Protein AF-0000000086633253 (afdb_homodimer)

Structure (mmCIF, N/CA/C/O backbone):
data_AF-0000000086633253-model_v1
#
loop_
_entity.id
_entity.type
_entity.pdbx_description
1 polymer 'Transcription factor domain-containing protein'
#
loop_
_atom_site.group_PDB
_atom_site.id
_atom_site.type_symbol
_atom_site.label_atom_id
_atom_site.label_alt_id
_atom_site.label_comp_id
_atom_site.label_asym_id
_atom_site.label_entity_id
_atom_site.label_seq_id
_atom_site.pdbx_PDB_ins_code
_atom_site.Cartn_x
_atom_site.Cartn_y
_atom_site.Cartn_z
_atom_site.occupancy
_atom_site.B_iso_or_equiv
_atom_site.auth_seq_id
_atom_site.auth_comp_id
_atom_site.auth_asym_id
_atom_site.auth_atom_id
_atom_site.pdbx_PDB_model_num
ATOM 1 N N . MET A 1 1 ? -46.812 -4.492 -18.516 1 21.56 1 MET A N 1
ATOM 2 C CA . MET A 1 1 ? -45.781 -3.471 -18.344 1 21.56 1 MET A CA 1
ATOM 3 C C . MET A 1 1 ? -44.938 -3.75 -17.109 1 21.56 1 MET A C 1
ATOM 5 O O . MET A 1 1 ? -45.375 -3.527 -15.992 1 21.56 1 MET A O 1
ATOM 9 N N . THR A 1 2 ? -44.281 -4.836 -17.031 1 24.89 2 THR A N 1
ATOM 10 C CA . THR A 1 2 ? -43.719 -5.449 -15.828 1 24.89 2 THR A CA 1
ATOM 11 C C . THR A 1 2 ? -42.594 -4.617 -15.266 1 24.89 2 THR A C 1
ATOM 13 O O . THR A 1 2 ? -41.719 -4.168 -16.016 1 24.89 2 THR A O 1
ATOM 16 N N . PRO A 1 3 ? -42.75 -3.963 -14.023 1 26.11 3 PRO A N 1
ATOM 17 C CA . PRO A 1 3 ? -41.844 -2.922 -13.523 1 26.11 3 PRO A CA 1
ATOM 18 C C . PRO A 1 3 ? -40.375 -3.355 -13.523 1 26.11 3 PRO A C 1
ATOM 20 O O . PRO A 1 3 ? -40.094 -4.516 -13.234 1 26.11 3 PRO A O 1
ATOM 23 N N . ASP A 1 4 ? -39.594 -2.924 -14.5 1 27.08 4 ASP A N 1
ATOM 24 C CA . ASP A 1 4 ? -38.156 -3.021 -14.758 1 27.08 4 ASP A CA 1
ATOM 25 C C . ASP A 1 4 ? -37.344 -2.576 -13.531 1 27.08 4 ASP A C 1
ATOM 27 O O . ASP A 1 4 ? -37.312 -1.389 -13.203 1 27.08 4 ASP A O 1
ATOM 31 N N . GLN A 1 5 ? -37.562 -3.215 -12.344 1 26.7 5 GLN A N 1
ATOM 32 C CA . GLN A 1 5 ? -36.781 -2.82 -11.164 1 26.7 5 GLN A CA 1
ATOM 33 C C . GLN A 1 5 ? -35.312 -2.656 -11.492 1 26.7 5 GLN A C 1
ATOM 35 O O . GLN A 1 5 ? -34.625 -3.633 -11.797 1 26.7 5 GLN A O 1
ATOM 40 N N . THR A 1 6 ? -34.844 -1.594 -12.172 1 30.89 6 THR A N 1
ATOM 41 C CA . THR A 1 6 ? -33.469 -1.111 -12.305 1 30.89 6 THR A CA 1
ATOM 42 C C . THR A 1 6 ? -32.719 -1.173 -10.969 1 30.89 6 THR A C 1
ATOM 44 O O . THR A 1 6 ? -33.062 -0.436 -10.039 1 30.89 6 THR A O 1
ATOM 47 N N . SER A 1 7 ? -32.469 -2.285 -10.344 1 31.47 7 SER A N 1
ATOM 48 C CA . SER A 1 7 ? -31.719 -2.473 -9.109 1 31.47 7 SER A CA 1
ATOM 49 C C . SER A 1 7 ? -30.531 -1.519 -9.039 1 31.47 7 SER A C 1
ATOM 51 O O . SER A 1 7 ? -29.594 -1.62 -9.836 1 31.47 7 SER A O 1
ATOM 53 N N . ASP A 1 8 ? -30.641 -0.265 -8.852 1 34.47 8 ASP A N 1
ATOM 54 C CA . ASP A 1 8 ? -29.703 0.786 -8.477 1 34.47 8 ASP A CA 1
ATOM 55 C C . ASP A 1 8 ? -28.703 0.278 -7.445 1 34.47 8 ASP A C 1
ATOM 57 O O . ASP A 1 8 ? -28.969 0.296 -6.242 1 34.47 8 ASP A O 1
ATOM 61 N N . SER A 1 9 ? -28.109 -0.861 -7.434 1 38 9 SER A N 1
ATOM 62 C CA . SER A 1 9 ? -27.188 -1.738 -6.715 1 38 9 SER A CA 1
ATOM 63 C C . SER A 1 9 ? -25.938 -0.991 -6.285 1 38 9 SER A C 1
ATOM 65 O O . SER A 1 9 ? -24.938 -1.608 -5.898 1 38 9 SER A O 1
ATOM 67 N N . THR A 1 10 ? -25.578 0.274 -6.672 1 43.44 10 THR A N 1
ATOM 68 C CA . THR A 1 10 ? -24.203 0.762 -6.715 1 43.44 10 THR A CA 1
ATOM 69 C C . THR A 1 10 ? -23.625 0.866 -5.309 1 43.44 10 THR A C 1
ATOM 71 O O . THR A 1 10 ? -22.422 0.697 -5.117 1 43.44 10 THR A O 1
ATOM 74 N N . GLN A 1 11 ? -24.422 1.514 -4.336 1 54.19 11 GLN A N 1
ATOM 75 C CA . GLN A 1 11 ? -23.75 1.773 -3.068 1 54.19 11 GLN A CA 1
ATOM 76 C C . GLN A 1 11 ? -23.875 0.58 -2.127 1 54.19 11 GLN A C 1
ATOM 78 O O . GLN A 1 11 ? -24.984 0.158 -1.792 1 54.19 11 GLN A O 1
ATOM 83 N N . ARG A 1 12 ? -22.766 -0.116 -1.855 1 70.31 12 ARG A N 1
ATOM 84 C CA . ARG A 1 12 ? -22.719 -1.321 -1.033 1 70.31 12 ARG A CA 1
ATOM 85 C C . ARG A 1 12 ? -22.938 -0.988 0.438 1 70.31 12 ARG A C 1
ATOM 87 O O . ARG A 1 12 ? -23.438 -1.817 1.201 1 70.31 12 ARG A O 1
ATOM 94 N N . TYR A 1 13 ? -22.734 0.331 0.802 1 81 13 TYR A N 1
ATOM 95 C CA . TYR A 1 13 ? -22.891 0.706 2.201 1 81 13 TYR A CA 1
ATOM 96 C C . TYR A 1 13 ? -24.312 1.165 2.484 1 81 13 TYR A C 1
ATOM 98 O O . TYR A 1 13 ? -24.922 1.87 1.673 1 81 13 TYR A O 1
ATOM 106 N N . ALA A 1 14 ? -24.922 0.768 3.607 1 79 14 ALA A N 1
ATOM 107 C CA . ALA A 1 14 ? -26.266 1.155 4.023 1 79 14 ALA A CA 1
ATOM 108 C C . ALA A 1 14 ? -26.312 2.635 4.395 1 79 14 ALA A C 1
ATOM 110 O O . ALA A 1 14 ? -25.391 3.162 5.012 1 79 14 ALA A O 1
ATOM 111 N N . PRO A 1 15 ? -27.438 3.33 3.971 1 79.44 15 PRO A N 1
ATOM 112 C CA . PRO A 1 15 ? -27.609 4.723 4.391 1 79.44 15 PRO A CA 1
ATOM 113 C C . PRO A 1 15 ? -27.984 4.852 5.863 1 79.44 15 PRO A C 1
ATOM 115 O O . PRO A 1 15 ? -28.281 3.85 6.52 1 79.44 15 PRO A O 1
ATOM 118 N N . LEU A 1 16 ? -27.922 6.027 6.344 1 80.44 16 LEU A N 1
ATOM 119 C CA . LEU A 1 16 ? -28.234 6.312 7.738 1 80.44 16 LEU A CA 1
ATOM 120 C C . LEU A 1 16 ? -29.703 6.051 8.031 1 80.44 16 LEU A C 1
ATOM 122 O O . LEU A 1 16 ? -30.047 5.566 9.109 1 80.44 16 LEU A O 1
ATOM 126 N N . ALA A 1 17 ? -30.609 6.531 7.223 1 72.69 17 ALA A N 1
ATOM 127 C CA . ALA A 1 17 ? -32.062 6.305 7.414 1 72.69 17 ALA A CA 1
ATOM 128 C C . ALA A 1 17 ? -32.625 5.527 6.242 1 72.69 17 ALA A C 1
ATOM 130 O O . ALA A 1 17 ? -32.188 5.648 5.105 1 72.69 17 ALA A O 1
ATOM 131 N N . ASP A 1 18 ? -33.156 4.281 6.508 1 59.09 18 ASP A N 1
ATOM 132 C CA . ASP A 1 18 ? -33.875 3.557 5.457 1 59.09 18 ASP A CA 1
ATOM 133 C C . ASP A 1 18 ? -35.031 4.391 4.895 1 59.09 18 ASP A C 1
ATOM 135 O O . ASP A 1 18 ? -35.75 5.051 5.645 1 59.09 18 ASP A O 1
ATOM 139 N N . PRO A 1 19 ? -35.125 4.711 3.586 1 48.62 19 PRO A N 1
ATOM 140 C CA . PRO A 1 19 ? -36.281 5.457 3.102 1 48.62 19 PRO A CA 1
ATOM 141 C C . PRO A 1 19 ? -37.594 4.953 3.697 1 48.62 19 PRO A C 1
ATOM 143 O O . PRO A 1 19 ? -38.594 5.688 3.736 1 48.62 19 PRO A O 1
ATOM 146 N N . LYS A 1 20 ? -37.844 3.67 3.686 1 44.34 20 LYS A N 1
ATOM 147 C CA . LYS A 1 20 ? -39.156 3.178 4.133 1 44.34 20 LYS A CA 1
ATOM 148 C C . LYS A 1 20 ? -39.25 3.205 5.656 1 44.34 20 LYS A C 1
ATOM 150 O O . LYS A 1 20 ? -40.219 2.666 6.227 1 44.34 20 LYS A O 1
ATOM 155 N N . GLY A 1 21 ? -38.625 3.986 6.312 1 39.16 21 GLY A N 1
ATOM 156 C CA . GLY A 1 21 ? -38.75 4.16 7.75 1 39.16 21 GLY A CA 1
ATOM 157 C C . GLY A 1 21 ? -38.156 3.01 8.539 1 39.16 21 GLY A C 1
ATOM 158 O O . GLY A 1 21 ? -38.312 2.926 9.758 1 39.16 21 GLY A O 1
ATOM 159 N N . VAL A 1 22 ? -37.938 1.982 8.016 1 36.47 22 VAL A N 1
ATOM 160 C CA . VAL A 1 22 ? -37.5 0.836 8.797 1 36.47 22 VAL A CA 1
ATOM 161 C C . VAL A 1 22 ? -36.031 1.013 9.18 1 36.47 22 VAL A C 1
ATOM 163 O O . VAL A 1 22 ? -35.188 1.144 8.312 1 36.47 22 VAL A O 1
ATOM 166 N N . ALA A 1 23 ? -35.844 1.468 10.242 1 38.31 23 ALA A N 1
ATOM 167 C CA . ALA A 1 23 ? -34.531 1.552 10.891 1 38.31 23 ALA A CA 1
ATOM 168 C C . ALA A 1 23 ? -33.812 0.217 10.812 1 38.31 23 ALA A C 1
ATOM 170 O O . ALA A 1 23 ? -34.312 -0.799 11.312 1 38.31 23 ALA A O 1
ATOM 171 N N . ILE A 1 24 ? -32.969 -0.083 9.961 1 41.12 24 ILE A N 1
ATOM 172 C CA . ILE A 1 24 ? -32.125 -1.292 9.977 1 41.12 24 ILE A CA 1
ATOM 173 C C . ILE A 1 24 ? -31.391 -1.387 11.305 1 41.12 24 ILE A C 1
ATOM 175 O O . ILE A 1 24 ? -31.078 -0.366 11.922 1 41.12 24 ILE A O 1
ATOM 179 N N . HIS A 1 25 ? -31.172 -2.59 11.906 1 37.84 25 HIS A N 1
ATOM 180 C CA . HIS A 1 25 ? -30.688 -3.119 13.172 1 37.84 25 HIS A CA 1
ATOM 181 C C . HIS A 1 25 ? -29.312 -2.561 13.508 1 37.84 25 HIS A C 1
ATOM 183 O O . HIS A 1 25 ? -28.594 -3.107 14.367 1 37.84 25 HIS A O 1
ATOM 189 N N . ALA A 1 26 ? -28.656 -1.771 12.742 1 41.78 26 ALA A N 1
ATOM 190 C CA . ALA A 1 26 ? -27.422 -1.374 13.438 1 41.78 26 ALA A CA 1
ATOM 191 C C . ALA A 1 26 ? -27.734 -0.922 14.867 1 41.78 26 ALA A C 1
ATOM 193 O O . ALA A 1 26 ? -28.797 -0.378 15.141 1 41.78 26 ALA A O 1
ATOM 194 N N . SER A 1 27 ? -27.016 -1.318 15.906 1 44.12 27 SER A N 1
ATOM 195 C CA . SER A 1 27 ? -27.25 -0.846 17.266 1 44.12 27 SER A CA 1
ATOM 196 C C . SER A 1 27 ? -27.609 0.635 17.281 1 44.12 27 SER A C 1
ATOM 198 O O . SER A 1 27 ? -26.766 1.491 17.016 1 44.12 27 SER A O 1
ATOM 200 N N . SER A 1 28 ? -28.766 1.062 16.844 1 48.72 28 SER A N 1
ATOM 201 C CA . SER A 1 28 ? -29.453 2.332 17 1 48.72 28 SER A CA 1
ATOM 202 C C . SER A 1 28 ? -28.859 3.158 18.141 1 48.72 28 SER A C 1
ATOM 204 O O . SER A 1 28 ? -28.859 4.391 18.078 1 48.72 28 SER A O 1
ATOM 206 N N . ALA A 1 29 ? -28.281 2.324 19.031 1 50.78 29 ALA A N 1
ATOM 207 C CA . ALA A 1 29 ? -27.859 2.975 20.281 1 50.78 29 ALA A CA 1
ATOM 208 C C . ALA A 1 29 ? -26.688 3.91 20.047 1 50.78 29 ALA A C 1
ATOM 210 O O . ALA A 1 29 ? -26.406 4.793 20.859 1 50.78 29 ALA A O 1
ATOM 211 N N . ALA A 1 30 ? -26.156 3.752 18.719 1 68.19 30 ALA A N 1
ATOM 212 C CA . ALA A 1 30 ? -24.922 4.523 18.594 1 68.19 30 ALA A CA 1
ATOM 213 C C . ALA A 1 30 ? -25.172 5.824 17.828 1 68.19 30 ALA A C 1
ATOM 215 O O . ALA A 1 30 ? -24.297 6.691 17.781 1 68.19 30 ALA A O 1
ATOM 216 N N . ILE A 1 31 ? -26.5 6 17.344 1 79.44 31 ILE A N 1
ATOM 217 C CA . ILE A 1 31 ? -26.719 7.23 16.594 1 79.44 31 ILE A CA 1
ATOM 218 C C . ILE A 1 31 ? -27.234 8.32 17.531 1 79.44 31 ILE A C 1
ATOM 220 O O . ILE A 1 31 ? -28.312 8.18 18.125 1 79.44 31 ILE A O 1
ATOM 224 N N . PRO A 1 32 ? -26.484 9.391 17.609 1 89.12 32 PRO A N 1
ATOM 225 C CA . PRO A 1 32 ? -26.984 10.5 18.406 1 89.12 32 PRO A CA 1
ATOM 226 C C . PRO A 1 32 ? -28.281 11.102 17.844 1 89.12 32 PRO A C 1
ATOM 228 O O . PRO A 1 32 ? -28.641 10.812 16.703 1 89.12 32 PRO A O 1
ATOM 231 N N . ASP A 1 33 ? -28.953 11.859 18.672 1 89.25 33 ASP A N 1
ATOM 232 C CA . ASP A 1 33 ? -30.156 12.523 18.172 1 89.25 33 ASP A CA 1
ATOM 233 C C . ASP A 1 33 ? -29.828 13.461 17.016 1 89.25 33 ASP A C 1
ATOM 235 O O . ASP A 1 33 ? -28.656 13.797 16.797 1 89.25 33 ASP A O 1
ATOM 239 N N . ARG A 1 34 ? -30.812 13.922 16.328 1 91.5 34 ARG A N 1
ATOM 240 C CA . ARG A 1 34 ? -30.641 14.656 15.07 1 91.5 34 ARG A CA 1
ATOM 241 C C . ARG A 1 34 ? -29.953 15.992 15.32 1 91.5 34 ARG A C 1
ATOM 243 O O . ARG A 1 34 ? -29.109 16.422 14.531 1 91.5 34 ARG A O 1
ATOM 250 N N . ALA A 1 35 ? -30.312 16.656 16.344 1 93.44 35 ALA A N 1
ATOM 251 C CA . ALA A 1 35 ? -29.734 17.953 16.656 1 93.44 35 ALA A CA 1
ATOM 252 C C . ALA A 1 35 ? -28.234 17.828 16.953 1 93.44 35 ALA A C 1
ATOM 254 O O . ALA A 1 35 ? -27.422 18.609 16.453 1 93.44 35 ALA A O 1
ATOM 255 N N . LEU A 1 36 ? -27.922 16.844 17.781 1 95.56 36 LEU A N 1
ATOM 256 C CA . LEU A 1 36 ? -26.516 16.609 18.094 1 95.56 36 LEU A CA 1
ATOM 257 C C . LEU A 1 36 ? -25.75 16.172 16.844 1 95.56 36 LEU A C 1
ATOM 259 O O . LEU A 1 36 ? -24.625 16.609 16.625 1 95.56 36 LEU A O 1
ATOM 263 N N . SER A 1 37 ? -26.375 15.297 16.047 1 96.31 37 SER A N 1
ATOM 264 C CA . SER A 1 37 ? -25.75 14.867 14.812 1 96.31 37 SER A CA 1
ATOM 265 C C . SER A 1 37 ? -25.406 16.062 13.922 1 96.31 37 SER A C 1
ATOM 267 O O . SER A 1 37 ? -24.297 16.141 13.375 1 96.31 37 SER A O 1
ATOM 269 N N . LYS A 1 38 ? -26.344 16.969 13.789 1 96.69 38 LYS A N 1
ATOM 270 C CA . LYS A 1 38 ? -26.125 18.172 12.984 1 96.69 38 LYS A CA 1
ATOM 271 C C . LYS A 1 38 ? -24.984 19.016 13.555 1 96.69 38 LYS A C 1
ATOM 273 O O . LYS A 1 38 ? -24.141 19.516 12.805 1 96.69 38 LYS A O 1
ATOM 278 N N . GLU A 1 39 ? -24.969 19.141 14.852 1 97.19 39 GLU A N 1
ATOM 279 C CA . GLU A 1 39 ? -23.906 19.891 15.508 1 97.19 39 GLU A CA 1
ATOM 280 C C . GLU A 1 39 ? -22.531 19.281 15.227 1 97.19 39 GLU A C 1
ATOM 282 O O . GLU A 1 39 ? -21.578 19.984 14.898 1 97.19 39 GLU A O 1
ATOM 287 N N . LEU A 1 40 ? -22.453 17.953 15.406 1 97.56 40 LEU A N 1
ATOM 288 C CA . LEU A 1 40 ? -21.188 17.266 15.219 1 97.56 40 LEU A CA 1
ATOM 289 C C . LEU A 1 40 ? -20.719 17.359 13.773 1 97.56 40 LEU A C 1
ATOM 291 O O . LEU A 1 40 ? -19.516 17.516 13.516 1 97.56 40 LEU A O 1
ATOM 295 N N . ILE A 1 41 ? -21.625 17.297 12.805 1 97.31 41 ILE A N 1
ATOM 296 C CA . ILE A 1 41 ? -21.281 17.469 11.398 1 97.31 41 ILE A CA 1
ATOM 297 C C . ILE A 1 41 ? -20.734 18.875 11.156 1 97.31 41 ILE A C 1
ATOM 299 O O . ILE A 1 41 ? -19.734 19.047 10.477 1 97.31 41 ILE A O 1
ATOM 303 N N . ASP A 1 42 ? -21.391 19.844 11.766 1 95.81 42 ASP A N 1
ATOM 304 C CA . ASP A 1 42 ? -20.922 21.219 11.633 1 95.81 42 ASP A CA 1
ATOM 305 C C . ASP A 1 42 ? -19.516 21.391 12.211 1 95.81 42 ASP A C 1
ATOM 307 O O . ASP A 1 42 ? -18.672 22.047 11.609 1 95.81 42 ASP A O 1
ATOM 311 N N . MET A 1 43 ? -19.312 20.766 13.352 1 94.81 43 MET A N 1
ATOM 312 C CA . MET A 1 43 ? -18.016 20.859 14.008 1 94.81 43 MET A CA 1
ATOM 313 C C . MET A 1 43 ? -16.938 20.188 13.164 1 94.81 43 MET A C 1
ATOM 315 O O . MET A 1 43 ? -15.789 20.641 13.148 1 94.81 43 MET A O 1
ATOM 319 N N . PHE A 1 44 ? -17.312 19.125 12.453 1 96.44 44 PHE A N 1
ATOM 320 C CA . PHE A 1 44 ? -16.359 18.469 11.562 1 96.44 44 PHE A CA 1
ATOM 321 C C . PHE A 1 44 ? -15.891 19.406 10.477 1 96.44 44 PHE A C 1
ATOM 323 O O . PHE A 1 44 ? -14.688 19.516 10.211 1 96.44 44 PHE A O 1
ATOM 330 N N . PHE A 1 45 ? -16.781 20.078 9.828 1 94.06 45 PHE A N 1
ATOM 331 C CA . PHE A 1 45 ? -16.438 20.922 8.695 1 94.06 45 PHE A CA 1
ATOM 332 C C . PHE A 1 45 ? -15.711 22.172 9.156 1 94.06 45 PHE A C 1
ATOM 334 O O . PHE A 1 45 ? -14.922 22.75 8.406 1 94.06 45 PHE A O 1
ATOM 341 N N . VAL A 1 46 ? -15.836 22.516 10.453 1 90.5 46 VAL A N 1
ATOM 342 C CA . VAL A 1 46 ? -15.18 23.719 10.977 1 90.5 46 VAL A CA 1
ATOM 343 C C . VAL A 1 46 ? -13.781 23.359 11.477 1 90.5 46 VAL A C 1
ATOM 345 O O . VAL A 1 46 ? -12.82 24.078 11.203 1 90.5 46 VAL A O 1
ATOM 348 N N . HIS A 1 47 ? -13.664 22.234 12.156 1 91.06 47 HIS A N 1
ATOM 349 C CA . HIS A 1 47 ? -12.445 22.016 12.922 1 91.06 47 HIS A CA 1
ATOM 350 C C . HIS A 1 47 ? -11.562 20.953 12.266 1 91.06 47 HIS A C 1
ATOM 352 O O . HIS A 1 47 ? -10.375 20.844 12.586 1 91.06 47 HIS A O 1
ATOM 358 N N . VAL A 1 48 ? -12.109 20.203 11.328 1 92.38 48 VAL A N 1
ATOM 359 C CA . VAL A 1 48 ? -11.328 19.078 10.812 1 92.38 48 VAL A CA 1
ATOM 360 C C . VAL A 1 48 ? -11.141 19.234 9.305 1 92.38 48 VAL A C 1
ATOM 362 O O . VAL A 1 48 ? -10.016 19.156 8.805 1 92.38 48 VAL A O 1
ATOM 365 N N . HIS A 1 49 ? -12.117 19.5 8.547 1 92.88 49 HIS A N 1
ATOM 366 C CA . HIS A 1 49 ? -12.172 19.344 7.102 1 92.88 49 HIS A CA 1
ATOM 367 C C . HIS A 1 49 ? -11.469 20.5 6.398 1 92.88 49 HIS A C 1
ATOM 369 O O . HIS A 1 49 ? -11.32 20.484 5.176 1 92.88 49 HIS A O 1
ATOM 375 N N . PHE A 1 50 ? -10.922 21.5 7.152 1 83.75 50 PHE A N 1
ATOM 376 C CA . PHE A 1 50 ? -10.227 22.609 6.52 1 83.75 50 PHE A CA 1
ATOM 377 C C . PHE A 1 50 ? -8.828 22.203 6.082 1 83.75 50 PHE A C 1
ATOM 379 O O . PHE A 1 50 ? -8.234 22.828 5.203 1 83.75 50 PHE A O 1
ATOM 386 N N . ALA A 1 51 ? -8.383 21.25 6.84 1 76.56 51 ALA A N 1
ATOM 387 C CA . ALA A 1 51 ? -7.078 20.688 6.492 1 76.56 51 ALA A CA 1
ATOM 388 C C . ALA A 1 51 ? -7.23 19.344 5.777 1 76.56 51 ALA A C 1
ATOM 390 O O . ALA A 1 51 ? -8.281 19.062 5.191 1 76.56 51 ALA A O 1
ATOM 391 N N . LEU A 1 52 ? -6.211 18.594 5.734 1 67.19 52 LEU A N 1
ATOM 392 C CA . LEU A 1 52 ? -6.289 17.234 5.223 1 67.19 52 LEU A CA 1
ATOM 393 C C . LEU A 1 52 ? -6.875 16.297 6.27 1 67.19 52 LEU A C 1
ATOM 395 O O . LEU A 1 52 ? -6.547 16.391 7.453 1 67.19 52 LEU A O 1
ATOM 399 N N . PRO A 1 53 ? -8.117 15.781 5.766 1 72.12 53 PRO A N 1
ATOM 400 C CA . PRO A 1 53 ? -8.484 15.547 4.367 1 72.12 53 PRO A CA 1
ATOM 401 C C . PRO A 1 53 ? -9.609 16.469 3.887 1 72.12 53 PRO A C 1
ATOM 403 O O . PRO A 1 53 ? -10.516 16.797 4.656 1 72.12 53 PRO A O 1
ATOM 406 N N . ASN A 1 54 ? -9.492 16.953 2.738 1 87.88 54 ASN A N 1
ATOM 407 C CA . ASN A 1 54 ? -10.555 17.672 2.037 1 87.88 54 ASN A CA 1
ATOM 408 C C . ASN A 1 54 ? -11.266 16.766 1.03 1 87.88 54 ASN A C 1
ATOM 410 O O . ASN A 1 54 ? -10.938 16.766 -0.156 1 87.88 54 ASN A O 1
ATOM 414 N N . ILE A 1 55 ? -12.289 16.062 1.549 1 96.12 55 ILE A N 1
ATOM 415 C CA . ILE A 1 55 ? -12.734 14.93 0.74 1 96.12 55 ILE A CA 1
ATOM 416 C C . ILE A 1 55 ? -14.242 14.984 0.555 1 96.12 55 ILE A C 1
ATOM 418 O O . ILE A 1 55 ? -14.836 14.07 -0.023 1 96.12 55 ILE A O 1
ATOM 422 N N . PHE A 1 56 ? -14.93 16.047 1.052 1 97.25 56 PHE A N 1
ATOM 423 C CA . PHE A 1 56 ? -16.391 16.141 0.941 1 97.25 56 PHE A CA 1
ATOM 424 C C . PHE A 1 56 ? -16.812 17.484 0.366 1 97.25 56 PHE A C 1
ATOM 426 O O . PHE A 1 56 ? -16.141 18.5 0.591 1 97.25 56 PHE A O 1
ATOM 433 N N . HIS A 1 57 ? -17.859 17.469 -0.381 1 97 57 HIS A N 1
ATOM 434 C CA . HIS A 1 57 ? -18.641 18.656 -0.67 1 97 57 HIS A CA 1
ATOM 435 C C . HIS A 1 57 ? -19.641 18.938 0.439 1 97 57 HIS A C 1
ATOM 437 O O . HIS A 1 57 ? -20.672 18.25 0.541 1 97 57 HIS A O 1
ATOM 443 N N . MET A 1 58 ? -19.422 20 1.168 1 95.81 58 MET A N 1
ATOM 444 C CA . MET A 1 58 ? -20.141 20.234 2.41 1 95.81 58 MET A CA 1
ATOM 445 C C . MET A 1 58 ? -21.641 20.344 2.146 1 95.81 58 MET A C 1
ATOM 447 O O . MET A 1 58 ? -22.438 19.656 2.793 1 95.81 58 MET A O 1
ATOM 451 N N . PRO A 1 59 ? -22.094 21.094 1.152 1 95.56 59 PRO A N 1
ATOM 452 C CA . PRO A 1 59 ? -23.547 21.188 0.935 1 95.56 59 PRO A CA 1
ATOM 453 C C . PRO A 1 59 ? -24.172 19.844 0.601 1 95.56 59 PRO A C 1
ATOM 455 O O . PRO A 1 59 ? -25.234 19.516 1.128 1 95.56 59 PRO A O 1
ATOM 458 N N . SER A 1 60 ? -23.484 19.094 -0.236 1 95.69 60 SER A N 1
ATOM 459 C CA . SER A 1 60 ? -24.031 17.797 -0.604 1 95.69 60 SER A CA 1
ATOM 460 C C . SER A 1 60 ? -24.031 16.844 0.586 1 95.69 60 SER A C 1
ATOM 462 O O . SER A 1 60 ? -24.938 16.031 0.735 1 95.69 60 SER A O 1
ATOM 464 N N . PHE A 1 61 ? -23.016 16.922 1.394 1 96.25 61 PHE A N 1
ATOM 465 C CA . PHE A 1 61 ? -22.938 16.078 2.578 1 96.25 61 PHE A CA 1
ATOM 466 C C . PHE A 1 61 ? -24.078 16.359 3.539 1 96.25 61 PHE A C 1
ATOM 468 O O . PHE A 1 61 ? -24.75 15.445 4.012 1 96.25 61 PHE A O 1
ATOM 475 N N . LYS A 1 62 ? -24.25 17.594 3.801 1 95.81 62 LYS A N 1
ATOM 476 C CA . LYS A 1 62 ? -25.312 18.016 4.723 1 95.81 62 LYS A CA 1
ATOM 477 C C . LYS A 1 62 ? -26.688 17.656 4.172 1 95.81 62 LYS A C 1
ATOM 479 O O . LYS A 1 62 ? -27.578 17.25 4.926 1 95.81 62 LYS A O 1
ATOM 484 N N . GLU A 1 63 ? -26.859 17.828 2.877 1 94.56 63 GLU A N 1
ATOM 485 C CA . GLU A 1 63 ? -28.125 17.453 2.254 1 94.56 63 GLU A CA 1
ATOM 486 C C . GLU A 1 63 ? -28.359 15.945 2.379 1 94.56 63 GLU A C 1
ATOM 488 O O . GLU A 1 63 ? -29.484 15.516 2.682 1 94.56 63 GLU A O 1
ATOM 493 N N . ALA A 1 64 ? -27.312 15.188 2.141 1 94.19 64 ALA A N 1
ATOM 494 C CA . ALA A 1 64 ? -27.438 13.734 2.26 1 94.19 64 ALA A CA 1
ATOM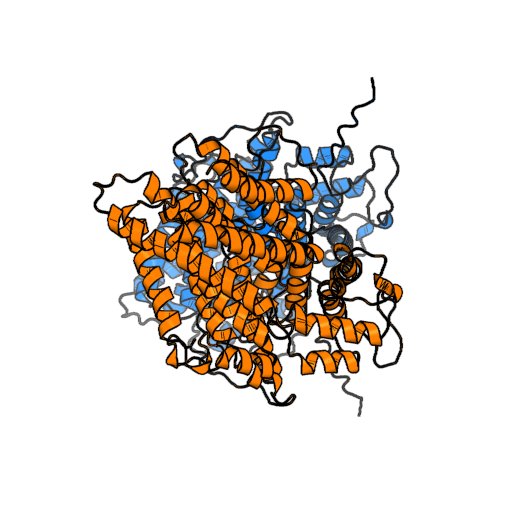 495 C C . ALA A 1 64 ? -27.812 13.336 3.684 1 94.19 64 ALA A C 1
ATOM 497 O O . ALA A 1 64 ? -28.594 12.406 3.887 1 94.19 64 ALA A O 1
ATOM 498 N N . PHE A 1 65 ? -27.281 14.062 4.66 1 95.44 65 PHE A N 1
ATOM 499 C CA . PHE A 1 65 ? -27.641 13.805 6.051 1 95.44 65 PHE A CA 1
ATOM 500 C C . PHE A 1 65 ? -29.109 14.141 6.301 1 95.44 65 PHE A C 1
ATOM 502 O O . PHE A 1 65 ? -29.828 13.359 6.922 1 95.44 65 PHE A O 1
ATOM 509 N N . HIS A 1 66 ? -29.469 15.25 5.801 1 94.31 66 HIS A N 1
ATOM 510 C CA . HIS A 1 66 ? -30.844 15.688 6 1 94.31 66 HIS A CA 1
ATOM 511 C C . HIS A 1 66 ? -31.828 14.703 5.387 1 94.31 66 HIS A C 1
ATOM 513 O O . HIS A 1 66 ? -32.906 14.438 5.961 1 94.31 66 HIS A O 1
ATOM 519 N N . CYS A 1 67 ? -31.453 14.133 4.246 1 92.69 67 CYS A N 1
ATOM 520 C CA . CYS A 1 67 ? -32.344 13.211 3.539 1 92.69 67 CYS A CA 1
ATOM 521 C C . CYS A 1 67 ? -32.156 11.781 4.047 1 92.69 67 CYS A C 1
ATOM 523 O O . CYS A 1 67 ? -32.906 10.883 3.678 1 92.69 67 CYS A O 1
ATOM 525 N N . GLY A 1 68 ? -31.125 11.586 4.883 1 91.06 68 GLY A N 1
ATOM 526 C CA . GLY A 1 68 ? -30.875 10.273 5.449 1 91.06 68 GLY A CA 1
ATOM 527 C C . GLY A 1 68 ? -30.141 9.344 4.504 1 91.06 68 GLY A C 1
ATOM 528 O O . GLY A 1 68 ? -30.031 8.141 4.762 1 91.06 68 GLY A O 1
ATOM 529 N N . THR A 1 69 ? -29.547 9.844 3.445 1 92.56 69 THR A N 1
ATOM 530 C CA . THR A 1 69 ? -28.969 9.008 2.41 1 92.56 69 THR A CA 1
ATOM 531 C C . THR A 1 69 ? -27.453 8.875 2.609 1 92.56 69 THR A C 1
ATOM 533 O O . THR A 1 69 ? -26.797 8.109 1.906 1 92.56 69 THR A O 1
ATOM 536 N N . ILE A 1 70 ? -26.875 9.57 3.562 1 95.12 70 ILE A N 1
ATOM 537 C CA . ILE A 1 70 ? -25.438 9.477 3.805 1 95.12 70 ILE A CA 1
ATOM 538 C C . ILE A 1 70 ? -25.078 8.062 4.234 1 95.12 70 ILE A C 1
ATOM 540 O O . ILE A 1 70 ? -25.781 7.445 5.035 1 95.12 70 ILE A O 1
ATOM 544 N N . PRO A 1 71 ? -24.031 7.512 3.641 1 95.62 71 PRO A N 1
ATOM 545 C CA . PRO A 1 71 ? -23.594 6.203 4.137 1 95.62 71 PRO A CA 1
ATOM 546 C C . PRO A 1 71 ? -23.281 6.215 5.629 1 95.62 71 PRO A C 1
ATOM 548 O O . PRO A 1 71 ? -22.547 7.086 6.102 1 95.62 71 PRO A O 1
ATOM 551 N N . ARG A 1 72 ? -23.719 5.273 6.383 1 95.62 72 ARG A N 1
ATOM 552 C CA . ARG A 1 72 ? -23.516 5.203 7.828 1 95.62 72 ARG A CA 1
ATOM 553 C C . ARG A 1 72 ? -22.047 5.207 8.18 1 95.62 72 ARG A C 1
ATOM 555 O O . ARG A 1 72 ? -21.641 5.82 9.172 1 95.62 72 ARG A O 1
ATOM 562 N N . VAL A 1 73 ? -21.266 4.477 7.41 1 97.12 73 VAL A N 1
ATOM 563 C CA . VAL A 1 73 ? -19.828 4.375 7.684 1 97.12 73 VAL A CA 1
ATOM 564 C C . VAL A 1 73 ? -19.203 5.766 7.664 1 97.12 73 VAL A C 1
ATOM 566 O O . VAL A 1 73 ? -18.375 6.09 8.516 1 97.12 73 VAL A O 1
ATOM 569 N N . LEU A 1 74 ? -19.609 6.641 6.73 1 97.56 74 LEU A N 1
ATOM 570 C CA . LEU A 1 74 ? -19.062 7.988 6.633 1 97.56 74 LEU A CA 1
ATOM 571 C C . LEU A 1 74 ? -19.594 8.875 7.758 1 97.56 74 LEU A C 1
ATOM 573 O O . LEU A 1 74 ? -18.859 9.695 8.312 1 97.56 74 LEU A O 1
ATOM 577 N N . PHE A 1 75 ? -20.938 8.68 8.055 1 97.19 75 PHE A N 1
ATOM 578 C CA . PHE A 1 75 ? -21.547 9.453 9.141 1 97.19 75 PHE A CA 1
ATOM 579 C C . PHE A 1 75 ? -20.797 9.219 10.445 1 97.19 75 PHE A C 1
ATOM 581 O O . PHE A 1 75 ? -20.312 10.164 11.07 1 97.19 75 PHE A O 1
ATOM 588 N N . PHE A 1 76 ? -20.547 7.977 10.797 1 97.31 76 PHE A N 1
ATOM 589 C CA . PHE A 1 76 ? -19.906 7.637 12.062 1 97.31 76 PHE A CA 1
ATOM 590 C C . PHE A 1 76 ? -18.438 8.031 12.062 1 97.31 76 PHE A C 1
ATOM 592 O O . PHE A 1 76 ? -17.922 8.523 13.07 1 97.31 76 PHE A O 1
ATOM 599 N N . ALA A 1 77 ? -17.75 7.805 10.977 1 97.56 77 ALA A N 1
ATOM 600 C CA . ALA A 1 77 ? -16.344 8.172 10.906 1 97.56 77 ALA A CA 1
ATOM 601 C C . ALA A 1 77 ? -16.156 9.68 11.055 1 97.56 77 ALA A C 1
ATOM 603 O O . ALA A 1 77 ? -15.188 10.133 11.664 1 97.56 77 ALA A O 1
ATOM 604 N N . THR A 1 78 ? -17.109 10.414 10.492 1 97.31 78 THR A N 1
ATOM 605 C CA . THR A 1 78 ? -17.062 11.867 10.547 1 97.31 78 THR A CA 1
ATOM 606 C C . THR A 1 78 ? -17.281 12.359 11.977 1 97.31 78 THR A C 1
ATOM 608 O O . THR A 1 78 ? -16.484 13.141 12.5 1 97.31 78 THR A O 1
ATOM 611 N N . ILE A 1 79 ? -18.312 11.867 12.617 1 97.44 79 ILE A N 1
ATOM 612 C CA . ILE A 1 79 ? -18.625 12.391 13.945 1 97.44 79 ILE A CA 1
ATOM 613 C C . ILE A 1 79 ? -17.672 11.797 14.977 1 97.44 79 ILE A C 1
ATOM 615 O O . ILE A 1 79 ? -17.516 12.344 16.062 1 97.44 79 ILE A O 1
ATOM 619 N N . GLY A 1 80 ? -16.984 10.672 14.586 1 96.94 80 GLY A N 1
ATOM 620 C CA . GLY A 1 80 ? -15.906 10.172 15.422 1 96.94 80 GLY A CA 1
ATOM 621 C C . GLY A 1 80 ? -14.766 11.164 15.578 1 96.94 80 GLY A C 1
ATOM 622 O O . GLY A 1 80 ? -14.086 11.188 16.609 1 96.94 80 GLY A O 1
ATOM 623 N N . LEU A 1 81 ? -14.562 12.008 14.625 1 96.38 81 LEU A N 1
ATOM 624 C CA . LEU A 1 81 ? -13.484 12.992 14.641 1 96.38 81 LEU A CA 1
ATOM 625 C C . LEU A 1 81 ? -13.93 14.289 15.305 1 96.38 81 LEU A C 1
ATOM 627 O O . LEU A 1 81 ? -13.125 14.977 15.93 1 96.38 81 LEU A O 1
ATOM 631 N N . SER A 1 82 ? -15.211 14.586 15.211 1 96.5 82 SER A N 1
ATOM 632 C CA . SER A 1 82 ? -15.633 15.93 15.602 1 96.5 82 SER A CA 1
ATOM 633 C C . SER A 1 82 ? -16.234 15.93 17 1 96.5 82 SER A C 1
ATOM 635 O O . SER A 1 82 ? -16.328 16.984 17.641 1 96.5 82 SER A O 1
ATOM 637 N N . ALA A 1 83 ? -16.609 14.773 17.547 1 97.12 83 ALA A N 1
ATOM 638 C CA . ALA A 1 83 ? -17.25 14.703 18.859 1 97.12 83 ALA A CA 1
ATOM 639 C C . ALA A 1 83 ? -16.375 15.297 19.938 1 97.12 83 ALA A C 1
ATOM 641 O O . ALA A 1 83 ? -16.859 15.828 20.938 1 97.12 83 ALA A O 1
ATOM 642 N N . ARG A 1 84 ? -15.172 15.312 19.812 1 96.75 84 ARG A N 1
ATOM 643 C CA . ARG A 1 84 ? -14.211 15.781 20.797 1 96.75 84 ARG A CA 1
ATOM 644 C C . ARG A 1 84 ? -14.367 17.281 21.047 1 96.75 84 ARG A C 1
ATOM 646 O O . ARG A 1 84 ? -13.961 17.781 22.094 1 96.75 84 ARG A O 1
ATOM 653 N N . PHE A 1 85 ? -15.008 17.984 20.156 1 95.31 85 PHE A N 1
ATOM 654 C CA . PHE A 1 85 ? -15.094 19.438 20.25 1 95.31 85 PHE A CA 1
ATOM 655 C C . PHE A 1 85 ? -16.422 19.859 20.859 1 95.31 85 PHE A C 1
ATOM 657 O O . PHE A 1 85 ? -16.625 21.031 21.188 1 95.31 85 PHE A O 1
ATOM 664 N N . SER A 1 86 ? -17.344 18.953 21.031 1 96.38 86 SER A N 1
ATOM 665 C CA . SER A 1 86 ? -18.703 19.297 21.438 1 96.38 86 SER A CA 1
ATOM 666 C C . SER A 1 86 ? -18.797 19.531 22.938 1 96.38 86 SER A C 1
ATOM 668 O O . SER A 1 86 ? -18.156 18.828 23.719 1 96.38 86 SER A O 1
ATOM 670 N N . ASN A 1 87 ? -19.578 20.484 23.25 1 93.12 87 ASN A N 1
ATOM 671 C CA . ASN A 1 87 ? -19.891 20.75 24.656 1 93.12 87 ASN A CA 1
ATOM 672 C C . ASN A 1 87 ? -21.297 20.281 25.016 1 93.12 87 ASN A C 1
ATOM 674 O O . ASN A 1 87 ? -21.859 20.719 26.016 1 93.12 87 ASN A O 1
ATOM 678 N N . HIS A 1 88 ? -21.812 19.516 24.219 1 94.62 88 HIS A N 1
ATOM 679 C CA . HIS A 1 88 ? -23.141 19 24.484 1 94.62 88 HIS A CA 1
ATOM 680 C C . HIS A 1 88 ? -23.203 18.281 25.828 1 94.62 88 HIS A C 1
ATOM 682 O O . HIS A 1 88 ? -22.25 17.625 26.234 1 94.62 88 HIS A O 1
ATOM 688 N N . GLU A 1 89 ? -24.344 18.219 26.453 1 94 89 GLU A N 1
ATOM 689 C CA . GLU A 1 89 ? -24.547 17.703 27.797 1 94 89 GLU A CA 1
ATOM 690 C C . GLU A 1 89 ? -24.25 16.203 27.859 1 94 89 GLU A C 1
ATOM 692 O O . GLU A 1 89 ? -23.75 15.711 28.875 1 94 89 GLU A O 1
ATOM 697 N N . SER A 1 90 ? -24.469 15.602 26.797 1 92.5 90 SER A N 1
ATOM 698 C CA . SER A 1 90 ? -24.25 14.156 26.766 1 92.5 90 SER A CA 1
ATOM 699 C C . SER A 1 90 ? -22.766 13.828 26.875 1 92.5 90 SER A C 1
ATOM 701 O O . SER A 1 90 ? -22.391 12.703 27.234 1 92.5 90 SER A O 1
ATOM 703 N N . PHE A 1 91 ? -21.875 14.766 26.594 1 94.25 91 PHE A N 1
ATOM 704 C CA . PHE A 1 91 ? -20.422 14.539 26.594 1 94.25 91 PHE A CA 1
ATOM 705 C C . PHE A 1 91 ? -19.797 15.141 27.844 1 94.25 91 PHE A C 1
ATOM 707 O O . PHE A 1 91 ? -18.594 15.023 28.062 1 94.25 91 PHE A O 1
ATOM 714 N N . ARG A 1 92 ? -20.547 15.734 28.703 1 91.69 92 ARG A N 1
ATOM 715 C CA . ARG A 1 92 ? -20.047 16.547 29.797 1 91.69 92 ARG A CA 1
ATOM 716 C C . ARG A 1 92 ? -19.109 15.742 30.703 1 91.69 92 ARG A C 1
ATOM 718 O O . ARG A 1 92 ? -18.109 16.266 31.203 1 91.69 92 ARG A O 1
ATOM 725 N N . HIS A 1 93 ? -19.359 14.477 30.875 1 93.06 93 HIS A N 1
ATOM 726 C CA . HIS A 1 93 ? -18.578 13.68 31.812 1 93.06 93 HIS A CA 1
ATOM 727 C C . HIS A 1 93 ? -17.578 12.789 31.078 1 93.06 93 HIS A C 1
ATOM 729 O O . HIS A 1 93 ? -16.969 11.898 31.672 1 93.06 93 HIS A O 1
ATOM 735 N N . ILE A 1 94 ? -17.438 13.062 29.859 1 95.94 94 ILE A N 1
ATOM 736 C CA . ILE A 1 94 ? -16.516 12.258 29.062 1 95.94 94 ILE A CA 1
ATOM 737 C C . ILE A 1 94 ? -15.336 13.109 28.625 1 95.94 94 ILE A C 1
ATOM 739 O O . ILE A 1 94 ? -15.516 14.195 28.047 1 95.94 94 ILE A O 1
ATOM 743 N N . ASN A 1 95 ? -14.109 12.711 28.953 1 96.06 95 ASN A N 1
ATOM 744 C CA . ASN A 1 95 ? -12.906 13.367 28.453 1 96.06 95 ASN A CA 1
ATOM 745 C C . ASN A 1 95 ? -12.969 13.555 26.938 1 96.06 95 ASN A C 1
ATOM 747 O O . ASN A 1 95 ? -13.32 12.625 26.203 1 96.06 95 ASN A O 1
ATOM 751 N N . PRO A 1 96 ? -12.719 14.719 26.406 1 96.56 96 PRO A N 1
ATOM 752 C CA . PRO A 1 96 ? -12.75 14.961 24.969 1 96.56 96 PRO A CA 1
ATOM 753 C C . PRO A 1 96 ? -12 13.898 24.172 1 96.56 96 PRO A C 1
ATOM 755 O O . PRO A 1 96 ? -12.414 13.539 23.062 1 96.56 96 PRO A O 1
ATOM 758 N N . TRP A 1 97 ? -11.023 13.266 24.719 1 95.75 97 TRP A N 1
ATOM 759 C CA . TRP A 1 97 ? -10.195 12.25 24.062 1 95.75 97 TRP A CA 1
ATOM 760 C C . TRP A 1 97 ? -11.031 11.039 23.672 1 95.75 97 TRP A C 1
ATOM 762 O O . TRP A 1 97 ? -10.711 10.344 22.703 1 95.75 97 TRP A O 1
ATOM 772 N N . HIS A 1 98 ? -12.07 10.836 24.391 1 96.25 98 HIS A N 1
ATOM 773 C CA . HIS A 1 98 ? -12.773 9.555 24.281 1 96.25 98 HIS A CA 1
ATOM 774 C C . HIS A 1 98 ? -14.133 9.734 23.609 1 96.25 98 HIS A C 1
ATOM 776 O O . HIS A 1 98 ? -14.797 8.75 23.281 1 96.25 98 HIS A O 1
ATOM 782 N N . ARG A 1 99 ? -14.5 10.961 23.406 1 96.5 99 ARG A N 1
ATOM 783 C CA . ARG A 1 99 ? -15.867 11.25 22.984 1 96.5 99 ARG A CA 1
ATOM 784 C C . ARG A 1 99 ? -16.156 10.664 21.609 1 96.5 99 ARG A C 1
ATOM 786 O O . ARG A 1 99 ? -17.266 10.234 21.328 1 96.5 99 ARG A O 1
ATOM 793 N N . GLY A 1 100 ? -15.156 10.609 20.719 1 96.19 100 GLY A N 1
ATOM 794 C CA . GLY A 1 100 ? -15.352 10.156 19.359 1 96.19 100 GLY A CA 1
ATOM 795 C C . GLY A 1 100 ? -15.172 8.664 19.188 1 96.19 100 GLY A C 1
ATOM 796 O O . GLY A 1 100 ? -15.57 8.094 18.172 1 96.19 100 GLY A O 1
ATOM 797 N N . ARG A 1 101 ? -14.711 7.895 20.188 1 95.5 101 ARG A N 1
ATOM 798 C CA . ARG A 1 101 ? -14.25 6.516 20.078 1 95.5 101 ARG A CA 1
ATOM 799 C C . ARG A 1 101 ? -15.406 5.582 19.719 1 95.5 101 ARG A C 1
ATOM 801 O O . ARG A 1 101 ? -15.281 4.742 18.828 1 95.5 101 ARG A O 1
ATOM 808 N N . PRO A 1 102 ? -16.562 5.762 20.406 1 95.31 102 PRO A N 1
ATOM 809 C CA . PRO A 1 102 ? -17.656 4.844 20.062 1 95.31 102 PRO A CA 1
ATOM 810 C C . PRO A 1 102 ? -18.094 4.973 18.609 1 95.31 102 PRO A C 1
ATOM 812 O O . PRO A 1 102 ? -18.453 3.977 17.984 1 95.31 102 PRO A O 1
ATOM 815 N N . TYR A 1 103 ? -18.078 6.184 18.109 1 96.38 103 TYR A N 1
ATOM 816 C CA . TYR A 1 103 ? -18.5 6.414 16.719 1 96.38 103 TYR A CA 1
ATOM 817 C C . TYR A 1 103 ? -17.469 5.852 15.742 1 96.38 103 TYR A C 1
ATOM 819 O O . TYR A 1 103 ? -17.844 5.23 14.742 1 96.38 103 TYR A O 1
ATOM 827 N N . ALA A 1 104 ? -16.156 6.035 16.047 1 97.19 104 ALA A N 1
ATOM 828 C CA . ALA A 1 104 ? -15.109 5.473 15.203 1 97.19 104 ALA A CA 1
ATOM 829 C C . ALA A 1 104 ? -15.188 3.947 15.164 1 97.19 104 ALA A C 1
ATOM 831 O O . ALA A 1 104 ? -15 3.334 14.117 1 97.19 104 ALA A O 1
ATOM 832 N N . GLN A 1 105 ? -15.492 3.381 16.281 1 96.44 105 GLN A N 1
ATOM 833 C CA . GLN A 1 105 ? -15.609 1.929 16.375 1 96.44 105 GLN A CA 1
ATOM 834 C C . GLN A 1 105 ? -16.781 1.42 15.539 1 96.44 105 GLN A C 1
ATOM 836 O O . GLN A 1 105 ? -16.672 0.386 14.875 1 96.44 105 GLN A O 1
ATOM 841 N N . GLU A 1 106 ? -17.844 2.137 15.609 1 96.06 106 GLU A N 1
ATOM 842 C CA . GLU A 1 106 ? -18.984 1.759 14.789 1 96.06 106 GLU A CA 1
ATOM 843 C C . GLU A 1 106 ? -18.656 1.837 13.305 1 96.06 106 GLU A C 1
ATOM 845 O O . GLU A 1 106 ? -19.031 0.956 12.531 1 96.06 106 GLU A O 1
ATOM 850 N N . ALA A 1 107 ? -17.984 2.924 12.867 1 97.25 107 ALA A N 1
ATOM 851 C CA . ALA A 1 107 ? -17.562 3.064 11.477 1 97.25 107 ALA A CA 1
ATOM 852 C C . ALA A 1 107 ? -16.656 1.913 11.055 1 97.25 107 ALA A C 1
ATOM 854 O O . ALA A 1 107 ? -16.781 1.383 9.953 1 97.25 107 ALA A O 1
ATOM 855 N N . GLU A 1 108 ? -15.773 1.507 11.93 1 97.44 108 GLU A N 1
ATOM 856 C CA . GLU A 1 108 ? -14.828 0.432 11.633 1 97.44 108 GLU A CA 1
ATOM 857 C C . GLU A 1 108 ? -15.555 -0.891 11.406 1 97.44 108 GLU A C 1
ATOM 859 O O . GLU A 1 108 ? -15.188 -1.664 10.523 1 97.44 108 GLU A O 1
ATOM 864 N N . LYS A 1 109 ? -16.547 -1.108 12.195 1 95.06 109 LYS A N 1
ATOM 865 C CA . LYS A 1 109 ? -17.344 -2.328 12.047 1 95.06 109 LYS A CA 1
ATOM 866 C C . LYS A 1 109 ? -18.047 -2.357 10.695 1 95.06 109 LYS A C 1
ATOM 868 O O . LYS A 1 109 ? -18.281 -3.43 10.133 1 95.06 109 LYS A O 1
ATOM 873 N N . LEU A 1 110 ? -18.375 -1.176 10.195 1 95.5 110 LEU A N 1
ATOM 874 C CA . LEU A 1 110 ? -19.141 -1.065 8.969 1 95.5 110 LEU A CA 1
ATOM 875 C C . LEU A 1 110 ? -18.234 -1.118 7.738 1 95.5 110 LEU A C 1
ATOM 877 O O . LEU A 1 110 ? -18.719 -1.298 6.617 1 95.5 110 LEU A O 1
ATOM 881 N N . LEU A 1 111 ? -16.953 -0.987 7.945 1 97.56 111 LEU A N 1
ATOM 882 C CA . LEU A 1 111 ? -16.016 -0.937 6.828 1 97.56 111 LEU A CA 1
ATOM 883 C C . LEU A 1 111 ? -15.992 -2.264 6.078 1 97.56 111 LEU A C 1
ATOM 885 O O . LEU A 1 111 ? -15.914 -3.33 6.691 1 97.56 111 LEU A O 1
ATOM 889 N N . ASP A 1 112 ? -16.109 -2.213 4.801 1 96.69 112 ASP A N 1
ATOM 890 C CA . ASP A 1 112 ? -16.109 -3.387 3.934 1 96.69 112 ASP A CA 1
ATOM 891 C C . ASP A 1 112 ? -14.953 -3.322 2.93 1 96.69 112 ASP A C 1
ATOM 893 O O . ASP A 1 112 ? -15.055 -2.648 1.904 1 96.69 112 ASP A O 1
ATOM 897 N N . LEU A 1 113 ? -13.969 -4.137 3.115 1 97.19 113 LEU A N 1
ATOM 898 C CA . LEU A 1 113 ? -12.766 -4.098 2.287 1 97.19 113 LEU A CA 1
ATOM 899 C C . LEU A 1 113 ? -13.023 -4.758 0.935 1 97.19 113 LEU A C 1
ATOM 901 O O . LEU A 1 113 ? -12.195 -4.652 0.025 1 97.19 113 LEU A O 1
ATOM 905 N N . HIS A 1 114 ? -14.188 -5.398 0.785 1 96.81 114 HIS A N 1
ATOM 906 C CA . HIS A 1 114 ? -14.555 -5.977 -0.502 1 96.81 114 HIS A CA 1
ATOM 907 C C . HIS A 1 114 ? -15.133 -4.922 -1.439 1 96.81 114 HIS A C 1
ATOM 909 O O . HIS A 1 114 ? -15.297 -5.172 -2.637 1 96.81 114 HIS A O 1
ATOM 915 N N . ASP A 1 115 ? -15.414 -3.752 -0.881 1 96.94 115 ASP A N 1
ATOM 916 C CA . ASP A 1 115 ? -15.992 -2.658 -1.657 1 96.94 115 ASP A CA 1
ATOM 917 C C . ASP A 1 115 ? -14.922 -1.631 -2.029 1 96.94 115 ASP A C 1
ATOM 919 O O . ASP A 1 115 ? -14.586 -0.755 -1.229 1 96.94 115 ASP A O 1
ATOM 923 N N . THR A 1 116 ? -14.477 -1.73 -3.254 1 96.94 116 THR A N 1
ATOM 924 C CA . THR A 1 116 ? -13.547 -0.718 -3.754 1 96.94 116 THR A CA 1
ATOM 925 C C . THR A 1 116 ? -14.312 0.453 -4.367 1 96.94 116 THR A C 1
ATOM 927 O O . THR A 1 116 ? -14.734 0.387 -5.523 1 96.94 116 THR A O 1
ATOM 930 N N . SER A 1 117 ? -14.5 1.474 -3.59 1 97.19 117 SER A N 1
ATOM 931 C CA . SER A 1 117 ? -15.297 2.631 -3.986 1 97.19 117 SER A CA 1
ATOM 932 C C . SER A 1 117 ? -14.781 3.906 -3.326 1 97.19 117 SER A C 1
ATOM 934 O O . SER A 1 117 ? -13.977 3.85 -2.396 1 97.19 117 SER A O 1
ATOM 936 N N . VAL A 1 118 ? -15.25 5.012 -3.811 1 97.56 118 VAL A N 1
ATOM 937 C CA . VAL A 1 118 ? -14.852 6.297 -3.246 1 97.56 118 VAL A CA 1
ATOM 938 C C . VAL A 1 118 ? -15.312 6.383 -1.79 1 97.56 118 VAL A C 1
ATOM 940 O O . VAL A 1 118 ? -14.594 6.93 -0.943 1 97.56 118 VAL A O 1
ATOM 943 N N . VAL A 1 119 ? -16.453 5.824 -1.465 1 97.69 119 VAL A N 1
ATOM 944 C CA . VAL A 1 119 ? -16.984 5.836 -0.105 1 97.69 119 VAL A CA 1
ATOM 945 C C . VAL A 1 119 ? -16.047 5.074 0.823 1 97.69 119 VAL A C 1
ATOM 947 O O . VAL A 1 119 ? -15.711 5.551 1.912 1 97.69 119 VAL A O 1
ATOM 950 N N . THR A 1 120 ? -15.57 3.887 0.388 1 98.62 120 THR A N 1
ATOM 951 C CA . THR A 1 120 ? -14.648 3.098 1.198 1 98.62 120 THR A CA 1
ATOM 952 C C . THR A 1 120 ? -13.328 3.834 1.387 1 98.62 120 THR A C 1
ATOM 954 O O . THR A 1 120 ? -12.742 3.803 2.471 1 98.62 120 THR A O 1
ATOM 957 N N . ILE A 1 121 ? -12.859 4.449 0.338 1 98.62 121 ILE A N 1
ATOM 958 C CA . ILE A 1 121 ? -11.625 5.223 0.407 1 98.62 121 ILE A CA 1
ATOM 959 C C . ILE A 1 121 ? -11.766 6.328 1.449 1 98.62 121 ILE A C 1
ATOM 961 O O . ILE A 1 121 ? -10.93 6.461 2.346 1 98.62 121 ILE A O 1
ATOM 965 N N . GLN A 1 122 ? -12.836 7.098 1.344 1 98.38 122 GLN A N 1
ATOM 966 C CA . GLN A 1 122 ? -13.102 8.18 2.291 1 98.38 122 GLN A CA 1
ATOM 967 C C . GLN A 1 122 ? -13.211 7.645 3.715 1 98.38 122 GLN A C 1
ATOM 969 O O . GLN A 1 122 ? -12.688 8.242 4.656 1 98.38 122 GLN A O 1
ATOM 974 N N . ALA A 1 123 ? -13.906 6.547 3.852 1 98.38 123 ALA A N 1
ATOM 975 C CA . ALA A 1 123 ? -14.047 5.938 5.172 1 98.38 123 ALA A CA 1
ATOM 976 C C . ALA A 1 123 ? -12.688 5.559 5.75 1 98.38 123 ALA A C 1
ATOM 978 O O . ALA A 1 123 ? -12.414 5.805 6.926 1 98.38 123 ALA A O 1
ATOM 979 N N . CYS A 1 124 ? -11.844 4.949 4.93 1 98.56 124 CYS A N 1
ATOM 980 C CA . CYS A 1 124 ? -10.508 4.57 5.371 1 98.56 124 CYS A CA 1
ATOM 981 C C . CYS A 1 124 ? -9.703 5.793 5.809 1 98.56 124 CYS A C 1
ATOM 983 O O . CYS A 1 124 ? -9.008 5.754 6.82 1 98.56 124 CYS A O 1
ATOM 985 N N . MET A 1 125 ? -9.797 6.863 5.09 1 97.94 125 MET A N 1
ATOM 986 C CA . MET A 1 125 ? -9.078 8.086 5.426 1 97.94 125 MET A CA 1
ATOM 987 C C . MET A 1 125 ? -9.555 8.648 6.762 1 97.94 125 MET A C 1
ATOM 989 O O . MET A 1 125 ? -8.75 9.062 7.594 1 97.94 125 MET A O 1
ATOM 993 N N . LEU A 1 126 ? -10.859 8.664 6.926 1 97.88 126 LEU A N 1
ATOM 994 C CA . LEU A 1 126 ? -11.422 9.18 8.164 1 97.88 126 LEU A CA 1
ATOM 995 C C . LEU A 1 126 ? -11.055 8.297 9.352 1 97.88 126 LEU A C 1
ATOM 997 O O . LEU A 1 126 ? -10.727 8.797 10.422 1 97.88 126 LEU A O 1
ATOM 1001 N N . LEU A 1 127 ? -11.125 7.016 9.141 1 98.12 127 LEU A N 1
ATOM 1002 C CA . LEU A 1 127 ? -10.758 6.094 10.211 1 98.12 127 LEU A CA 1
ATOM 1003 C C . LEU A 1 127 ? -9.281 6.23 10.562 1 98.12 127 LEU A C 1
ATOM 1005 O O . LEU A 1 127 ? -8.906 6.211 11.734 1 98.12 127 LEU A O 1
ATOM 1009 N N . ALA A 1 128 ? -8.445 6.391 9.555 1 97.25 128 ALA A N 1
ATOM 1010 C CA . ALA A 1 128 ? -7.027 6.648 9.797 1 97.25 128 ALA A CA 1
ATOM 1011 C C . ALA A 1 128 ? -6.836 7.875 10.672 1 97.25 128 ALA A C 1
ATOM 1013 O O . ALA A 1 128 ? -6.051 7.848 11.625 1 97.25 128 ALA A O 1
ATOM 1014 N N . ALA A 1 129 ? -7.574 8.922 10.367 1 95.56 129 ALA A N 1
ATOM 1015 C CA . ALA A 1 129 ? -7.496 10.156 11.141 1 95.56 129 ALA A CA 1
ATOM 1016 C C . ALA A 1 129 ? -7.977 9.938 12.578 1 95.56 129 ALA A C 1
ATOM 1018 O O . ALA A 1 129 ? -7.414 10.508 13.516 1 95.56 129 ALA A O 1
ATOM 1019 N N . ASN A 1 130 ? -9.008 9.141 12.711 1 96.38 130 ASN A N 1
ATOM 1020 C CA . ASN A 1 130 ? -9.484 8.812 14.047 1 96.38 130 ASN A CA 1
ATOM 1021 C C . ASN A 1 130 ? -8.438 8.047 14.852 1 96.38 130 ASN A C 1
ATOM 1023 O O . ASN A 1 130 ? -8.195 8.359 16.016 1 96.38 130 ASN A O 1
ATOM 1027 N N . PHE A 1 131 ? -7.77 7.148 14.227 1 95.94 131 PHE A N 1
ATOM 1028 C CA . PHE A 1 131 ? -6.855 6.266 14.938 1 95.94 131 PHE A CA 1
ATOM 1029 C C . PHE A 1 131 ? -5.555 6.988 15.273 1 95.94 131 PHE A C 1
ATOM 1031 O O . PHE A 1 131 ? -4.996 6.805 16.359 1 95.94 131 PHE A O 1
ATOM 1038 N N . VAL A 1 132 ? -5.09 7.777 14.398 1 92.56 132 VAL A N 1
ATOM 1039 C CA . VAL A 1 132 ? -3.857 8.5 14.695 1 92.56 132 VAL A CA 1
ATOM 1040 C C . VAL A 1 132 ? -4.105 9.508 15.812 1 92.56 132 VAL A C 1
ATOM 1042 O O . VAL A 1 132 ? -3.223 9.766 16.641 1 92.56 132 VAL A O 1
ATOM 1045 N N . ALA A 1 133 ? -5.328 10.078 15.805 1 91.12 133 ALA A N 1
ATOM 1046 C CA . ALA A 1 133 ? -5.695 10.961 16.906 1 91.12 133 ALA A CA 1
ATOM 1047 C C . ALA A 1 133 ? -5.496 10.266 18.25 1 91.12 133 ALA A C 1
ATOM 1049 O O . ALA A 1 133 ? -5.121 10.906 19.25 1 91.12 133 ALA A O 1
ATOM 1050 N N . ASP A 1 134 ? -5.684 8.984 18.25 1 89.88 134 ASP A N 1
ATOM 1051 C CA . ASP A 1 134 ? -5.57 8.203 19.484 1 89.88 134 ASP A CA 1
ATOM 1052 C C . ASP A 1 134 ? -4.156 7.645 19.641 1 89.88 134 ASP A C 1
ATOM 1054 O O . ASP A 1 134 ? -3.912 6.809 20.516 1 89.88 134 ASP A O 1
ATOM 1058 N N . GLY A 1 135 ? -3.287 8.055 18.781 1 86.88 135 GLY A N 1
ATOM 1059 C CA . GLY A 1 135 ? -1.887 7.684 18.922 1 86.88 135 GLY A CA 1
ATOM 1060 C C . GLY A 1 135 ? -1.522 6.426 18.156 1 86.88 135 GLY A C 1
ATOM 1061 O O . GLY A 1 135 ? -0.432 5.879 18.344 1 86.88 135 GLY A O 1
ATOM 1062 N N . GLU A 1 136 ? -2.381 5.965 17.344 1 91.94 136 GLU A N 1
ATOM 1063 C CA . GLU A 1 136 ? -2.117 4.734 16.609 1 91.94 136 GLU A CA 1
ATOM 1064 C C . GLU A 1 136 ? -1.53 5.031 15.227 1 91.94 136 GLU A C 1
ATOM 1066 O O . GLU A 1 136 ? -2.174 4.781 14.203 1 91.94 136 GLU A O 1
ATOM 1071 N N . ALA A 1 137 ? -0.314 5.414 15.203 1 90.25 137 ALA A N 1
ATOM 1072 C CA . ALA A 1 137 ? 0.364 5.828 13.977 1 90.25 137 ALA A CA 1
ATOM 1073 C C . ALA A 1 137 ? 0.479 4.664 12.992 1 90.25 137 ALA A C 1
ATOM 1075 O O . ALA A 1 137 ? 0.303 4.848 11.789 1 90.25 137 ALA A O 1
ATOM 1076 N N . THR A 1 138 ? 0.758 3.467 13.492 1 93.44 138 THR A N 1
ATOM 1077 C CA . THR A 1 138 ? 0.899 2.297 12.633 1 93.44 138 THR A CA 1
ATOM 1078 C C . THR A 1 138 ? -0.427 1.958 11.961 1 93.44 138 THR A C 1
ATOM 1080 O O . THR A 1 138 ? -0.465 1.671 10.766 1 93.44 138 THR A O 1
ATOM 1083 N N . THR A 1 139 ? -1.484 1.987 12.742 1 96.44 139 THR A N 1
ATOM 1084 C CA . THR A 1 139 ? -2.811 1.705 12.203 1 96.44 139 THR A CA 1
ATOM 1085 C C . THR A 1 139 ? -3.199 2.736 11.148 1 96.44 139 THR A C 1
ATOM 1087 O O . THR A 1 139 ? -3.789 2.391 10.125 1 96.44 139 THR A O 1
ATOM 1090 N N . GLU A 1 140 ? -2.883 4.02 11.453 1 96 140 GLU A N 1
ATOM 1091 C CA . GLU A 1 140 ? -3.113 5.062 10.453 1 96 140 GLU A CA 1
ATOM 1092 C C . GLU A 1 140 ? -2.477 4.699 9.117 1 96 140 GLU A C 1
ATOM 1094 O O . GLU A 1 140 ? -3.109 4.824 8.07 1 96 140 GLU A O 1
ATOM 1099 N N . CYS A 1 141 ? -1.242 4.23 9.172 1 96.38 141 CYS A N 1
ATOM 1100 C CA . CYS A 1 141 ? -0.483 3.902 7.973 1 96.38 141 CYS A CA 1
ATOM 1101 C C . CYS A 1 141 ? -1.151 2.775 7.195 1 96.38 141 CYS A C 1
ATOM 1103 O O . CYS A 1 141 ? -1.205 2.809 5.965 1 96.38 141 CYS A O 1
ATOM 1105 N N . VAL A 1 142 ? -1.663 1.822 7.902 1 98.12 142 VAL A N 1
ATOM 1106 C CA . VAL A 1 142 ? -2.314 0.678 7.273 1 98.12 142 VAL A CA 1
ATOM 1107 C C . VAL A 1 142 ? -3.576 1.137 6.547 1 98.12 142 VAL A C 1
ATOM 1109 O O . VAL A 1 142 ? -3.787 0.794 5.383 1 98.12 142 VAL A O 1
ATOM 1112 N N . TYR A 1 143 ? -4.379 1.931 7.172 1 98.38 143 TYR A N 1
ATOM 1113 C CA . TYR A 1 143 ? -5.629 2.383 6.57 1 98.38 143 TYR A CA 1
ATOM 1114 C C . TYR A 1 143 ? -5.367 3.289 5.375 1 98.38 143 TYR A C 1
ATOM 1116 O O . TYR A 1 143 ? -6.098 3.248 4.383 1 98.38 143 TYR A O 1
ATOM 1124 N N . TYR A 1 144 ? -4.363 4.094 5.465 1 97.44 144 TYR A N 1
ATOM 1125 C CA . TYR A 1 144 ? -4.027 4.926 4.312 1 97.44 144 TYR A CA 1
ATOM 1126 C C . TYR A 1 144 ? -3.506 4.074 3.162 1 97.44 144 TYR A C 1
ATOM 1128 O O . TYR A 1 144 ? -3.74 4.387 1.993 1 97.44 144 TYR A O 1
ATOM 1136 N N . ALA A 1 145 ? -2.762 3.012 3.51 1 98 145 ALA A N 1
ATOM 1137 C CA . ALA A 1 145 ? -2.314 2.109 2.451 1 98 145 ALA A CA 1
ATOM 1138 C C . ALA A 1 145 ? -3.502 1.504 1.708 1 98 145 ALA A C 1
ATOM 1140 O O . ALA A 1 145 ? -3.479 1.384 0.481 1 98 145 ALA A O 1
ATOM 1141 N N . ILE A 1 146 ? -4.523 1.128 2.455 1 98.69 146 ILE A N 1
ATOM 1142 C CA . ILE A 1 146 ? -5.742 0.587 1.86 1 98.69 146 ILE A CA 1
ATOM 1143 C C . ILE A 1 146 ? -6.367 1.626 0.933 1 98.69 146 ILE A C 1
ATOM 1145 O O . ILE A 1 146 ? -6.672 1.33 -0.225 1 98.69 146 ILE A O 1
ATOM 1149 N N . ALA A 1 147 ? -6.523 2.824 1.438 1 98.62 147 ALA A N 1
ATOM 1150 C CA . ALA A 1 147 ? -7.164 3.895 0.676 1 98.62 147 ALA A CA 1
ATOM 1151 C C . ALA A 1 147 ? -6.387 4.199 -0.602 1 98.62 147 ALA A C 1
ATOM 1153 O O . ALA A 1 147 ? -6.977 4.344 -1.675 1 98.62 147 ALA A O 1
ATOM 1154 N N . CYS A 1 148 ? -5.09 4.305 -0.468 1 98.44 148 CYS A N 1
ATOM 1155 C CA . CYS A 1 148 ? -4.242 4.598 -1.619 1 98.44 148 CYS A CA 1
ATOM 1156 C C . CYS A 1 148 ? -4.352 3.5 -2.67 1 98.44 148 CYS A C 1
ATOM 1158 O O . CYS A 1 148 ? -4.488 3.787 -3.861 1 98.44 148 CYS A O 1
ATOM 1160 N N . ARG A 1 149 ? -4.293 2.258 -2.203 1 98.44 149 ARG A N 1
ATOM 1161 C CA . ARG A 1 149 ? -4.363 1.146 -3.145 1 98.44 149 ARG A CA 1
ATOM 1162 C C . ARG A 1 149 ? -5.703 1.132 -3.877 1 98.44 149 ARG A C 1
ATOM 1164 O O . ARG A 1 149 ? -5.75 0.934 -5.094 1 98.44 149 ARG A O 1
ATOM 1171 N N . MET A 1 150 ? -6.809 1.349 -3.17 1 98.44 150 MET A N 1
ATOM 1172 C CA . MET A 1 150 ? -8.133 1.383 -3.783 1 98.44 150 MET A CA 1
ATOM 1173 C C . MET A 1 150 ? -8.242 2.525 -4.785 1 98.44 150 MET A C 1
ATOM 1175 O O . MET A 1 150 ? -8.836 2.367 -5.855 1 98.44 150 MET A O 1
ATOM 1179 N N . ALA A 1 151 ? -7.648 3.676 -4.41 1 98.25 151 ALA A N 1
ATOM 1180 C CA . ALA A 1 151 ? -7.707 4.824 -5.309 1 98.25 151 ALA A CA 1
ATOM 1181 C C . ALA A 1 151 ? -6.992 4.531 -6.625 1 98.25 151 ALA A C 1
ATOM 1183 O O . ALA A 1 151 ? -7.473 4.91 -7.695 1 98.25 151 ALA A O 1
ATOM 1184 N N . MET A 1 152 ? -5.91 3.873 -6.586 1 96.25 152 MET A N 1
ATOM 1185 C CA . MET A 1 152 ? -5.168 3.518 -7.793 1 96.25 152 MET A CA 1
ATOM 1186 C C . MET A 1 152 ? -5.902 2.445 -8.586 1 96.25 152 MET A C 1
ATOM 1188 O O . MET A 1 152 ? -5.973 2.516 -9.812 1 96.25 152 MET A O 1
ATOM 1192 N N . LEU A 1 153 ? -6.48 1.468 -7.879 1 95.38 153 LEU A N 1
ATOM 1193 C CA . LEU A 1 153 ? -7.238 0.411 -8.539 1 95.38 153 LEU A CA 1
ATOM 1194 C C . LEU A 1 153 ? -8.406 0.993 -9.328 1 95.38 153 LEU A C 1
ATOM 1196 O O . LEU A 1 153 ? -8.711 0.529 -10.43 1 95.38 153 LEU A O 1
ATOM 1200 N N . LEU A 1 154 ? -9 2.07 -8.805 1 95.62 154 LEU A N 1
ATOM 1201 C CA . LEU A 1 154 ? -10.172 2.684 -9.414 1 95.62 154 LEU A CA 1
ATOM 1202 C C . LEU A 1 154 ? -9.773 3.689 -10.484 1 95.62 154 LEU A C 1
ATOM 1204 O O . LEU A 1 154 ? -10.617 4.172 -11.242 1 95.62 154 LEU A O 1
ATOM 1208 N N . ASP A 1 155 ? -8.469 3.975 -10.555 1 94.06 155 ASP A N 1
ATOM 1209 C CA . ASP A 1 155 ? -8.102 5.164 -11.32 1 94.06 155 ASP A CA 1
ATOM 1210 C C . ASP A 1 155 ? -9.008 6.34 -10.977 1 94.06 155 ASP A C 1
ATOM 1212 O O . ASP A 1 155 ? -9.625 6.938 -11.859 1 94.06 155 ASP A O 1
ATOM 1216 N N . LEU A 1 156 ? -8.992 6.68 -9.695 1 95.94 156 LEU A N 1
ATOM 1217 C CA . LEU A 1 156 ? -9.984 7.555 -9.07 1 95.94 156 LEU A CA 1
ATOM 1218 C C . LEU A 1 156 ? -10.078 8.883 -9.805 1 95.94 156 LEU A C 1
ATOM 1220 O O . LEU A 1 156 ? -11.172 9.367 -10.094 1 95.94 156 LEU A O 1
ATOM 1224 N N . PRO A 1 157 ? -9 9.539 -10.195 1 91.12 157 PRO A N 1
ATOM 1225 C CA . PRO A 1 157 ? -9.125 10.844 -10.859 1 91.12 157 PRO A CA 1
ATOM 1226 C C . PRO A 1 157 ? -9.883 10.766 -12.18 1 91.12 157 PRO A C 1
ATOM 1228 O O . PRO A 1 157 ? -10.492 11.75 -12.609 1 91.12 157 PRO A O 1
ATOM 1231 N N . ASN A 1 158 ? -9.859 9.57 -12.836 1 89.75 158 ASN A N 1
ATOM 1232 C CA . ASN A 1 158 ? -10.492 9.43 -14.141 1 89.75 158 ASN A CA 1
ATOM 1233 C C . ASN A 1 158 ? -11.773 8.609 -14.062 1 89.75 158 ASN A C 1
ATOM 1235 O O . ASN A 1 158 ? -12.352 8.242 -15.086 1 89.75 158 ASN A O 1
ATOM 1239 N N . LEU A 1 159 ? -12.125 8.336 -12.914 1 92.62 159 LEU A N 1
ATOM 1240 C CA . LEU A 1 159 ? -13.352 7.555 -12.75 1 92.62 159 LEU A CA 1
ATOM 1241 C C . LEU A 1 159 ? -14.547 8.297 -13.336 1 92.62 159 LEU A C 1
ATOM 1243 O O . LEU A 1 159 ? -14.742 9.484 -13.07 1 92.62 159 LEU A O 1
ATOM 1247 N N . LYS A 1 160 ? -15.328 7.621 -14.203 1 91.69 160 LYS A N 1
ATOM 1248 C CA . LYS A 1 160 ? -16.5 8.234 -14.812 1 91.69 160 LYS A CA 1
ATOM 1249 C C . LYS A 1 160 ? -17.594 8.469 -13.773 1 91.69 160 LYS A C 1
ATOM 1251 O O . LYS A 1 160 ? -17.922 7.562 -13 1 91.69 160 LYS A O 1
ATOM 1256 N N . VAL A 1 161 ? -17.984 9.68 -13.727 1 93.88 161 VAL A N 1
ATOM 1257 C CA . VAL A 1 161 ? -19.047 10.062 -12.805 1 93.88 161 VAL A CA 1
ATOM 1258 C C . VAL A 1 161 ? -20.094 10.914 -13.531 1 93.88 161 VAL A C 1
ATOM 1260 O O . VAL A 1 161 ? -19.859 11.328 -14.672 1 93.88 161 VAL A O 1
ATOM 1263 N N . ASN A 1 162 ? -21.203 11.141 -12.914 1 93.19 162 ASN A N 1
ATOM 1264 C CA . ASN A 1 162 ? -22.328 11.797 -13.562 1 93.19 162 ASN A CA 1
ATOM 1265 C C . ASN A 1 162 ? -22.281 13.312 -13.375 1 93.19 162 ASN A C 1
ATOM 1267 O O . ASN A 1 162 ? -22.719 14.07 -14.242 1 93.19 162 ASN A O 1
ATOM 1271 N N . THR A 1 163 ? -21.766 13.766 -12.242 1 95.31 163 THR A N 1
ATOM 1272 C CA . THR A 1 163 ? -21.875 15.195 -11.945 1 95.31 163 THR A CA 1
ATOM 1273 C C . THR A 1 163 ? -20.484 15.805 -11.773 1 95.31 163 THR A C 1
ATOM 1275 O O . THR A 1 163 ? -19.531 15.094 -11.438 1 95.31 163 THR A O 1
ATOM 1278 N N . ARG A 1 164 ? -20.438 17.109 -11.93 1 95.62 164 ARG A N 1
ATOM 1279 C CA . ARG A 1 164 ? -19.203 17.844 -11.727 1 95.62 164 ARG A CA 1
ATOM 1280 C C . ARG A 1 164 ? -18.75 17.797 -10.273 1 95.62 164 ARG A C 1
ATOM 1282 O O . ARG A 1 164 ? -17.562 17.781 -9.984 1 95.62 164 ARG A O 1
ATOM 1289 N N . ILE A 1 165 ? -19.641 17.734 -9.367 1 96.56 165 ILE A N 1
ATOM 1290 C CA . ILE A 1 165 ? -19.328 17.641 -7.941 1 96.56 165 ILE A CA 1
ATOM 1291 C C . ILE A 1 165 ? -18.609 16.312 -7.652 1 96.56 165 ILE A C 1
ATOM 1293 O O . ILE A 1 165 ? -17.578 16.297 -6.977 1 96.56 165 ILE A O 1
ATOM 1297 N N . GLU A 1 166 ? -19.156 15.273 -8.219 1 96.12 166 GLU A N 1
ATOM 1298 C CA . GLU A 1 166 ? -18.531 13.977 -8.023 1 96.12 166 GLU A CA 1
ATOM 1299 C C . GLU A 1 166 ? -17.109 13.953 -8.602 1 96.12 166 GLU A C 1
ATOM 1301 O O . GLU A 1 166 ? -16.203 13.375 -8.016 1 96.12 166 GLU A O 1
ATOM 1306 N N . GLN A 1 167 ? -17 14.555 -9.711 1 95.62 167 GLN A N 1
ATOM 1307 C CA . GLN A 1 167 ? -15.688 14.648 -10.359 1 95.62 167 GLN A CA 1
ATOM 1308 C C . GLN A 1 167 ? -14.695 15.391 -9.477 1 95.62 167 GLN A C 1
ATOM 1310 O O . GLN A 1 167 ? -13.547 14.961 -9.32 1 95.62 167 GLN A O 1
ATOM 1315 N N . GLU A 1 168 ? -15.141 16.5 -8.922 1 95.56 168 GLU A N 1
ATOM 1316 C CA . GLU A 1 168 ? -14.273 17.312 -8.062 1 95.56 168 GLU A CA 1
ATOM 1317 C C . GLU A 1 168 ? -13.969 16.578 -6.754 1 95.56 168 GLU A C 1
ATOM 1319 O O . GLU A 1 168 ? -12.859 16.688 -6.227 1 95.56 168 GLU A O 1
ATOM 1324 N N . ILE A 1 169 ? -14.922 15.859 -6.262 1 96.75 169 ILE A N 1
ATOM 1325 C CA . ILE A 1 169 ? -14.68 15.078 -5.055 1 96.75 169 ILE A CA 1
ATOM 1326 C C . ILE A 1 169 ? -13.586 14.039 -5.32 1 96.75 169 ILE A C 1
ATOM 1328 O O . ILE A 1 169 ? -12.664 13.883 -4.52 1 96.75 169 ILE A O 1
ATOM 1332 N N . ASN A 1 170 ? -13.68 13.344 -6.438 1 96.75 170 ASN A N 1
ATOM 1333 C CA . ASN A 1 170 ? -12.664 12.359 -6.777 1 96.75 170 ASN A CA 1
ATOM 1334 C C . ASN A 1 170 ? -11.273 12.992 -6.852 1 96.75 170 ASN A C 1
ATOM 1336 O O . ASN A 1 170 ? -10.297 12.406 -6.375 1 96.75 170 ASN A O 1
ATOM 1340 N N . ARG A 1 171 ? -11.227 14.156 -7.391 1 94.5 171 ARG A N 1
ATOM 1341 C CA . ARG A 1 171 ? -9.961 14.875 -7.496 1 94.5 171 ARG A CA 1
ATOM 1342 C C . ARG A 1 171 ? -9.43 15.25 -6.117 1 94.5 171 ARG A C 1
ATOM 1344 O O . ARG A 1 171 ? -8.242 15.047 -5.832 1 94.5 171 ARG A O 1
ATOM 1351 N N . ARG A 1 172 ? -10.242 15.758 -5.316 1 95.44 172 ARG A N 1
ATOM 1352 C CA . ARG A 1 172 ? -9.852 16.203 -3.982 1 95.44 172 ARG A CA 1
ATOM 1353 C C . ARG A 1 172 ? -9.461 15.016 -3.107 1 95.44 172 ARG A C 1
ATOM 1355 O O . ARG A 1 172 ? -8.523 15.102 -2.314 1 95.44 172 ARG A O 1
ATOM 1362 N N . VAL A 1 173 ? -10.203 13.906 -3.268 1 97.5 173 VAL A N 1
ATOM 1363 C CA . VAL A 1 173 ? -9.836 12.703 -2.539 1 97.5 173 VAL A CA 1
ATOM 1364 C C . VAL A 1 173 ? -8.445 12.242 -2.975 1 97.5 173 VAL A C 1
ATOM 1366 O O . VAL A 1 173 ? -7.598 11.922 -2.137 1 97.5 173 VAL A O 1
ATOM 1369 N N . TRP A 1 174 ? -8.164 12.203 -4.273 1 96.75 174 TRP A N 1
ATOM 1370 C CA . TRP A 1 174 ? -6.863 11.805 -4.797 1 96.75 174 TRP A CA 1
ATOM 1371 C C . TRP A 1 174 ? -5.754 12.664 -4.203 1 96.75 174 TRP A C 1
ATOM 1373 O O . TRP A 1 174 ? -4.77 12.141 -3.67 1 96.75 174 TRP A O 1
ATOM 1383 N N . TRP A 1 175 ? -5.938 13.953 -4.242 1 94.81 175 TRP A N 1
ATOM 1384 C CA . TRP A 1 175 ? -4.887 14.859 -3.787 1 94.81 175 TRP A CA 1
ATOM 1385 C C . TRP A 1 175 ? -4.762 14.828 -2.268 1 94.81 175 TRP A C 1
ATOM 1387 O O . TRP A 1 175 ? -3.67 15.023 -1.726 1 94.81 175 TRP A O 1
ATOM 1397 N N . SER A 1 176 ? -5.875 14.609 -1.581 1 96.69 176 SER A N 1
ATOM 1398 C CA . SER A 1 176 ? -5.789 14.422 -0.136 1 96.69 176 SER A CA 1
ATOM 1399 C C . SER A 1 176 ? -4.953 13.195 0.216 1 96.69 176 SER A C 1
ATOM 1401 O O . SER A 1 176 ? -4.195 13.211 1.188 1 96.69 176 SER A O 1
ATOM 1403 N N . LEU A 1 177 ? -5.129 12.148 -0.555 1 97.38 177 LEU A N 1
ATOM 1404 C CA . LEU A 1 177 ? -4.309 10.961 -0.345 1 97.38 177 LEU A CA 1
ATOM 1405 C C . LEU A 1 177 ? -2.832 11.273 -0.581 1 97.38 177 LEU A C 1
ATOM 1407 O O . LEU A 1 177 ? -1.979 10.906 0.228 1 97.38 177 LEU A O 1
ATOM 1411 N N . VAL A 1 178 ? -2.545 11.977 -1.632 1 95.88 178 VAL A N 1
ATOM 1412 C CA . VAL A 1 178 ? -1.17 12.305 -1.998 1 95.88 178 VAL A CA 1
ATOM 1413 C C . VAL A 1 178 ? -0.533 13.156 -0.904 1 95.88 178 VAL A C 1
ATOM 1415 O O . VAL A 1 178 ? 0.571 12.859 -0.44 1 95.88 178 VAL A O 1
ATOM 1418 N N . THR A 1 179 ? -1.237 14.148 -0.472 1 95 179 THR A N 1
ATOM 1419 C CA . THR A 1 179 ? -0.666 15.102 0.473 1 95 179 THR A CA 1
ATOM 1420 C C . THR A 1 179 ? -0.536 14.477 1.859 1 95 179 THR A C 1
ATOM 1422 O O . THR A 1 179 ? 0.472 14.672 2.543 1 95 179 THR A O 1
ATOM 1425 N N . THR A 1 180 ? -1.536 13.734 2.25 1 94.94 180 THR A N 1
ATOM 1426 C CA . THR A 1 180 ? -1.466 13.086 3.557 1 94.94 180 THR A CA 1
ATOM 1427 C C . THR A 1 180 ? -0.376 12.016 3.572 1 94.94 180 THR A C 1
ATOM 1429 O O . THR A 1 180 ? 0.31 11.836 4.578 1 94.94 180 THR A O 1
ATOM 1432 N N . ASP A 1 181 ? -0.254 11.305 2.477 1 94.38 181 ASP A N 1
ATOM 1433 C CA . ASP A 1 181 ? 0.752 10.25 2.398 1 94.38 181 ASP A CA 1
ATOM 1434 C C . ASP A 1 181 ? 2.162 10.828 2.5 1 94.38 181 ASP A C 1
ATOM 1436 O O . ASP A 1 181 ? 3.074 10.164 2.998 1 94.38 181 ASP A O 1
ATOM 1440 N N . THR A 1 182 ? 2.342 12.016 2.027 1 92.62 182 THR A N 1
ATOM 1441 C CA . THR A 1 182 ? 3.629 12.688 2.189 1 92.62 182 THR A CA 1
ATOM 1442 C C . THR A 1 182 ? 4.008 12.781 3.664 1 92.62 182 THR A C 1
ATOM 1444 O O . THR A 1 182 ? 5.133 12.461 4.043 1 92.62 182 THR A O 1
ATOM 1447 N N . TRP A 1 183 ? 3.021 13.141 4.445 1 90.94 183 TRP A N 1
ATOM 1448 C CA . TRP A 1 183 ? 3.242 13.242 5.883 1 90.94 183 TRP A CA 1
ATOM 1449 C C . TRP A 1 183 ? 3.336 11.867 6.523 1 90.94 183 TRP A C 1
ATOM 1451 O O . TRP A 1 183 ? 4.273 11.586 7.273 1 90.94 183 TRP A O 1
ATOM 1461 N N . ASN A 1 184 ? 2.436 11.062 6.152 1 91.06 184 ASN A N 1
ATOM 1462 C CA . ASN A 1 184 ? 2.27 9.766 6.793 1 91.06 184 ASN A CA 1
ATOM 1463 C C . ASN A 1 184 ? 3.465 8.852 6.531 1 91.06 184 ASN A C 1
ATOM 1465 O O . ASN A 1 184 ? 4.07 8.328 7.469 1 91.06 184 ASN A O 1
ATOM 1469 N N . SER A 1 185 ? 3.822 8.648 5.266 1 90.12 185 SER A N 1
ATOM 1470 C CA . SER A 1 185 ? 4.914 7.746 4.918 1 90.12 185 SER A CA 1
ATOM 1471 C C . SER A 1 185 ? 6.25 8.273 5.43 1 90.12 185 SER A C 1
ATOM 1473 O O . SER A 1 185 ? 7.094 7.496 5.891 1 90.12 185 SER A O 1
ATOM 1475 N N . SER A 1 186 ? 6.438 9.547 5.43 1 86 186 SER A N 1
ATOM 1476 C CA . SER A 1 186 ? 7.672 10.125 5.945 1 86 186 SER A CA 1
ATOM 1477 C C . SER A 1 186 ? 7.793 9.922 7.449 1 86 186 SER A C 1
ATOM 1479 O O . SER A 1 186 ? 8.891 9.703 7.965 1 86 186 SER A O 1
ATOM 1481 N N . SER A 1 187 ? 6.676 10.023 8.102 1 85.44 187 SER A N 1
ATOM 1482 C CA . SER A 1 187 ? 6.684 9.938 9.562 1 85.44 187 SER A CA 1
ATOM 1483 C C . SER A 1 187 ? 7.102 8.555 10.031 1 85.44 187 SER A C 1
ATOM 1485 O O . SER A 1 187 ? 7.484 8.375 11.195 1 85.44 187 SER A O 1
ATOM 1487 N N . VAL A 1 188 ? 7.051 7.629 9.164 1 82.69 188 VAL A N 1
ATOM 1488 C CA . VAL A 1 188 ? 7.441 6.273 9.547 1 82.69 188 VAL A CA 1
ATOM 1489 C C . VAL A 1 188 ? 8.609 5.812 8.68 1 82.69 188 VAL A C 1
ATOM 1491 O O . VAL A 1 188 ? 8.914 4.621 8.617 1 82.69 188 VAL A O 1
ATOM 1494 N N . SER A 1 189 ? 9.234 6.734 7.91 1 84.12 189 SER A N 1
ATOM 1495 C CA . SER A 1 189 ? 10.414 6.492 7.082 1 84.12 189 SER A CA 1
ATOM 1496 C C . SER A 1 189 ? 10.148 5.402 6.047 1 84.12 189 SER A C 1
ATOM 1498 O O . SER A 1 189 ? 10.938 4.473 5.895 1 84.12 189 SER A O 1
ATOM 1500 N N . LEU A 1 190 ? 9.031 5.457 5.457 1 89.62 190 LEU A N 1
ATOM 1501 C CA . LEU A 1 190 ? 8.664 4.52 4.398 1 89.62 190 LEU A CA 1
ATOM 1502 C C . LEU A 1 190 ? 8.406 5.254 3.088 1 89.62 190 LEU A C 1
ATOM 1504 O O . LEU A 1 190 ? 8.164 6.465 3.086 1 89.62 190 LEU A O 1
ATOM 1508 N N . PRO A 1 191 ? 8.5 4.512 1.954 1 89.56 191 PRO A N 1
ATOM 1509 C CA . PRO A 1 191 ? 8.07 5.129 0.696 1 89.56 191 PRO A CA 1
ATOM 1510 C C . PRO A 1 191 ? 6.57 5.41 0.654 1 89.56 191 PRO A C 1
ATOM 1512 O O . PRO A 1 191 ? 5.797 4.75 1.354 1 89.56 191 PRO A O 1
ATOM 1515 N N . ARG A 1 192 ? 6.203 6.285 -0.176 1 93 192 ARG A N 1
ATOM 1516 C CA . ARG A 1 192 ? 4.789 6.602 -0.351 1 93 192 ARG A CA 1
ATOM 1517 C C . ARG A 1 192 ? 4 5.363 -0.76 1 93 192 ARG A C 1
ATOM 1519 O O . ARG A 1 192 ? 4.496 4.523 -1.514 1 93 192 ARG A O 1
ATOM 1526 N N . ALA A 1 193 ? 2.811 5.324 -0.27 1 94.75 193 ALA A N 1
ATOM 1527 C CA . ALA A 1 193 ? 1.895 4.25 -0.647 1 94.75 193 ALA A CA 1
ATOM 1528 C C . ALA A 1 193 ? 1.2 4.559 -1.97 1 94.75 193 ALA A C 1
ATOM 1530 O O . ALA A 1 193 ? 0.712 3.654 -2.648 1 94.75 193 ALA A O 1
ATOM 1531 N N . ILE A 1 194 ? 1.199 5.82 -2.326 1 95.44 194 ILE A N 1
ATOM 1532 C CA . ILE A 1 194 ? 0.484 6.234 -3.529 1 95.44 194 ILE A CA 1
ATOM 1533 C C . ILE A 1 194 ? 1.481 6.684 -4.594 1 95.44 194 ILE A C 1
ATOM 1535 O O . ILE A 1 194 ? 2.518 7.27 -4.273 1 95.44 194 ILE A O 1
ATOM 1539 N N . GLN A 1 195 ? 1.149 6.34 -5.828 1 89.62 195 GLN A N 1
ATOM 1540 C CA . GLN A 1 195 ? 1.964 6.797 -6.949 1 89.62 195 GLN A CA 1
ATOM 1541 C C . GLN A 1 195 ? 1.517 8.172 -7.43 1 89.62 195 GLN A C 1
ATOM 1543 O O . GLN A 1 195 ? 0.357 8.359 -7.805 1 89.62 195 GLN A O 1
ATOM 1548 N N . ILE A 1 196 ? 2.455 9.07 -7.473 1 88.31 196 ILE A N 1
ATOM 1549 C CA . ILE A 1 196 ? 2.137 10.422 -7.926 1 88.31 196 ILE A CA 1
ATOM 1550 C C . ILE A 1 196 ? 1.894 10.414 -9.438 1 88.31 196 ILE A C 1
ATOM 1552 O O . ILE A 1 196 ? 2.619 9.75 -10.18 1 88.31 196 ILE A O 1
ATOM 1556 N N . ARG A 1 197 ? 0.928 11.07 -9.789 1 87.12 197 ARG A N 1
ATOM 1557 C CA . ARG A 1 197 ? 0.6 11.219 -11.203 1 87.12 197 ARG A CA 1
ATOM 1558 C C . ARG A 1 197 ? 0.662 12.688 -11.625 1 87.12 197 ARG A C 1
ATOM 1560 O O . ARG A 1 197 ? 0.339 13.578 -10.836 1 87.12 197 ARG A O 1
ATOM 1567 N N . HIS A 1 198 ? 0.962 12.867 -12.859 1 80.31 198 HIS A N 1
ATOM 1568 C CA . HIS A 1 198 ? 1.102 14.234 -13.352 1 80.31 198 HIS A CA 1
ATOM 1569 C C . HIS A 1 198 ? -0.041 14.602 -14.289 1 80.31 198 HIS A C 1
ATOM 1571 O O . HIS A 1 198 ? -0.083 15.719 -14.82 1 80.31 198 HIS A O 1
ATOM 1577 N N . ASP A 1 199 ? -0.978 13.797 -14.422 1 82.75 199 ASP A N 1
ATOM 1578 C CA . ASP A 1 199 ? -2.088 14.039 -15.344 1 82.75 199 ASP A CA 1
ATOM 1579 C C . ASP A 1 199 ? -3.387 14.289 -14.578 1 82.75 199 ASP A C 1
ATOM 1581 O O . ASP A 1 199 ? -4.477 14.18 -15.141 1 82.75 199 ASP A O 1
ATOM 1585 N N . VAL A 1 200 ? -3.301 14.547 -13.32 1 89.5 200 VAL A N 1
ATOM 1586 C CA . VAL A 1 200 ? -4.496 14.812 -12.523 1 89.5 200 VAL A CA 1
ATOM 1587 C C . VAL A 1 200 ? -4.652 16.312 -12.297 1 89.5 200 VAL A C 1
ATOM 1589 O O . VAL A 1 200 ? -3.771 16.953 -11.719 1 89.5 200 VAL A O 1
ATOM 1592 N N . PRO A 1 201 ? -5.691 16.875 -12.727 1 89.5 201 PRO A N 1
ATOM 1593 C CA . PRO A 1 201 ? -5.891 18.312 -12.508 1 89.5 201 PRO A CA 1
ATOM 1594 C C . PRO A 1 201 ? -5.938 18.688 -11.023 1 89.5 201 PRO A C 1
ATOM 1596 O O . PRO A 1 201 ? -6.367 17.875 -10.195 1 89.5 201 PRO A O 1
ATOM 1599 N N . LEU A 1 202 ? -5.527 19.906 -10.742 1 91.62 202 LEU A N 1
ATOM 1600 C CA . LEU A 1 202 ? -5.625 20.422 -9.383 1 91.62 202 LEU A CA 1
ATOM 1601 C C . LEU A 1 202 ? -7.062 20.812 -9.055 1 91.62 202 LEU A C 1
ATOM 1603 O O . LEU A 1 202 ? -7.852 21.109 -9.953 1 91.62 202 LEU A O 1
ATOM 1607 N N . PRO A 1 203 ? -7.418 20.766 -7.836 1 92.19 203 PRO A N 1
ATOM 1608 C CA . PRO A 1 203 ? -8.781 21.109 -7.43 1 92.19 203 PRO A CA 1
ATOM 1609 C C . PRO A 1 203 ? -9.141 22.562 -7.738 1 92.19 203 PRO A C 1
ATOM 1611 O O . PRO A 1 203 ? -8.281 23.453 -7.648 1 92.19 203 PRO A O 1
ATOM 1614 N N . MET A 1 204 ? -10.391 22.828 -8.039 1 92.06 204 MET A N 1
ATOM 1615 C CA . MET A 1 204 ? -10.898 24.188 -8.203 1 92.06 204 MET A CA 1
ATOM 1616 C C . MET A 1 204 ? -10.898 24.922 -6.875 1 92.06 204 MET A C 1
ATOM 1618 O O . MET A 1 204 ? -10.648 24.328 -5.824 1 92.06 204 MET A O 1
ATOM 1622 N N . SER A 1 205 ? -11.211 26.203 -6.902 1 91.19 205 SER A N 1
ATOM 1623 C CA . SER A 1 205 ? -11.203 27.031 -5.695 1 91.19 205 SER A CA 1
ATOM 1624 C C . SER A 1 205 ? -12.273 26.562 -4.707 1 91.19 205 SER A C 1
ATOM 1626 O O . SER A 1 205 ? -13.281 25.984 -5.105 1 91.19 205 SER A O 1
ATOM 1628 N N . GLU A 1 206 ? -12.062 26.891 -3.449 1 91.12 206 GLU A N 1
ATOM 1629 C CA . GLU A 1 206 ? -12.984 26.516 -2.381 1 91.12 206 GLU A CA 1
ATOM 1630 C C . GLU A 1 206 ? -14.367 27.109 -2.611 1 91.12 206 GLU A C 1
ATOM 1632 O O . GLU A 1 206 ? -15.375 26.422 -2.459 1 91.12 206 GLU A O 1
ATOM 1637 N N . HIS A 1 207 ? -14.328 28.328 -3.035 1 89.44 207 HIS A N 1
ATOM 1638 C CA . HIS A 1 207 ? -15.594 29.016 -3.264 1 89.44 207 HIS A CA 1
ATOM 1639 C C . HIS A 1 207 ? -16.344 28.406 -4.441 1 89.44 207 HIS A C 1
ATOM 1641 O O . HIS A 1 207 ? -17.562 28.188 -4.359 1 89.44 207 HIS A O 1
ATOM 1647 N N . ASP A 1 208 ? -15.633 28.125 -5.547 1 91.44 208 ASP A N 1
ATOM 1648 C CA . ASP A 1 208 ? -16.25 27.547 -6.727 1 91.44 208 ASP A CA 1
ATOM 1649 C C . ASP A 1 208 ? -16.812 26.156 -6.418 1 91.44 208 ASP A C 1
ATOM 1651 O O . ASP A 1 208 ? -17.891 25.781 -6.887 1 91.44 208 ASP A O 1
ATOM 1655 N N . PHE A 1 209 ? -16.172 25.438 -5.695 1 93.94 209 PHE A N 1
ATOM 1656 C CA . PHE A 1 209 ? -16.594 24.094 -5.336 1 93.94 209 PHE A CA 1
ATOM 1657 C C . PHE A 1 209 ? -17.844 24.125 -4.48 1 93.94 209 PHE A C 1
ATOM 1659 O O . PHE A 1 209 ? -18.781 23.359 -4.715 1 93.94 209 PHE A O 1
ATOM 1666 N N . LEU A 1 210 ? -17.906 25.031 -3.5 1 92.5 210 LEU A N 1
ATOM 1667 C CA . LEU A 1 210 ? -19.031 25.125 -2.574 1 92.5 210 LEU A CA 1
ATOM 1668 C C . LEU A 1 210 ? -20.281 25.578 -3.297 1 92.5 210 LEU A C 1
ATOM 1670 O O . LEU A 1 210 ? -21.391 25.188 -2.918 1 92.5 210 LEU A O 1
ATOM 1674 N N . THR A 1 211 ? -20.078 26.328 -4.379 1 93.38 211 THR A N 1
ATOM 1675 C CA . THR A 1 211 ? -21.234 26.938 -5.027 1 93.38 211 THR A CA 1
ATOM 1676 C C . THR A 1 211 ? -21.594 26.188 -6.309 1 93.38 211 THR A C 1
ATOM 1678 O O . THR A 1 211 ? -22.453 26.641 -7.078 1 93.38 211 THR A O 1
ATOM 1681 N N . LEU A 1 212 ? -20.969 25.109 -6.547 1 93.25 212 LEU A N 1
ATOM 1682 C CA . LEU A 1 212 ? -21.281 24.312 -7.734 1 93.25 212 LEU A CA 1
ATOM 1683 C C . LEU A 1 212 ? -22.734 23.859 -7.727 1 93.25 212 LEU A C 1
ATOM 1685 O O . LEU A 1 212 ? -23.266 23.469 -6.684 1 93.25 212 LEU A O 1
ATOM 1689 N N . ASP A 1 213 ? -23.219 23.859 -8.93 1 92.44 213 ASP A N 1
ATOM 1690 C CA . ASP A 1 213 ? -24.578 23.344 -9.086 1 92.44 213 ASP A CA 1
ATOM 1691 C C . ASP A 1 213 ? -24.609 21.828 -8.875 1 92.44 213 ASP A C 1
ATOM 1693 O O . ASP A 1 213 ? -23.781 21.094 -9.445 1 92.44 213 ASP A O 1
ATOM 1697 N N . LEU A 1 214 ? -25.516 21.422 -8.117 1 88.56 214 LEU A N 1
ATOM 1698 C CA . LEU A 1 214 ? -25.609 20.016 -7.727 1 88.56 214 LEU A CA 1
ATOM 1699 C C . LEU A 1 214 ? -25.844 19.125 -8.945 1 88.56 214 LEU A C 1
ATOM 1701 O O . LEU A 1 214 ? -25.469 17.953 -8.93 1 88.56 214 LEU A O 1
ATOM 1705 N N . ASN A 1 215 ? -26.406 19.703 -10.016 1 89.06 215 ASN A N 1
ATOM 1706 C CA . ASN A 1 215 ? -26.766 18.875 -11.172 1 89.06 215 ASN A CA 1
ATOM 1707 C C . ASN A 1 215 ? -25.875 19.172 -12.367 1 89.06 215 ASN A C 1
ATOM 1709 O O . ASN A 1 215 ? -26.125 18.672 -13.477 1 89.06 215 ASN A O 1
ATOM 1713 N N . LYS A 1 216 ? -24.875 19.938 -12.141 1 92.75 216 LYS A N 1
ATOM 1714 C CA . LYS A 1 216 ? -23.953 20.188 -13.25 1 92.75 216 LYS A CA 1
ATOM 1715 C C . LYS A 1 216 ? -23.266 18.891 -13.695 1 92.75 216 LYS A C 1
ATOM 1717 O O . LYS A 1 216 ? -22.688 18.172 -12.883 1 92.75 216 LYS A O 1
ATOM 1722 N N . PRO A 1 217 ? -23.359 18.562 -14.953 1 92.75 217 PRO A N 1
ATOM 1723 C CA . PRO A 1 217 ? -22.75 17.328 -15.422 1 92.75 217 PRO A CA 1
ATOM 1724 C C . PRO A 1 217 ? -21.219 17.359 -15.359 1 92.75 217 PRO A C 1
ATOM 1726 O O . PRO A 1 217 ? -20.625 18.422 -15.453 1 92.75 217 PRO A O 1
ATOM 1729 N N . ALA A 1 218 ? -20.656 16.219 -15.242 1 91.38 218 ALA A N 1
ATOM 1730 C CA . ALA A 1 218 ? -19.188 16.078 -15.242 1 91.38 218 ALA A CA 1
ATOM 1731 C C . ALA A 1 218 ? -18.594 16.562 -16.562 1 91.38 218 ALA A C 1
ATOM 1733 O O . ALA A 1 218 ? -19.234 16.438 -17.625 1 91.38 218 ALA A O 1
ATOM 1734 N N . GLU A 1 219 ? -17.422 17.109 -16.453 1 84.06 219 GLU A N 1
ATOM 1735 C CA . GLU A 1 219 ? -16.734 17.609 -17.656 1 84.06 219 GLU A CA 1
ATOM 1736 C C . GLU A 1 219 ? -15.906 16.5 -18.297 1 84.06 219 GLU A C 1
ATOM 1738 O O . GLU A 1 219 ? -15.336 15.664 -17.609 1 84.06 219 GLU A O 1
ATOM 1743 N N . PHE A 1 220 ? -16.016 16.469 -19.562 1 71.81 220 PHE A N 1
ATOM 1744 C CA . PHE A 1 220 ? -15.133 15.555 -20.297 1 71.81 220 PHE A CA 1
ATOM 1745 C C . PHE A 1 220 ? -13.719 16.109 -20.375 1 71.81 220 PHE A C 1
ATOM 1747 O O . PHE A 1 220 ? -13.516 17.25 -20.812 1 71.81 220 PHE A O 1
ATOM 1754 N N . VAL A 1 221 ? -12.891 15.609 -19.656 1 61.97 221 VAL A N 1
ATOM 1755 C CA . VAL A 1 221 ? -11.508 16.047 -19.75 1 61.97 221 VAL A CA 1
ATOM 1756 C C . VAL A 1 221 ? -10.727 15.109 -20.656 1 61.97 221 VAL A C 1
ATOM 1758 O O . VAL A 1 221 ? -10.508 13.945 -20.312 1 61.97 221 VAL A O 1
ATOM 1761 N N . ALA A 1 222 ? -10.508 15.43 -21.969 1 47.5 222 ALA A N 1
ATOM 1762 C CA . ALA A 1 222 ? -9.828 14.562 -22.922 1 47.5 222 ALA A CA 1
ATOM 1763 C C . ALA A 1 222 ? -8.398 14.281 -22.484 1 47.5 222 ALA A C 1
ATOM 1765 O O . ALA A 1 222 ? -7.926 13.141 -22.562 1 47.5 222 ALA A O 1
ATOM 1766 N N . SER A 1 223 ? -7.562 15.43 -22.266 1 53.28 223 SER A N 1
ATOM 1767 C CA . SER A 1 223 ? -6.156 15.289 -21.906 1 53.28 223 SER A CA 1
ATOM 1768 C C . SER A 1 223 ? -5.84 16.031 -20.609 1 53.28 223 SER A C 1
ATOM 1770 O O . SER A 1 223 ? -5.492 17.219 -20.641 1 53.28 223 SER A O 1
ATOM 1772 N N . PRO A 1 224 ? -6.156 15.32 -19.562 1 53.03 224 PRO A N 1
ATOM 1773 C CA . PRO A 1 224 ? -5.922 16.062 -18.312 1 53.03 224 PRO A CA 1
ATOM 1774 C C . PRO A 1 224 ? -4.449 16.422 -18.109 1 53.03 224 PRO A C 1
ATOM 1776 O O . PRO A 1 224 ? -3.57 15.578 -18.312 1 53.03 224 PRO A O 1
ATOM 1779 N N . VAL A 1 225 ? -3.848 17.531 -18.562 1 49.53 225 VAL A N 1
ATOM 1780 C CA . VAL A 1 225 ? -2.473 17.953 -18.297 1 49.53 225 VAL A CA 1
ATOM 1781 C C . VAL A 1 225 ? -2.367 18.547 -16.891 1 49.53 225 VAL A C 1
ATOM 1783 O O . VAL A 1 225 ? -3.215 19.344 -16.484 1 49.53 225 VAL A O 1
ATOM 1786 N N . THR A 1 226 ? -1.632 17.844 -16.078 1 54.44 226 THR A N 1
ATOM 1787 C CA . THR A 1 226 ? -1.298 18.531 -14.844 1 54.44 226 THR A CA 1
ATOM 1788 C C . THR A 1 226 ? -0.746 19.938 -15.125 1 54.44 226 THR A C 1
ATOM 1790 O O . THR A 1 226 ? 0.171 20.094 -15.938 1 54.44 226 THR A O 1
ATOM 1793 N N . PRO A 1 227 ? -1.441 20.969 -14.688 1 51.03 227 PRO A N 1
ATOM 1794 C CA . PRO A 1 227 ? -0.853 22.297 -14.93 1 51.03 227 PRO A CA 1
ATOM 1795 C C . PRO A 1 227 ? 0.578 22.406 -14.406 1 51.03 227 PRO A C 1
ATOM 1797 O O . PRO A 1 227 ? 0.826 22.172 -13.219 1 51.03 227 PRO A O 1
ATOM 1800 N N . SER A 1 228 ? 1.6 22.141 -15.219 1 49.19 228 SER A N 1
ATOM 1801 C CA . SER A 1 228 ? 3.014 22.188 -14.859 1 49.19 228 SER A CA 1
ATOM 1802 C C . SER A 1 228 ? 3.426 23.594 -14.422 1 49.19 228 SER A C 1
ATOM 1804 O O . SER A 1 228 ? 4.434 23.766 -13.734 1 49.19 228 SER A O 1
ATOM 1806 N N . THR A 1 229 ? 2.631 24.609 -14.906 1 52.25 229 THR A N 1
ATOM 1807 C CA . THR A 1 229 ? 3.098 25.953 -14.602 1 52.25 229 THR A CA 1
ATOM 1808 C C . THR A 1 229 ? 2.096 26.672 -13.703 1 52.25 229 THR A C 1
ATOM 1810 O O . THR A 1 229 ? 0.895 26.406 -13.766 1 52.25 229 THR A O 1
ATOM 1813 N N . SER A 1 230 ? 2.572 27.344 -12.672 1 53.75 230 SER A N 1
ATOM 1814 C CA . SER A 1 230 ? 1.819 28.141 -11.711 1 53.75 230 SER A CA 1
ATOM 1815 C C . SER A 1 230 ? 0.743 28.969 -12.398 1 53.75 230 SER A C 1
ATOM 1817 O O . SER A 1 230 ? -0.326 29.203 -11.828 1 53.75 230 SER A O 1
ATOM 1819 N N . ASP A 1 231 ? 1.028 29.328 -13.586 1 51.03 231 ASP A N 1
ATOM 1820 C CA . ASP A 1 231 ? 0.09 30.219 -14.266 1 51.03 231 ASP A CA 1
ATOM 1821 C C . ASP A 1 231 ? -1.198 29.484 -14.625 1 51.03 231 ASP A C 1
ATOM 1823 O O . ASP A 1 231 ? -2.242 30.109 -14.82 1 51.03 231 ASP A O 1
ATOM 1827 N N . SER A 1 232 ? -1.09 28.188 -14.602 1 55.5 232 SER A N 1
ATOM 1828 C CA . SER A 1 232 ? -2.242 27.406 -15.047 1 55.5 232 SER A CA 1
ATOM 1829 C C . SER A 1 232 ? -3.086 26.953 -13.867 1 55.5 232 SER A C 1
ATOM 1831 O O . SER A 1 232 ? -4.152 26.359 -14.055 1 55.5 232 SER A O 1
ATOM 1833 N N . TRP A 1 233 ? -2.699 27.406 -12.75 1 60.91 233 TRP A N 1
ATOM 1834 C CA . TRP A 1 233 ? -3.445 26.969 -11.578 1 60.91 233 TRP A CA 1
ATOM 1835 C C . TRP A 1 233 ? -4.711 27.797 -11.398 1 60.91 233 TRP A C 1
ATOM 1837 O O . TRP A 1 233 ? -4.75 28.969 -11.781 1 60.91 233 TRP A O 1
ATOM 1847 N N . PRO A 1 234 ? -5.668 27.094 -11.023 1 64.25 234 PRO A N 1
ATOM 1848 C CA . PRO A 1 234 ? -6.82 27.938 -10.695 1 64.25 234 PRO A CA 1
ATOM 1849 C C . PRO A 1 234 ? -6.461 29.078 -9.742 1 64.25 234 PRO A C 1
ATOM 1851 O O . PRO A 1 234 ? -5.934 28.844 -8.656 1 64.25 234 PRO A O 1
ATOM 1854 N N . SER A 1 235 ? -6.41 30.219 -10.195 1 64.69 235 SER A N 1
ATOM 1855 C CA . SER A 1 235 ? -5.801 31.406 -9.602 1 64.69 235 SER A CA 1
ATOM 1856 C C . SER A 1 235 ? -6.207 31.562 -8.141 1 64.69 235 SER A C 1
ATOM 1858 O O . SER A 1 235 ? -5.418 32.031 -7.324 1 64.69 235 SER A O 1
ATOM 1860 N N . HIS A 1 236 ? -7.273 30.984 -7.766 1 81.69 236 HIS A N 1
ATOM 1861 C CA . HIS A 1 236 ? -7.672 31.328 -6.406 1 81.69 236 HIS A CA 1
ATOM 1862 C C . HIS A 1 236 ? -7.941 30.078 -5.578 1 81.69 236 HIS A C 1
ATOM 1864 O O . HIS A 1 236 ? -8.703 30.125 -4.609 1 81.69 236 HIS A O 1
ATOM 1870 N N . SER A 1 237 ? -7.242 29.047 -5.914 1 90.88 237 SER A N 1
ATOM 1871 C CA . SER A 1 237 ? -7.441 27.844 -5.133 1 90.88 237 SER A CA 1
ATOM 1872 C C . SER A 1 237 ? -6.371 27.688 -4.055 1 90.88 237 SER A C 1
ATOM 1874 O O . SER A 1 237 ? -5.199 27.469 -4.363 1 90.88 237 SER A O 1
ATOM 1876 N N . LEU A 1 238 ? -6.734 27.812 -2.791 1 93.19 238 LEU A N 1
ATOM 1877 C CA . LEU A 1 238 ? -5.82 27.609 -1.672 1 93.19 238 LEU A CA 1
ATOM 1878 C C . LEU A 1 238 ? -5.289 26.172 -1.656 1 93.19 238 LEU A C 1
ATOM 1880 O O . LEU A 1 238 ? -4.094 25.953 -1.446 1 93.19 238 LEU A O 1
ATOM 1884 N N . LEU A 1 239 ? -6.172 25.25 -1.984 1 92.38 239 LEU A N 1
ATOM 1885 C CA . LEU A 1 239 ? -5.809 23.828 -1.959 1 92.38 239 LEU A CA 1
ATOM 1886 C C . LEU A 1 239 ? -4.781 23.516 -3.039 1 92.38 239 LEU A C 1
ATOM 1888 O O . LEU A 1 239 ? -3.865 22.719 -2.816 1 92.38 239 LEU A O 1
ATOM 1892 N N . ALA A 1 240 ? -4.953 24.047 -4.203 1 92.19 240 ALA A N 1
ATOM 1893 C CA . ALA A 1 240 ? -3.994 23.828 -5.281 1 92.19 240 ALA A CA 1
ATOM 1894 C C . ALA A 1 240 ? -2.598 24.297 -4.875 1 92.19 240 ALA A C 1
ATOM 1896 O O . ALA A 1 240 ? -1.606 23.625 -5.164 1 92.19 240 ALA A O 1
ATOM 1897 N N . ARG A 1 241 ? -2.541 25.406 -4.195 1 92.5 241 ARG A N 1
ATOM 1898 C CA . ARG A 1 241 ? -1.256 25.938 -3.736 1 92.5 241 ARG A CA 1
ATOM 1899 C C . ARG A 1 241 ? -0.676 25.062 -2.627 1 92.5 241 ARG A C 1
ATOM 1901 O O . ARG A 1 241 ? 0.537 24.844 -2.566 1 92.5 241 ARG A O 1
ATOM 1908 N N . PHE A 1 242 ? -1.551 24.625 -1.811 1 92.5 242 PHE A N 1
ATOM 1909 C CA . PHE A 1 242 ? -1.122 23.734 -0.737 1 92.5 242 PHE A CA 1
ATOM 1910 C C . PHE A 1 242 ? -0.517 22.453 -1.303 1 92.5 242 PHE A C 1
ATOM 1912 O O . PHE A 1 242 ? 0.492 21.953 -0.794 1 92.5 242 PHE A O 1
ATOM 1919 N N . ILE A 1 243 ? -1.093 21.875 -2.326 1 92.62 243 ILE A N 1
ATOM 1920 C CA . ILE A 1 243 ? -0.62 20.656 -2.967 1 92.62 243 ILE A CA 1
ATOM 1921 C C . ILE A 1 243 ? 0.775 20.875 -3.545 1 92.62 243 ILE A C 1
ATOM 1923 O O . ILE A 1 243 ? 1.647 20.016 -3.438 1 92.62 243 ILE A O 1
ATOM 1927 N N . SER A 1 244 ? 0.977 22.031 -4.113 1 91.56 244 SER A N 1
ATOM 1928 C CA . SER A 1 244 ? 2.299 22.344 -4.645 1 91.56 244 SER A CA 1
ATOM 1929 C C . SER A 1 244 ? 3.336 22.438 -3.529 1 91.56 244 SER A C 1
ATOM 1931 O O . SER A 1 244 ? 4.48 22.016 -3.703 1 91.56 244 SER A O 1
ATOM 1933 N N . LEU A 1 245 ? 2.936 23 -2.414 1 94.06 245 LEU A N 1
ATOM 1934 C CA . LEU A 1 245 ? 3.818 23.062 -1.254 1 94.06 245 LEU A CA 1
ATOM 1935 C C . LEU A 1 245 ? 4.133 21.656 -0.736 1 94.06 245 LEU A C 1
ATOM 1937 O O . LEU A 1 245 ? 5.258 21.391 -0.304 1 94.06 245 LEU A O 1
ATOM 1941 N N . ASN A 1 246 ? 3.148 20.891 -0.782 1 94.44 246 ASN A N 1
ATOM 1942 C CA . ASN A 1 246 ? 3.318 19.516 -0.301 1 94.44 246 ASN A CA 1
ATOM 1943 C C . ASN A 1 246 ? 4.34 18.75 -1.137 1 94.44 246 ASN A C 1
ATOM 1945 O O . ASN A 1 246 ? 5.074 17.922 -0.611 1 94.44 246 ASN A O 1
ATOM 1949 N N . ALA A 1 247 ? 4.363 19 -2.416 1 93.81 247 ALA A N 1
ATOM 1950 C CA . ALA A 1 247 ? 5.387 18.391 -3.27 1 93.81 247 ALA A CA 1
ATOM 1951 C C . ALA A 1 247 ? 6.785 18.797 -2.812 1 93.81 247 ALA A C 1
ATOM 1953 O O . ALA A 1 247 ? 7.703 17.969 -2.801 1 93.81 247 ALA A O 1
ATOM 1954 N N . LEU A 1 248 ? 6.879 20.047 -2.453 1 96.44 248 LEU A N 1
ATOM 1955 C CA . LEU A 1 248 ? 8.148 20.531 -1.925 1 96.44 248 LEU A CA 1
ATOM 1956 C C . LEU A 1 248 ? 8.477 19.859 -0.593 1 96.44 248 LEU A C 1
ATOM 1958 O O . LEU A 1 248 ? 9.633 19.516 -0.331 1 96.44 248 LEU A O 1
ATOM 1962 N N . LEU A 1 249 ? 7.484 19.719 0.244 1 95.56 249 LEU A N 1
ATOM 1963 C CA . LEU A 1 249 ? 7.68 19.047 1.522 1 95.56 249 LEU A CA 1
ATOM 1964 C C . LEU A 1 249 ? 8.266 17.656 1.318 1 95.56 249 LEU A C 1
ATOM 1966 O O . LEU A 1 249 ? 9.164 17.234 2.061 1 95.56 249 LEU A O 1
ATOM 1970 N N . HIS A 1 250 ? 7.773 16.938 0.365 1 92.75 250 HIS A N 1
ATOM 1971 C CA . HIS A 1 250 ? 8.281 15.609 0.072 1 92.75 250 HIS A CA 1
ATOM 1972 C C . HIS A 1 250 ? 9.773 15.641 -0.229 1 92.75 250 HIS A C 1
ATOM 1974 O O . HIS A 1 250 ? 10.539 14.82 0.291 1 92.75 250 HIS A O 1
ATOM 1980 N N . GLU A 1 251 ? 10.203 16.562 -1.013 1 94.69 251 GLU A N 1
ATOM 1981 C CA . GLU A 1 251 ? 11.609 16.688 -1.382 1 94.69 251 GLU A CA 1
ATOM 1982 C C . GLU A 1 251 ? 12.469 17.062 -0.176 1 94.69 251 GLU A C 1
ATOM 1984 O O . GLU A 1 251 ? 13.578 16.531 -0.008 1 94.69 251 GLU A O 1
ATOM 1989 N N . VAL A 1 252 ? 11.938 17.922 0.609 1 94.81 252 VAL A N 1
ATOM 1990 C CA . VAL A 1 252 ? 12.648 18.344 1.81 1 94.81 252 VAL A CA 1
ATOM 1991 C C . VAL A 1 252 ? 12.797 17.172 2.77 1 94.81 252 VAL A C 1
ATOM 1993 O O . VAL A 1 252 ? 13.867 16.953 3.34 1 94.81 252 VAL A O 1
ATOM 1996 N N . ASN A 1 253 ? 11.734 16.438 2.949 1 90.5 253 ASN A N 1
ATOM 1997 C CA . ASN A 1 253 ? 11.789 15.258 3.799 1 90.5 253 ASN A CA 1
ATOM 1998 C C . ASN A 1 253 ? 12.812 14.25 3.293 1 90.5 253 ASN A C 1
ATOM 2000 O O . ASN A 1 253 ? 13.516 13.617 4.086 1 90.5 253 ASN A O 1
ATOM 2004 N N . GLN A 1 254 ? 12.922 14.086 1.996 1 89.25 254 GLN A N 1
ATOM 2005 C CA . GLN A 1 254 ? 13.898 13.172 1.423 1 89.25 254 GLN A CA 1
ATOM 2006 C C . GLN A 1 254 ? 15.32 13.625 1.72 1 89.25 254 GLN A C 1
ATOM 2008 O O . GLN A 1 254 ? 16.188 12.812 2.072 1 89.25 254 GLN A O 1
ATOM 2013 N N . LEU A 1 255 ? 15.586 14.875 1.544 1 91.38 255 LEU A N 1
ATOM 2014 C CA . LEU A 1 255 ? 16.906 15.422 1.85 1 91.38 255 LEU A CA 1
ATOM 2015 C C . LEU A 1 255 ? 17.25 15.219 3.32 1 91.38 255 LEU A C 1
ATOM 2017 O O . LEU A 1 255 ? 18.344 14.766 3.648 1 91.38 255 LEU A O 1
ATOM 2021 N N . ASN A 1 256 ? 16.297 15.547 4.16 1 89.62 256 ASN A N 1
ATOM 2022 C CA . ASN A 1 256 ? 16.531 15.414 5.594 1 89.62 256 ASN A CA 1
ATOM 2023 C C . ASN A 1 256 ? 16.75 13.961 5.988 1 89.62 256 ASN A C 1
ATOM 2025 O O . ASN A 1 256 ? 17.547 13.672 6.895 1 89.62 256 ASN A O 1
ATOM 2029 N N . ALA A 1 257 ? 16.031 13.109 5.336 1 84.38 257 ALA A N 1
ATOM 2030 C CA . ALA A 1 257 ? 16.25 11.688 5.605 1 84.38 257 ALA A CA 1
ATOM 2031 C C . ALA A 1 257 ? 17.656 11.258 5.23 1 84.38 257 ALA A C 1
ATOM 2033 O O . ALA A 1 257 ? 18.297 10.484 5.953 1 84.38 257 ALA A O 1
ATOM 2034 N N . LYS A 1 258 ? 18.156 11.688 4.098 1 85.69 258 LYS A N 1
ATOM 2035 C CA . LYS A 1 258 ? 19.531 11.383 3.68 1 85.69 258 LYS A CA 1
ATOM 2036 C C . LYS A 1 258 ? 20.547 11.945 4.668 1 85.69 258 LYS A C 1
ATOM 2038 O O . LYS A 1 258 ? 21.547 11.289 4.984 1 85.69 258 LYS A O 1
ATOM 2043 N N . ILE A 1 259 ? 20.297 13.156 5.125 1 84.88 259 ILE A N 1
ATOM 2044 C CA . ILE A 1 259 ? 21.188 13.805 6.082 1 84.88 259 ILE A CA 1
ATOM 2045 C C . ILE A 1 259 ? 21.203 13.016 7.391 1 84.88 259 ILE A C 1
ATOM 2047 O O . ILE A 1 259 ? 22.266 12.688 7.914 1 84.88 259 ILE A O 1
ATOM 2051 N N . ALA A 1 260 ? 20.031 12.688 7.879 1 80.5 260 ALA A N 1
ATOM 2052 C CA . ALA A 1 260 ? 19.891 11.969 9.141 1 80.5 260 ALA A CA 1
ATOM 2053 C C . ALA A 1 260 ? 20.562 10.594 9.062 1 80.5 260 ALA A C 1
ATOM 2055 O O . ALA A 1 260 ? 21.125 10.109 10.047 1 80.5 260 ALA A O 1
ATOM 2056 N N . ALA A 1 261 ? 20.531 10.008 7.844 1 75.94 261 ALA A N 1
ATOM 2057 C CA . ALA A 1 261 ? 21.094 8.68 7.66 1 75.94 261 ALA A CA 1
ATOM 2058 C C . ALA A 1 261 ? 22.594 8.758 7.367 1 75.94 261 ALA A C 1
ATOM 2060 O O . ALA A 1 261 ? 23.266 7.734 7.293 1 75.94 261 ALA A O 1
ATOM 2061 N N . GLY A 1 262 ? 23.172 9.93 7.219 1 80.69 262 GLY A N 1
ATOM 2062 C CA . GLY A 1 262 ? 24.578 10.094 6.867 1 80.69 262 GLY A CA 1
ATOM 2063 C C . GLY A 1 262 ? 24.906 9.625 5.461 1 80.69 262 GLY A C 1
ATOM 2064 O O . GLY A 1 262 ? 26.016 9.164 5.195 1 80.69 262 GLY A O 1
ATOM 2065 N N . LYS A 1 263 ? 23.969 9.68 4.59 1 80.81 263 LYS A N 1
ATOM 2066 C CA . LYS A 1 263 ? 24.109 9.117 3.25 1 80.81 263 LYS A CA 1
ATOM 2067 C C . LYS A 1 263 ? 24.391 10.211 2.225 1 80.81 263 LYS A C 1
ATOM 2069 O O . LYS A 1 263 ? 24.391 9.953 1.019 1 80.81 263 LYS A O 1
ATOM 2074 N N . ILE A 1 264 ? 24.578 11.477 2.658 1 88.38 264 ILE A N 1
ATOM 2075 C CA . ILE A 1 264 ? 24.875 12.586 1.755 1 88.38 264 ILE A CA 1
ATOM 2076 C C . ILE A 1 264 ? 26.031 13.414 2.305 1 88.38 264 ILE A C 1
ATOM 2078 O O . ILE A 1 264 ? 26.109 13.664 3.51 1 88.38 264 ILE A O 1
ATOM 2082 N N . ALA A 1 265 ? 26.938 13.734 1.397 1 90 265 ALA A N 1
ATOM 2083 C CA . ALA A 1 265 ? 28.094 14.539 1.78 1 90 265 ALA A CA 1
ATOM 2084 C C . ALA A 1 265 ? 27.688 15.977 2.092 1 90 265 ALA A C 1
ATOM 2086 O O . ALA A 1 265 ? 26.672 16.469 1.581 1 90 265 ALA A O 1
ATOM 2087 N N . GLU A 1 266 ? 28.422 16.641 2.926 1 87.31 266 GLU A N 1
ATOM 2088 C CA . GLU A 1 266 ? 28.141 18 3.363 1 87.31 266 GLU A CA 1
ATOM 2089 C C . GLU A 1 266 ? 28 18.953 2.174 1 87.31 266 GLU A C 1
ATOM 2091 O O . GLU A 1 266 ? 27.062 19.734 2.102 1 87.31 266 GLU A O 1
ATOM 2096 N N . GLU A 1 267 ? 28.922 18.859 1.252 1 90.06 267 GLU A N 1
ATOM 2097 C CA . GLU A 1 267 ? 28.891 19.75 0.089 1 90.06 267 GLU A CA 1
ATOM 2098 C C . GLU A 1 267 ? 27.625 19.531 -0.736 1 90.06 267 GLU A C 1
ATOM 2100 O O . GLU A 1 267 ? 27.016 20.5 -1.197 1 90.06 267 GLU A O 1
ATOM 2105 N N . GLN A 1 268 ? 27.266 18.266 -0.886 1 93.44 268 GLN A N 1
ATOM 2106 C CA . GLN A 1 268 ? 26.078 17.953 -1.652 1 93.44 268 GLN A CA 1
ATOM 2107 C C . GLN A 1 268 ? 24.812 18.406 -0.921 1 93.44 268 GLN A C 1
ATOM 2109 O O . GLN A 1 268 ? 23.828 18.781 -1.553 1 93.44 268 GLN A O 1
ATOM 2114 N N . THR A 1 269 ? 24.828 18.359 0.428 1 92.06 269 THR A N 1
ATOM 2115 C CA . THR A 1 269 ? 23.719 18.859 1.231 1 92.06 269 THR A CA 1
ATOM 2116 C C . THR A 1 269 ? 23.453 20.328 0.913 1 92.06 269 THR A C 1
ATOM 2118 O O . THR A 1 269 ? 22.297 20.719 0.7 1 92.06 269 THR A O 1
ATOM 2121 N N . PHE A 1 270 ? 24.5 21.125 0.815 1 93.88 270 PHE A N 1
ATOM 2122 C CA . PHE A 1 270 ? 24.344 22.562 0.565 1 93.88 270 PHE A CA 1
ATOM 2123 C C . PHE A 1 270 ? 23.828 22.812 -0.846 1 93.88 270 PHE A C 1
ATOM 2125 O O . PHE A 1 270 ? 23.031 23.719 -1.069 1 93.88 270 PHE A O 1
ATOM 2132 N N . VAL A 1 271 ? 24.25 21.938 -1.747 1 95.75 271 VAL A N 1
ATOM 2133 C CA . VAL A 1 271 ? 23.797 22.094 -3.129 1 95.75 271 VAL A CA 1
ATOM 2134 C C . VAL A 1 271 ? 22.312 21.781 -3.229 1 95.75 271 VAL A C 1
ATOM 2136 O O . VAL A 1 271 ? 21.547 22.562 -3.787 1 95.75 271 VAL A O 1
ATOM 2139 N N . GLU A 1 272 ? 21.891 20.672 -2.646 1 96.31 272 GLU A N 1
ATOM 2140 C CA . GLU A 1 272 ? 20.484 20.266 -2.693 1 96.31 272 GLU A CA 1
ATOM 2141 C C . GLU A 1 272 ? 19.609 21.234 -1.904 1 96.31 272 GLU A C 1
ATOM 2143 O O . GLU A 1 272 ? 18.5 21.562 -2.328 1 96.31 272 GLU A O 1
ATOM 2148 N N . ASN A 1 273 ? 20.125 21.625 -0.753 1 96.5 273 ASN A N 1
ATOM 2149 C CA . ASN A 1 273 ? 19.406 22.609 0.049 1 96.5 273 ASN A CA 1
ATOM 2150 C C . ASN A 1 273 ? 19.188 23.906 -0.724 1 96.5 273 ASN A C 1
ATOM 2152 O O . ASN A 1 273 ? 18.109 24.5 -0.658 1 96.5 273 ASN A O 1
ATOM 2156 N N . GLY A 1 274 ? 20.234 24.344 -1.393 1 97.25 274 GLY A N 1
ATOM 2157 C CA . GLY A 1 274 ? 20.125 25.562 -2.18 1 97.25 274 GLY A CA 1
ATOM 2158 C C . GLY A 1 274 ? 19.047 25.5 -3.238 1 97.25 274 GLY A C 1
ATOM 2159 O O . GLY A 1 274 ? 18.297 26.453 -3.418 1 97.25 274 GLY A O 1
ATOM 2160 N N . LYS A 1 275 ? 18.969 24.391 -3.918 1 97.75 275 LYS A N 1
ATOM 2161 C CA . LYS A 1 275 ? 17.953 24.203 -4.945 1 97.75 275 LYS A CA 1
ATOM 2162 C C . LYS A 1 275 ? 16.547 24.266 -4.34 1 97.75 275 LYS A C 1
ATOM 2164 O O . LYS A 1 275 ? 15.656 24.906 -4.887 1 97.75 275 LYS A O 1
ATOM 2169 N N . LEU A 1 276 ? 16.328 23.625 -3.236 1 98.06 276 LEU A N 1
ATOM 2170 C CA . LEU A 1 276 ? 15.023 23.578 -2.58 1 98.06 276 LEU A CA 1
ATOM 2171 C C . LEU A 1 276 ? 14.664 24.938 -1.984 1 98.06 276 LEU A C 1
ATOM 2173 O O . LEU A 1 276 ? 13.492 25.312 -1.957 1 98.06 276 LEU A O 1
ATOM 2177 N N . ALA A 1 277 ? 15.695 25.641 -1.494 1 98.06 277 ALA A N 1
ATOM 2178 C CA . ALA A 1 277 ? 15.469 26.984 -0.952 1 98.06 277 ALA A CA 1
ATOM 2179 C C . ALA A 1 277 ? 14.945 27.922 -2.027 1 98.06 277 ALA A C 1
ATOM 2181 O O . ALA A 1 277 ? 14.062 28.75 -1.764 1 98.06 277 ALA A O 1
ATOM 2182 N N . VAL A 1 278 ? 15.523 27.781 -3.211 1 97.94 278 VAL A N 1
ATOM 2183 C CA . VAL A 1 278 ? 15.062 28.609 -4.328 1 97.94 278 VAL A CA 1
ATOM 2184 C C . VAL A 1 278 ? 13.602 28.281 -4.641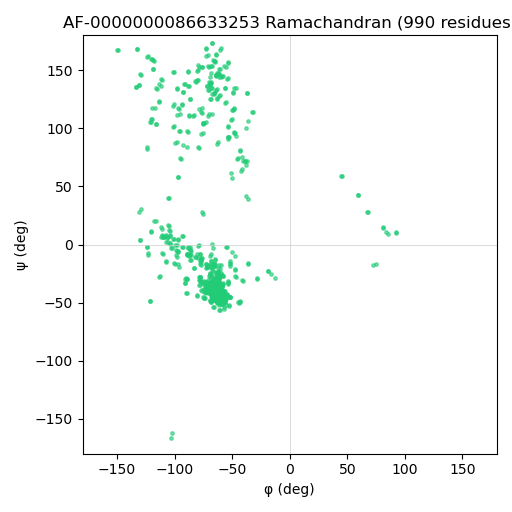 1 97.94 278 VAL A C 1
ATOM 2186 O O . VAL A 1 278 ? 12.797 29.172 -4.895 1 97.94 278 VAL A O 1
ATOM 2189 N N . THR A 1 279 ? 13.289 27 -4.652 1 97.06 279 THR A N 1
ATOM 2190 C CA . THR A 1 279 ? 11.914 26.578 -4.91 1 97.06 279 THR A CA 1
ATOM 2191 C C . THR A 1 279 ? 10.969 27.141 -3.857 1 97.06 279 THR A C 1
ATOM 2193 O O . THR A 1 279 ? 9.867 27.578 -4.18 1 97.06 279 THR A O 1
ATOM 2196 N N . LEU A 1 280 ? 11.32 27.109 -2.6 1 98.06 280 LEU A N 1
ATOM 2197 C CA . LEU A 1 280 ? 10.516 27.625 -1.502 1 98.06 280 LEU A CA 1
ATOM 2198 C C . LEU A 1 280 ? 10.273 29.125 -1.672 1 98.06 280 LEU A C 1
ATOM 2200 O O . LEU A 1 280 ? 9.141 29.594 -1.537 1 98.06 280 LEU A O 1
ATOM 2204 N N . ASP A 1 281 ? 11.336 29.828 -2.004 1 97.5 281 ASP A N 1
ATOM 2205 C CA . ASP A 1 281 ? 11.234 31.266 -2.176 1 97.5 281 ASP A CA 1
ATOM 2206 C C . ASP A 1 281 ? 10.367 31.625 -3.385 1 97.5 281 ASP A C 1
ATOM 2208 O O . ASP A 1 281 ? 9.578 32.562 -3.338 1 97.5 281 ASP A O 1
ATOM 2212 N N . THR A 1 282 ? 10.57 30.859 -4.398 1 96.12 282 THR A N 1
ATOM 2213 C CA . THR A 1 282 ? 9.805 31.094 -5.621 1 96.12 282 THR A CA 1
ATOM 2214 C C . THR A 1 282 ? 8.32 30.844 -5.387 1 96.12 282 THR A C 1
ATOM 2216 O O . THR A 1 282 ? 7.473 31.547 -5.938 1 96.12 282 THR A O 1
ATOM 2219 N N . TRP A 1 283 ? 7.992 29.844 -4.66 1 95.44 283 TRP A N 1
ATOM 2220 C CA . TRP A 1 283 ? 6.598 29.578 -4.332 1 95.44 283 TRP A CA 1
ATOM 2221 C C . TRP A 1 283 ? 5.938 30.797 -3.703 1 95.44 283 TRP A C 1
ATOM 2223 O O . TRP A 1 283 ? 4.816 31.172 -4.074 1 95.44 283 TRP A O 1
ATOM 2233 N N . LEU A 1 284 ? 6.578 31.453 -2.771 1 95.06 284 LEU A N 1
ATOM 2234 C CA . LEU A 1 284 ? 6.031 32.625 -2.074 1 95.06 284 LEU A CA 1
ATOM 2235 C C . LEU A 1 284 ? 5.91 33.812 -3.016 1 95.06 284 LEU A C 1
ATOM 2237 O O . LEU A 1 284 ? 4.891 34.5 -3.014 1 95.06 284 LEU A O 1
ATOM 2241 N N . THR A 1 285 ? 6.953 34 -3.826 1 93.81 285 THR A N 1
ATOM 2242 C CA . THR A 1 285 ? 6.98 35.156 -4.703 1 93.81 285 THR A CA 1
ATOM 2243 C C . THR A 1 285 ? 5.941 35.031 -5.812 1 93.81 285 THR A C 1
ATOM 2245 O O . THR A 1 285 ? 5.406 36.031 -6.289 1 93.81 285 THR A O 1
ATOM 2248 N N . ASP A 1 286 ? 5.625 33.812 -6.168 1 90.88 286 ASP A N 1
ATOM 2249 C CA . ASP A 1 286 ? 4.703 33.562 -7.273 1 90.88 286 ASP A CA 1
ATOM 2250 C C . ASP A 1 286 ? 3.254 33.531 -6.785 1 90.88 286 ASP A C 1
ATOM 2252 O O . ASP A 1 286 ? 2.324 33.469 -7.594 1 90.88 286 ASP A O 1
ATOM 2256 N N . LEU A 1 287 ? 3.055 33.688 -5.512 1 92.44 287 LEU A N 1
ATOM 2257 C CA . LEU A 1 287 ? 1.692 33.656 -4.988 1 92.44 287 LEU A CA 1
ATOM 2258 C C . LEU A 1 287 ? 0.895 34.875 -5.492 1 92.44 287 LEU A C 1
ATOM 2260 O O . LEU A 1 287 ? 1.367 36 -5.422 1 92.44 287 LEU A O 1
ATOM 2264 N N . PRO A 1 288 ? -0.281 34.625 -6.031 1 91.38 288 PRO A N 1
ATOM 2265 C CA . PRO A 1 288 ? -1.144 35.75 -6.352 1 91.38 288 PRO A CA 1
ATOM 2266 C C . PRO A 1 288 ? -1.377 36.688 -5.148 1 91.38 288 PRO A C 1
ATOM 2268 O O . PRO A 1 288 ? -1.36 36.219 -4.004 1 91.38 288 PRO A O 1
ATOM 2271 N N . HIS A 1 289 ? -1.709 37.906 -5.395 1 91.88 289 HIS A N 1
ATOM 2272 C CA . HIS A 1 289 ? -1.834 38.938 -4.367 1 91.88 289 HIS A CA 1
ATOM 2273 C C . HIS A 1 289 ? -2.865 38.531 -3.314 1 91.88 289 HIS A C 1
ATOM 2275 O O . HIS A 1 289 ? -2.648 38.75 -2.117 1 91.88 289 HIS A O 1
ATOM 2281 N N . GLN A 1 290 ? -3.871 37.875 -3.738 1 91.19 290 GLN A N 1
ATOM 2282 C CA . GLN A 1 290 ? -4.988 37.562 -2.854 1 91.19 290 GLN A CA 1
ATOM 2283 C C . GLN A 1 290 ? -4.645 36.406 -1.925 1 91.19 290 GLN A C 1
ATOM 2285 O O . GLN A 1 290 ? -5.34 36.188 -0.934 1 91.19 290 GLN A O 1
ATOM 2290 N N . LEU A 1 291 ? -3.57 35.688 -2.191 1 94.38 291 LEU A N 1
ATOM 2291 C CA . LEU A 1 291 ? -3.227 34.531 -1.402 1 94.38 291 LEU A CA 1
ATOM 2292 C C . LEU A 1 291 ? -2.043 34.812 -0.485 1 94.38 291 LEU A C 1
ATOM 2294 O O . LEU A 1 291 ? -1.646 33.938 0.31 1 94.38 291 LEU A O 1
ATOM 2298 N N . ARG A 1 292 ? -1.552 36.031 -0.507 1 95.44 292 ARG A N 1
ATOM 2299 C CA . ARG A 1 292 ? -0.409 36.375 0.322 1 95.44 292 ARG A CA 1
ATOM 2300 C C . ARG A 1 292 ? -0.837 36.625 1.765 1 95.44 292 ARG A C 1
ATOM 2302 O O . ARG A 1 292 ? -1.979 37.031 2.02 1 95.44 292 ARG A O 1
ATOM 2309 N N . ASN A 1 293 ? 0.069 36.438 2.65 1 96 293 ASN A N 1
ATOM 2310 C CA . ASN A 1 293 ? -0.235 36.562 4.074 1 96 293 ASN A CA 1
ATOM 2311 C C . ASN A 1 293 ? -0.261 38 4.52 1 96 293 ASN A C 1
ATOM 2313 O O . ASN A 1 293 ? 0.729 38.531 5.047 1 96 293 ASN A O 1
ATOM 2317 N N . THR A 1 294 ? -1.34 38.625 4.336 1 95.62 294 THR A N 1
ATOM 2318 C CA . THR A 1 294 ? -1.601 40 4.797 1 95.62 294 THR A CA 1
ATOM 2319 C C . THR A 1 294 ? -2.848 40.031 5.676 1 95.62 294 THR A C 1
ATOM 2321 O O . THR A 1 294 ? -3.664 39.125 5.648 1 95.62 294 THR A O 1
ATOM 2324 N N . GLU A 1 295 ? -2.971 41.062 6.426 1 94.5 295 GLU A N 1
ATOM 2325 C CA . GLU A 1 295 ? -4.145 41.219 7.277 1 94.5 295 GLU A CA 1
ATOM 2326 C C . GLU A 1 295 ? -5.422 41.312 6.445 1 94.5 295 GLU A C 1
ATOM 2328 O O . GLU A 1 295 ? -6.461 40.781 6.84 1 94.5 295 GLU A O 1
ATOM 2333 N N . GLU A 1 296 ? -5.328 41.969 5.348 1 95.62 296 GLU A N 1
ATOM 2334 C CA . GLU A 1 296 ? -6.469 42.094 4.445 1 95.62 296 GLU A CA 1
ATOM 2335 C C . GLU A 1 296 ? -6.91 40.75 3.906 1 95.62 296 GLU A C 1
ATOM 2337 O O . GLU A 1 296 ? -8.102 40.438 3.873 1 95.62 296 GLU A O 1
ATOM 2342 N N . ASN A 1 297 ? -5.98 40 3.479 1 95.19 297 ASN A N 1
ATOM 2343 C CA . ASN A 1 297 ? -6.301 38.688 2.938 1 95.19 297 ASN A CA 1
ATOM 2344 C C . ASN A 1 297 ? -6.809 37.719 4.023 1 95.19 297 ASN A C 1
ATOM 2346 O O . ASN A 1 297 ? -7.695 36.906 3.775 1 95.19 297 ASN A O 1
ATOM 2350 N N . MET A 1 298 ? -6.254 37.812 5.211 1 94.94 298 MET A N 1
ATOM 2351 C CA . MET A 1 298 ? -6.738 37.031 6.336 1 94.94 298 MET A CA 1
ATOM 2352 C C . MET A 1 298 ? -8.219 37.312 6.598 1 94.94 298 MET A C 1
ATOM 2354 O O . MET A 1 298 ? -9 36.375 6.789 1 94.94 298 MET A O 1
ATOM 2358 N N . THR A 1 299 ? -8.5 38.562 6.562 1 94.81 299 THR A N 1
ATOM 2359 C CA . THR A 1 299 ? -9.891 38.969 6.766 1 94.81 299 THR A CA 1
ATOM 2360 C C . THR A 1 299 ? -10.766 38.469 5.617 1 94.81 299 THR A C 1
ATOM 2362 O O . THR A 1 299 ? -11.867 37.969 5.844 1 94.81 299 THR A O 1
ATOM 2365 N N . TYR A 1 300 ? -10.297 38.625 4.441 1 94.06 300 TYR A N 1
ATOM 2366 C CA . TYR A 1 300 ? -11.047 38.188 3.258 1 94.06 300 TYR A CA 1
ATOM 2367 C C . TYR A 1 300 ? -11.375 36.719 3.314 1 94.06 300 TYR A C 1
ATOM 2369 O O . TYR A 1 300 ? -12.539 36.312 3.191 1 94.06 300 TYR A O 1
ATOM 2377 N N . TRP A 1 301 ? -10.398 35.906 3.496 1 93.25 301 TRP A N 1
ATOM 2378 C CA . TRP A 1 301 ? -10.586 34.469 3.488 1 93.25 301 TRP A CA 1
ATOM 2379 C C . TRP A 1 301 ? -11.383 34 4.703 1 93.25 301 TRP A C 1
ATOM 2381 O O . TRP A 1 301 ? -12.133 33.031 4.637 1 93.25 301 TRP A O 1
ATOM 2391 N N . SER A 1 302 ? -11.195 34.719 5.816 1 93.69 302 SER A N 1
ATOM 2392 C CA . SER A 1 302 ? -12.047 34.438 6.973 1 93.69 302 SER A CA 1
ATOM 2393 C C . SER A 1 302 ? -13.516 34.656 6.633 1 93.69 302 SER A C 1
ATOM 2395 O O . SER A 1 302 ? -14.367 33.844 6.992 1 93.69 302 SER A O 1
ATOM 2397 N N . ASN A 1 303 ? -13.734 35.719 5.922 1 92.5 303 ASN A N 1
ATOM 2398 C CA . ASN A 1 303 ? -15.102 36.062 5.535 1 92.5 303 ASN A CA 1
ATOM 2399 C C . ASN A 1 303 ? -15.664 35.031 4.535 1 92.5 303 ASN A C 1
ATOM 2401 O O . ASN A 1 303 ? -16.875 34.812 4.484 1 92.5 303 ASN A O 1
ATOM 2405 N N . GLN A 1 304 ? -14.812 34.438 3.842 1 89.5 304 GLN A N 1
ATOM 2406 C CA . GLN A 1 304 ? -15.234 33.438 2.85 1 89.5 304 GLN A CA 1
ATOM 2407 C C . GLN A 1 304 ? -15.383 32.062 3.477 1 89.5 304 GLN A C 1
ATOM 2409 O O . GLN A 1 304 ? -15.75 31.094 2.797 1 89.5 304 GLN A O 1
ATOM 2414 N N . GLY A 1 305 ? -15.078 31.953 4.746 1 89.12 305 GLY A N 1
ATOM 2415 C CA . GLY A 1 305 ? -15.188 30.672 5.426 1 89.12 305 GLY A CA 1
ATOM 2416 C C . GLY A 1 305 ? -13.977 29.781 5.238 1 89.12 305 GLY A C 1
ATOM 2417 O O . GLY A 1 305 ? -13.992 28.609 5.598 1 89.12 305 GLY A O 1
ATOM 2418 N N . SER A 1 306 ? -12.867 30.328 4.676 1 92 306 SER A N 1
ATOM 2419 C CA . SER A 1 306 ? -11.664 29.547 4.398 1 92 306 SER A CA 1
ATOM 2420 C C . SER A 1 306 ? -10.469 30.062 5.195 1 92 306 SER A C 1
ATOM 2422 O O . SER A 1 306 ? -9.32 29.844 4.812 1 92 306 SER A O 1
ATOM 2424 N N . GLY A 1 307 ? -10.766 30.812 6.309 1 93.81 307 GLY A N 1
ATOM 2425 C CA . GLY A 1 307 ? -9.711 31.344 7.16 1 93.81 307 GLY A CA 1
ATOM 2426 C C . GLY A 1 307 ? -8.727 30.281 7.617 1 93.81 307 GLY A C 1
ATOM 2427 O O . GLY A 1 307 ? -7.52 30.422 7.398 1 93.81 307 GLY A O 1
ATOM 2428 N N . PRO A 1 308 ? -9.234 29.203 8.188 1 93.75 308 PRO A N 1
ATOM 2429 C CA . PRO A 1 308 ? -8.32 28.141 8.648 1 93.75 308 PRO A CA 1
ATOM 2430 C C . PRO A 1 308 ? -7.496 27.547 7.512 1 93.75 308 PRO A C 1
ATOM 2432 O O . PRO A 1 308 ? -6.309 27.266 7.691 1 93.75 308 PRO A O 1
ATOM 2435 N N . THR A 1 309 ? -8.07 27.344 6.352 1 93.44 309 THR A N 1
ATOM 2436 C CA . THR A 1 309 ? -7.344 26.812 5.203 1 93.44 309 THR A CA 1
ATOM 2437 C C . THR A 1 309 ? -6.223 27.75 4.785 1 93.44 309 THR A C 1
ATOM 2439 O O . THR A 1 309 ? -5.125 27.312 4.445 1 93.44 309 THR A O 1
ATOM 2442 N N . PHE A 1 310 ? -6.539 29.047 4.82 1 95.19 310 PHE A N 1
ATOM 2443 C CA . PHE A 1 310 ? -5.562 30.078 4.484 1 95.19 310 PHE A CA 1
ATOM 2444 C C . PHE A 1 310 ? -4.395 30.062 5.465 1 95.19 310 PHE A C 1
ATOM 2446 O O . PHE A 1 310 ? -3.234 30.047 5.051 1 95.19 310 PHE A O 1
ATOM 2453 N N . VAL A 1 311 ? -4.668 29.984 6.711 1 96.19 311 VAL A N 1
ATOM 2454 C CA . VAL A 1 311 ? -3.641 29.953 7.746 1 96.19 311 VAL A CA 1
ATOM 2455 C C . VAL A 1 311 ? -2.816 28.672 7.609 1 96.19 311 VAL A C 1
ATOM 2457 O O . VAL A 1 311 ? -1.587 28.703 7.715 1 96.19 311 VAL A O 1
ATOM 2460 N N . ASN A 1 312 ? -3.51 27.594 7.402 1 94.94 312 ASN A N 1
ATOM 2461 C CA . ASN A 1 312 ? -2.842 26.297 7.27 1 94.94 312 ASN A CA 1
ATOM 2462 C C . ASN A 1 312 ? -1.837 26.312 6.121 1 94.94 312 ASN A C 1
ATOM 2464 O O . ASN A 1 312 ? -0.75 25.734 6.234 1 94.94 312 ASN A O 1
ATOM 2468 N N . MET A 1 313 ? -2.186 26.859 5.012 1 94.69 313 MET A N 1
ATOM 2469 C CA . MET A 1 313 ? -1.289 26.922 3.863 1 94.69 313 MET A CA 1
ATOM 2470 C C . MET A 1 313 ? -0.006 27.672 4.219 1 94.69 313 MET A C 1
ATOM 2472 O O . MET A 1 313 ? 1.094 27.188 3.959 1 94.69 313 MET A O 1
ATOM 2476 N N . HIS A 1 314 ? -0.121 28.797 4.859 1 96.94 314 HIS A N 1
ATOM 2477 C CA . HIS A 1 314 ? 1.049 29.609 5.199 1 96.94 314 HIS A CA 1
ATOM 2478 C C . HIS A 1 314 ? 1.85 28.969 6.324 1 96.94 314 HIS A C 1
ATOM 2480 O O . HIS A 1 314 ? 3.078 29.078 6.363 1 96.94 314 HIS A O 1
ATOM 2486 N N . MET A 1 315 ? 1.138 28.391 7.234 1 96.88 315 MET A N 1
ATOM 2487 C CA . MET A 1 315 ? 1.843 27.641 8.273 1 96.88 315 MET A CA 1
ATOM 2488 C C . MET A 1 315 ? 2.746 26.578 7.656 1 96.88 315 MET A C 1
ATOM 2490 O O . MET A 1 315 ? 3.896 26.422 8.07 1 96.88 315 MET A O 1
ATOM 2494 N N . ASN A 1 316 ? 2.225 25.859 6.688 1 96.5 316 ASN A N 1
ATOM 2495 C CA . ASN A 1 316 ? 3.004 24.812 6.039 1 96.5 316 ASN A CA 1
ATOM 2496 C C . ASN A 1 316 ? 4.211 25.391 5.305 1 96.5 316 ASN A C 1
ATOM 2498 O O . ASN A 1 316 ? 5.266 24.75 5.238 1 96.5 316 ASN A O 1
ATOM 2502 N N . TYR A 1 317 ? 4.023 26.562 4.734 1 97.88 317 TYR A N 1
ATOM 2503 C CA . TYR A 1 317 ? 5.164 27.219 4.117 1 97.88 317 TYR A CA 1
ATOM 2504 C C . TYR A 1 317 ? 6.297 27.422 5.117 1 97.88 317 TYR A C 1
ATOM 2506 O O . TYR A 1 317 ? 7.445 27.062 4.836 1 97.88 317 TYR A O 1
ATOM 2514 N N . HIS A 1 318 ? 5.992 27.938 6.238 1 98.19 318 HIS A N 1
ATOM 2515 C CA . HIS A 1 318 ? 7.008 28.188 7.258 1 98.19 318 HIS A CA 1
ATOM 2516 C C . HIS A 1 318 ? 7.551 26.891 7.824 1 98.19 318 HIS A C 1
ATOM 2518 O O . HIS A 1 318 ? 8.742 26.781 8.141 1 98.19 318 HIS A O 1
ATOM 2524 N N . HIS A 1 319 ? 6.664 25.922 7.965 1 96.88 319 HIS A N 1
ATOM 2525 C CA . HIS A 1 319 ? 7.105 24.625 8.469 1 96.88 319 HIS A CA 1
ATOM 2526 C C . HIS A 1 319 ? 8.125 24 7.531 1 96.88 319 HIS A C 1
ATOM 2528 O O . HIS A 1 319 ? 9.156 23.484 7.98 1 96.88 319 HIS A O 1
ATOM 2534 N N . ILE A 1 320 ? 7.875 24.016 6.273 1 97.44 320 ILE A N 1
ATOM 2535 C CA . ILE A 1 320 ? 8.797 23.469 5.285 1 97.44 320 ILE A CA 1
ATOM 2536 C C . ILE A 1 320 ? 10.125 24.219 5.34 1 97.44 320 ILE A C 1
ATOM 2538 O O . ILE A 1 320 ? 11.195 23.609 5.254 1 97.44 320 ILE A O 1
ATOM 2542 N N . GLY A 1 321 ? 10.016 25.531 5.539 1 97.69 321 GLY A N 1
ATOM 2543 C CA . GLY A 1 321 ? 11.219 26.328 5.688 1 97.69 321 GLY A CA 1
ATOM 2544 C C . GLY A 1 321 ? 12.047 25.938 6.895 1 97.69 321 GLY A C 1
ATOM 2545 O O . GLY A 1 321 ? 13.266 25.797 6.789 1 97.69 321 GLY A O 1
ATOM 2546 N N . GLN A 1 322 ? 11.445 25.781 8.016 1 95.44 322 GLN A N 1
ATOM 2547 C CA . GLN A 1 322 ? 12.18 25.375 9.203 1 95.44 322 GLN A CA 1
ATOM 2548 C C . GLN A 1 322 ? 12.852 24.016 9 1 95.44 322 GLN A C 1
ATOM 2550 O O . GLN A 1 322 ? 14.008 23.828 9.391 1 95.44 322 GLN A O 1
ATOM 2555 N N . LEU A 1 323 ? 12.109 23.078 8.344 1 94.56 323 LEU A N 1
ATOM 2556 C CA . LEU A 1 323 ? 12.672 21.75 8.094 1 94.56 323 LEU A CA 1
ATOM 2557 C C . LEU A 1 323 ? 13.859 21.828 7.141 1 94.56 323 LEU A C 1
ATOM 2559 O O . LEU A 1 323 ? 14.867 21.141 7.34 1 94.56 323 LEU A O 1
ATOM 2563 N N . LEU A 1 324 ? 13.672 22.625 6.156 1 96.62 324 LEU A N 1
ATOM 2564 C CA . LEU A 1 324 ? 14.68 22.734 5.105 1 96.62 324 LEU A CA 1
ATOM 2565 C C . LEU A 1 324 ? 16 23.25 5.672 1 96.62 324 LEU A C 1
ATOM 2567 O O . LEU A 1 324 ? 17.062 22.797 5.281 1 96.62 324 LEU A O 1
ATOM 2571 N N . PHE A 1 325 ? 15.977 24.156 6.598 1 95.94 325 PHE A N 1
ATOM 2572 C CA . PHE A 1 325 ? 17.188 24.828 7.062 1 95.94 325 PHE A CA 1
ATOM 2573 C C . PHE A 1 325 ? 17.594 24.312 8.43 1 95.94 325 PHE A C 1
ATOM 2575 O O . PHE A 1 325 ? 18.594 24.781 9 1 95.94 325 PHE A O 1
ATOM 2582 N N . TYR A 1 326 ? 16.984 23.359 8.938 1 92.88 326 TYR A N 1
ATOM 2583 C CA . TYR A 1 326 ? 17.156 22.891 10.305 1 92.88 326 TYR A CA 1
ATOM 2584 C C . TYR A 1 326 ? 18.578 22.391 10.539 1 92.88 326 TYR A C 1
ATOM 2586 O O . TYR A 1 326 ? 19.156 22.625 11.602 1 92.88 326 TYR A O 1
ATOM 2594 N N . PHE A 1 327 ? 19.125 21.672 9.539 1 88.75 327 PHE A N 1
ATOM 2595 C CA . PHE A 1 327 ? 20.438 21.047 9.68 1 88.75 327 PHE A CA 1
ATOM 2596 C C . PHE A 1 327 ? 21.5 22.094 9.992 1 88.75 327 PHE A C 1
ATOM 2598 O O . PHE A 1 327 ? 22.5 21.781 10.625 1 88.75 327 PHE A O 1
ATOM 2605 N N . SER A 1 328 ? 21.344 23.344 9.586 1 91.12 328 SER A N 1
ATOM 2606 C CA . SER A 1 328 ? 22.328 24.406 9.727 1 91.12 328 SER A CA 1
ATOM 2607 C C . SER A 1 328 ? 22.5 24.797 11.188 1 91.12 328 SER A C 1
ATOM 2609 O O . SER A 1 328 ? 23.547 25.344 11.57 1 91.12 328 SER A O 1
ATOM 2611 N N . LEU A 1 329 ? 21.5 24.578 12.008 1 86.75 329 LEU A N 1
ATOM 2612 C CA . LEU A 1 329 ? 21.594 24.922 13.43 1 86.75 329 LEU A CA 1
ATOM 2613 C C . LEU A 1 329 ? 22.672 24.094 14.117 1 86.75 329 LEU A C 1
ATOM 2615 O O . LEU A 1 329 ? 23.391 24.609 14.977 1 86.75 329 LEU A O 1
ATOM 2619 N N . GLY A 1 330 ? 22.766 22.844 13.758 1 78.81 330 GLY A N 1
ATOM 2620 C CA . GLY A 1 330 ? 23.812 21.984 14.305 1 78.81 330 GLY A CA 1
ATOM 2621 C C . GLY A 1 330 ? 25.172 22.219 13.688 1 78.81 330 GLY A C 1
ATOM 2622 O O . GLY A 1 330 ? 26.188 22.141 14.375 1 78.81 330 GLY A O 1
ATOM 2623 N N . GLU A 1 331 ? 25.203 22.578 12.508 1 77.69 331 GLU A N 1
ATOM 2624 C CA . GLU A 1 331 ? 26.453 22.734 11.766 1 77.69 331 GLU A CA 1
ATOM 2625 C C . GLU A 1 331 ? 27.234 23.953 12.266 1 77.69 331 GLU A C 1
ATOM 2627 O O . GLU A 1 331 ? 28.469 23.953 12.242 1 77.69 331 GLU A O 1
ATOM 2632 N N . ILE A 1 332 ? 26.578 24.938 12.727 1 79 332 ILE A N 1
ATOM 2633 C CA . ILE A 1 332 ? 27.234 26.172 13.164 1 79 332 ILE A CA 1
ATOM 2634 C C . ILE A 1 332 ? 28.125 25.875 14.367 1 79 332 ILE A C 1
ATOM 2636 O O . ILE A 1 332 ? 29.203 26.453 14.508 1 79 332 ILE A O 1
ATOM 2640 N N . SER A 1 333 ? 27.781 25.016 15.156 1 71.19 333 SER A N 1
ATOM 2641 C CA . SER A 1 333 ? 28.547 24.688 16.359 1 71.19 333 SER A CA 1
ATOM 2642 C C . SER A 1 333 ? 29.75 23.812 16.016 1 71.19 333 SER A C 1
ATOM 2644 O O . SER A 1 333 ? 30.781 23.875 16.688 1 71.19 333 SER A O 1
ATOM 2646 N N . ASP A 1 334 ? 29.609 23.062 14.961 1 72.69 334 ASP A N 1
ATOM 2647 C CA . ASP A 1 334 ? 30.641 22.062 14.648 1 72.69 334 ASP A CA 1
ATOM 2648 C C . ASP A 1 334 ? 31.625 22.594 13.617 1 72.69 334 ASP A C 1
ATOM 2650 O O . ASP A 1 334 ? 32.75 22.094 13.5 1 72.69 334 ASP A O 1
ATOM 2654 N N . MET A 1 335 ? 31.172 23.641 12.977 1 78.06 335 MET A N 1
ATOM 2655 C CA . MET A 1 335 ? 31.969 24.094 11.844 1 78.06 335 MET A CA 1
ATOM 2656 C C . MET A 1 335 ? 32.969 25.172 12.281 1 78.06 335 MET A C 1
ATOM 2658 O O . MET A 1 335 ? 32.625 26.031 13.086 1 78.06 335 MET A O 1
ATOM 2662 N N . SER A 1 336 ? 34.188 24.906 11.828 1 79.62 336 SER A N 1
ATOM 2663 C CA . SER A 1 336 ? 35.188 25.922 12.07 1 79.62 336 SER A CA 1
ATOM 2664 C C . SER A 1 336 ? 34.875 27.219 11.336 1 79.62 336 SER A C 1
ATOM 2666 O O . SER A 1 336 ? 34.375 27.203 10.211 1 79.62 336 SER A O 1
ATOM 2668 N N . SER A 1 337 ? 35.219 28.281 11.953 1 82.94 337 SER A N 1
ATOM 2669 C CA . SER A 1 337 ? 34.969 29.578 11.344 1 82.94 337 SER A CA 1
ATOM 2670 C C . SER A 1 337 ? 35.781 29.766 10.07 1 82.94 337 SER A C 1
ATOM 2672 O O . SER A 1 337 ? 35.469 30.609 9.227 1 82.94 337 SER A O 1
ATOM 2674 N N . ASN A 1 338 ? 36.719 28.844 9.938 1 85.94 338 ASN A N 1
ATOM 2675 C CA . ASN A 1 338 ? 37.594 28.938 8.758 1 85.94 338 ASN A CA 1
ATOM 2676 C C . ASN A 1 338 ? 37.062 28.094 7.605 1 85.94 338 ASN A C 1
ATOM 2678 O O . ASN A 1 338 ? 37.594 28.156 6.492 1 85.94 338 ASN A O 1
ATOM 2682 N N . SER A 1 339 ? 36 27.453 7.934 1 87.94 339 SER A N 1
ATOM 2683 C CA . SER A 1 339 ? 35.406 26.656 6.871 1 87.94 339 SER A CA 1
ATOM 2684 C C . SER A 1 339 ? 34.812 27.531 5.785 1 87.94 339 SER A C 1
ATOM 2686 O O . SER A 1 339 ? 34.219 28.578 6.086 1 87.94 339 SER A O 1
ATOM 2688 N N . PRO A 1 340 ? 34.969 27.219 4.516 1 88.94 340 PRO A N 1
ATOM 2689 C CA . PRO A 1 340 ? 34.375 27.984 3.418 1 88.94 340 PRO A CA 1
ATOM 2690 C C . PRO A 1 340 ? 32.844 28.016 3.461 1 88.94 340 PRO A C 1
ATOM 2692 O O . PRO A 1 340 ? 32.25 28.891 2.848 1 88.94 340 PRO A O 1
ATOM 2695 N N . LEU A 1 341 ? 32.312 27.109 4.207 1 91.06 341 LEU A N 1
ATOM 2696 C CA . LEU A 1 341 ? 30.859 27 4.25 1 91.06 341 LEU A CA 1
ATOM 2697 C C . LEU A 1 341 ? 30.297 27.719 5.473 1 91.06 341 LEU A C 1
ATOM 2699 O O . LEU A 1 341 ? 29.078 27.797 5.641 1 91.06 341 LEU A O 1
ATOM 2703 N N . TYR A 1 342 ? 31.141 28.297 6.266 1 90.25 342 TYR A N 1
ATOM 2704 C CA . TYR A 1 342 ? 30.734 28.859 7.551 1 90.25 342 TYR A CA 1
ATOM 2705 C C . TYR A 1 342 ? 29.719 29.969 7.363 1 90.25 342 TYR A C 1
ATOM 2707 O O . TYR A 1 342 ? 28.656 29.969 7.984 1 90.25 342 TYR A O 1
ATOM 2715 N N . ASP A 1 343 ? 30.031 30.906 6.488 1 91.81 343 ASP A N 1
ATOM 2716 C CA . ASP A 1 343 ? 29.141 32.031 6.27 1 91.81 343 ASP A CA 1
ATOM 2717 C C . ASP A 1 343 ? 27.781 31.594 5.734 1 91.81 343 ASP A C 1
ATOM 2719 O O . ASP A 1 343 ? 26.75 32.094 6.152 1 91.81 343 ASP A O 1
ATOM 2723 N N . GLN A 1 344 ? 27.844 30.688 4.82 1 93.06 344 GLN A N 1
ATOM 2724 C CA . GLN A 1 344 ? 26.594 30.156 4.266 1 93.06 344 GLN A CA 1
ATOM 2725 C C . GLN A 1 344 ? 25.781 29.453 5.34 1 93.06 344 GLN A C 1
ATOM 2727 O O . GLN A 1 344 ? 24.547 29.547 5.348 1 93.06 344 GLN A O 1
ATOM 2732 N N . THR A 1 345 ? 26.391 28.781 6.195 1 93.31 345 THR A N 1
ATOM 2733 C CA . THR A 1 345 ? 25.719 28.078 7.281 1 93.31 345 THR A CA 1
ATOM 2734 C C . THR A 1 345 ? 25.016 29.078 8.211 1 93.31 345 THR A C 1
ATOM 2736 O O . THR A 1 345 ? 23.906 28.828 8.656 1 93.31 345 THR A O 1
ATOM 2739 N N . ILE A 1 346 ? 25.641 30.141 8.453 1 92.94 346 ILE A N 1
ATOM 2740 C CA . ILE A 1 346 ? 25.062 31.172 9.312 1 92.94 346 ILE A CA 1
ATOM 2741 C C . ILE A 1 346 ? 23.812 31.734 8.664 1 92.94 346 ILE A C 1
ATOM 2743 O O . ILE A 1 346 ? 22.797 31.969 9.336 1 92.94 346 ILE A O 1
ATOM 2747 N N . ILE A 1 347 ? 23.891 31.969 7.395 1 95.5 347 ILE A N 1
ATOM 2748 C CA . ILE A 1 347 ? 22.75 32.5 6.656 1 95.5 347 ILE A CA 1
ATOM 2749 C C . ILE A 1 347 ? 21.578 31.531 6.73 1 95.5 347 ILE A C 1
ATOM 2751 O O . ILE A 1 347 ? 20.438 31.938 6.977 1 95.5 347 ILE A O 1
ATOM 2755 N N . LEU A 1 348 ? 21.844 30.297 6.523 1 95.88 348 LEU A N 1
ATOM 2756 C CA . LEU A 1 348 ? 20.812 29.281 6.547 1 95.88 348 LEU A CA 1
ATOM 2757 C C . LEU A 1 348 ? 20.219 29.141 7.945 1 95.88 348 LEU A C 1
ATOM 2759 O O . LEU A 1 348 ? 19 28.984 8.094 1 95.88 348 LEU A O 1
ATOM 2763 N N . ALA A 1 349 ? 21.031 29.203 8.969 1 93.44 349 ALA A N 1
ATOM 2764 C CA . ALA A 1 349 ? 20.547 29.141 10.344 1 93.44 349 ALA A CA 1
ATOM 2765 C C . ALA A 1 349 ? 19.625 30.312 10.656 1 93.44 349 ALA A C 1
ATOM 2767 O O . ALA A 1 349 ? 18.625 30.156 11.359 1 93.44 349 ALA A O 1
ATOM 2768 N N . THR A 1 350 ? 20.031 31.453 10.203 1 95.44 350 THR A N 1
ATOM 2769 C CA . THR A 1 350 ? 19.203 32.656 10.398 1 95.44 350 THR A CA 1
ATOM 2770 C C . THR A 1 350 ? 17.844 32.5 9.719 1 95.44 350 THR A C 1
ATOM 2772 O O . THR A 1 350 ? 16.812 32.875 10.273 1 95.44 350 THR A O 1
ATOM 2775 N N . ARG A 1 351 ? 17.875 31.922 8.578 1 97.31 351 ARG A N 1
ATOM 2776 C CA . ARG A 1 351 ? 16.625 31.656 7.871 1 97.31 351 ARG A CA 1
ATOM 2777 C C . ARG A 1 351 ? 15.75 30.672 8.648 1 97.31 351 ARG A C 1
ATOM 2779 O O . ARG A 1 351 ? 14.531 30.844 8.711 1 97.31 351 ARG A O 1
ATOM 2786 N N . CYS A 1 352 ? 16.375 29.656 9.156 1 96.06 352 CYS A N 1
ATOM 2787 C CA . CYS A 1 352 ? 15.641 28.672 9.961 1 96.06 352 CYS A CA 1
ATOM 2788 C C . CYS A 1 352 ? 14.938 29.344 11.133 1 96.06 352 CYS A C 1
ATOM 2790 O O . CYS A 1 352 ? 13.742 29.125 11.352 1 96.06 352 CYS A O 1
ATOM 2792 N N . LYS A 1 353 ? 15.664 30.172 11.836 1 95.56 353 LYS A N 1
ATOM 2793 C CA . LYS A 1 353 ? 15.125 30.875 12.992 1 95.56 353 LYS A CA 1
ATOM 2794 C C . LYS A 1 353 ? 13.977 31.797 12.578 1 95.56 353 LYS A C 1
ATOM 2796 O O . LYS A 1 353 ? 12.969 31.906 13.289 1 95.56 353 LYS A O 1
ATOM 2801 N N . LYS A 1 354 ? 14.141 32.438 11.477 1 97.5 354 LYS A N 1
ATOM 2802 C CA . LYS A 1 354 ? 13.094 33.344 10.992 1 97.5 354 LYS A CA 1
ATOM 2803 C C . LYS A 1 354 ? 11.828 32.562 10.648 1 97.5 354 LYS A C 1
ATOM 2805 O O . LYS A 1 354 ? 10.727 33 11.008 1 97.5 354 LYS A O 1
ATOM 2810 N N . GLN A 1 355 ? 11.992 31.484 9.914 1 98.12 355 GLN A N 1
ATOM 2811 C CA . GLN A 1 355 ? 10.852 30.641 9.562 1 98.12 355 GLN A CA 1
ATOM 2812 C C . GLN A 1 355 ? 10.125 30.156 10.812 1 98.12 355 GLN A C 1
ATOM 2814 O O . GLN A 1 355 ? 8.891 30.188 10.875 1 98.12 355 GLN A O 1
ATOM 2819 N N . ALA A 1 356 ? 10.891 29.703 11.789 1 97.62 356 ALA A N 1
ATOM 2820 C CA . ALA A 1 356 ? 10.312 29.234 13.039 1 97.62 356 ALA A CA 1
ATOM 2821 C C . ALA A 1 356 ? 9.562 30.359 13.75 1 97.62 356 ALA A C 1
ATOM 2823 O O . ALA A 1 356 ? 8.453 30.141 14.266 1 97.62 356 ALA A O 1
ATOM 2824 N N . ALA A 1 357 ? 10.172 31.516 13.828 1 97.81 357 ALA A N 1
ATOM 2825 C CA . ALA A 1 357 ? 9.547 32.688 14.469 1 97.81 357 ALA A CA 1
ATOM 2826 C C . ALA A 1 357 ? 8.242 33.062 13.773 1 97.81 357 ALA A C 1
ATOM 2828 O O . ALA A 1 357 ? 7.227 33.281 14.438 1 97.81 357 ALA A O 1
ATOM 2829 N N . ASP A 1 358 ? 8.305 33.125 12.469 1 98.12 358 ASP A N 1
ATOM 2830 C CA . ASP A 1 358 ? 7.125 33.5 11.688 1 98.12 358 ASP A CA 1
ATOM 2831 C C . ASP A 1 358 ? 6.004 32.469 11.875 1 98.12 358 ASP A C 1
ATOM 2833 O O . ASP A 1 358 ? 4.828 32.844 11.906 1 98.12 358 ASP A O 1
ATOM 2837 N N . LEU A 1 359 ? 6.348 31.203 11.922 1 98.25 359 LEU A N 1
ATOM 2838 C CA . LEU A 1 359 ? 5.359 30.141 12.148 1 98.25 359 LEU A CA 1
ATOM 2839 C C . LEU A 1 359 ? 4.664 30.328 13.492 1 98.25 359 LEU A C 1
ATOM 2841 O O . LEU A 1 359 ? 3.432 30.297 13.57 1 98.25 359 LEU A O 1
ATOM 2845 N N . CYS A 1 360 ? 5.453 30.578 14.547 1 97.56 360 CYS A N 1
ATOM 2846 C CA . CYS A 1 360 ? 4.91 30.781 15.883 1 97.56 360 CYS A CA 1
ATOM 2847 C C . CYS A 1 360 ? 3.957 31.969 15.906 1 97.56 360 CYS A C 1
ATOM 2849 O O . CYS A 1 360 ? 2.844 31.875 16.422 1 97.56 360 CYS A O 1
ATOM 2851 N N . ASP A 1 361 ? 4.398 33.031 15.336 1 97.81 361 ASP A N 1
ATOM 2852 C CA . ASP A 1 361 ? 3.611 34.281 15.352 1 97.81 361 ASP A CA 1
ATOM 2853 C C . ASP A 1 361 ? 2.322 34.125 14.547 1 97.81 361 ASP A C 1
ATOM 2855 O O . ASP A 1 361 ? 1.274 34.625 14.945 1 97.81 361 ASP A O 1
ATOM 2859 N N . LEU A 1 362 ? 2.436 33.438 13.461 1 97.88 362 LEU A N 1
ATOM 2860 C CA . LEU A 1 362 ? 1.27 33.188 12.609 1 97.88 362 LEU A CA 1
ATOM 2861 C C . LEU A 1 362 ? 0.197 32.406 13.359 1 97.88 362 LEU A C 1
ATOM 2863 O O . LEU A 1 362 ? -0.974 32.812 13.359 1 97.88 362 LEU A O 1
ATOM 2867 N N . ILE A 1 363 ? 0.548 31.312 13.953 1 97.56 363 ILE A N 1
ATOM 2868 C CA . ILE A 1 363 ? -0.414 30.453 14.625 1 97.56 363 ILE A CA 1
ATOM 2869 C C . ILE A 1 363 ? -0.997 31.172 15.836 1 97.56 363 ILE A C 1
ATOM 2871 O O . ILE A 1 363 ? -2.193 31.062 16.109 1 97.56 363 ILE A O 1
ATOM 2875 N N . TRP A 1 364 ? -0.158 31.938 16.547 1 96.88 364 TRP A N 1
ATOM 2876 C CA . TRP A 1 364 ? -0.626 32.719 17.703 1 96.88 364 TRP A CA 1
ATOM 2877 C C . TRP A 1 364 ? -1.677 33.719 17.281 1 96.88 364 TRP A C 1
ATOM 2879 O O . TRP A 1 364 ? -2.721 33.844 17.922 1 96.88 364 TRP A O 1
ATOM 2889 N N . LYS A 1 365 ? -1.323 34.438 16.234 1 96.5 365 LYS A N 1
ATOM 2890 C CA . LYS A 1 365 ? -2.264 35.438 15.719 1 96.5 365 LYS A CA 1
ATOM 2891 C C . LYS A 1 365 ? -3.566 34.781 15.273 1 96.5 365 LYS A C 1
ATOM 2893 O O . LYS A 1 365 ? -4.652 35.281 15.547 1 96.5 365 LYS A O 1
ATOM 2898 N N . ALA A 1 366 ? -3.488 33.688 14.555 1 95.88 366 ALA A N 1
ATOM 2899 C CA . ALA A 1 366 ? -4.656 32.969 14.047 1 95.88 366 ALA A CA 1
ATOM 2900 C C . ALA A 1 366 ? -5.535 32.469 15.188 1 95.88 366 ALA A C 1
ATOM 2902 O O . ALA A 1 366 ? -6.762 32.438 15.062 1 95.88 366 ALA A O 1
ATOM 2903 N N . LYS A 1 367 ? -4.977 32.062 16.281 1 95.5 367 LYS A N 1
ATOM 2904 C CA . LYS A 1 367 ? -5.68 31.516 17.422 1 95.5 367 LYS A CA 1
ATOM 2905 C C . LYS A 1 367 ? -6.586 32.562 18.078 1 95.5 367 LYS A C 1
ATOM 2907 O O . LYS A 1 367 ? -7.535 32.219 18.781 1 95.5 367 LYS A O 1
ATOM 2912 N N . GLN A 1 368 ? -6.387 33.812 17.797 1 93.5 368 GLN A N 1
ATOM 2913 C CA . GLN A 1 368 ? -7.086 34.906 18.5 1 93.5 368 GLN A CA 1
ATOM 2914 C C . GLN A 1 368 ? -8.516 35.062 17.984 1 93.5 368 GLN A C 1
ATOM 2916 O O . GLN A 1 368 ? -9.359 35.688 18.641 1 93.5 368 GLN A O 1
ATOM 2921 N N . ARG A 1 369 ? -8.828 34.438 16.828 1 92.5 369 ARG A N 1
ATOM 2922 C CA . ARG A 1 369 ? -10.164 34.5 16.234 1 92.5 369 ARG A CA 1
ATOM 2923 C C . ARG A 1 369 ? -10.648 33.094 15.852 1 92.5 369 ARG A C 1
ATOM 2925 O O . ARG A 1 369 ? -9.906 32.344 15.219 1 92.5 369 ARG A O 1
ATOM 2932 N N . PRO A 1 370 ? -11.875 32.812 16.125 1 90.94 370 PRO A N 1
ATOM 2933 C CA . PRO A 1 370 ? -12.398 31.484 15.805 1 90.94 370 PRO A CA 1
ATOM 2934 C C . PRO A 1 370 ? -12.391 31.188 14.305 1 90.94 370 PRO A C 1
ATOM 2936 O O . PRO A 1 370 ? -12.227 30.031 13.898 1 90.94 370 PRO A O 1
ATOM 2939 N N . GLU A 1 371 ? -12.492 32.219 13.445 1 92.69 371 GLU A N 1
ATOM 2940 C CA . GLU A 1 371 ? -12.617 32.062 12 1 92.69 371 GLU A CA 1
ATOM 2941 C C . GLU A 1 371 ? -11.273 31.703 11.367 1 92.69 371 GLU A C 1
ATOM 2943 O O . GLU A 1 371 ? -11.219 31.281 10.211 1 92.69 371 GLU A O 1
ATOM 2948 N N . THR A 1 372 ? -10.227 31.828 12.164 1 94.31 372 THR A N 1
ATOM 2949 C CA . THR A 1 372 ? -8.906 31.547 11.609 1 94.31 372 THR A CA 1
ATOM 2950 C C . THR A 1 372 ? -8.188 30.484 12.43 1 94.31 372 THR A C 1
ATOM 2952 O O . THR A 1 372 ? -7.086 30.062 12.086 1 94.31 372 THR A O 1
ATOM 2955 N N . ASP A 1 373 ? -8.812 30.062 13.461 1 92.62 373 ASP A N 1
ATOM 2956 C CA . ASP A 1 373 ? -8.18 29.109 14.375 1 92.62 373 ASP A CA 1
ATOM 2957 C C . ASP A 1 373 ? -7.98 27.75 13.711 1 92.62 373 ASP A C 1
ATOM 2959 O O . ASP A 1 373 ? -8.875 27.266 13.023 1 92.62 373 ASP A O 1
ATOM 2963 N N . ILE A 1 374 ? -6.793 27.203 13.891 1 93.12 374 ILE A N 1
ATOM 2964 C CA . ILE A 1 374 ? -6.492 25.891 13.336 1 93.12 374 ILE A CA 1
ATOM 2965 C C . ILE A 1 374 ? -6.211 24.906 14.469 1 93.12 374 ILE A C 1
ATOM 2967 O O . ILE A 1 374 ? -5.113 24.891 15.031 1 93.12 374 ILE A O 1
ATOM 2971 N N . MET A 1 375 ? -7.152 24.047 14.773 1 88.44 375 MET A N 1
ATOM 2972 C CA . MET A 1 375 ? -7.074 23.109 15.891 1 88.44 375 MET A CA 1
ATOM 2973 C C . MET A 1 375 ? -6.801 21.688 15.391 1 88.44 375 MET A C 1
ATOM 2975 O O . MET A 1 375 ? -7.352 20.719 15.922 1 88.44 375 MET A O 1
ATOM 2979 N N . HIS A 1 376 ? -5.988 21.531 14.438 1 89.94 376 HIS A N 1
ATOM 2980 C CA . HIS A 1 376 ? -5.605 20.219 13.938 1 89.94 376 HIS A CA 1
ATOM 2981 C C . HIS A 1 376 ? -4.402 19.656 14.688 1 89.94 376 HIS A C 1
ATOM 2983 O O . HIS A 1 376 ? -3.525 20.422 15.109 1 89.94 376 HIS A O 1
ATOM 2989 N N . SER A 1 377 ? -4.344 18.375 14.797 1 87.75 377 SER A N 1
ATOM 2990 C CA . SER A 1 377 ? -3.326 17.734 15.625 1 87.75 377 SER A CA 1
ATOM 2991 C C . SER A 1 377 ? -1.928 17.969 15.062 1 87.75 377 SER A C 1
ATOM 2993 O O . SER A 1 377 ? -0.962 18.078 15.82 1 87.75 377 SER A O 1
ATOM 2995 N N . LEU A 1 378 ? -1.765 18.109 13.781 1 88.88 378 LEU A N 1
ATOM 2996 C CA . LEU A 1 378 ? -0.462 18.297 13.148 1 88.88 378 LEU A CA 1
ATOM 2997 C C . LEU A 1 378 ? 0.152 19.641 13.539 1 88.88 378 LEU A C 1
ATOM 2999 O O . LEU A 1 378 ? 1.366 19.812 13.43 1 88.88 378 LEU A O 1
ATOM 3003 N N . VAL A 1 379 ? -0.684 20.578 13.953 1 92.88 379 VAL A N 1
ATOM 3004 C CA . VAL A 1 379 ? -0.191 21.859 14.414 1 92.88 379 VAL A CA 1
ATOM 3005 C C . VAL A 1 379 ? 0.724 21.672 15.625 1 92.88 379 VAL A C 1
ATOM 3007 O O . VAL A 1 379 ? 1.703 22.391 15.789 1 92.88 379 VAL A O 1
ATOM 3010 N N . GLY A 1 380 ? 0.351 20.656 16.391 1 90.25 380 GLY A N 1
ATOM 3011 C CA . GLY A 1 380 ? 1.219 20.328 17.516 1 90.25 380 GLY A CA 1
ATOM 3012 C C . GLY A 1 380 ? 2.635 19.984 17.094 1 90.25 380 GLY A C 1
ATOM 3013 O O . GLY A 1 380 ? 3.6 20.453 17.703 1 90.25 380 GLY A O 1
ATOM 3014 N N . HIS A 1 381 ? 2.727 19.234 16.078 1 89.94 381 HIS A N 1
ATOM 3015 C CA . HIS A 1 381 ? 4.035 18.859 15.57 1 89.94 381 HIS A CA 1
ATOM 3016 C C . HIS A 1 381 ? 4.801 20.078 15.062 1 89.94 381 HIS A C 1
ATOM 3018 O O . HIS A 1 381 ? 6 20.219 15.32 1 89.94 381 HIS A O 1
ATOM 3024 N N . ASP A 1 382 ? 4.133 20.906 14.391 1 93.5 382 ASP A N 1
ATOM 3025 C CA . ASP A 1 382 ? 4.758 22.109 13.859 1 93.5 382 ASP A CA 1
ATOM 3026 C C . ASP A 1 382 ? 5.246 23.016 14.984 1 93.5 382 ASP A C 1
ATOM 3028 O O . ASP A 1 382 ? 6.352 23.562 14.922 1 93.5 382 ASP A O 1
ATOM 3032 N N . LEU A 1 383 ? 4.445 23.141 15.969 1 93.75 383 LEU A N 1
ATOM 3033 C CA . LEU A 1 383 ? 4.777 23.984 17.094 1 93.75 383 LEU A CA 1
ATOM 3034 C C . LEU A 1 383 ? 5.949 23.406 17.891 1 93.75 383 LEU A C 1
ATOM 3036 O O . LEU A 1 383 ? 6.816 24.156 18.359 1 93.75 383 LEU A O 1
ATOM 3040 N N . VAL A 1 384 ? 5.988 22.156 18.016 1 89.88 384 VAL A N 1
ATOM 3041 C CA . VAL A 1 384 ? 7.09 21.516 18.734 1 89.88 384 VAL A CA 1
ATOM 3042 C C . VAL A 1 384 ? 8.383 21.703 17.938 1 89.88 384 VAL A C 1
ATOM 3044 O O . VAL A 1 384 ? 9.438 22 18.516 1 89.88 384 VAL A O 1
ATOM 3047 N N . THR A 1 385 ? 8.305 21.484 16.656 1 90.88 385 THR A N 1
ATOM 3048 C CA . THR A 1 385 ? 9.477 21.688 15.812 1 90.88 385 THR A CA 1
ATOM 3049 C C . THR A 1 385 ? 9.992 23.125 15.953 1 90.88 385 THR A C 1
ATOM 3051 O O . THR A 1 385 ? 11.188 23.344 16.156 1 90.88 385 THR A O 1
ATOM 3054 N N . SER A 1 386 ? 9.102 24.078 15.906 1 95.12 386 SER A N 1
ATOM 3055 C CA . SER A 1 386 ? 9.5 25.469 16.047 1 95.12 386 SER A CA 1
ATOM 3056 C C . SER A 1 386 ? 10.016 25.766 17.453 1 95.12 386 SER A C 1
ATOM 3058 O O . SER A 1 386 ? 10.891 26.609 17.625 1 95.12 386 SER A O 1
ATOM 3060 N N . SER A 1 387 ? 9.453 25.078 18.406 1 91.31 387 SER A N 1
ATOM 3061 C CA . SER A 1 387 ? 9.922 25.234 19.781 1 91.31 387 SER A CA 1
ATOM 3062 C C . SER A 1 387 ? 11.367 24.797 19.938 1 91.31 387 SER A C 1
ATOM 3064 O O . SER A 1 387 ? 12.141 25.406 20.688 1 91.31 387 SER A O 1
ATOM 3066 N N . THR A 1 388 ? 11.711 23.703 19.234 1 87.69 388 THR A N 1
ATOM 3067 C CA . THR A 1 388 ? 13.102 23.266 19.297 1 87.69 388 THR A CA 1
ATOM 3068 C C . THR A 1 388 ? 14.031 24.344 18.75 1 87.69 388 THR A C 1
ATOM 3070 O O . THR A 1 388 ? 15.141 24.531 19.25 1 87.69 388 THR A O 1
ATOM 3073 N N . VAL A 1 389 ? 13.641 25.078 17.75 1 91.06 389 VAL A N 1
ATOM 3074 C CA . VAL A 1 389 ? 14.438 26.156 17.188 1 91.06 389 VAL A CA 1
ATOM 3075 C C . VAL A 1 389 ? 14.516 27.312 18.188 1 91.06 389 VAL A C 1
ATOM 3077 O O . VAL A 1 389 ? 15.586 27.906 18.375 1 91.06 389 VAL A O 1
ATOM 3080 N N . GLN A 1 390 ? 13.406 27.625 18.844 1 91.62 390 GLN A N 1
ATOM 3081 C CA . GLN A 1 390 ? 13.398 28.688 19.859 1 91.62 390 GLN A CA 1
ATOM 3082 C C . GLN A 1 390 ? 14.297 28.328 21.031 1 91.62 390 GLN A C 1
ATOM 3084 O O . GLN A 1 390 ? 14.977 29.188 21.594 1 91.62 390 GLN A O 1
ATOM 3089 N N . ILE A 1 391 ? 14.266 27.094 21.406 1 84.44 391 ILE A N 1
ATOM 3090 C CA . ILE A 1 391 ? 15.133 26.625 22.484 1 84.44 391 ILE A CA 1
ATOM 3091 C C . ILE A 1 391 ? 16.594 26.781 22.078 1 84.44 391 ILE A C 1
ATOM 3093 O O . ILE A 1 391 ? 17.438 27.203 22.875 1 84.44 391 ILE A O 1
ATOM 3097 N N . HIS A 1 392 ? 16.891 26.344 20.859 1 84.12 392 HIS A N 1
ATOM 3098 C CA . HIS A 1 392 ? 18.25 26.547 20.328 1 84.12 392 HIS A CA 1
ATOM 3099 C C . HIS A 1 392 ? 18.656 28.016 20.438 1 84.12 392 HIS A C 1
ATOM 3101 O O . HIS A 1 392 ? 19.781 28.312 20.844 1 84.12 392 HIS A O 1
ATOM 3107 N N . THR A 1 393 ? 17.812 28.906 20.078 1 86.25 393 THR A N 1
ATOM 3108 C CA . THR A 1 393 ? 18.078 30.344 20.156 1 86.25 393 THR A CA 1
ATOM 3109 C C . THR A 1 393 ? 18.297 30.781 21.594 1 86.25 393 THR A C 1
ATOM 3111 O O . THR A 1 393 ? 19.219 31.562 21.875 1 86.25 393 THR A O 1
ATOM 3114 N N . LEU A 1 394 ? 17.531 30.312 22.469 1 83.25 394 LEU A N 1
ATOM 3115 C CA . LEU A 1 394 ? 17.641 30.641 23.891 1 83.25 394 LEU A CA 1
ATOM 3116 C C . LEU A 1 394 ? 19 30.219 24.438 1 83.25 394 LEU A C 1
ATOM 3118 O O . LEU A 1 394 ? 19.578 30.922 25.266 1 83.25 394 LEU A O 1
ATOM 3122 N N . LEU A 1 395 ? 19.469 29.141 23.906 1 77.06 395 LEU A N 1
ATOM 3123 C CA . LEU A 1 395 ? 20.672 28.547 24.484 1 77.06 395 LEU A CA 1
ATOM 3124 C C . LEU A 1 395 ? 21.922 29.109 23.812 1 77.06 395 LEU A C 1
ATOM 3126 O O . LEU A 1 395 ? 22.969 29.219 24.453 1 77.06 395 LEU A O 1
ATOM 3130 N N . PHE A 1 396 ? 21.812 29.516 22.547 1 78.88 396 PHE A N 1
ATOM 3131 C CA . PHE A 1 396 ? 23.078 29.734 21.844 1 78.88 396 PHE A CA 1
ATOM 3132 C C . PHE A 1 396 ? 23.141 31.156 21.312 1 78.88 396 PHE A C 1
ATOM 3134 O O . PHE A 1 396 ? 24.188 31.594 20.812 1 78.88 396 PHE A O 1
ATOM 3141 N N . SER A 1 397 ? 22.047 31.844 21.406 1 82.75 397 SER A N 1
ATOM 3142 C CA . SER A 1 397 ? 22.109 33.25 20.969 1 82.75 397 SER A CA 1
ATOM 3143 C C . SER A 1 397 ? 22.719 34.125 22.031 1 82.75 397 SER A C 1
ATOM 3145 O O . SER A 1 397 ? 22.578 33.875 23.234 1 82.75 397 SER A O 1
ATOM 3147 N N . PHE A 1 398 ? 23.406 35.25 21.594 1 84.69 398 PHE A N 1
ATOM 3148 C CA . PHE A 1 398 ? 23.984 36.219 22.5 1 84.69 398 PHE A CA 1
ATOM 3149 C C . PHE A 1 398 ? 23.234 37.562 22.422 1 84.69 398 PHE A C 1
ATOM 3151 O O . PHE A 1 398 ? 23.609 38.531 23.047 1 84.69 398 PHE A O 1
ATOM 3158 N N . ASP A 1 399 ? 22.203 37.562 21.703 1 90.44 399 ASP A N 1
ATOM 3159 C CA . ASP A 1 399 ? 21.375 38.781 21.531 1 90.44 399 ASP A CA 1
ATOM 3160 C C . ASP A 1 399 ? 20.188 38.75 22.484 1 90.44 399 ASP A C 1
ATOM 3162 O O . ASP A 1 399 ? 19.266 37.938 22.344 1 90.44 399 ASP A O 1
ATOM 3166 N N . ASP A 1 400 ? 20.156 39.75 23.391 1 88.44 400 ASP A N 1
ATOM 3167 C CA . ASP A 1 400 ? 19.141 39.781 24.453 1 88.44 400 ASP A CA 1
ATOM 3168 C C . ASP A 1 400 ? 17.734 39.906 23.859 1 88.44 400 ASP A C 1
ATOM 3170 O O . ASP A 1 400 ? 16.781 39.375 24.406 1 88.44 400 ASP A O 1
ATOM 3174 N N . GLU A 1 401 ? 17.625 40.656 22.859 1 92.19 401 GLU A N 1
ATOM 3175 C CA . GLU A 1 401 ? 16.312 40.812 22.25 1 92.19 401 GLU A CA 1
ATOM 3176 C C . GLU A 1 401 ? 15.828 39.5 21.641 1 92.19 401 GLU A C 1
ATOM 3178 O O . GLU A 1 401 ? 14.656 39.125 21.75 1 92.19 401 GLU A O 1
ATOM 3183 N N . GLU A 1 402 ? 16.766 38.844 20.969 1 91.81 402 GLU A N 1
ATOM 3184 C CA . GLU A 1 402 ? 16.438 37.531 20.391 1 91.81 402 GLU A CA 1
ATOM 3185 C C . GLU A 1 402 ? 16.047 36.531 21.469 1 91.81 402 GLU A C 1
ATOM 3187 O O . GLU A 1 402 ? 15.125 35.75 21.266 1 91.81 402 GLU A O 1
ATOM 3192 N N . ILE A 1 403 ? 16.703 36.531 22.516 1 87.94 403 ILE A N 1
ATOM 3193 C CA . ILE A 1 403 ? 16.453 35.625 23.625 1 87.94 403 ILE A CA 1
ATOM 3194 C C . ILE A 1 403 ? 15.07 35.906 24.219 1 87.94 403 ILE A C 1
ATOM 3196 O O . ILE A 1 403 ? 14.289 35 24.453 1 87.94 403 ILE A O 1
ATOM 3200 N N . ALA A 1 404 ? 14.781 37.219 24.406 1 90.5 404 ALA A N 1
ATOM 3201 C CA . ALA A 1 404 ? 13.492 37.594 24.969 1 90.5 404 ALA A CA 1
ATOM 3202 C C . ALA A 1 404 ? 12.336 37.188 24.062 1 90.5 404 ALA A C 1
ATOM 3204 O O . ALA A 1 404 ? 11.312 36.688 24.547 1 90.5 404 ALA A O 1
ATOM 3205 N N . MET A 1 405 ? 12.492 37.344 22.812 1 94.75 405 MET A N 1
ATOM 3206 C CA . MET A 1 405 ? 11.461 36.969 21.859 1 94.75 405 MET A CA 1
ATOM 3207 C C . MET A 1 405 ? 11.281 35.469 21.812 1 94.75 405 MET A C 1
ATOM 3209 O O . MET A 1 405 ? 10.156 34.969 21.734 1 94.75 405 MET A O 1
ATOM 3213 N N . ALA A 1 406 ? 12.391 34.719 21.812 1 91.75 406 ALA A N 1
ATOM 3214 C CA . ALA A 1 406 ? 12.328 33.281 21.828 1 91.75 406 ALA A CA 1
ATOM 3215 C C . ALA A 1 406 ? 11.578 32.781 23.047 1 91.75 406 ALA A C 1
ATOM 3217 O O . ALA A 1 406 ? 10.773 31.844 22.953 1 91.75 406 ALA A O 1
ATOM 3218 N N . ARG A 1 407 ? 11.82 33.375 24.172 1 88.62 407 ARG A N 1
ATOM 3219 C CA . ARG A 1 407 ? 11.141 33 25.422 1 88.62 407 ARG A CA 1
ATOM 3220 C C . ARG A 1 407 ? 9.641 33.25 25.297 1 88.62 407 ARG A C 1
ATOM 3222 O O . ARG A 1 407 ? 8.844 32.375 25.688 1 88.62 407 ARG A O 1
ATOM 3229 N N . SER A 1 408 ? 9.281 34.375 24.812 1 92.5 408 SER A N 1
ATOM 3230 C CA . SER A 1 408 ? 7.871 34.688 24.641 1 92.5 408 SER A CA 1
ATOM 3231 C C . SER A 1 408 ? 7.18 33.719 23.703 1 92.5 408 SER A C 1
ATOM 3233 O O . SER A 1 408 ? 6.07 33.25 23.984 1 92.5 408 SER A O 1
ATOM 3235 N N . ARG A 1 409 ? 7.809 33.406 22.641 1 94.75 409 ARG A N 1
ATOM 3236 C CA . ARG A 1 409 ? 7.242 32.469 21.672 1 94.75 409 ARG A CA 1
ATOM 3237 C C . ARG A 1 409 ? 7.105 31.062 22.266 1 94.75 409 ARG A C 1
ATOM 3239 O O . ARG A 1 409 ? 6.129 30.359 22.016 1 94.75 409 ARG A O 1
ATOM 3246 N N . LEU A 1 410 ? 8.055 30.656 23.047 1 90 410 LEU A N 1
ATOM 3247 C CA . LEU A 1 410 ? 7.984 29.359 23.719 1 90 410 LEU A CA 1
ATOM 3248 C C . LEU A 1 410 ? 6.797 29.297 24.672 1 90 410 LEU A C 1
ATOM 3250 O O . LEU A 1 410 ? 6.105 28.281 24.734 1 90 410 LEU A O 1
ATOM 3254 N N . GLU A 1 411 ? 6.598 30.375 25.375 1 88.38 411 GLU A N 1
ATOM 3255 C CA . GLU A 1 411 ? 5.461 30.438 26.297 1 88.38 411 GLU A CA 1
ATOM 3256 C C . GLU A 1 411 ? 4.141 30.328 25.531 1 88.38 411 GLU A C 1
ATOM 3258 O O . GLU A 1 411 ? 3.242 29.594 25.938 1 88.38 411 GLU A O 1
ATOM 3263 N N . ARG A 1 412 ? 4.043 31.078 24.5 1 93.94 412 ARG A N 1
ATOM 3264 C CA . ARG A 1 412 ? 2.846 31.031 23.672 1 93.94 412 ARG A CA 1
ATOM 3265 C C . ARG A 1 412 ? 2.67 29.641 23.047 1 93.94 412 ARG A C 1
ATOM 3267 O O . ARG A 1 412 ? 1.556 29.125 22.984 1 93.94 412 ARG A O 1
ATOM 3274 N N . ASN A 1 413 ? 3.777 29.047 22.516 1 93.5 413 ASN A N 1
ATOM 3275 C CA . ASN A 1 413 ? 3.727 27.719 21.938 1 93.5 413 ASN A CA 1
ATOM 3276 C C . ASN A 1 413 ? 3.201 26.688 22.953 1 93.5 413 ASN A C 1
ATOM 3278 O O . ASN A 1 413 ? 2.383 25.844 22.609 1 93.5 413 ASN A O 1
ATOM 3282 N N . PHE A 1 414 ? 3.605 26.828 24.125 1 87.69 414 PHE A N 1
ATOM 3283 C CA . PHE A 1 414 ? 3.176 25.906 25.172 1 87.69 414 PHE A CA 1
ATOM 3284 C C . PHE A 1 414 ? 1.674 26.016 25.406 1 87.69 414 PHE A C 1
ATOM 3286 O O . PHE A 1 414 ? 0.99 25 25.578 1 87.69 414 PHE A O 1
ATOM 3293 N N . GLU A 1 415 ? 1.271 27.219 25.484 1 90.31 415 GLU A N 1
ATOM 3294 C CA . GLU A 1 415 ? -0.163 27.438 25.641 1 90.31 415 GLU A CA 1
ATOM 3295 C C . GLU A 1 415 ? -0.95 26.797 24.5 1 90.31 415 GLU A C 1
ATOM 3297 O O . GLU A 1 415 ? -1.941 26.109 24.734 1 90.31 415 GLU A O 1
ATOM 3302 N N . MET A 1 416 ? -0.516 27.016 23.312 1 94.31 416 MET A N 1
ATOM 3303 C CA . MET A 1 416 ? -1.204 26.5 22.141 1 94.31 416 MET A CA 1
ATOM 3304 C C . MET A 1 416 ? -1.145 24.984 22.094 1 94.31 416 MET A C 1
ATOM 3306 O O . MET A 1 416 ? -2.135 24.328 21.766 1 94.31 416 MET A O 1
ATOM 3310 N N . ILE A 1 417 ? -0.02 24.375 22.406 1 91.69 417 ILE A N 1
ATOM 3311 C CA . ILE A 1 417 ? 0.145 22.922 22.422 1 91.69 417 ILE A CA 1
ATOM 3312 C C . ILE A 1 417 ? -0.77 22.328 23.484 1 91.69 417 ILE A C 1
ATOM 3314 O O . ILE A 1 417 ? -1.394 21.281 23.25 1 91.69 417 ILE A O 1
ATOM 3318 N N . THR A 1 418 ? -0.882 23 24.625 1 89.19 418 THR A N 1
ATOM 3319 C CA . THR A 1 418 ? -1.756 22.531 25.703 1 89.19 418 THR A CA 1
ATOM 3320 C C . THR A 1 418 ? -3.215 22.547 25.25 1 89.19 418 THR A C 1
ATOM 3322 O O . THR A 1 418 ? -3.969 21.625 25.547 1 89.19 418 THR A O 1
ATOM 3325 N N . ASP A 1 419 ? -3.562 23.594 24.578 1 92.44 419 ASP A N 1
ATOM 3326 C CA . ASP A 1 419 ? -4.922 23.688 24.062 1 92.44 419 ASP A CA 1
ATOM 3327 C C . ASP A 1 419 ? -5.219 22.547 23.094 1 92.44 419 ASP A C 1
ATOM 3329 O O . ASP A 1 419 ? -6.297 21.953 23.125 1 92.44 419 ASP A O 1
ATOM 3333 N N . LEU A 1 420 ? -4.281 22.25 22.234 1 93.94 420 LEU A N 1
ATOM 3334 C CA . LEU A 1 420 ? -4.445 21.156 21.281 1 93.94 420 LEU A CA 1
ATOM 3335 C C . LEU A 1 420 ? -4.523 19.812 22.016 1 93.94 420 LEU A C 1
ATOM 3337 O O . LEU A 1 420 ? -5.301 18.938 21.625 1 93.94 420 LEU A O 1
ATOM 3341 N N . HIS A 1 421 ? -3.734 19.688 23.062 1 92.12 421 HIS A N 1
ATOM 3342 C CA . HIS A 1 421 ? -3.654 18.453 23.828 1 92.12 421 HIS A CA 1
ATOM 3343 C C . HIS A 1 421 ? -4.988 18.125 24.5 1 92.12 421 HIS A C 1
ATOM 3345 O O . HIS A 1 421 ? -5.301 16.953 24.734 1 92.12 421 HIS A O 1
ATOM 3351 N N . ARG A 1 422 ? -5.758 19.109 24.719 1 93.06 422 ARG A N 1
ATOM 3352 C CA . ARG A 1 422 ? -7.074 18.906 25.312 1 93.06 422 ARG A CA 1
ATOM 3353 C C . ARG A 1 422 ? -7.961 18.047 24.422 1 93.06 422 ARG A C 1
ATOM 3355 O O . ARG A 1 422 ? -8.812 17.312 24.906 1 93.06 422 ARG A O 1
ATOM 3362 N N . TYR A 1 423 ? -7.711 18.109 23.141 1 94.69 423 TYR A N 1
ATOM 3363 C CA . TYR A 1 423 ? -8.617 17.453 22.203 1 94.69 423 TYR A CA 1
ATOM 3364 C C . TYR A 1 423 ? -7.941 16.281 21.516 1 94.69 423 TYR A C 1
ATOM 3366 O O . TYR A 1 423 ? -8.609 15.336 21.078 1 94.69 423 TYR A O 1
ATOM 3374 N N . TRP A 1 424 ? -6.617 16.375 21.406 1 94.56 424 TRP A N 1
ATOM 3375 C CA . TRP A 1 424 ? -5.914 15.391 20.578 1 94.56 424 TRP A CA 1
ATOM 3376 C C . TRP A 1 424 ? -4.883 14.633 21.406 1 94.56 424 TRP A C 1
ATOM 3378 O O . TRP A 1 424 ? -3.766 15.117 21.625 1 94.56 424 TRP A O 1
ATOM 3388 N N . PRO A 1 425 ? -5.121 13.406 21.766 1 91.69 425 PRO A N 1
ATOM 3389 C CA . PRO A 1 425 ? -4.172 12.633 22.578 1 91.69 425 PRO A CA 1
ATOM 3390 C C . PRO A 1 425 ? -2.822 12.453 21.875 1 91.69 425 PRO A C 1
ATOM 3392 O O . PRO A 1 425 ? -1.789 12.367 22.547 1 91.69 425 PRO A O 1
ATOM 3395 N N . ILE A 1 426 ? -2.744 12.438 20.578 1 90.25 426 ILE A N 1
ATOM 3396 C CA . ILE A 1 426 ? -1.511 12.227 19.828 1 90.25 426 ILE A CA 1
ATOM 3397 C C . ILE A 1 426 ? -0.518 13.344 20.141 1 90.25 426 ILE A C 1
ATOM 3399 O O . ILE A 1 426 ? 0.691 13.172 19.969 1 90.25 426 ILE A O 1
ATOM 3403 N N . VAL A 1 427 ? -0.994 14.445 20.625 1 89.62 427 VAL A N 1
ATOM 3404 C CA . VAL A 1 427 ? -0.129 15.57 20.953 1 89.62 427 VAL A CA 1
ATOM 3405 C C . VAL A 1 427 ? 0.772 15.203 22.141 1 89.62 427 VAL A C 1
ATOM 3407 O O . VAL A 1 427 ? 1.832 15.805 22.328 1 89.62 427 VAL A O 1
ATOM 3410 N N . SER A 1 428 ? 0.398 14.18 22.859 1 84.62 428 SER A N 1
ATOM 3411 C CA . SER A 1 428 ? 1.256 13.68 23.938 1 84.62 428 SER A CA 1
ATOM 3412 C C . SER A 1 428 ? 2.594 13.195 23.391 1 84.62 428 SER A C 1
ATOM 3414 O O . SER A 1 428 ? 3.633 13.367 24.031 1 84.62 428 SER A O 1
ATOM 3416 N N . VAL A 1 429 ? 2.533 12.609 22.266 1 80.31 429 VAL A N 1
ATOM 3417 C CA . VAL A 1 429 ? 3.742 12.086 21.641 1 80.31 429 VAL A CA 1
ATOM 3418 C C . VAL A 1 429 ? 4.672 13.242 21.266 1 80.31 429 VAL A C 1
ATOM 3420 O O . VAL A 1 429 ? 5.879 13.18 21.516 1 80.31 429 VAL A O 1
ATOM 3423 N N . THR A 1 430 ? 4.125 14.25 20.766 1 78.69 430 THR A N 1
ATOM 3424 C CA . THR A 1 430 ? 4.91 15.406 20.344 1 78.69 430 THR A CA 1
ATOM 3425 C C . THR A 1 430 ? 5.504 16.125 21.547 1 78.69 430 THR A C 1
ATOM 3427 O O . THR A 1 430 ? 6.648 16.578 21.5 1 78.69 430 THR A O 1
ATOM 3430 N N . ILE A 1 431 ? 4.688 16.188 22.562 1 79.06 431 ILE A N 1
ATOM 3431 C CA . ILE A 1 431 ? 5.168 16.797 23.797 1 79.06 431 ILE A CA 1
ATOM 3432 C C . ILE A 1 431 ? 6.344 15.992 24.344 1 79.06 431 ILE A C 1
ATOM 3434 O O . ILE A 1 431 ? 7.344 16.562 24.797 1 79.06 431 ILE A O 1
ATOM 3438 N N . SER A 1 432 ? 6.191 14.75 24.281 1 79.62 432 SER A N 1
ATOM 3439 C CA . SER A 1 432 ? 7.258 13.875 24.766 1 79.62 432 SER A CA 1
ATOM 3440 C C . SER A 1 432 ? 8.547 14.086 23.969 1 79.62 432 SER A C 1
ATOM 3442 O O . SER A 1 432 ? 9.641 14.039 24.531 1 79.62 432 SER A O 1
ATOM 3444 N N . LYS A 1 433 ? 8.43 14.305 22.781 1 75.88 433 LYS A N 1
ATOM 3445 C CA . LYS A 1 433 ? 9.586 14.562 21.938 1 75.88 433 LYS A CA 1
ATOM 3446 C C . LYS A 1 433 ? 10.25 15.891 22.297 1 75.88 433 LYS A C 1
ATOM 3448 O O . LYS A 1 433 ? 11.477 15.984 22.328 1 75.88 433 LYS A O 1
ATOM 3453 N N . LEU A 1 434 ? 9.445 16.859 22.547 1 79.69 434 LEU A N 1
ATOM 3454 C CA . LEU A 1 434 ? 9.977 18.156 22.953 1 79.69 434 LEU A CA 1
ATOM 3455 C C . LEU A 1 434 ? 10.742 18.047 24.266 1 79.69 434 LEU A C 1
ATOM 3457 O O . LEU A 1 434 ? 11.805 18.641 24.422 1 79.69 434 LEU A O 1
ATOM 3461 N N . LYS A 1 435 ? 10.18 17.234 25.094 1 75.94 435 LYS A N 1
ATOM 3462 C CA . LYS A 1 435 ? 10.844 17 26.375 1 75.94 435 LYS A CA 1
ATOM 3463 C C . LYS A 1 435 ? 12.203 16.344 26.188 1 75.94 435 LYS A C 1
ATOM 3465 O O . LYS A 1 435 ? 13.18 16.719 26.828 1 75.94 435 LYS A O 1
ATOM 3470 N N . GLN A 1 436 ? 12.234 15.398 25.359 1 74.44 436 GLN A N 1
ATOM 3471 C CA . GLN A 1 436 ? 13.492 14.695 25.094 1 74.44 436 GLN A CA 1
ATOM 3472 C C . GLN A 1 436 ? 14.523 15.633 24.469 1 74.44 436 GLN A C 1
ATOM 3474 O O . GLN A 1 436 ? 15.711 15.555 24.797 1 74.44 436 GLN A O 1
ATOM 3479 N N . PHE A 1 437 ? 14.102 16.438 23.641 1 75.06 437 PHE A N 1
ATOM 3480 C CA . PHE A 1 437 ? 14.992 17.422 23.047 1 75.06 437 PHE A CA 1
ATOM 3481 C C . PHE A 1 437 ? 15.523 18.375 24.109 1 75.06 437 PHE A C 1
ATOM 3483 O O . PHE A 1 437 ? 16.719 18.672 24.141 1 75.06 437 PHE A O 1
ATOM 3490 N N . HIS A 1 438 ? 14.641 18.859 24.828 1 71.62 438 HIS A N 1
ATOM 3491 C CA . HIS A 1 438 ? 15.023 19.766 25.906 1 71.62 438 HIS A CA 1
ATOM 3492 C C . HIS A 1 438 ? 16.062 19.125 26.828 1 71.62 438 HIS A C 1
ATOM 3494 O O . HIS A 1 438 ? 17.062 19.766 27.172 1 71.62 438 HIS A O 1
ATOM 3500 N N . ASN A 1 439 ? 15.852 17.906 27.125 1 71.31 439 ASN A N 1
ATOM 3501 C CA . ASN A 1 439 ? 16.781 17.172 27.984 1 71.31 439 ASN A CA 1
ATOM 3502 C C . ASN A 1 439 ? 18.141 16.984 27.312 1 71.31 439 ASN A C 1
ATOM 3504 O O . ASN A 1 439 ? 19.172 17.078 27.969 1 71.31 439 ASN A O 1
ATOM 3508 N N . ALA A 1 440 ? 18.062 16.703 26.078 1 69.5 440 ALA A N 1
ATOM 3509 C CA . ALA A 1 440 ? 19.312 16.531 25.328 1 69.5 440 ALA A CA 1
ATOM 3510 C C . ALA A 1 440 ? 20.109 17.844 25.297 1 69.5 440 ALA A C 1
ATOM 3512 O O . ALA A 1 440 ? 21.328 17.828 25.438 1 69.5 440 ALA A O 1
ATOM 3513 N N . CYS A 1 441 ? 19.484 19 25.172 1 68.19 441 CYS A N 1
ATOM 3514 C CA . CYS A 1 441 ? 20.125 20.297 25.125 1 68.19 441 CYS A CA 1
ATOM 3515 C C . CYS A 1 441 ? 20.734 20.656 26.484 1 68.19 441 CYS A C 1
ATOM 3517 O O . CYS A 1 441 ? 21.797 21.281 26.547 1 68.19 441 CYS A O 1
ATOM 3519 N N . LEU A 1 442 ? 20.094 20.234 27.547 1 64.75 442 LEU A N 1
ATOM 3520 C CA . LEU A 1 442 ? 20.594 20.5 28.891 1 64.75 442 LEU A CA 1
ATOM 3521 C C . LEU A 1 442 ? 21.859 19.703 29.172 1 64.75 442 LEU A C 1
ATOM 3523 O O . LEU A 1 442 ? 22.766 20.188 29.859 1 64.75 442 LEU A O 1
ATOM 3527 N N . ARG A 1 443 ? 21.859 18.531 28.703 1 64.94 443 ARG A N 1
ATOM 3528 C CA . ARG A 1 443 ? 23.031 17.688 28.922 1 64.94 443 ARG A CA 1
ATOM 3529 C C . ARG A 1 443 ? 24.219 18.203 28.125 1 64.94 443 ARG A C 1
ATOM 3531 O O . ARG A 1 443 ? 25.375 18.078 28.578 1 64.94 443 ARG A O 1
ATOM 3538 N N . TYR A 1 444 ? 23.969 18.609 27.016 1 55.09 444 TYR A N 1
ATOM 3539 C CA . TYR A 1 444 ? 25.078 18.984 26.141 1 55.09 444 TYR A CA 1
ATOM 3540 C C . TYR A 1 444 ? 25.438 20.453 26.344 1 55.09 444 TYR A C 1
ATOM 3542 O O . TYR A 1 444 ? 26.281 21 25.609 1 55.09 444 TYR A O 1
ATOM 3550 N N . LYS A 1 445 ? 24.641 21.234 27.125 1 53.25 445 LYS A N 1
ATOM 3551 C CA . LYS A 1 445 ? 25.016 22.625 27.344 1 53.25 445 LYS A CA 1
ATOM 3552 C C . LYS A 1 445 ? 26.516 22.75 27.656 1 53.25 445 LYS A C 1
ATOM 3554 O O . LYS A 1 445 ? 27.172 23.703 27.219 1 53.25 445 LYS A O 1
ATOM 3559 N N . ASP A 1 446 ? 26.922 21.922 28.578 1 50.69 446 ASP A N 1
ATOM 3560 C CA . ASP A 1 446 ? 28.344 22 28.922 1 50.69 446 ASP A CA 1
ATOM 3561 C C . ASP A 1 446 ? 29.203 21.297 27.875 1 50.69 446 ASP A C 1
ATOM 3563 O O . ASP A 1 446 ? 30.422 21.5 27.828 1 50.69 446 ASP A O 1
ATOM 3567 N N . ALA A 1 447 ? 28.609 20.219 27.188 1 44.78 447 ALA A N 1
ATOM 3568 C CA . ALA A 1 447 ? 29.359 19.531 26.141 1 44.78 447 ALA A CA 1
ATOM 3569 C C . ALA A 1 447 ? 28.906 19.984 24.766 1 44.78 447 ALA A C 1
ATOM 3571 O O . ALA A 1 447 ? 27.844 20.609 24.609 1 44.78 447 ALA A O 1
ATOM 3572 N N . THR A 1 448 ? 29.766 20.031 23.672 1 43.28 448 THR A N 1
ATOM 3573 C CA . THR A 1 448 ? 29.531 20.438 22.297 1 43.28 448 THR A CA 1
ATOM 3574 C C . THR A 1 448 ? 28.203 19.875 21.797 1 43.28 448 THR A C 1
ATOM 3576 O O . THR A 1 448 ? 28.047 18.672 21.672 1 43.28 448 THR A O 1
ATOM 3579 N N . PHE A 1 449 ? 27.156 20.531 22.156 1 46.53 449 PHE A N 1
ATOM 3580 C CA . PHE A 1 449 ? 25.828 20.156 21.688 1 46.53 449 PHE A CA 1
ATOM 3581 C C . PHE A 1 449 ? 25.828 19.922 20.188 1 46.53 449 PHE A C 1
ATOM 3583 O O . PHE A 1 449 ? 26.188 20.812 19.406 1 46.53 449 PHE A O 1
ATOM 3590 N N . HIS A 1 450 ? 25.953 18.703 19.656 1 50.31 450 HIS A N 1
ATOM 3591 C CA . HIS A 1 450 ? 25.828 18.438 18.234 1 50.31 450 HIS A CA 1
ATOM 3592 C C . HIS A 1 450 ? 24.406 18.062 17.859 1 50.31 450 HIS A C 1
ATOM 3594 O O . HIS A 1 450 ? 23.859 17.078 18.375 1 50.31 450 HIS A O 1
ATOM 3600 N N . LEU A 1 451 ? 23.594 19.297 17.609 1 54.25 451 LEU A N 1
ATOM 3601 C CA . LEU A 1 451 ? 22.328 18.969 16.953 1 54.25 451 LEU A CA 1
ATOM 3602 C C . LEU A 1 451 ? 22.531 17.922 15.867 1 54.25 451 LEU A C 1
ATOM 3604 O O . LEU A 1 451 ? 22.969 18.25 14.766 1 54.25 451 LEU A O 1
ATOM 3608 N N . ASP A 1 452 ? 22.719 16.703 16.328 1 56.59 452 ASP A N 1
ATOM 3609 C CA . ASP A 1 452 ? 23.141 15.562 15.508 1 56.59 452 ASP A CA 1
ATOM 3610 C C . ASP A 1 452 ? 22 15.078 14.609 1 56.59 452 ASP A C 1
ATOM 3612 O O . ASP A 1 452 ? 20.875 15.578 14.695 1 56.59 452 ASP A O 1
ATOM 3616 N N . ARG A 1 453 ? 22.281 14.422 13.727 1 60.25 453 ARG A N 1
ATOM 3617 C CA . ARG A 1 453 ? 21.469 13.648 12.789 1 60.25 453 ARG A CA 1
ATOM 3618 C C . ARG A 1 453 ? 20.266 13.039 13.484 1 60.25 453 ARG A C 1
ATOM 3620 O O . ARG A 1 453 ? 19.203 12.891 12.883 1 60.25 453 ARG A O 1
ATOM 3627 N N . TRP A 1 454 ? 20.391 13.031 14.742 1 58.28 454 TRP A N 1
ATOM 3628 C CA . TRP A 1 454 ? 19.359 12.367 15.516 1 58.28 454 TRP A CA 1
ATOM 3629 C C . TRP A 1 454 ? 18.109 13.25 15.633 1 58.28 454 TRP A C 1
ATOM 3631 O O . TRP A 1 454 ? 16.984 12.758 15.547 1 58.28 454 TRP A O 1
ATOM 3641 N N . ILE A 1 455 ? 18.266 14.531 15.719 1 65.88 455 ILE A N 1
ATOM 3642 C CA . ILE A 1 455 ? 17.125 15.422 15.922 1 65.88 455 ILE A CA 1
ATOM 3643 C C . ILE A 1 455 ? 16.312 15.531 14.633 1 65.88 455 ILE A C 1
ATOM 3645 O O . ILE A 1 455 ? 15.094 15.609 14.664 1 65.88 455 ILE A O 1
ATOM 3649 N N . LEU A 1 456 ? 17.062 15.492 13.602 1 62.5 456 LEU A N 1
ATOM 3650 C CA . LEU A 1 456 ? 16.375 15.523 12.32 1 62.5 456 LEU A CA 1
ATOM 3651 C C . LEU A 1 456 ? 15.508 14.281 12.141 1 62.5 456 LEU A C 1
ATOM 3653 O O . LEU A 1 456 ? 14.383 14.367 11.641 1 62.5 456 LEU A O 1
ATOM 3657 N N . GLN A 1 457 ? 16.016 13.188 12.547 1 64.56 457 GLN A N 1
ATOM 3658 C CA . GLN A 1 457 ? 15.211 11.969 12.5 1 64.56 457 GLN A CA 1
ATOM 3659 C C . GLN A 1 457 ? 13.992 12.07 13.414 1 64.56 457 GLN A C 1
ATOM 3661 O O . GLN A 1 457 ? 12.891 11.648 13.039 1 64.56 457 GLN A O 1
ATOM 3666 N N . PHE A 1 458 ? 14.281 12.727 14.43 1 66.44 458 PHE A N 1
ATOM 3667 C CA . PHE A 1 458 ? 13.258 12.953 15.438 1 66.44 458 PHE A CA 1
ATOM 3668 C C . PHE A 1 458 ? 12.133 13.812 14.883 1 66.44 458 PHE A C 1
ATOM 3670 O O . PHE A 1 458 ? 10.953 13.523 15.102 1 66.44 458 PHE A O 1
ATOM 3677 N N . ILE A 1 459 ? 12.438 14.758 14.188 1 68.69 459 ILE A N 1
ATOM 3678 C CA . ILE A 1 459 ? 11.469 15.695 13.617 1 68.69 459 ILE A CA 1
ATOM 3679 C C . ILE A 1 459 ? 10.734 15.039 12.461 1 68.69 459 ILE A C 1
ATOM 3681 O O . ILE A 1 459 ? 9.531 15.25 12.281 1 68.69 459 ILE A O 1
ATOM 3685 N N . LEU A 1 460 ? 11.414 14.172 11.789 1 55.16 460 LEU A N 1
ATOM 3686 C CA . LEU A 1 460 ? 10.812 13.508 10.641 1 55.16 460 LEU A CA 1
ATOM 3687 C C . LEU A 1 460 ? 9.805 12.461 11.078 1 55.16 460 LEU A C 1
ATOM 3689 O O . LEU A 1 460 ? 8.727 12.344 10.5 1 55.16 460 LEU A O 1
ATOM 3693 N N . GLU A 1 461 ? 10.133 11.727 12.18 1 62.69 461 GLU A N 1
ATOM 3694 C CA . GLU A 1 461 ? 9.281 10.633 12.641 1 62.69 461 GLU A CA 1
ATOM 3695 C C . GLU A 1 461 ? 8.352 11.094 13.766 1 62.69 461 GLU A C 1
ATOM 3697 O O . GLU A 1 461 ? 8.32 10.484 14.836 1 62.69 461 GLU A O 1
ATOM 3702 N N . PHE A 1 462 ? 7.578 12.031 13.547 1 56.91 462 PHE A N 1
ATOM 3703 C CA . PHE A 1 462 ? 6.848 12.773 14.57 1 56.91 462 PHE A CA 1
ATOM 3704 C C . PHE A 1 462 ? 5.711 11.93 15.141 1 56.91 462 PHE A C 1
ATOM 3706 O O . PHE A 1 462 ? 5.199 12.227 16.219 1 56.91 462 PHE A O 1
ATOM 3713 N N . SER A 1 463 ? 5.348 10.883 14.453 1 55.75 463 SER A N 1
ATOM 3714 C CA . SER A 1 463 ? 4.223 10.086 14.938 1 55.75 463 SER A CA 1
ATOM 3715 C C . SER A 1 463 ? 4.699 8.875 15.727 1 55.75 463 SER A C 1
ATOM 3717 O O . SER A 1 463 ? 3.893 8.156 16.312 1 55.75 463 SER A O 1
ATOM 3719 N N . GLN A 1 464 ? 6.051 8.617 15.758 1 63.12 464 GLN A N 1
ATOM 3720 C CA . GLN A 1 464 ? 6.582 7.422 16.406 1 63.12 464 GLN A CA 1
ATOM 3721 C C . GLN A 1 464 ? 7.062 7.73 17.812 1 63.12 464 GLN A C 1
ATOM 3723 O O . GLN A 1 464 ? 7.723 8.742 18.047 1 63.12 464 GLN A O 1
ATOM 3728 N N . PRO A 1 465 ? 6.617 6.75 18.781 1 58 465 PRO A N 1
ATOM 3729 C CA . PRO A 1 465 ? 7.148 6.957 20.141 1 58 465 PRO A CA 1
ATOM 3730 C C . PRO A 1 465 ? 8.664 6.805 20.203 1 58 465 PRO A C 1
ATOM 3732 O O . PRO A 1 465 ? 9.258 6.09 19.391 1 58 465 PRO A O 1
ATOM 3735 N N . ILE A 1 466 ? 9.305 7.551 21.031 1 55.22 466 ILE A N 1
ATOM 3736 C CA . ILE A 1 466 ? 10.758 7.551 21.203 1 55.22 466 ILE A CA 1
ATOM 3737 C C . ILE A 1 466 ? 11.18 6.293 21.969 1 55.22 466 ILE A C 1
ATOM 3739 O O . ILE A 1 466 ? 10.609 5.961 23 1 55.22 466 ILE A O 1
ATOM 3743 N N . GLN A 1 467 ? 11.75 5.266 21.359 1 48 467 GLN A N 1
ATOM 3744 C CA . GLN A 1 467 ? 12.43 4.246 22.141 1 48 467 GLN A CA 1
ATOM 3745 C C . GLN A 1 467 ? 13.484 4.863 23.062 1 48 467 GLN A C 1
ATOM 3747 O O . GLN A 1 467 ? 14.336 5.625 22.594 1 48 467 GLN A O 1
ATOM 3752 N N . GLU A 1 468 ? 13.062 5.129 24.219 1 38.22 468 GLU A N 1
ATOM 3753 C CA . GLU A 1 468 ? 14.086 5.637 25.125 1 38.22 468 GLU A CA 1
ATOM 3754 C C . GLU A 1 468 ? 15.445 5.016 24.828 1 38.22 468 GLU A C 1
ATOM 3756 O O . GLU A 1 468 ? 15.547 3.809 24.609 1 38.22 468 GLU A O 1
ATOM 3761 N N . ARG A 1 469 ? 16.453 5.691 24.391 1 37.59 469 ARG A N 1
ATOM 3762 C CA . ARG A 1 469 ? 17.75 5.113 24.719 1 37.59 469 ARG A CA 1
ATOM 3763 C C . ARG A 1 469 ? 17.734 4.492 26.109 1 37.59 469 ARG A C 1
ATOM 3765 O O . ARG A 1 469 ? 17 4.945 27 1 37.59 469 ARG A O 1
ATOM 3772 N N . ASP A 1 470 ? 18.188 3.17 26.453 1 34.44 470 ASP A N 1
ATOM 3773 C CA . ASP A 1 470 ? 18.297 2.426 27.703 1 34.44 470 ASP A CA 1
ATOM 3774 C C . ASP A 1 470 ? 18.281 3.367 28.906 1 34.44 470 ASP A C 1
ATOM 3776 O O . ASP A 1 470 ? 18.531 2.943 30.047 1 34.44 470 ASP A O 1
ATOM 3780 N N . GLU A 1 471 ? 18.594 4.645 28.953 1 30.81 471 GLU A N 1
ATOM 3781 C CA . GLU A 1 471 ? 18.641 5.043 30.359 1 30.81 471 GLU A CA 1
ATOM 3782 C C . GLU A 1 471 ? 17.234 5.016 30.984 1 30.81 471 GLU A C 1
ATOM 3784 O O . GLU A 1 471 ? 16.234 5.156 30.281 1 30.81 471 GLU A O 1
ATOM 3789 N N . GLU A 1 472 ? 17.031 4.707 32.312 1 30.75 472 GLU A N 1
ATOM 3790 C CA . GLU A 1 472 ? 16.109 4.375 33.406 1 30.75 472 GLU A CA 1
ATOM 3791 C C . GLU A 1 472 ? 14.977 5.383 33.5 1 30.75 472 GLU A C 1
ATOM 3793 O O . GLU A 1 472 ? 14.195 5.363 34.469 1 30.75 472 GLU A O 1
ATOM 3798 N N . MET A 1 473 ? 14.992 6.57 32.969 1 31.39 473 MET A N 1
ATOM 3799 C CA . MET A 1 473 ? 14.047 7.434 33.656 1 31.39 473 MET A CA 1
ATOM 3800 C C . MET A 1 473 ? 12.609 7.051 33.344 1 31.39 473 MET A C 1
ATOM 3802 O O . MET A 1 473 ? 12.273 6.824 32.188 1 31.39 473 MET A O 1
ATOM 3806 N N . SER A 1 474 ? 11.867 6.523 34.25 1 30.31 474 SER A N 1
ATOM 3807 C CA . SER A 1 474 ? 10.477 6.145 34.5 1 30.31 474 SER A CA 1
ATOM 3808 C C . SER A 1 474 ? 9.523 7.176 33.906 1 30.31 474 SER A C 1
ATOM 3810 O O . SER A 1 474 ? 9.594 8.359 34.25 1 30.31 474 SER A O 1
ATOM 3812 N N . HIS A 1 475 ? 8.984 6.973 32.875 1 35.44 475 HIS A N 1
ATOM 3813 C CA . HIS A 1 475 ? 8.023 7.703 32.031 1 35.44 475 HIS A CA 1
ATOM 3814 C C . HIS A 1 475 ? 6.809 8.133 32.844 1 35.44 475 HIS A C 1
ATOM 3816 O O . HIS A 1 475 ? 5.844 8.664 32.312 1 35.44 475 HIS A O 1
ATOM 3822 N N . HIS A 1 476 ? 6.629 7.523 34 1 33.53 476 HIS A N 1
ATOM 3823 C CA . HIS A 1 476 ? 5.312 7.805 34.562 1 33.53 476 HIS A CA 1
ATOM 3824 C C . HIS A 1 476 ? 5.184 9.273 34.969 1 33.53 476 HIS A C 1
ATOM 3826 O O . HIS A 1 476 ? 4.305 9.641 35.75 1 33.53 476 HIS A O 1
ATOM 3832 N N . GLY A 1 477 ? 6.199 10.133 34.781 1 34.16 477 GLY A N 1
ATOM 3833 C CA . GLY A 1 477 ? 5.879 11.438 35.344 1 34.16 477 GLY A CA 1
ATOM 3834 C C . GLY A 1 477 ? 4.805 12.172 34.562 1 34.16 477 GLY A C 1
ATOM 3835 O O . GLY A 1 477 ? 4.582 11.883 33.375 1 34.16 477 GLY A O 1
ATOM 3836 N N . ASP A 1 478 ? 3.875 12.844 35.156 1 39.81 478 ASP A N 1
ATOM 3837 C CA . ASP A 1 478 ? 2.793 13.711 34.719 1 39.81 478 ASP A CA 1
ATOM 3838 C C . ASP A 1 478 ? 3.299 14.75 33.719 1 39.81 478 ASP A C 1
ATOM 3840 O O . ASP A 1 478 ? 4.355 15.352 33.938 1 39.81 478 ASP A O 1
ATOM 3844 N N . ASP A 1 479 ? 2.828 14.719 32.5 1 42.47 479 ASP A N 1
ATOM 3845 C CA . ASP A 1 479 ? 3 15.758 31.484 1 42.47 479 ASP A CA 1
ATOM 3846 C C . ASP A 1 479 ? 3.162 17.125 32.125 1 42.47 479 ASP A C 1
ATOM 3848 O O . ASP A 1 479 ? 3.85 18 31.594 1 42.47 479 ASP A O 1
ATOM 3852 N N . GLU A 1 480 ? 2.561 17.25 33.281 1 45.19 480 GLU A N 1
ATOM 3853 C CA . GLU A 1 480 ? 2.625 18.531 34 1 45.19 480 GLU A CA 1
ATOM 3854 C C . GLU A 1 480 ? 4.055 18.844 34.438 1 45.19 480 GLU A C 1
ATOM 3856 O O . GLU A 1 480 ? 4.473 20 34.406 1 45.19 480 GLU A O 1
ATOM 3861 N N . GLU A 1 481 ? 4.707 17.891 34.812 1 44.94 481 GLU A N 1
ATOM 3862 C CA . GLU A 1 481 ? 6.062 18.141 35.312 1 44.94 481 GLU A CA 1
ATOM 3863 C C . GLU A 1 481 ? 6.98 18.578 34.156 1 44.94 481 GLU A C 1
ATOM 3865 O O . GLU A 1 481 ? 7.809 19.469 34.344 1 44.94 481 GLU A O 1
ATOM 3870 N N . VAL A 1 482 ? 6.879 18 33.094 1 44.78 482 VAL A N 1
ATOM 3871 C CA . VAL A 1 482 ? 7.68 18.406 31.938 1 44.78 482 VAL A CA 1
ATOM 3872 C C . VAL A 1 482 ? 7.395 19.859 31.594 1 44.78 482 VAL A C 1
ATOM 3874 O O . VAL A 1 482 ? 8.32 20.641 31.359 1 44.78 482 VAL A O 1
ATOM 3877 N N . PHE A 1 483 ? 6.141 20.172 31.688 1 47.59 483 PHE A N 1
ATOM 3878 C CA . PHE A 1 483 ? 5.746 21.547 31.406 1 47.59 483 PHE A CA 1
ATOM 3879 C C . PHE A 1 483 ? 6.289 22.5 32.469 1 47.59 483 PHE A C 1
ATOM 3881 O O . PHE A 1 483 ? 6.73 23.594 32.156 1 47.59 483 PHE A O 1
ATOM 3888 N N . ASN A 1 484 ? 6.223 21.969 33.688 1 50.84 484 ASN A N 1
ATOM 3889 C CA . ASN A 1 484 ? 6.789 22.781 34.75 1 50.84 484 ASN A CA 1
ATOM 3890 C C . ASN A 1 484 ? 8.289 22.984 34.594 1 50.84 484 ASN A C 1
ATOM 3892 O O . ASN A 1 484 ? 8.812 24.078 34.812 1 50.84 484 ASN A O 1
ATOM 3896 N N . GLN A 1 485 ? 8.914 22.047 34.094 1 46.12 485 GLN A N 1
ATOM 3897 C CA . GLN A 1 485 ? 10.359 22.156 33.906 1 46.12 485 GLN A CA 1
ATOM 3898 C C . GLN A 1 485 ? 10.672 23.062 32.719 1 46.12 485 GLN A C 1
ATOM 3900 O O . GLN A 1 485 ? 11.602 23.875 32.781 1 46.12 485 GLN A O 1
ATOM 3905 N N . LEU A 1 486 ? 9.969 22.859 31.672 1 46.72 486 LEU A N 1
ATOM 3906 C CA . LEU A 1 486 ? 10.141 23.781 30.562 1 46.72 486 LEU A CA 1
ATOM 3907 C C . LEU A 1 486 ? 9.828 25.219 30.984 1 46.72 486 LEU A C 1
ATOM 3909 O O . LEU A 1 486 ? 10.523 26.156 30.578 1 46.72 486 LEU A O 1
ATOM 3913 N N . LYS A 1 487 ? 8.852 25.375 31.875 1 49.22 487 LYS A N 1
ATOM 3914 C CA . LYS A 1 487 ? 8.57 26.672 32.5 1 49.22 487 LYS A CA 1
ATOM 3915 C C . LYS A 1 487 ? 9.758 27.172 33.312 1 49.22 487 LYS A C 1
ATOM 3917 O O . LYS A 1 487 ? 10.094 28.359 33.281 1 49.22 487 LYS A O 1
ATOM 3922 N N . ASN A 1 488 ? 10.344 26.281 34.062 1 47.12 488 ASN A N 1
ATOM 3923 C CA . ASN A 1 488 ? 11.492 26.672 34.844 1 47.12 488 ASN A CA 1
ATOM 3924 C C . ASN A 1 488 ? 12.695 27.016 34 1 47.12 488 ASN A C 1
ATOM 3926 O O . ASN A 1 488 ? 13.492 27.891 34.344 1 47.12 488 ASN A O 1
ATOM 3930 N N . LEU A 1 489 ? 12.875 26.281 33.031 1 42.59 489 LEU A N 1
ATOM 3931 C CA . LEU A 1 489 ? 13.93 26.688 32.094 1 42.59 489 LEU A CA 1
ATOM 3932 C C . LEU A 1 489 ? 13.727 28.125 31.625 1 42.59 489 LEU A C 1
ATOM 3934 O O . LEU A 1 489 ? 14.695 28.844 31.406 1 42.59 489 LEU A O 1
ATOM 3938 N N . LEU A 1 490 ? 12.523 28.438 31.531 1 44.22 490 LEU A N 1
ATOM 3939 C CA . LEU A 1 490 ? 12.188 29.828 31.172 1 44.22 490 LEU A CA 1
ATOM 3940 C C . LEU A 1 490 ? 12.484 30.766 32.344 1 44.22 490 LEU A C 1
ATOM 3942 O O . LEU A 1 490 ? 12.875 31.922 32.125 1 44.22 490 LEU A O 1
ATOM 3946 N N . VAL A 1 491 ? 12.273 30.312 33.562 1 43.53 491 VAL A N 1
ATOM 3947 C CA . VAL A 1 491 ? 12.484 31.141 34.75 1 43.53 491 VAL A CA 1
ATOM 3948 C C . VAL A 1 491 ? 13.969 31.172 35.094 1 43.53 491 VAL A C 1
ATOM 3950 O O . VAL A 1 491 ? 14.492 32.219 35.5 1 43.53 491 VAL A O 1
ATOM 3953 N N . ASP A 1 492 ? 14.617 30.062 35.062 1 41.94 492 ASP A N 1
ATOM 3954 C CA . ASP A 1 492 ? 15.961 30.047 35.625 1 41.94 492 ASP A CA 1
ATOM 3955 C C . ASP A 1 492 ? 16.906 30.922 34.812 1 41.94 492 ASP A C 1
ATOM 3957 O O . ASP A 1 492 ? 17.922 31.406 35.312 1 41.94 492 ASP A O 1
ATOM 3961 N N . LYS A 1 493 ? 16.875 31.047 33.594 1 42.97 493 LYS A N 1
ATOM 3962 C CA . LYS A 1 493 ? 17.844 31.938 32.969 1 42.97 493 LYS A CA 1
ATOM 3963 C C . LYS A 1 493 ? 17.562 33.406 33.344 1 42.97 493 LYS A C 1
ATOM 3965 O O . LYS A 1 493 ? 18.297 34.312 32.969 1 42.97 493 LYS A O 1
ATOM 3970 N N . THR A 1 494 ? 16.422 33.719 33.875 1 36.41 494 THR A N 1
ATOM 3971 C CA . THR A 1 494 ? 16.297 35.062 34.469 1 36.41 494 THR A CA 1
ATOM 3972 C C . THR A 1 494 ? 17.219 35.219 35.656 1 36.41 494 THR A C 1
ATOM 3974 O O . THR A 1 494 ? 17.625 36.344 36 1 36.41 494 THR A O 1
ATOM 3977 N N . CYS A 1 495 ? 17.328 34.188 36.5 1 35.09 495 CYS A N 1
ATOM 3978 C CA . CYS A 1 495 ? 18.078 34.438 37.719 1 35.09 495 CYS A CA 1
ATOM 3979 C C . CYS A 1 495 ? 19.578 34.469 37.438 1 35.09 495 CYS A C 1
ATOM 3981 O O . CYS A 1 495 ? 20.375 34.875 38.312 1 35.09 495 CYS A O 1
ATOM 3983 N N . SER A 1 496 ? 20.047 33.688 36.5 1 33.28 496 SER A N 1
ATOM 3984 C CA . SER A 1 496 ? 21.516 33.719 36.438 1 33.28 496 SER A CA 1
ATOM 3985 C C . SER A 1 496 ? 22 34.969 35.688 1 33.28 496 SER A C 1
ATOM 3987 O O . SER A 1 496 ? 23.203 35.125 35.469 1 33.28 496 SER A O 1
ATOM 3989 N N . SER A 1 497 ? 21.078 35.719 35 1 29.23 497 SER A N 1
ATOM 3990 C CA . SER A 1 497 ? 21.656 37.031 34.781 1 29.23 497 SER A CA 1
ATOM 3991 C C . SER A 1 497 ? 21.516 37.938 36 1 29.23 497 SER A C 1
ATOM 3993 O O . SER A 1 497 ? 20.453 37.969 36.625 1 29.23 497 SER A O 1
ATOM 3995 N N . MET B 1 1 ? 7.082 -13.133 48.156 1 22.2 1 MET B N 1
ATOM 3996 C CA . MET B 1 1 ? 7.703 -13.383 46.844 1 22.2 1 MET B CA 1
ATOM 3997 C C . MET B 1 1 ? 6.68 -13.258 45.719 1 22.2 1 MET B C 1
ATOM 3999 O O . MET B 1 1 ? 5.855 -14.148 45.531 1 22.2 1 MET B O 1
ATOM 4003 N N . THR B 1 2 ? 6.09 -12.133 45.531 1 24.05 2 THR B N 1
ATOM 4004 C CA . THR B 1 2 ? 4.82 -11.914 44.844 1 24.05 2 THR B CA 1
ATOM 4005 C C . THR B 1 2 ? 4.965 -12.156 43.344 1 24.05 2 THR B C 1
ATOM 4007 O O . THR B 1 2 ? 5.934 -11.711 42.719 1 24.05 2 THR B O 1
ATOM 4010 N N . PRO B 1 3 ? 4.297 -13.266 42.75 1 25.5 3 PRO B N 1
ATOM 4011 C CA . PRO B 1 3 ? 4.57 -13.789 41.438 1 25.5 3 PRO B CA 1
ATOM 4012 C C . PRO B 1 3 ? 4.488 -12.711 40.344 1 25.5 3 PRO B C 1
ATOM 4014 O O . PRO B 1 3 ? 3.645 -11.812 40.438 1 25.5 3 PRO B O 1
ATOM 4017 N N . ASP B 1 4 ? 5.629 -12.195 39.844 1 27 4 ASP B N 1
ATOM 4018 C CA . ASP B 1 4 ? 5.93 -11.266 38.781 1 27 4 ASP B CA 1
ATOM 4019 C C . ASP B 1 4 ? 5.227 -11.68 37.469 1 27 4 ASP B C 1
ATOM 4021 O O . ASP B 1 4 ? 5.574 -12.695 36.875 1 27 4 ASP B O 1
ATOM 4025 N N . GLN B 1 5 ? 3.857 -11.727 37.469 1 26.64 5 GLN B N 1
ATOM 4026 C CA . GLN B 1 5 ? 3.125 -12.102 36.281 1 26.64 5 GLN B CA 1
ATOM 4027 C C . GLN B 1 5 ? 3.676 -11.375 35.031 1 26.64 5 GLN B C 1
ATOM 4029 O O . GLN B 1 5 ? 3.541 -10.156 34.906 1 26.64 5 GLN B O 1
ATOM 4034 N N . THR B 1 6 ? 4.863 -11.719 34.469 1 30.53 6 THR B N 1
ATOM 4035 C CA . THR B 1 6 ? 5.395 -11.367 33.156 1 30.53 6 THR B CA 1
ATOM 4036 C C . THR B 1 6 ? 4.305 -11.461 32.094 1 30.53 6 THR B C 1
ATOM 4038 O O . THR B 1 6 ? 3.826 -12.547 31.781 1 30.53 6 THR B O 1
ATOM 4041 N N . SER B 1 7 ? 3.242 -10.703 32.062 1 31.47 7 SER B N 1
ATOM 4042 C CA . SER B 1 7 ? 2.172 -10.656 31.094 1 31.47 7 SER B CA 1
ATOM 4043 C C . SER B 1 7 ? 2.721 -10.828 29.672 1 31.47 7 SER B C 1
ATOM 4045 O O . SER B 1 7 ? 3.459 -9.977 29.188 1 31.47 7 SER B O 1
ATOM 4047 N N . ASP B 1 8 ? 3.174 -11.938 29.219 1 34.72 8 ASP B N 1
ATOM 4048 C CA . ASP B 1 8 ? 3.475 -12.453 27.891 1 34.72 8 ASP B CA 1
ATOM 4049 C C . ASP B 1 8 ? 2.455 -11.953 26.859 1 34.72 8 ASP B C 1
ATOM 4051 O O . ASP B 1 8 ? 1.409 -12.578 26.672 1 34.72 8 ASP B O 1
ATOM 4055 N N . SER B 1 9 ? 1.929 -10.781 26.797 1 38.19 9 SER B N 1
ATOM 4056 C CA . SER B 1 9 ? 0.958 -9.953 26.094 1 38.19 9 SER B CA 1
ATOM 4057 C C . SER B 1 9 ? 1.151 -10.031 24.594 1 38.19 9 SER B C 1
ATOM 4059 O O . SER B 1 9 ? 0.63 -9.203 23.844 1 38.19 9 SER B O 1
ATOM 4061 N N . THR B 1 10 ? 2.18 -10.672 23.953 1 43.31 10 THR B N 1
ATOM 4062 C CA . THR B 1 10 ? 2.648 -10.367 22.594 1 43.31 10 THR B CA 1
ATOM 4063 C C . THR B 1 10 ? 1.582 -10.719 21.562 1 43.31 10 THR B C 1
ATOM 4065 O O . THR B 1 10 ? 1.486 -10.062 20.516 1 43.31 10 THR B O 1
ATOM 4068 N N . GLN B 1 11 ? 0.959 -11.992 21.672 1 54.12 11 GLN B N 1
ATOM 4069 C CA . GLN B 1 11 ? 0.099 -12.367 20.562 1 54.12 11 GLN B CA 1
ATOM 4070 C C . GLN B 1 11 ? -1.326 -11.859 20.766 1 54.12 11 GLN B C 1
ATOM 4072 O O . GLN B 1 11 ? -1.979 -12.219 21.75 1 54.12 11 GLN B O 1
ATOM 4077 N N . ARG B 1 12 ? -1.766 -10.891 19.984 1 70.69 12 ARG B N 1
ATOM 4078 C CA . ARG B 1 12 ? -3.068 -10.242 20.094 1 70.69 12 ARG B CA 1
ATOM 4079 C C . ARG B 1 12 ? -4.184 -11.172 19.625 1 70.69 12 ARG B C 1
ATOM 4081 O O . ARG B 1 12 ? -5.32 -11.07 20.094 1 70.69 12 ARG B O 1
ATOM 4088 N N . TYR B 1 13 ? -3.791 -12.227 18.812 1 81.12 13 TYR B N 1
ATOM 4089 C CA . TYR B 1 13 ? -4.82 -13.125 18.297 1 81.12 13 TYR B CA 1
ATOM 4090 C C . TYR B 1 13 ? -5.035 -14.305 19.234 1 81.12 13 TYR B C 1
ATOM 4092 O O . TYR B 1 13 ? -4.074 -14.859 19.781 1 81.12 13 TYR B O 1
ATOM 4100 N N . ALA B 1 14 ? -6.273 -14.727 19.5 1 78.94 14 ALA B N 1
ATOM 4101 C CA . ALA B 1 14 ? -6.629 -15.859 20.344 1 78.94 14 ALA B CA 1
ATOM 4102 C C . ALA B 1 14 ? -6.211 -17.172 19.688 1 78.94 14 ALA B C 1
ATOM 4104 O O . ALA B 1 14 ? -6.332 -17.344 18.469 1 78.94 14 ALA B O 1
ATOM 4105 N N . PRO B 1 15 ? -5.668 -18.141 20.531 1 79.06 15 PRO B N 1
ATOM 4106 C CA . PRO B 1 15 ? -5.352 -19.469 20 1 79.06 15 PRO B CA 1
ATOM 4107 C C . PRO B 1 15 ? -6.594 -20.297 19.719 1 79.06 15 PRO B C 1
ATOM 4109 O O . PRO B 1 15 ? -7.703 -19.922 20.109 1 79.06 15 PRO B O 1
ATOM 4112 N N . LEU B 1 16 ? -6.387 -21.375 19.062 1 80.38 16 LEU B N 1
ATOM 4113 C CA . LEU B 1 16 ? -7.477 -22.266 18.703 1 80.38 16 LEU B CA 1
ATOM 4114 C C . LEU B 1 16 ? -8.078 -22.922 19.938 1 80.38 16 LEU B C 1
ATOM 4116 O O . LEU B 1 16 ? -9.289 -23.125 20.016 1 80.38 16 LEU B O 1
ATOM 4120 N N . ALA B 1 17 ? -7.273 -23.453 20.844 1 72.69 17 ALA B N 1
ATOM 4121 C CA . ALA B 1 17 ? -7.758 -24.078 22.062 1 72.69 17 ALA B CA 1
ATOM 4122 C C . ALA B 1 17 ? -7.223 -23.359 23.297 1 72.69 17 ALA B C 1
ATOM 4124 O O . ALA B 1 17 ? -6.125 -22.797 23.266 1 72.69 17 ALA B O 1
ATOM 4125 N N . ASP B 1 18 ? -8.148 -22.75 24.172 1 59.78 18 ASP B N 1
ATOM 4126 C CA . ASP B 1 18 ? -7.707 -22.172 25.438 1 59.78 18 ASP B CA 1
ATOM 4127 C C . ASP B 1 18 ? -6.957 -23.203 26.281 1 59.78 18 ASP B C 1
ATOM 4129 O O . ASP B 1 18 ? -7.352 -24.359 26.344 1 59.78 18 ASP B O 1
ATOM 4133 N N . PRO B 1 19 ? -5.703 -23.016 26.719 1 48.94 19 PRO B N 1
ATOM 4134 C CA . PRO B 1 19 ? -5.062 -24.016 27.578 1 48.94 19 PRO B CA 1
ATOM 4135 C C . PRO B 1 19 ? -5.996 -24.531 28.672 1 48.94 19 PRO B C 1
ATOM 4137 O O . PRO B 1 19 ? -5.781 -25.609 29.203 1 48.94 19 PRO B O 1
ATOM 4140 N N . LYS B 1 20 ? -6.684 -23.656 29.438 1 46.34 20 LYS B N 1
ATOM 4141 C CA . LYS B 1 20 ? -7.488 -24.125 30.578 1 46.34 20 LYS B CA 1
ATOM 4142 C C . LYS B 1 20 ? -8.789 -24.766 30.094 1 46.34 20 LYS B C 1
ATOM 4144 O O . LYS B 1 20 ? -9.664 -25.094 30.906 1 46.34 20 LYS B O 1
ATOM 4149 N N . GLY B 1 21 ? -8.93 -25.312 28.953 1 39.94 21 GLY B N 1
ATOM 4150 C CA . GLY B 1 21 ? -10.078 -26.047 28.453 1 39.94 21 GLY B CA 1
ATOM 4151 C C . GLY B 1 21 ? -11.25 -25.156 28.078 1 39.94 21 GLY B C 1
ATOM 4152 O O . GLY B 1 21 ? -12.352 -25.656 27.828 1 39.94 21 GLY B O 1
ATOM 4153 N N . VAL B 1 22 ? -11.359 -24.016 28.438 1 35.56 22 VAL B N 1
ATOM 4154 C CA . VAL B 1 22 ? -12.562 -23.234 28.172 1 35.56 22 VAL B CA 1
ATOM 4155 C C . VAL B 1 22 ? -12.57 -22.781 26.703 1 35.56 22 VAL B C 1
ATOM 4157 O O . VAL B 1 22 ? -11.68 -22.047 26.281 1 35.56 22 VAL B O 1
ATOM 4160 N N . ALA B 1 23 ? -13.211 -23.516 25.922 1 35.88 23 ALA B N 1
ATOM 4161 C CA . ALA B 1 23 ? -13.5 -23.188 24.531 1 35.88 23 ALA B CA 1
ATOM 4162 C C . ALA B 1 23 ? -14.047 -21.766 24.406 1 35.88 2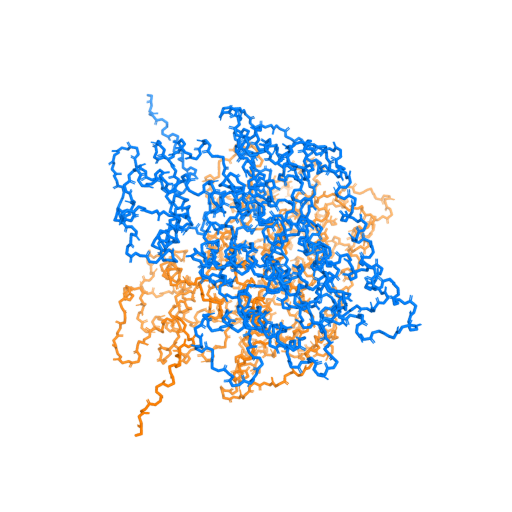3 ALA B C 1
ATOM 4164 O O . ALA B 1 23 ? -15.078 -21.438 24.984 1 35.88 23 ALA B O 1
ATOM 4165 N N . ILE B 1 24 ? -13.367 -20.734 24.125 1 39.56 24 ILE B N 1
ATOM 4166 C CA . ILE B 1 24 ? -13.859 -19.391 23.891 1 39.56 24 ILE B CA 1
ATOM 4167 C C . ILE B 1 24 ? -14.93 -19.406 22.797 1 39.56 24 ILE B C 1
ATOM 4169 O O . ILE B 1 24 ? -14.914 -20.281 21.922 1 39.56 24 ILE B O 1
ATOM 4173 N N . HIS B 1 25 ? -16.031 -18.578 22.891 1 37.69 25 HIS B N 1
ATOM 4174 C CA . HIS B 1 25 ? -17.297 -18.406 22.203 1 37.69 25 HIS B CA 1
ATOM 4175 C C . HIS B 1 25 ? -17.094 -18.203 20.719 1 37.69 25 HIS B C 1
ATOM 4177 O O . HIS B 1 25 ? -18 -17.734 20.016 1 37.69 25 HIS B O 1
ATOM 4183 N N . ALA B 1 26 ? -15.938 -18.156 20.172 1 41.34 26 ALA B N 1
ATOM 4184 C CA . ALA B 1 26 ? -16.141 -18.062 18.719 1 41.34 26 ALA B CA 1
ATOM 4185 C C . ALA B 1 26 ? -17.172 -19.094 18.25 1 41.34 26 ALA B C 1
ATOM 4187 O O . ALA B 1 26 ? -17.312 -20.156 18.844 1 41.34 26 ALA B O 1
ATOM 4188 N N . SER B 1 27 ? -18.125 -18.781 17.422 1 43.81 27 SER B N 1
ATOM 4189 C CA . SER B 1 27 ? -19.094 -19.766 16.922 1 43.81 27 SER B CA 1
ATOM 4190 C C . SER B 1 27 ? -18.422 -21.109 16.672 1 43.81 27 SER B C 1
ATOM 4192 O O . SER B 1 27 ? -17.641 -21.266 15.734 1 43.81 27 SER B O 1
ATOM 4194 N N . SER B 1 28 ? -17.969 -21.859 17.672 1 48.59 28 SER B N 1
ATOM 4195 C CA . SER B 1 28 ? -17.578 -23.25 17.75 1 48.59 28 SER B CA 1
ATOM 4196 C C . SER B 1 28 ? -18.016 -24.016 16.516 1 48.59 28 SER B C 1
ATOM 4198 O O . SER B 1 28 ? -17.359 -24.969 16.094 1 48.59 28 SER B O 1
ATOM 4200 N N . ALA B 1 29 ? -19.141 -23.438 16 1 50.91 29 ALA B N 1
ATOM 4201 C CA . ALA B 1 29 ? -19.797 -24.203 14.945 1 50.91 29 ALA B CA 1
ATOM 4202 C C . ALA B 1 29 ? -18.938 -24.234 13.68 1 50.91 29 ALA B C 1
ATOM 4204 O O . ALA B 1 29 ? -19.156 -25.094 12.812 1 50.91 29 ALA B O 1
ATOM 4205 N N . ALA B 1 30 ? -17.812 -23.359 13.797 1 68.31 30 ALA B N 1
ATOM 4206 C CA . ALA B 1 30 ? -17.125 -23.281 12.508 1 68.31 30 ALA B CA 1
ATOM 4207 C C . ALA B 1 30 ? -15.852 -24.125 12.516 1 68.31 30 ALA B C 1
ATOM 4209 O O . ALA B 1 30 ? -15.234 -24.344 11.469 1 68.31 30 ALA B O 1
ATOM 4210 N N . ILE B 1 31 ? -15.539 -24.75 13.758 1 79.69 31 ILE B N 1
ATOM 4211 C CA . ILE B 1 31 ? -14.312 -25.531 13.758 1 79.69 31 ILE B CA 1
ATOM 4212 C C . ILE B 1 31 ? -14.633 -27 13.453 1 79.69 31 ILE B C 1
ATOM 4214 O O . ILE B 1 31 ? -15.359 -27.656 14.203 1 79.69 31 ILE B O 1
ATOM 4218 N N . PRO B 1 32 ? -14.039 -27.469 12.383 1 89.19 32 PRO B N 1
ATOM 4219 C CA . PRO B 1 32 ? -14.234 -28.891 12.109 1 89.19 32 PRO B CA 1
ATOM 4220 C C . PRO B 1 32 ? -13.641 -29.781 13.188 1 89.19 32 PRO B C 1
ATOM 4222 O O . PRO B 1 32 ? -12.875 -29.312 14.039 1 89.19 32 PRO B O 1
ATOM 4225 N N . ASP B 1 33 ? -14.078 -31.047 13.18 1 89.25 33 ASP B N 1
ATOM 4226 C CA . ASP B 1 33 ? -13.492 -31.984 14.141 1 89.25 33 ASP B CA 1
ATOM 4227 C C . ASP B 1 33 ? -11.984 -32.094 13.938 1 89.25 33 ASP B C 1
ATOM 4229 O O . ASP B 1 33 ? -11.453 -31.688 12.898 1 89.25 33 ASP B O 1
ATOM 4233 N N . ARG B 1 34 ? -11.297 -32.719 14.859 1 91.44 34 ARG B N 1
ATOM 4234 C CA . ARG B 1 34 ? -9.836 -32.719 14.891 1 91.44 34 ARG B CA 1
ATOM 4235 C C . ARG B 1 34 ? -9.273 -33.5 13.711 1 91.44 34 ARG B C 1
ATOM 4237 O O . ARG B 1 34 ? -8.266 -33.094 13.125 1 91.44 34 ARG B O 1
ATOM 4244 N N . ALA B 1 35 ? -9.859 -34.594 13.391 1 93.44 35 ALA B N 1
ATOM 4245 C CA . ALA B 1 35 ? -9.383 -35.406 12.289 1 93.44 35 ALA B CA 1
ATOM 4246 C C . ALA B 1 35 ? -9.484 -34.656 10.961 1 93.44 35 ALA B C 1
ATOM 4248 O O . ALA B 1 35 ? -8.539 -34.688 10.164 1 93.44 35 ALA B O 1
ATOM 4249 N N . LEU B 1 36 ? -10.648 -34.062 10.758 1 95.44 36 LEU B N 1
ATOM 4250 C CA . LEU B 1 36 ? -10.828 -33.281 9.539 1 95.44 36 LEU B CA 1
ATOM 4251 C C . LEU B 1 36 ? -9.875 -32.094 9.516 1 95.44 36 LEU B C 1
ATOM 4253 O O . LEU B 1 36 ? -9.305 -31.766 8.469 1 95.44 36 LEU B O 1
ATOM 4257 N N . SER B 1 37 ? -9.742 -31.438 10.664 1 96.31 37 SER B N 1
ATOM 4258 C CA . SER B 1 37 ? -8.812 -30.312 10.742 1 96.31 37 SER B CA 1
ATOM 4259 C C . SER B 1 37 ? -7.402 -30.719 10.328 1 96.31 37 SER B C 1
ATOM 4261 O O . SER B 1 37 ? -6.742 -30.016 9.562 1 96.31 37 SER B O 1
ATOM 4263 N N . LYS B 1 38 ? -6.965 -31.859 10.836 1 96.75 38 LYS B N 1
ATOM 4264 C CA . LYS B 1 38 ? -5.641 -32.375 10.492 1 96.75 38 LYS B CA 1
ATOM 4265 C C . LYS B 1 38 ? -5.535 -32.656 9 1 96.75 38 LYS B C 1
ATOM 4267 O O . LYS B 1 38 ? -4.52 -32.344 8.375 1 96.75 38 LYS B O 1
ATOM 4272 N N . GLU B 1 39 ? -6.559 -33.25 8.453 1 97.12 39 GLU B N 1
ATOM 4273 C CA . GLU B 1 39 ? -6.582 -33.531 7.023 1 97.12 39 GLU B CA 1
ATOM 4274 C C . GLU B 1 39 ? -6.457 -32.25 6.195 1 97.12 39 GLU B C 1
ATOM 4276 O O . GLU B 1 39 ? -5.68 -32.219 5.242 1 97.12 39 GLU B O 1
ATOM 4281 N N . LEU B 1 40 ? -7.27 -31.266 6.559 1 97.56 40 LEU B N 1
ATOM 4282 C CA . LEU B 1 40 ? -7.277 -30.016 5.809 1 97.56 40 LEU B CA 1
ATOM 4283 C C . LEU B 1 40 ? -5.926 -29.312 5.902 1 97.56 40 LEU B C 1
ATOM 4285 O O . LEU B 1 40 ? -5.453 -28.734 4.922 1 97.56 40 LEU B O 1
ATOM 4289 N N . ILE B 1 41 ? -5.277 -29.344 7.059 1 97.38 41 ILE B N 1
ATOM 4290 C CA . ILE B 1 41 ? -3.945 -28.781 7.227 1 97.38 41 ILE B CA 1
ATOM 4291 C C . ILE B 1 41 ? -2.951 -29.5 6.328 1 97.38 41 ILE B C 1
ATOM 4293 O O . ILE B 1 41 ? -2.135 -28.875 5.652 1 97.38 41 ILE B O 1
ATOM 4297 N N . ASP B 1 42 ? -3.064 -30.812 6.293 1 95.88 42 ASP B N 1
ATOM 4298 C CA . ASP B 1 42 ? -2.188 -31.594 5.434 1 95.88 42 ASP B CA 1
ATOM 4299 C C . ASP B 1 42 ? -2.393 -31.234 3.963 1 95.88 42 ASP B C 1
ATOM 4301 O O . ASP B 1 42 ? -1.424 -31.094 3.215 1 95.88 42 ASP B O 1
ATOM 4305 N N . MET B 1 43 ? -3.641 -31.078 3.6 1 94.94 43 MET B N 1
ATOM 4306 C CA . MET B 1 43 ? -3.959 -30.75 2.215 1 94.94 43 MET B CA 1
ATOM 4307 C C . MET B 1 43 ? -3.43 -29.359 1.858 1 94.94 43 MET B C 1
ATOM 4309 O O . MET B 1 43 ? -3.016 -29.125 0.722 1 94.94 43 MET B O 1
ATOM 4313 N N . PHE B 1 44 ? -3.43 -28.453 2.836 1 96.38 44 PHE B N 1
ATOM 4314 C CA . PHE B 1 44 ? -2.871 -27.125 2.609 1 96.38 44 PHE B CA 1
ATOM 4315 C C . PHE B 1 44 ? -1.393 -27.219 2.25 1 96.38 44 PHE B C 1
ATOM 4317 O O . PHE B 1 44 ? -0.944 -26.594 1.285 1 96.38 44 PHE B O 1
ATOM 4324 N N . PHE B 1 45 ? -0.636 -27.938 2.994 1 94.19 45 PHE B N 1
ATOM 4325 C CA . PHE B 1 45 ? 0.809 -28 2.803 1 94.19 45 PHE B CA 1
ATOM 4326 C C . PHE B 1 45 ? 1.155 -28.781 1.538 1 94.19 45 PHE B C 1
ATOM 4328 O O . PHE B 1 45 ? 2.207 -28.562 0.935 1 94.19 45 PHE B O 1
ATOM 4335 N N . VAL B 1 46 ? 0.211 -29.594 1.043 1 90.56 46 VAL B N 1
ATOM 4336 C CA . VAL B 1 46 ? 0.465 -30.391 -0.155 1 90.56 46 VAL B CA 1
ATOM 4337 C C . VAL B 1 46 ? 0.071 -29.594 -1.396 1 90.56 46 VAL B C 1
ATOM 4339 O O . VAL B 1 46 ? 0.812 -29.562 -2.383 1 90.56 46 VAL B O 1
ATOM 4342 N N . HIS B 1 47 ? -1.062 -28.906 -1.323 1 91.12 47 HIS B N 1
ATOM 4343 C CA . HIS B 1 47 ? -1.647 -28.406 -2.561 1 91.12 47 HIS B CA 1
ATOM 4344 C C . HIS B 1 47 ? -1.485 -26.891 -2.668 1 91.12 47 HIS B C 1
ATOM 4346 O O . HIS B 1 47 ? -1.646 -26.328 -3.748 1 91.12 47 HIS B O 1
ATOM 4352 N N . VAL B 1 48 ? -1.152 -26.234 -1.571 1 92.38 48 VAL B N 1
ATOM 4353 C CA . VAL B 1 48 ? -1.162 -24.781 -1.621 1 92.38 48 VAL B CA 1
ATOM 4354 C C . VAL B 1 48 ? 0.227 -24.234 -1.284 1 92.38 48 VAL B C 1
ATOM 4356 O O . VAL B 1 48 ? 0.783 -23.422 -2.029 1 92.38 48 VAL B O 1
ATOM 4359 N N . HIS B 1 49 ? 0.85 -24.656 -0.269 1 92.88 49 HIS B N 1
ATOM 4360 C CA . HIS B 1 49 ? 2 -24.031 0.367 1 92.88 49 HIS B CA 1
ATOM 4361 C C . HIS B 1 49 ? 3.283 -24.312 -0.409 1 92.88 49 HIS B C 1
ATOM 4363 O O . HIS B 1 49 ? 4.34 -23.766 -0.09 1 92.88 49 HIS B O 1
ATOM 4369 N N . PHE B 1 50 ? 3.213 -25.078 -1.527 1 83.81 50 PHE B N 1
ATOM 4370 C CA . PHE B 1 50 ? 4.414 -25.359 -2.307 1 83.81 50 PHE B CA 1
ATOM 4371 C C . PHE B 1 50 ? 4.781 -24.156 -3.176 1 83.81 50 PHE B C 1
ATOM 4373 O O . PHE B 1 50 ? 5.934 -24.031 -3.592 1 83.81 50 PHE B O 1
ATOM 4380 N N . ALA B 1 51 ? 3.721 -23.484 -3.469 1 77.06 51 ALA B N 1
ATOM 4381 C CA . ALA B 1 51 ? 3.914 -22.25 -4.23 1 77.06 51 ALA B CA 1
ATOM 4382 C C . ALA B 1 51 ? 3.801 -21.031 -3.332 1 77.06 51 ALA B C 1
ATOM 4384 O O . ALA B 1 51 ? 3.941 -21.125 -2.111 1 77.06 51 ALA B O 1
ATOM 4385 N N . LEU B 1 52 ? 3.678 -19.891 -3.895 1 67.5 52 LEU B N 1
ATOM 4386 C CA . LEU B 1 52 ? 3.41 -18.672 -3.125 1 67.5 52 LEU B CA 1
ATOM 4387 C C . LEU B 1 52 ? 1.952 -18.625 -2.682 1 67.5 52 LEU B C 1
ATOM 4389 O O . LEU B 1 52 ? 1.055 -19 -3.441 1 67.5 52 LEU B O 1
ATOM 4393 N N . PRO B 1 53 ? 1.9 -18.641 -1.259 1 72 53 PRO B N 1
ATOM 4394 C CA . PRO B 1 53 ? 2.906 -18.125 -0.328 1 72 53 PRO B CA 1
ATOM 4395 C C . PRO B 1 53 ? 3.598 -19.234 0.467 1 72 53 PRO B C 1
ATOM 4397 O O . PRO B 1 53 ? 2.957 -20.219 0.852 1 72 53 PRO B O 1
ATOM 4400 N N . ASN B 1 54 ? 4.848 -19.141 0.584 1 87.88 54 ASN B N 1
ATOM 4401 C CA . ASN B 1 54 ? 5.645 -19.969 1.475 1 87.88 54 ASN B CA 1
ATOM 4402 C C . ASN B 1 54 ? 5.949 -19.266 2.789 1 87.88 54 ASN B C 1
ATOM 4404 O O . ASN B 1 54 ? 7.004 -18.641 2.934 1 87.88 54 ASN B O 1
ATOM 4408 N N . ILE B 1 55 ? 5.02 -19.438 3.74 1 96.12 55 ILE B N 1
ATOM 4409 C CA . ILE B 1 55 ? 5.074 -18.484 4.84 1 96.12 55 ILE B CA 1
ATOM 4410 C C . ILE B 1 55 ? 5.043 -19.219 6.176 1 96.12 55 ILE B C 1
ATOM 4412 O O . ILE B 1 55 ? 4.996 -18.594 7.238 1 96.12 55 ILE B O 1
ATOM 4416 N N . PHE B 1 56 ? 5.059 -20.594 6.176 1 97.31 56 PHE B N 1
ATOM 4417 C CA . PHE B 1 56 ? 4.988 -21.344 7.418 1 97.31 56 PHE B CA 1
ATOM 4418 C C . PHE B 1 56 ? 6.094 -22.391 7.484 1 97.31 56 PHE B C 1
ATOM 4420 O O . PHE B 1 56 ? 6.52 -22.922 6.453 1 97.31 56 PHE B O 1
ATOM 4427 N N . HIS B 1 57 ? 6.574 -22.641 8.648 1 97 57 HIS B N 1
ATOM 4428 C CA . HIS B 1 57 ? 7.312 -23.859 8.977 1 97 57 HIS B CA 1
ATOM 4429 C C . HIS B 1 57 ? 6.363 -25 9.32 1 97 57 HIS B C 1
ATOM 4431 O O . HIS B 1 57 ? 5.781 -25.016 10.406 1 97 57 HIS B O 1
ATOM 4437 N N . MET B 1 58 ? 6.309 -25.969 8.461 1 95.94 58 MET B N 1
ATOM 4438 C CA . MET B 1 58 ? 5.266 -26.984 8.531 1 95.94 58 MET B CA 1
ATOM 4439 C C . MET B 1 58 ? 5.328 -27.734 9.867 1 95.94 58 MET B C 1
ATOM 4441 O O . MET B 1 58 ? 4.316 -27.859 10.562 1 95.94 58 MET B O 1
ATOM 4445 N N . PRO B 1 59 ? 6.484 -28.172 10.328 1 95.56 59 PRO B N 1
ATOM 4446 C CA . PRO B 1 59 ? 6.508 -28.891 11.602 1 95.56 59 PRO B CA 1
ATOM 4447 C C . PRO B 1 59 ? 6.02 -28.047 12.773 1 95.56 59 PRO B C 1
ATOM 4449 O O . PRO B 1 59 ? 5.25 -28.516 13.609 1 95.56 59 PRO B O 1
ATOM 4452 N N . SER B 1 60 ? 6.449 -26.797 12.773 1 95.75 60 SER B N 1
ATOM 4453 C CA . SER B 1 60 ? 6.023 -25.922 13.859 1 95.75 60 SER B CA 1
ATOM 4454 C C . SER B 1 60 ? 4.527 -25.625 13.781 1 95.75 60 SER B C 1
ATOM 4456 O O . SER B 1 60 ? 3.859 -25.516 14.812 1 95.75 60 SER B O 1
ATOM 4458 N N . PHE B 1 61 ? 4.035 -25.484 12.586 1 96.31 61 PHE B N 1
ATOM 4459 C CA . PHE B 1 61 ? 2.615 -25.234 12.391 1 96.31 61 PHE B CA 1
ATOM 4460 C C . PHE B 1 61 ? 1.778 -26.406 12.898 1 96.31 61 PHE B C 1
ATOM 4462 O O . PHE B 1 61 ? 0.815 -26.203 13.648 1 96.31 61 PHE B O 1
ATOM 4469 N N . LYS B 1 62 ? 2.156 -27.547 12.508 1 95.75 62 LYS B N 1
ATOM 4470 C CA . LYS B 1 62 ? 1.427 -28.734 12.906 1 95.75 62 LYS B CA 1
ATOM 4471 C C . LYS B 1 62 ? 1.519 -28.953 14.414 1 95.75 62 LYS B C 1
ATOM 4473 O O . LYS B 1 62 ? 0.546 -29.375 15.047 1 95.75 62 LYS B O 1
ATOM 4478 N N . GLU B 1 63 ? 2.678 -28.703 14.969 1 94.56 63 GLU B N 1
ATOM 4479 C CA . GLU B 1 63 ? 2.832 -28.812 16.422 1 94.56 63 GLU B CA 1
ATOM 4480 C C . GLU B 1 63 ? 1.932 -27.812 17.141 1 94.56 63 GLU B C 1
ATOM 4482 O O . GLU B 1 63 ? 1.297 -28.156 18.141 1 94.56 63 GLU B O 1
ATOM 4487 N N . ALA B 1 64 ? 1.904 -26.594 16.641 1 94.19 64 ALA B N 1
ATOM 4488 C CA . ALA B 1 64 ? 1.053 -25.578 17.25 1 94.19 64 ALA B CA 1
ATOM 4489 C C . ALA B 1 64 ? -0.417 -25.984 17.188 1 94.19 64 ALA B C 1
ATOM 4491 O O . ALA B 1 64 ? -1.172 -25.734 18.125 1 94.19 64 ALA B O 1
ATOM 4492 N N . PHE B 1 65 ? -0.792 -26.641 16.078 1 95.44 65 PHE B N 1
ATOM 4493 C CA . PHE B 1 65 ? -2.156 -27.141 15.969 1 95.44 65 PHE B CA 1
ATOM 4494 C C . PHE B 1 65 ? -2.414 -28.234 17 1 95.44 65 PHE B C 1
ATOM 4496 O O . PHE B 1 65 ? -3.441 -28.234 17.672 1 95.44 65 PHE B O 1
ATOM 4503 N N . HIS B 1 66 ? -1.486 -29.094 17.078 1 94.19 66 HIS B N 1
ATOM 4504 C CA . HIS B 1 66 ? -1.633 -30.203 18.016 1 94.19 66 HIS B CA 1
ATOM 4505 C C . HIS B 1 66 ? -1.757 -29.719 19.453 1 94.19 66 HIS B C 1
ATOM 4507 O O . HIS B 1 66 ? -2.537 -30.266 20.234 1 94.19 66 HIS B O 1
ATOM 4513 N N . CYS B 1 67 ? -1.035 -28.672 19.766 1 92.69 67 CYS B N 1
ATOM 4514 C CA . CYS B 1 67 ? -1.031 -28.125 21.125 1 92.69 67 CYS B CA 1
ATOM 4515 C C . CYS B 1 67 ? -2.156 -27.125 21.312 1 92.69 67 CYS B C 1
ATOM 4517 O O . CYS B 1 67 ? -2.41 -26.672 22.438 1 92.69 67 CYS B O 1
ATOM 4519 N N . GLY B 1 68 ? -2.818 -26.75 20.203 1 91.12 68 GLY B N 1
ATOM 4520 C CA . GLY B 1 68 ? -3.93 -25.812 20.281 1 91.12 68 GLY B CA 1
ATOM 4521 C C . GLY B 1 68 ? -3.488 -24.359 20.359 1 91.12 68 GLY B C 1
ATOM 4522 O O . GLY B 1 68 ? -4.301 -23.469 20.609 1 91.12 68 GLY B O 1
ATOM 4523 N N . THR B 1 69 ? -2.24 -24.062 20.062 1 92.62 69 THR B N 1
ATOM 4524 C CA . THR B 1 69 ? -1.7 -22.734 20.25 1 92.62 69 THR B CA 1
ATOM 4525 C C . THR B 1 69 ? -1.714 -21.938 18.953 1 92.62 69 THR B C 1
ATOM 4527 O O . THR B 1 69 ? -1.408 -20.75 18.938 1 92.62 69 THR B O 1
ATOM 4530 N N . ILE B 1 70 ? -2.088 -22.531 17.844 1 95.12 70 ILE B N 1
ATOM 4531 C CA . ILE B 1 70 ? -2.125 -21.828 16.562 1 95.12 70 ILE B CA 1
ATOM 4532 C C . ILE B 1 70 ? -3.154 -20.703 16.625 1 95.12 70 ILE B C 1
ATOM 4534 O O . ILE B 1 70 ? -4.25 -20.891 17.172 1 95.12 70 ILE B O 1
ATOM 4538 N N . PRO B 1 71 ? -2.77 -19.531 16.172 1 95.62 71 PRO B N 1
ATOM 4539 C CA . PRO B 1 71 ? -3.787 -18.484 16.109 1 95.62 71 PRO B CA 1
ATOM 4540 C C . PRO B 1 71 ? -5.004 -18.891 15.281 1 95.62 71 PRO B C 1
ATOM 4542 O O . PRO B 1 71 ? -4.855 -19.375 14.156 1 95.62 71 PRO B O 1
ATOM 4545 N N . ARG B 1 72 ? -6.188 -18.656 15.719 1 95.56 72 ARG B N 1
ATOM 4546 C CA . ARG B 1 72 ? -7.422 -19.047 15.047 1 95.56 72 ARG B CA 1
ATOM 4547 C C . ARG B 1 72 ? -7.5 -18.438 13.648 1 95.56 72 ARG B C 1
ATOM 4549 O O . ARG B 1 72 ? -7.973 -19.078 12.711 1 95.56 72 ARG B O 1
ATOM 4556 N N . VAL B 1 73 ? -7.109 -17.188 13.555 1 97.06 73 VAL B N 1
ATOM 4557 C CA . VAL B 1 73 ? -7.184 -16.484 12.281 1 97.06 73 VAL B CA 1
ATOM 4558 C C . VAL B 1 73 ? -6.371 -17.234 11.227 1 97.06 73 VAL B C 1
ATOM 4560 O O . VAL B 1 73 ? -6.812 -17.391 10.086 1 97.06 73 VAL B O 1
ATOM 4563 N N . LEU B 1 74 ? -5.191 -17.766 11.586 1 97.56 74 LEU B N 1
ATOM 4564 C CA . LEU B 1 74 ? -4.352 -18.5 10.648 1 97.56 74 LEU B CA 1
ATOM 4565 C C . LEU B 1 74 ? -4.938 -19.875 10.352 1 97.56 74 LEU B C 1
ATOM 4567 O O . LEU B 1 74 ? -4.887 -20.344 9.211 1 97.56 74 LEU B O 1
ATOM 4571 N N . PHE B 1 75 ? -5.465 -20.516 11.453 1 97.19 75 PHE B N 1
ATOM 4572 C CA . PHE B 1 75 ? -6.086 -21.828 11.273 1 97.19 75 PHE B CA 1
ATOM 4573 C C . PHE B 1 75 ? -7.207 -21.75 10.242 1 97.19 75 PHE B C 1
ATOM 4575 O O . PHE B 1 75 ? -7.188 -22.484 9.25 1 97.19 75 PHE B O 1
ATOM 4582 N N . PHE B 1 76 ? -8.109 -20.812 10.391 1 97.25 76 PHE B N 1
ATOM 4583 C CA . PHE B 1 76 ? -9.266 -20.703 9.516 1 97.25 76 PHE B CA 1
ATOM 4584 C C . PHE B 1 76 ? -8.852 -20.266 8.109 1 97.25 76 PHE B C 1
ATOM 4586 O O . PHE B 1 76 ? -9.375 -20.766 7.117 1 97.25 76 PHE B O 1
ATOM 4593 N N . ALA B 1 77 ? -7.941 -19.328 8.008 1 97.62 77 ALA B N 1
ATOM 4594 C CA . ALA B 1 77 ? -7.496 -18.875 6.695 1 97.62 77 ALA B CA 1
ATOM 4595 C C . ALA B 1 77 ? -6.832 -20.016 5.918 1 97.62 77 ALA B C 1
ATOM 4597 O O . ALA B 1 77 ? -6.98 -20.109 4.695 1 97.62 77 ALA B O 1
ATOM 4598 N N . THR B 1 78 ? -6.121 -20.859 6.656 1 97.25 78 THR B N 1
ATOM 4599 C CA . THR B 1 78 ? -5.43 -21.984 6.047 1 97.25 78 THR B CA 1
ATOM 4600 C C . THR B 1 78 ? -6.426 -23.016 5.527 1 97.25 78 THR B C 1
ATOM 4602 O O . THR B 1 78 ? -6.367 -23.406 4.363 1 97.25 78 THR B O 1
ATOM 4605 N N . ILE B 1 79 ? -7.375 -23.391 6.355 1 97.38 79 ILE B N 1
ATOM 4606 C CA . ILE B 1 79 ? -8.289 -24.453 5.938 1 97.38 79 ILE B CA 1
ATOM 4607 C C . ILE B 1 79 ? -9.32 -23.891 4.961 1 97.38 79 ILE B C 1
ATOM 4609 O O . ILE B 1 79 ? -9.953 -24.641 4.215 1 97.38 79 ILE B O 1
ATOM 4613 N N . GLY B 1 80 ? -9.461 -22.531 4.945 1 96.94 80 GLY B N 1
ATOM 46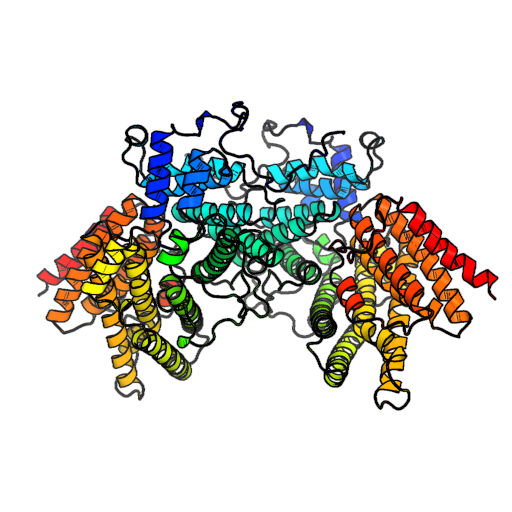14 C CA . GLY B 1 80 ? -10.266 -21.906 3.904 1 96.94 80 GLY B CA 1
ATOM 4615 C C . GLY B 1 80 ? -9.727 -22.156 2.508 1 96.94 80 GLY B C 1
ATOM 4616 O O . GLY B 1 80 ? -10.492 -22.219 1.545 1 96.94 80 GLY B O 1
ATOM 4617 N N . LEU B 1 81 ? -8.469 -22.344 2.365 1 96.44 81 LEU B N 1
ATOM 4618 C CA . LEU B 1 81 ? -7.824 -22.562 1.073 1 96.44 81 LEU B CA 1
ATOM 4619 C C . LEU B 1 81 ? -7.801 -24.047 0.722 1 96.44 81 LEU B C 1
ATOM 4621 O O . LEU B 1 81 ? -7.871 -24.422 -0.453 1 96.44 81 LEU B O 1
ATOM 4625 N N . SER B 1 82 ? -7.746 -24.906 1.742 1 96.5 82 SER B N 1
ATOM 4626 C CA . SER B 1 82 ? -7.469 -26.312 1.455 1 96.5 82 SER B CA 1
ATOM 4627 C C . SER B 1 82 ? -8.75 -27.141 1.44 1 96.5 82 SER B C 1
ATOM 4629 O O . SER B 1 82 ? -8.773 -28.234 0.899 1 96.5 82 SER B O 1
ATOM 4631 N N . ALA B 1 83 ? -9.836 -26.625 1.997 1 97.06 83 ALA B N 1
ATOM 4632 C CA . ALA B 1 83 ? -11.078 -27.391 2.098 1 97.06 83 ALA B CA 1
ATOM 4633 C C . ALA B 1 83 ? -11.578 -27.812 0.718 1 97.06 83 ALA B C 1
ATOM 4635 O O . ALA B 1 83 ? -12.227 -28.859 0.579 1 97.06 83 ALA B O 1
ATOM 4636 N N . ARG B 1 84 ? -11.289 -27.172 -0.267 1 96.69 84 ARG B N 1
ATOM 4637 C CA . ARG B 1 84 ? -11.758 -27.422 -1.626 1 96.69 84 ARG B CA 1
ATOM 4638 C C . ARG B 1 84 ? -11.227 -28.766 -2.145 1 96.69 84 ARG B C 1
ATOM 4640 O O . ARG B 1 84 ? -11.805 -29.344 -3.066 1 96.69 84 ARG B O 1
ATOM 4647 N N . PHE B 1 85 ? -10.203 -29.297 -1.536 1 95.31 85 PHE B N 1
ATOM 4648 C CA . PHE B 1 85 ? -9.562 -30.516 -2.041 1 95.31 85 PHE B CA 1
ATOM 4649 C C . PHE B 1 85 ? -10.07 -31.734 -1.294 1 95.31 85 PHE B C 1
ATOM 4651 O O . PHE B 1 85 ? -9.773 -32.875 -1.682 1 95.31 85 PHE B O 1
ATOM 4658 N N . SER B 1 86 ? -10.789 -31.578 -0.226 1 96.31 86 SER B N 1
ATOM 4659 C CA . SER B 1 86 ? -11.156 -32.688 0.649 1 96.31 86 SER B CA 1
ATOM 4660 C C . SER B 1 86 ? -12.328 -33.469 0.078 1 96.31 86 SER B C 1
ATOM 4662 O O . SER B 1 86 ? -13.258 -32.875 -0.486 1 96.31 86 SER B O 1
ATOM 4664 N N . ASN B 1 87 ? -12.219 -34.719 0.26 1 93.12 87 ASN B N 1
ATOM 4665 C CA . ASN B 1 87 ? -13.328 -35.594 -0.098 1 93.12 87 ASN B CA 1
ATOM 4666 C C . ASN B 1 87 ? -14.078 -36.094 1.138 1 93.12 87 ASN B C 1
ATOM 4668 O O . ASN B 1 87 ? -14.797 -37.094 1.08 1 93.12 87 ASN B O 1
ATOM 4672 N N . HIS B 1 88 ? -13.867 -35.469 2.162 1 94.62 88 HIS B N 1
ATOM 4673 C CA . HIS B 1 88 ? -14.547 -35.812 3.398 1 94.62 88 HIS B CA 1
ATOM 4674 C C . HIS B 1 88 ? -16.062 -35.812 3.221 1 94.62 88 HIS B C 1
ATOM 4676 O O . HIS B 1 88 ? -16.594 -34.969 2.496 1 94.62 88 HIS B O 1
ATOM 4682 N N . GLU B 1 89 ? -16.797 -36.562 3.975 1 94.06 89 GLU B N 1
ATOM 4683 C CA . GLU B 1 89 ? -18.234 -36.781 3.836 1 94.06 89 GLU B CA 1
ATOM 4684 C C . GLU B 1 89 ? -19 -35.5 4.121 1 94.06 89 GLU B C 1
ATOM 4686 O O . GLU B 1 89 ? -20.031 -35.219 3.512 1 94.06 89 GLU B O 1
ATOM 4691 N N . SER B 1 90 ? -18.438 -34.719 4.938 1 92.62 90 SER B N 1
ATOM 4692 C CA . SER B 1 90 ? -19.109 -33.469 5.301 1 92.62 90 SER B CA 1
ATOM 4693 C C . SER B 1 90 ? -19.156 -32.5 4.125 1 92.62 90 SER B C 1
ATOM 4695 O O . SER B 1 90 ? -19.984 -31.594 4.109 1 92.62 90 SER B O 1
ATOM 4697 N N . PHE B 1 91 ? -18.297 -32.688 3.127 1 94.12 91 PHE B N 1
ATOM 4698 C CA . PHE B 1 91 ? -18.219 -31.781 1.986 1 94.12 91 PHE B CA 1
ATOM 4699 C C . PHE B 1 91 ? -18.875 -32.406 0.76 1 94.12 91 PHE B C 1
ATOM 4701 O O . PHE B 1 91 ? -18.938 -31.766 -0.3 1 94.12 91 PHE B O 1
ATOM 4708 N N . ARG B 1 92 ? -19.406 -33.562 0.855 1 91.69 92 ARG B N 1
ATOM 4709 C CA . ARG B 1 92 ? -19.859 -34.344 -0.283 1 91.69 92 ARG B CA 1
ATOM 4710 C C . ARG B 1 92 ? -20.891 -33.594 -1.104 1 91.69 92 ARG B C 1
ATOM 4712 O O . ARG B 1 92 ? -20.906 -33.656 -2.334 1 91.69 92 ARG B O 1
ATOM 4719 N N . HIS B 1 93 ? -21.719 -32.781 -0.482 1 93 93 HIS B N 1
ATOM 4720 C CA . HIS B 1 93 ? -22.797 -32.125 -1.2 1 93 93 HIS B CA 1
ATOM 4721 C C . HIS B 1 93 ? -22.484 -30.656 -1.431 1 93 93 HIS B C 1
ATOM 4723 O O . HIS B 1 93 ? -23.344 -29.891 -1.841 1 93 93 HIS B O 1
ATOM 4729 N N . ILE B 1 94 ? -21.281 -30.344 -1.192 1 95.88 94 ILE B N 1
ATOM 4730 C CA . ILE B 1 94 ? -20.891 -28.953 -1.377 1 95.88 94 ILE B CA 1
ATOM 4731 C C . ILE B 1 94 ? -19.906 -28.844 -2.543 1 95.88 94 ILE B C 1
ATOM 4733 O O . ILE B 1 94 ? -18.906 -29.562 -2.586 1 95.88 94 ILE B O 1
ATOM 4737 N N . ASN B 1 95 ? -20.219 -28.031 -3.559 1 96.06 95 ASN B N 1
ATOM 4738 C CA . ASN B 1 95 ? -19.281 -27.75 -4.637 1 96.06 95 ASN B CA 1
ATOM 4739 C C . ASN B 1 95 ? -17.906 -27.359 -4.098 1 96.06 95 ASN B C 1
ATOM 4741 O O . ASN B 1 95 ? -17.812 -26.547 -3.178 1 96.06 95 ASN B O 1
ATOM 4745 N N . PRO B 1 96 ? -16.844 -27.922 -4.555 1 96.5 96 PRO B N 1
ATOM 4746 C CA . PRO B 1 96 ? -15.492 -27.594 -4.086 1 96.5 96 PRO B CA 1
ATOM 4747 C C . PRO B 1 96 ? -15.25 -26.078 -4.031 1 96.5 96 PRO B C 1
ATOM 4749 O O . PRO B 1 96 ? -14.555 -25.609 -3.133 1 96.5 96 PRO B O 1
ATOM 4752 N N . TRP B 1 97 ? -15.898 -25.297 -4.82 1 95.75 97 TRP B N 1
ATOM 4753 C CA . TRP B 1 97 ? -15.742 -23.859 -4.898 1 95.75 97 TRP B CA 1
ATOM 4754 C C . TRP B 1 97 ? -16.141 -23.188 -3.584 1 95.75 97 TRP B C 1
ATOM 4756 O O . TRP B 1 97 ? -15.625 -22.125 -3.238 1 95.75 97 TRP B O 1
ATOM 4766 N N . HIS B 1 98 ? -17 -23.828 -2.891 1 96.25 98 HIS B N 1
ATOM 4767 C CA . HIS B 1 98 ? -17.656 -23.156 -1.774 1 96.25 98 HIS B CA 1
ATOM 4768 C C . HIS B 1 98 ? -17.203 -23.734 -0.439 1 96.25 98 HIS B C 1
ATOM 4770 O O . HIS B 1 98 ? -17.516 -23.188 0.62 1 96.25 98 HIS B O 1
ATOM 4776 N N . ARG B 1 99 ? -16.453 -24.797 -0.515 1 96.44 99 ARG B N 1
ATOM 4777 C CA . ARG B 1 99 ? -16.141 -25.547 0.695 1 96.44 99 ARG B CA 1
ATOM 4778 C C . ARG B 1 99 ? -15.305 -24.719 1.662 1 96.44 99 ARG B C 1
ATOM 4780 O O . ARG B 1 99 ? -15.445 -24.859 2.881 1 96.44 99 ARG B O 1
ATOM 4787 N N . GLY B 1 100 ? -14.438 -23.844 1.161 1 96.12 100 GLY B N 1
ATOM 4788 C CA . GLY B 1 100 ? -13.531 -23.078 1.999 1 96.12 100 GLY B CA 1
ATOM 4789 C C . GLY B 1 100 ? -14.125 -21.766 2.475 1 96.12 100 GLY B C 1
ATOM 4790 O O . GLY B 1 100 ? -13.602 -21.141 3.406 1 96.12 100 GLY B O 1
ATOM 4791 N N . ARG B 1 101 ? -15.281 -21.312 2 1 95.38 101 ARG B N 1
ATOM 4792 C CA . ARG B 1 101 ? -15.812 -19.969 2.172 1 95.38 101 ARG B CA 1
ATOM 4793 C C . ARG B 1 101 ? -16.156 -19.703 3.633 1 95.38 101 ARG B C 1
ATOM 4795 O O . ARG B 1 101 ? -15.805 -18.656 4.176 1 95.38 101 ARG B O 1
ATOM 4802 N N . PRO B 1 102 ? -16.812 -20.672 4.297 1 95.25 102 PRO B N 1
ATOM 4803 C CA . PRO B 1 102 ? -17.156 -20.391 5.691 1 95.25 102 PRO B CA 1
ATOM 4804 C C . PRO B 1 102 ? -15.914 -20.172 6.562 1 95.25 102 PRO B C 1
ATOM 4806 O O . PRO B 1 102 ? -15.938 -19.344 7.473 1 95.25 102 PRO B O 1
ATOM 4809 N N . TYR B 1 103 ? -14.867 -20.906 6.273 1 96.31 103 TYR B N 1
ATOM 4810 C CA . TYR B 1 103 ? -13.641 -20.781 7.047 1 96.31 103 TYR B CA 1
ATOM 4811 C C . TYR B 1 103 ? -12.945 -19.453 6.75 1 96.31 103 TYR B C 1
ATOM 4813 O O . TYR B 1 103 ? -12.453 -18.781 7.66 1 96.31 103 TYR B O 1
ATOM 4821 N N . ALA B 1 104 ? -12.922 -19.047 5.473 1 97.12 104 ALA B N 1
ATOM 4822 C CA . ALA B 1 104 ? -12.336 -17.766 5.098 1 97.12 104 ALA B CA 1
ATOM 4823 C C . ALA B 1 104 ? -13.094 -16.609 5.75 1 97.12 104 ALA B C 1
ATOM 4825 O O . ALA B 1 104 ? -12.484 -15.641 6.211 1 97.12 104 ALA B O 1
ATOM 4826 N N . GLN B 1 105 ? -14.383 -16.734 5.805 1 96.38 105 GLN B N 1
ATOM 4827 C CA . GLN B 1 105 ? -15.203 -15.703 6.418 1 96.38 105 GLN B CA 1
ATOM 4828 C C . GLN B 1 105 ? -14.922 -15.586 7.914 1 96.38 105 GLN B C 1
ATOM 4830 O O . GLN B 1 105 ? -14.867 -14.484 8.453 1 96.38 105 GLN B O 1
ATOM 4835 N N . GLU B 1 106 ? -14.766 -16.703 8.523 1 96.06 106 GLU B N 1
ATOM 4836 C CA . GLU B 1 106 ? -14.422 -16.688 9.945 1 96.06 106 GLU B CA 1
ATOM 4837 C C . GLU B 1 106 ? -13.07 -16.016 10.172 1 96.06 106 GLU B C 1
ATOM 4839 O O . GLU B 1 106 ? -12.914 -15.234 11.109 1 96.06 106 GLU B O 1
ATOM 4844 N N . ALA B 1 107 ? -12.062 -16.359 9.359 1 97.19 107 ALA B N 1
ATOM 4845 C CA . ALA B 1 107 ? -10.75 -15.742 9.461 1 97.19 107 ALA B CA 1
ATOM 4846 C C . ALA B 1 107 ? -10.844 -14.227 9.273 1 97.19 107 ALA B C 1
ATOM 4848 O O . ALA B 1 107 ? -10.195 -13.461 9.992 1 97.19 107 ALA B O 1
ATOM 4849 N N . GLU B 1 108 ? -11.664 -13.805 8.352 1 97.38 108 GLU B N 1
ATOM 4850 C CA . GLU B 1 108 ? -11.82 -12.383 8.062 1 97.38 108 GLU B CA 1
ATOM 4851 C C . GLU B 1 108 ? -12.406 -11.633 9.266 1 97.38 108 GLU B C 1
ATOM 4853 O O . GLU B 1 108 ? -11.984 -10.516 9.57 1 97.38 108 GLU B O 1
ATOM 4858 N N . LYS B 1 109 ? -13.336 -12.258 9.906 1 95.06 109 LYS B N 1
ATOM 4859 C CA . LYS B 1 109 ? -13.938 -11.656 11.094 1 95.06 109 LYS B CA 1
ATOM 4860 C C . LYS B 1 109 ? -12.906 -11.492 12.203 1 95.06 109 LYS B C 1
ATOM 4862 O O . LYS B 1 109 ? -13 -10.562 13.016 1 95.06 109 LYS B O 1
ATOM 4867 N N . LEU B 1 110 ? -11.922 -12.367 12.211 1 95.5 110 LEU B N 1
ATOM 4868 C CA . LEU B 1 110 ? -10.938 -12.391 13.281 1 95.5 110 LEU B CA 1
ATOM 4869 C C . LEU B 1 110 ? -9.789 -11.43 12.984 1 95.5 110 LEU B C 1
ATOM 4871 O O . LEU B 1 110 ? -8.992 -11.109 13.867 1 95.5 110 LEU B O 1
ATOM 4875 N N . LEU B 1 111 ? -9.711 -10.961 11.758 1 97.5 111 LEU B N 1
ATOM 4876 C CA . LEU B 1 111 ? -8.602 -10.102 11.359 1 97.5 111 LEU B CA 1
ATOM 4877 C C . LEU B 1 111 ? -8.633 -8.781 12.117 1 97.5 111 LEU B C 1
ATOM 4879 O O . LEU B 1 111 ? -9.68 -8.141 12.219 1 97.5 111 LEU B O 1
ATOM 4883 N N . ASP B 1 112 ? -7.535 -8.391 12.672 1 96.69 112 ASP B N 1
ATOM 4884 C CA . ASP B 1 112 ? -7.391 -7.156 13.43 1 96.69 112 ASP B CA 1
ATOM 4885 C C . ASP B 1 112 ? -6.336 -6.246 12.797 1 96.69 112 ASP B C 1
ATOM 4887 O O . ASP B 1 112 ? -5.137 -6.438 13.008 1 96.69 112 ASP B O 1
ATOM 4891 N N . LEU B 1 113 ? -6.762 -5.191 12.203 1 97.19 113 LEU B N 1
ATOM 4892 C CA . LEU B 1 113 ? -5.863 -4.301 11.469 1 97.19 113 LEU B CA 1
ATOM 4893 C C . LEU B 1 113 ? -5.086 -3.408 12.43 1 97.19 113 LEU B C 1
ATOM 4895 O O . LEU B 1 113 ? -4.137 -2.734 12.023 1 97.19 113 LEU B O 1
ATOM 4899 N N . HIS B 1 114 ? -5.457 -3.445 13.719 1 96.81 114 HIS B N 1
ATOM 4900 C CA . HIS B 1 114 ? -4.707 -2.695 14.719 1 96.81 114 HIS B CA 1
ATOM 4901 C C . HIS B 1 114 ? -3.463 -3.459 15.164 1 96.81 114 HIS B C 1
ATOM 4903 O O . HIS B 1 114 ? -2.596 -2.902 15.836 1 96.81 114 HIS B O 1
ATOM 4909 N N . ASP B 1 115 ? -3.393 -4.719 14.758 1 96.94 115 ASP B N 1
ATOM 4910 C CA . ASP B 1 115 ? -2.262 -5.57 15.117 1 96.94 115 ASP B CA 1
ATOM 4911 C C . ASP B 1 115 ? -1.271 -5.684 13.961 1 96.94 115 ASP B C 1
ATOM 4913 O O . ASP B 1 115 ? -1.474 -6.473 13.039 1 96.94 115 ASP B O 1
ATOM 4917 N N . THR B 1 116 ? -0.207 -4.941 14.086 1 97 116 THR B N 1
ATOM 4918 C CA . THR B 1 116 ? 0.864 -5.07 13.109 1 97 116 THR B CA 1
ATOM 4919 C C . THR B 1 116 ? 1.869 -6.133 13.539 1 97 116 THR B C 1
ATOM 4921 O O . THR B 1 116 ? 2.752 -5.863 14.359 1 97 116 THR B O 1
ATOM 4924 N N . SER B 1 117 ? 1.705 -7.305 13.008 1 97.25 117 SER B N 1
ATOM 4925 C CA . SER B 1 117 ? 2.514 -8.461 13.398 1 97.25 117 SER B CA 1
ATOM 4926 C C . SER B 1 117 ? 2.674 -9.438 12.234 1 97.25 117 SER B C 1
ATOM 4928 O O . SER B 1 117 ? 1.972 -9.328 11.227 1 97.25 117 SER B O 1
ATOM 4930 N N . VAL B 1 118 ? 3.578 -10.359 12.406 1 97.62 118 VAL B N 1
ATOM 4931 C CA . VAL B 1 118 ? 3.807 -11.367 11.375 1 97.62 118 VAL B CA 1
ATOM 4932 C C . VAL B 1 118 ? 2.547 -12.203 11.188 1 97.62 118 VAL B C 1
ATOM 4934 O O . VAL B 1 118 ? 2.205 -12.586 10.062 1 97.62 118 VAL B O 1
ATOM 4937 N N . VAL B 1 119 ? 1.817 -12.469 12.242 1 97.75 119 VAL B N 1
ATOM 4938 C CA . VAL B 1 119 ? 0.59 -13.258 12.188 1 97.75 119 VAL B CA 1
ATOM 4939 C C . VAL B 1 119 ? -0.446 -12.531 11.328 1 97.75 119 VAL B C 1
ATOM 4941 O O . VAL B 1 119 ? -1.082 -13.148 10.461 1 97.75 119 VAL B O 1
ATOM 4944 N N . THR B 1 120 ? -0.608 -11.219 11.547 1 98.62 120 THR B N 1
ATOM 4945 C CA . THR B 1 120 ? -1.563 -10.438 10.766 1 98.62 120 THR B CA 1
ATOM 4946 C C . THR B 1 120 ? -1.16 -10.406 9.289 1 98.62 120 THR B C 1
ATOM 4948 O O . THR B 1 120 ? -2.014 -10.492 8.406 1 98.62 120 THR B O 1
ATOM 4951 N N . ILE B 1 121 ? 0.106 -10.258 9.055 1 98.69 121 ILE B N 1
ATOM 4952 C CA . ILE B 1 121 ? 0.616 -10.258 7.688 1 98.69 121 ILE B CA 1
ATOM 4953 C C . ILE B 1 121 ? 0.268 -11.578 7.008 1 98.69 121 ILE B C 1
ATOM 4955 O O . ILE B 1 121 ? -0.307 -11.586 5.914 1 98.69 121 ILE B O 1
ATOM 4959 N N . GLN B 1 122 ? 0.597 -12.68 7.66 1 98.38 122 GLN B N 1
ATOM 4960 C CA . GLN B 1 122 ? 0.299 -14 7.125 1 98.38 122 GLN B CA 1
ATOM 4961 C C . GLN B 1 122 ? -1.199 -14.18 6.898 1 98.38 122 GLN B C 1
ATOM 4963 O O . GLN B 1 122 ? -1.617 -14.727 5.879 1 98.38 122 GLN B O 1
ATOM 4968 N N . ALA B 1 123 ? -1.969 -13.727 7.848 1 98.38 123 ALA B N 1
ATOM 4969 C CA . ALA B 1 123 ? -3.42 -13.82 7.711 1 98.38 123 ALA B CA 1
ATOM 4970 C C . ALA B 1 123 ? -3.908 -13.055 6.488 1 98.38 123 ALA B C 1
ATOM 4972 O O . ALA B 1 123 ? -4.746 -13.547 5.73 1 98.38 123 ALA B O 1
ATOM 4973 N N . CYS B 1 124 ? -3.395 -11.844 6.297 1 98.56 124 CYS B N 1
ATOM 4974 C CA . CYS B 1 124 ? -3.771 -11.039 5.141 1 98.56 124 CYS B CA 1
ATOM 4975 C C . CYS B 1 124 ? -3.408 -11.75 3.84 1 98.56 124 CYS B C 1
ATOM 4977 O O . CYS B 1 124 ? -4.188 -11.742 2.887 1 98.56 124 CYS B O 1
ATOM 4979 N N . MET B 1 125 ? -2.273 -12.359 3.781 1 97.94 125 MET B N 1
ATOM 4980 C CA . MET B 1 125 ? -1.836 -13.07 2.586 1 97.94 125 MET B CA 1
ATOM 4981 C C . MET B 1 125 ? -2.756 -14.25 2.293 1 97.94 125 MET B C 1
ATOM 4983 O O . MET B 1 125 ? -3.143 -14.469 1.143 1 97.94 125 MET B O 1
ATOM 4987 N N . LEU B 1 126 ? -3.074 -14.977 3.334 1 97.94 126 LEU B N 1
ATOM 4988 C CA . LEU B 1 126 ? -3.943 -16.125 3.162 1 97.94 126 LEU B CA 1
ATOM 4989 C C . LEU B 1 126 ? -5.348 -15.703 2.748 1 97.94 126 LEU B C 1
ATOM 4991 O O . LEU B 1 126 ? -5.961 -16.328 1.877 1 97.94 126 LEU B O 1
ATOM 4995 N N . LEU B 1 127 ? -5.836 -14.672 3.369 1 98.12 127 LEU B N 1
ATOM 4996 C CA . LEU B 1 127 ? -7.156 -14.172 3.004 1 98.12 127 LEU B CA 1
ATOM 4997 C C . LEU B 1 127 ? -7.168 -13.656 1.568 1 98.12 127 LEU B C 1
ATOM 4999 O O . LEU B 1 127 ? -8.125 -13.898 0.826 1 98.12 127 LEU B O 1
ATOM 5003 N N . ALA B 1 128 ? -6.109 -12.984 1.18 1 97.31 128 ALA B N 1
ATOM 5004 C CA . ALA B 1 128 ? -5.98 -12.547 -0.21 1 97.31 128 ALA B CA 1
ATOM 5005 C C . ALA B 1 128 ? -6.082 -13.734 -1.165 1 97.31 128 ALA B C 1
ATOM 5007 O O . ALA B 1 128 ? -6.797 -13.672 -2.168 1 97.31 128 ALA B O 1
ATOM 5008 N N . ALA B 1 129 ? -5.395 -14.805 -0.817 1 95.69 129 ALA B N 1
ATOM 5009 C CA . ALA B 1 129 ? -5.418 -16.016 -1.638 1 95.69 129 ALA B CA 1
ATOM 5010 C C . ALA B 1 129 ? -6.812 -16.625 -1.679 1 95.69 129 ALA B C 1
ATOM 5012 O O . ALA B 1 129 ? -7.246 -17.141 -2.717 1 95.69 129 ALA B O 1
ATOM 5013 N N . ASN B 1 130 ? -7.48 -16.578 -0.555 1 96.44 130 ASN B N 1
ATOM 5014 C CA . ASN B 1 130 ? -8.852 -17.062 -0.515 1 96.44 130 ASN B CA 1
ATOM 5015 C C . ASN B 1 130 ? -9.766 -16.25 -1.42 1 96.44 130 ASN B C 1
ATOM 5017 O O . ASN B 1 130 ? -10.57 -16.797 -2.17 1 96.44 130 ASN B O 1
ATOM 5021 N N . PHE B 1 131 ? -9.602 -14.977 -1.408 1 96 131 PHE B N 1
ATOM 5022 C CA . PHE B 1 131 ? -10.516 -14.094 -2.117 1 96 131 PHE B CA 1
ATOM 5023 C C . PHE B 1 131 ? -10.25 -14.125 -3.617 1 96 131 PHE B C 1
ATOM 5025 O O . PHE B 1 131 ? -11.18 -14.094 -4.422 1 96 131 PHE B O 1
ATOM 5032 N N . VAL B 1 132 ? -9.039 -14.164 -3.99 1 92.56 132 VAL B N 1
ATOM 5033 C CA . VAL B 1 132 ? -8.75 -14.211 -5.418 1 92.56 132 VAL B CA 1
ATOM 5034 C C . VAL B 1 132 ? -9.227 -15.547 -5.996 1 92.56 132 VAL B C 1
ATOM 5036 O O . VAL B 1 132 ? -9.656 -15.609 -7.148 1 92.56 132 VAL B O 1
ATOM 5039 N N . ALA B 1 133 ? -9.102 -16.609 -5.168 1 91.19 133 ALA B N 1
ATOM 5040 C CA . ALA B 1 133 ? -9.648 -17.891 -5.598 1 91.19 133 ALA B CA 1
ATOM 5041 C C . ALA B 1 133 ? -11.117 -17.75 -6 1 91.19 133 ALA B C 1
ATOM 5043 O O . ALA B 1 133 ? -11.57 -18.422 -6.93 1 91.19 133 ALA B O 1
ATOM 5044 N N . ASP B 1 134 ? -11.789 -16.859 -5.355 1 90.12 134 ASP B N 1
ATOM 5045 C CA . ASP B 1 134 ? -13.211 -16.656 -5.613 1 90.12 134 ASP B CA 1
ATOM 5046 C C . ASP B 1 134 ? -13.422 -15.57 -6.664 1 90.12 134 ASP B C 1
ATOM 5048 O O . ASP B 1 134 ? -14.555 -15.125 -6.883 1 90.12 134 ASP B O 1
ATOM 5052 N N . GLY B 1 135 ? -12.367 -15.125 -7.238 1 86.88 135 GLY B N 1
ATOM 5053 C CA . GLY B 1 135 ? -12.469 -14.188 -8.344 1 86.88 135 GLY B CA 1
ATOM 5054 C C . GLY B 1 135 ? -12.406 -12.734 -7.898 1 86.88 135 GLY B C 1
ATOM 5055 O O . GLY B 1 135 ? -12.672 -11.828 -8.688 1 86.88 135 GLY B O 1
ATOM 5056 N N . GLU B 1 136 ? -12.062 -12.5 -6.688 1 92.19 136 GLU B N 1
ATOM 5057 C CA . GLU B 1 136 ? -12.016 -11.133 -6.18 1 92.19 136 GLU B CA 1
ATOM 5058 C C . GLU B 1 136 ? -10.609 -10.547 -6.277 1 92.19 136 GLU B C 1
ATOM 5060 O O . GLU B 1 136 ? -9.961 -10.297 -5.262 1 92.19 136 GLU B O 1
ATOM 5065 N N . ALA B 1 137 ? -10.219 -10.219 -7.453 1 90.31 137 ALA B N 1
ATOM 5066 C CA . ALA B 1 137 ? -8.867 -9.734 -7.73 1 90.31 137 ALA B CA 1
ATOM 5067 C C . ALA B 1 137 ? -8.609 -8.406 -7.027 1 90.31 137 ALA B C 1
ATOM 5069 O O . ALA B 1 137 ? -7.516 -8.18 -6.496 1 90.31 137 ALA B O 1
ATOM 5070 N N . THR B 1 138 ? -9.594 -7.516 -6.992 1 93.5 138 THR B N 1
ATOM 5071 C CA . THR B 1 138 ? -9.438 -6.215 -6.355 1 93.5 138 THR B CA 1
ATOM 5072 C C . THR B 1 138 ? -9.234 -6.371 -4.852 1 93.5 138 THR B C 1
ATOM 5074 O O . THR B 1 138 ? -8.367 -5.719 -4.266 1 93.5 138 THR B O 1
ATOM 5077 N N . THR B 1 139 ? -10.039 -7.227 -4.258 1 96.5 139 THR B N 1
ATOM 5078 C CA . THR B 1 139 ? -9.922 -7.48 -2.828 1 96.5 139 THR B CA 1
ATOM 5079 C C . THR B 1 139 ? -8.555 -8.078 -2.496 1 96.5 139 THR B C 1
ATOM 5081 O O . THR B 1 139 ? -7.941 -7.723 -1.488 1 96.5 139 THR B O 1
ATOM 5084 N N . GLU B 1 140 ? -8.117 -9.031 -3.354 1 96 140 GLU B N 1
ATOM 5085 C CA . GLU B 1 140 ? -6.773 -9.578 -3.18 1 96 140 GLU B CA 1
ATOM 5086 C C . GLU B 1 140 ? -5.727 -8.477 -3.094 1 96 140 GLU B C 1
ATOM 5088 O O . GLU B 1 140 ? -4.863 -8.5 -2.213 1 96 140 GLU B O 1
ATOM 5093 N N . CYS B 1 141 ? -5.832 -7.512 -3.996 1 96.31 141 CYS B N 1
ATOM 5094 C CA . CYS B 1 141 ? -4.867 -6.422 -4.074 1 96.31 141 CYS B CA 1
ATOM 5095 C C . CYS B 1 141 ? -4.875 -5.594 -2.797 1 96.31 141 CYS B C 1
ATOM 5097 O O . CYS B 1 141 ? -3.818 -5.184 -2.311 1 96.31 141 CYS B O 1
ATOM 5099 N N . VAL B 1 142 ? -6.031 -5.375 -2.264 1 98.12 142 VAL B N 1
ATOM 5100 C CA . VAL B 1 142 ? -6.172 -4.582 -1.048 1 98.12 142 VAL B CA 1
ATOM 5101 C C . VAL B 1 142 ? -5.504 -5.305 0.12 1 98.12 142 VAL B C 1
ATOM 5103 O O . VAL B 1 142 ? -4.715 -4.711 0.859 1 98.12 142 VAL B O 1
ATOM 5106 N N . TYR B 1 143 ? -5.746 -6.559 0.273 1 98.38 143 TYR B N 1
ATOM 5107 C CA . TYR B 1 143 ? -5.195 -7.32 1.389 1 98.38 143 TYR B CA 1
ATOM 5108 C C . TYR B 1 143 ? -3.68 -7.441 1.266 1 98.38 143 TYR B C 1
ATOM 5110 O O . TYR B 1 143 ? -2.965 -7.406 2.27 1 98.38 143 TYR B O 1
ATOM 5118 N N . TYR B 1 144 ? -3.201 -7.598 0.082 1 97.5 144 TYR B N 1
ATOM 5119 C CA . TYR B 1 144 ? -1.754 -7.641 -0.091 1 97.5 144 TYR B CA 1
ATOM 5120 C C . TYR B 1 144 ? -1.127 -6.281 0.209 1 97.5 144 TYR B C 1
ATOM 5122 O O . TYR B 1 144 ? -0.008 -6.207 0.721 1 97.5 144 TYR B O 1
ATOM 5130 N N . ALA B 1 145 ? -1.852 -5.207 -0.151 1 98.06 145 ALA B N 1
ATOM 5131 C CA . ALA B 1 145 ? -1.345 -3.881 0.197 1 98.06 145 ALA B CA 1
ATOM 5132 C C . ALA B 1 145 ? -1.19 -3.732 1.708 1 98.06 145 ALA B C 1
ATOM 5134 O O . ALA B 1 145 ? -0.205 -3.164 2.186 1 98.06 145 ALA B O 1
ATOM 5135 N N . ILE B 1 146 ? -2.162 -4.238 2.438 1 98.69 146 ILE B N 1
ATOM 5136 C CA . ILE B 1 146 ? -2.105 -4.211 3.896 1 98.69 146 ILE B CA 1
ATOM 5137 C C . ILE B 1 146 ? -0.884 -4.984 4.379 1 98.69 146 ILE B C 1
ATOM 5139 O O . ILE B 1 146 ? -0.092 -4.473 5.176 1 98.69 146 ILE B O 1
ATOM 5143 N N . ALA B 1 147 ? -0.738 -6.188 3.881 1 98.62 147 ALA B N 1
ATOM 5144 C CA . ALA B 1 147 ? 0.358 -7.059 4.301 1 98.62 147 ALA B CA 1
ATOM 5145 C C . ALA B 1 147 ? 1.711 -6.422 3.998 1 98.62 147 ALA B C 1
ATOM 5147 O O . ALA B 1 147 ? 2.609 -6.426 4.844 1 98.62 147 ALA B O 1
ATOM 5148 N N . CYS B 1 148 ? 1.841 -5.898 2.807 1 98.5 148 CYS B N 1
ATOM 5149 C CA . CYS B 1 148 ? 3.092 -5.27 2.398 1 98.5 148 CYS B CA 1
ATOM 5150 C C . CYS B 1 148 ? 3.416 -4.074 3.291 1 98.5 148 CYS B C 1
ATOM 5152 O O . CYS B 1 148 ? 4.555 -3.92 3.736 1 98.5 148 CYS B O 1
ATOM 5154 N N . ARG B 1 149 ? 2.4 -3.254 3.539 1 98.5 149 ARG B N 1
ATOM 5155 C CA . ARG B 1 149 ? 2.629 -2.072 4.363 1 98.5 149 ARG B CA 1
ATOM 5156 C C . ARG B 1 149 ? 3.049 -2.467 5.777 1 98.5 149 ARG B C 1
ATOM 5158 O O . ARG B 1 149 ? 3.975 -1.88 6.34 1 98.5 149 ARG B O 1
ATOM 5165 N N . MET B 1 150 ? 2.395 -3.457 6.375 1 98.44 150 MET B N 1
ATOM 5166 C CA . MET B 1 150 ? 2.738 -3.924 7.715 1 98.44 150 MET B CA 1
ATOM 5167 C C . MET B 1 150 ? 4.156 -4.488 7.746 1 98.44 150 MET B C 1
ATOM 5169 O O . MET B 1 150 ? 4.898 -4.262 8.703 1 98.44 150 MET B O 1
ATOM 5173 N N . ALA B 1 151 ? 4.504 -5.223 6.676 1 98.31 151 ALA B N 1
ATOM 5174 C CA . ALA B 1 151 ? 5.84 -5.809 6.625 1 98.31 151 ALA B CA 1
ATOM 5175 C C . ALA B 1 151 ? 6.914 -4.723 6.617 1 98.31 151 ALA B C 1
ATOM 5177 O O . ALA B 1 151 ? 7.949 -4.859 7.273 1 98.31 151 ALA B O 1
ATOM 5178 N N . MET B 1 152 ? 6.703 -3.678 5.926 1 96.38 152 MET B N 1
ATOM 5179 C CA . MET B 1 152 ? 7.656 -2.574 5.871 1 96.38 152 MET B CA 1
ATOM 5180 C C . MET B 1 152 ? 7.688 -1.815 7.195 1 96.38 152 MET B C 1
ATOM 5182 O O . MET B 1 152 ? 8.758 -1.445 7.68 1 96.38 152 MET B O 1
ATOM 5186 N N . LEU B 1 153 ? 6.504 -1.62 7.789 1 95.5 153 LEU B N 1
ATOM 5187 C CA . LEU B 1 153 ? 6.422 -0.937 9.07 1 95.5 153 LEU B CA 1
ATOM 5188 C C . LEU B 1 153 ? 7.215 -1.686 10.141 1 95.5 153 LEU B C 1
ATOM 5190 O O . LEU B 1 153 ? 7.875 -1.067 10.977 1 95.5 153 LEU B O 1
ATOM 5194 N N . LEU B 1 154 ? 7.234 -3.018 10.047 1 95.81 154 LEU B N 1
ATOM 5195 C CA . LEU B 1 154 ? 7.891 -3.861 11.039 1 95.81 154 LEU B CA 1
ATOM 5196 C C . LEU B 1 154 ? 9.367 -4.039 10.711 1 95.81 154 LEU B C 1
ATOM 5198 O O . LEU B 1 154 ? 10.133 -4.562 11.523 1 95.81 154 LEU B O 1
ATOM 5202 N N . ASP B 1 155 ? 9.766 -3.57 9.531 1 94.19 155 ASP B N 1
ATOM 5203 C CA . ASP B 1 155 ? 11.07 -4.023 9.047 1 94.19 155 ASP B CA 1
ATOM 5204 C C . ASP B 1 155 ? 11.234 -5.527 9.25 1 94.19 155 ASP B C 1
ATOM 5206 O O . ASP B 1 155 ? 12.203 -5.973 9.875 1 94.19 155 ASP B O 1
ATOM 5210 N N . LEU B 1 156 ? 10.312 -6.266 8.633 1 96.12 156 LEU B N 1
ATOM 5211 C CA . LEU B 1 156 ? 10.086 -7.676 8.914 1 96.12 156 LEU B CA 1
ATOM 5212 C C . LEU B 1 156 ? 11.367 -8.484 8.766 1 96.12 156 LEU B C 1
ATOM 5214 O O . LEU B 1 156 ? 11.695 -9.305 9.617 1 96.12 156 LEU B O 1
ATOM 5218 N N . PRO B 1 157 ? 12.195 -8.289 7.746 1 91.38 157 PRO B N 1
ATOM 5219 C CA . PRO B 1 157 ? 13.391 -9.125 7.609 1 91.38 157 PRO B CA 1
ATOM 5220 C C . PRO B 1 157 ? 14.367 -8.945 8.766 1 91.38 157 PRO B C 1
ATOM 5222 O O . PRO B 1 157 ? 15.141 -9.859 9.078 1 91.38 157 PRO B O 1
ATOM 5225 N N . ASN B 1 158 ? 14.328 -7.766 9.438 1 90.06 158 ASN B N 1
ATOM 5226 C CA . ASN B 1 158 ? 15.281 -7.484 10.508 1 90.06 158 ASN B CA 1
ATOM 5227 C C . ASN B 1 158 ? 14.609 -7.527 11.875 1 90.06 158 ASN B C 1
ATOM 5229 O O . ASN B 1 158 ? 15.211 -7.145 12.883 1 90.06 158 ASN B O 1
ATOM 5233 N N . LEU B 1 159 ? 13.445 -7.934 11.859 1 92.75 159 LEU B N 1
ATOM 5234 C CA . LEU B 1 159 ? 12.734 -8.008 13.125 1 92.75 159 LEU B CA 1
ATOM 5235 C C . LEU B 1 159 ? 13.43 -8.969 14.086 1 92.75 159 LEU B C 1
ATOM 5237 O O . LEU B 1 159 ? 13.773 -10.086 13.711 1 92.75 159 LEU B O 1
ATOM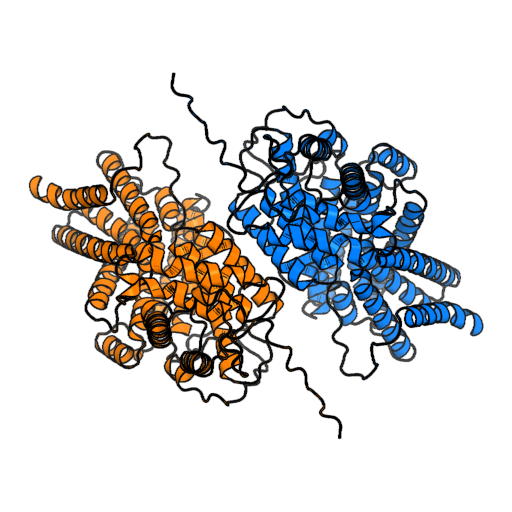 5241 N N . LYS B 1 160 ? 13.727 -8.516 15.328 1 91.81 160 LYS B N 1
ATOM 5242 C CA . LYS B 1 160 ? 14.375 -9.367 16.312 1 91.81 160 LYS B CA 1
ATOM 5243 C C . LYS B 1 160 ? 13.453 -10.484 16.781 1 91.81 160 LYS B C 1
ATOM 5245 O O . LYS B 1 160 ? 12.289 -10.25 17.109 1 91.81 160 LYS B O 1
ATOM 5250 N N . VAL B 1 161 ? 13.969 -11.641 16.641 1 93.94 161 VAL B N 1
ATOM 5251 C CA . VAL B 1 161 ? 13.227 -12.828 17.047 1 93.94 161 VAL B CA 1
ATOM 5252 C C . VAL B 1 161 ? 14.133 -13.734 17.875 1 93.94 161 VAL B C 1
ATOM 5254 O O . VAL B 1 161 ? 15.344 -13.516 17.953 1 93.94 161 VAL B O 1
ATOM 5257 N N . ASN B 1 162 ? 13.562 -14.719 18.516 1 93.12 162 ASN B N 1
ATOM 5258 C CA . ASN B 1 162 ? 14.289 -15.562 19.469 1 93.12 162 ASN B CA 1
ATOM 5259 C C . ASN B 1 162 ? 14.898 -16.781 18.781 1 93.12 162 ASN B C 1
ATOM 5261 O O . ASN B 1 162 ? 15.953 -17.266 19.188 1 93.12 162 ASN B O 1
ATOM 5265 N N . THR B 1 163 ? 14.242 -17.297 17.766 1 95.31 163 THR B N 1
ATOM 5266 C CA . THR B 1 163 ? 14.695 -18.562 17.188 1 95.31 163 THR B CA 1
ATOM 5267 C C . THR B 1 163 ? 15.055 -18.391 15.719 1 95.31 163 THR B C 1
ATOM 5269 O O . THR B 1 163 ? 14.555 -17.484 15.055 1 95.31 163 THR B O 1
ATOM 5272 N N . ARG B 1 164 ? 15.844 -19.328 15.242 1 95.62 164 ARG B N 1
ATOM 5273 C CA . ARG B 1 164 ? 16.234 -19.359 13.836 1 95.62 164 ARG B CA 1
ATOM 5274 C C . ARG B 1 164 ? 15.031 -19.641 12.945 1 95.62 164 ARG B C 1
ATOM 5276 O O . ARG B 1 164 ? 14.953 -19.125 11.82 1 95.62 164 ARG B O 1
ATOM 5283 N N . ILE B 1 165 ? 14.094 -20.375 13.383 1 96.56 165 ILE B N 1
ATOM 5284 C CA . ILE B 1 165 ? 12.883 -20.672 12.641 1 96.56 165 ILE B CA 1
ATOM 5285 C C . ILE B 1 165 ? 12.078 -19.391 12.422 1 96.56 165 ILE B C 1
ATOM 5287 O O . ILE B 1 165 ? 11.641 -19.109 11.297 1 96.56 165 ILE B O 1
ATOM 5291 N N . GLU B 1 166 ? 11.953 -18.641 13.484 1 96.19 166 GLU B N 1
ATOM 5292 C CA . GLU B 1 166 ? 11.219 -17.391 13.359 1 96.19 166 GLU B CA 1
ATOM 5293 C C . GLU B 1 166 ? 11.914 -16.438 12.383 1 96.19 166 GLU B C 1
ATOM 5295 O O . GLU B 1 166 ? 11.25 -15.742 11.609 1 96.19 166 GLU B O 1
ATOM 5300 N N . GLN B 1 167 ? 13.172 -16.422 12.469 1 95.62 167 GLN B N 1
ATOM 5301 C CA . GLN B 1 167 ? 13.953 -15.594 11.57 1 95.62 167 GLN B CA 1
ATOM 5302 C C . GLN B 1 167 ? 13.727 -16 10.109 1 95.62 167 GLN B C 1
ATOM 5304 O O . GLN B 1 167 ? 13.539 -15.141 9.25 1 95.62 167 GLN B O 1
ATOM 5309 N N . GLU B 1 168 ? 13.758 -17.297 9.867 1 95.56 168 GLU B N 1
ATOM 5310 C CA . GLU B 1 168 ? 13.555 -17.812 8.516 1 95.56 168 GLU B CA 1
ATOM 5311 C C . GLU B 1 168 ? 12.117 -17.578 8.047 1 95.56 168 GLU B C 1
ATOM 5313 O O . GLU B 1 168 ? 11.883 -17.297 6.867 1 95.56 168 GLU B O 1
ATOM 5318 N N . ILE B 1 169 ? 11.195 -17.672 8.938 1 96.81 169 ILE B N 1
ATOM 5319 C CA . ILE B 1 169 ? 9.805 -17.406 8.586 1 96.81 169 ILE B CA 1
ATOM 5320 C C . ILE B 1 169 ? 9.672 -15.945 8.148 1 96.81 169 ILE B C 1
ATOM 5322 O O . ILE B 1 169 ? 9.039 -15.656 7.129 1 96.81 169 ILE B O 1
ATOM 5326 N N . ASN B 1 170 ? 10.25 -15.031 8.898 1 96.81 170 ASN B N 1
ATOM 5327 C CA . ASN B 1 170 ? 10.188 -13.617 8.531 1 96.81 170 ASN B CA 1
ATOM 5328 C C . ASN B 1 170 ? 10.773 -13.375 7.141 1 96.81 170 ASN B C 1
ATOM 5330 O O . ASN B 1 170 ? 10.219 -12.609 6.352 1 96.81 170 ASN B O 1
ATOM 5334 N N . ARG B 1 171 ? 11.828 -14.055 6.859 1 94.5 171 ARG B N 1
ATOM 5335 C CA . ARG B 1 171 ? 12.469 -13.93 5.551 1 94.5 171 ARG B CA 1
ATOM 5336 C C . ARG B 1 171 ? 11.555 -14.469 4.449 1 94.5 171 ARG B C 1
ATOM 5338 O O . ARG B 1 171 ? 11.383 -13.82 3.412 1 94.5 171 ARG B O 1
ATOM 5345 N N . ARG B 1 172 ? 11.016 -15.586 4.652 1 95.5 172 ARG B N 1
ATOM 5346 C CA . ARG B 1 172 ? 10.156 -16.234 3.664 1 95.5 172 ARG B CA 1
ATOM 5347 C C . ARG B 1 172 ? 8.875 -15.438 3.453 1 95.5 172 ARG B C 1
ATOM 5349 O O . ARG B 1 172 ? 8.383 -15.328 2.328 1 95.5 172 ARG B O 1
ATOM 5356 N N . VAL B 1 173 ? 8.344 -14.906 4.562 1 97.56 173 VAL B N 1
ATOM 5357 C CA . VAL B 1 173 ? 7.164 -14.055 4.438 1 97.56 173 VAL B CA 1
ATOM 5358 C C . VAL B 1 173 ? 7.504 -12.828 3.59 1 97.56 173 VAL B C 1
ATOM 5360 O O . VAL B 1 173 ? 6.754 -12.469 2.68 1 97.56 173 VAL B O 1
ATOM 5363 N N . TRP B 1 174 ? 8.633 -12.164 3.844 1 96.81 174 TRP B N 1
ATOM 5364 C CA . TRP B 1 174 ? 9.055 -10.992 3.082 1 96.81 174 TRP B CA 1
ATOM 5365 C C . TRP B 1 174 ? 9.148 -11.32 1.595 1 96.81 174 TRP B C 1
ATOM 5367 O O . TRP B 1 174 ? 8.57 -10.617 0.761 1 96.81 174 TRP B O 1
ATOM 5377 N N . TRP B 1 175 ? 9.812 -12.398 1.284 1 94.94 175 TRP B N 1
ATOM 5378 C CA . TRP B 1 175 ? 10.039 -12.742 -0.117 1 94.94 175 TRP B CA 1
ATOM 5379 C C . TRP B 1 175 ? 8.75 -13.227 -0.774 1 94.94 175 TRP B C 1
ATOM 5381 O O . TRP B 1 175 ? 8.539 -13.016 -1.971 1 94.94 175 TRP B O 1
ATOM 5391 N N . SER B 1 176 ? 7.895 -13.875 -0 1 96.69 176 SER B N 1
ATOM 5392 C CA . SER B 1 176 ? 6.586 -14.234 -0.539 1 96.69 176 SER B CA 1
ATOM 5393 C C . SER B 1 176 ? 5.789 -12.992 -0.915 1 96.69 176 SER B C 1
ATOM 5395 O O . SER B 1 176 ? 5.078 -12.984 -1.924 1 96.69 176 SER B O 1
ATOM 5397 N N . LEU B 1 177 ? 5.883 -11.977 -0.089 1 97.44 177 LEU B N 1
ATOM 5398 C CA . LEU B 1 177 ? 5.227 -10.711 -0.417 1 97.44 177 LEU B CA 1
ATOM 5399 C C . LEU B 1 177 ? 5.797 -10.117 -1.699 1 97.44 177 LEU B C 1
ATOM 5401 O O . LEU B 1 177 ? 5.047 -9.703 -2.586 1 97.44 177 LEU B O 1
ATOM 5405 N N . VAL B 1 178 ? 7.094 -10.125 -1.817 1 96 178 VAL B N 1
ATOM 5406 C CA . VAL B 1 178 ? 7.77 -9.547 -2.973 1 96 178 VAL B CA 1
ATOM 5407 C C . VAL B 1 178 ? 7.367 -10.297 -4.238 1 96 178 VAL B C 1
ATOM 5409 O O . VAL B 1 178 ? 6.98 -9.68 -5.234 1 96 178 VAL B O 1
ATOM 5412 N N . THR B 1 179 ? 7.395 -11.586 -4.172 1 95.12 179 THR B N 1
ATOM 5413 C CA . THR B 1 179 ? 7.16 -12.391 -5.367 1 95.12 179 THR B CA 1
ATOM 5414 C C . THR B 1 179 ? 5.684 -12.359 -5.754 1 95.12 179 THR B C 1
ATOM 5416 O O . THR B 1 179 ? 5.348 -12.25 -6.938 1 95.12 179 THR B O 1
ATOM 5419 N N . THR B 1 180 ? 4.828 -12.445 -4.77 1 95 180 THR B N 1
ATOM 5420 C CA . THR B 1 180 ? 3.402 -12.406 -5.066 1 95 180 THR B CA 1
ATOM 5421 C C . THR B 1 180 ? 3.004 -11.031 -5.598 1 95 180 THR B C 1
ATOM 5423 O O . THR B 1 180 ? 2.154 -10.922 -6.484 1 95 180 THR B O 1
ATOM 5426 N N . ASP B 1 181 ? 3.588 -9.992 -5.031 1 94.5 181 ASP B N 1
ATOM 5427 C CA . ASP B 1 181 ? 3.262 -8.633 -5.461 1 94.5 181 ASP B CA 1
ATOM 5428 C C . ASP B 1 181 ? 3.676 -8.406 -6.91 1 94.5 181 ASP B C 1
ATOM 5430 O O . ASP B 1 181 ? 3.053 -7.613 -7.621 1 94.5 181 ASP B O 1
ATOM 5434 N N . THR B 1 182 ? 4.707 -9.062 -7.336 1 92.69 182 THR B N 1
ATOM 5435 C CA . THR B 1 182 ? 5.094 -8.992 -8.742 1 92.69 182 THR B CA 1
ATOM 5436 C C . THR B 1 182 ? 3.943 -9.43 -9.641 1 92.69 182 THR B C 1
ATOM 5438 O O . THR B 1 182 ? 3.625 -8.75 -10.625 1 92.69 182 THR B O 1
ATOM 5441 N N . TRP B 1 183 ? 3.312 -10.5 -9.227 1 91 183 TRP B N 1
ATOM 5442 C CA . TRP B 1 183 ? 2.174 -11.008 -9.984 1 91 183 TRP B CA 1
ATOM 5443 C C . TRP B 1 183 ? 0.944 -10.133 -9.773 1 91 183 TRP B C 1
ATOM 5445 O O . TRP B 1 183 ? 0.3 -9.719 -10.742 1 91 183 TRP B O 1
ATOM 5455 N N . ASN B 1 184 ? 0.727 -9.836 -8.57 1 91.19 184 ASN B N 1
ATOM 5456 C CA . ASN B 1 184 ? -0.499 -9.148 -8.172 1 91.19 184 ASN B CA 1
ATOM 5457 C C . ASN B 1 184 ? -0.564 -7.738 -8.75 1 91.19 184 ASN B C 1
ATOM 5459 O O . ASN B 1 184 ? -1.539 -7.379 -9.414 1 91.19 184 ASN B O 1
ATOM 5463 N N . SER B 1 185 ? 0.461 -6.918 -8.523 1 90.12 185 SER B N 1
ATOM 5464 C CA . SER B 1 185 ? 0.459 -5.535 -8.977 1 90.12 185 SER B CA 1
ATOM 5465 C C . SER B 1 185 ? 0.485 -5.457 -10.5 1 90.12 185 SER B C 1
ATOM 5467 O O . SER B 1 185 ? -0.176 -4.605 -11.102 1 90.12 185 SER B O 1
ATOM 5469 N N . SER B 1 186 ? 1.149 -6.348 -11.141 1 85.94 186 SER B N 1
ATOM 5470 C CA . SER B 1 186 ? 1.183 -6.371 -12.602 1 85.94 186 SER B CA 1
ATOM 5471 C C . SER B 1 186 ? -0.185 -6.719 -13.18 1 85.94 186 SER B C 1
ATOM 5473 O O . SER B 1 186 ? -0.581 -6.18 -14.219 1 85.94 186 SER B O 1
ATOM 5475 N N . SER B 1 187 ? -0.851 -7.609 -12.508 1 85.31 187 SER B N 1
ATOM 5476 C CA . SER B 1 187 ? -2.131 -8.086 -13.016 1 85.31 187 SER B CA 1
ATOM 5477 C C . SER B 1 187 ? -3.172 -6.973 -13.031 1 85.31 187 SER B C 1
ATOM 5479 O O . SER B 1 187 ? -4.191 -7.074 -13.719 1 85.31 187 SER B O 1
ATOM 5481 N N . VAL B 1 188 ? -2.908 -5.953 -12.32 1 82.56 188 VAL B N 1
ATOM 5482 C CA . VAL B 1 188 ? -3.854 -4.844 -12.281 1 82.56 188 VAL B CA 1
ATOM 5483 C C . VAL B 1 188 ? -3.176 -3.57 -12.781 1 82.56 188 VAL B C 1
ATOM 5485 O O . VAL B 1 188 ? -3.68 -2.465 -12.57 1 82.56 188 VAL B O 1
ATOM 5488 N N . SER B 1 189 ? -1.964 -3.693 -13.367 1 83.88 189 SER B N 1
ATOM 5489 C CA . SER B 1 189 ? -1.208 -2.602 -13.977 1 83.88 189 SER B CA 1
ATOM 5490 C C . SER B 1 189 ? -0.917 -1.502 -12.961 1 83.88 189 SER B C 1
ATOM 5492 O O . SER B 1 189 ? -1.137 -0.321 -13.234 1 83.88 189 SER B O 1
ATOM 5494 N N . LEU B 1 190 ? -0.559 -1.881 -11.805 1 89.56 190 LEU B N 1
ATOM 5495 C CA . LEU B 1 190 ? -0.188 -0.942 -10.75 1 89.56 190 LEU B CA 1
ATOM 5496 C C . LEU B 1 190 ? 1.261 -1.149 -10.328 1 89.56 190 LEU B C 1
ATOM 5498 O O . LEU B 1 190 ? 1.839 -2.211 -10.57 1 89.56 190 LEU B O 1
ATOM 5502 N N . PRO B 1 191 ? 1.86 -0.089 -9.719 1 89.62 191 PRO B N 1
ATOM 5503 C CA . PRO B 1 191 ? 3.18 -0.311 -9.125 1 89.62 191 PRO B CA 1
ATOM 5504 C C . PRO B 1 191 ? 3.137 -1.27 -7.938 1 89.62 191 PRO B C 1
ATOM 5506 O O . PRO B 1 191 ? 2.098 -1.407 -7.285 1 89.62 191 PRO B O 1
ATOM 5509 N N . ARG B 1 192 ? 4.234 -1.837 -7.652 1 93.06 192 ARG B N 1
ATOM 5510 C CA . ARG B 1 192 ? 4.336 -2.73 -6.504 1 93.06 192 ARG B CA 1
ATOM 5511 C C . ARG B 1 192 ? 3.947 -2.014 -5.215 1 93.06 192 ARG B C 1
ATOM 5513 O O . ARG B 1 192 ? 4.242 -0.828 -5.047 1 93.06 192 ARG B O 1
ATOM 5520 N N . ALA B 1 193 ? 3.334 -2.762 -4.367 1 94.94 193 ALA B N 1
ATOM 5521 C CA . ALA B 1 193 ? 2.979 -2.246 -3.049 1 94.94 193 ALA B CA 1
ATOM 5522 C C . ALA B 1 193 ? 4.16 -2.344 -2.086 1 94.94 193 ALA B C 1
ATOM 5524 O O . ALA B 1 193 ? 4.211 -1.629 -1.083 1 94.94 193 ALA B O 1
ATOM 5525 N N . ILE B 1 194 ? 5.098 -3.201 -2.42 1 95.62 194 ILE B N 1
ATOM 5526 C CA . ILE B 1 194 ? 6.223 -3.432 -1.523 1 95.62 194 ILE B CA 1
ATOM 5527 C C . ILE B 1 194 ? 7.504 -2.873 -2.145 1 95.62 194 ILE B C 1
ATOM 5529 O O . ILE B 1 194 ? 7.684 -2.926 -3.363 1 95.62 194 ILE B O 1
ATOM 5533 N N . GLN B 1 195 ? 8.32 -2.305 -1.276 1 89.94 195 GLN B N 1
ATOM 5534 C CA . GLN B 1 195 ? 9.625 -1.824 -1.726 1 89.94 195 GLN B CA 1
ATOM 5535 C C . GLN B 1 195 ? 10.664 -2.938 -1.682 1 89.94 195 GLN B C 1
ATOM 5537 O O . GLN B 1 195 ? 10.906 -3.527 -0.627 1 89.94 195 GLN B O 1
ATOM 5542 N N . ILE B 1 196 ? 11.289 -3.141 -2.807 1 88.38 196 ILE B N 1
ATOM 5543 C CA . ILE B 1 196 ? 12.32 -4.176 -2.873 1 88.38 196 ILE B CA 1
ATOM 5544 C C . ILE B 1 196 ? 13.555 -3.727 -2.104 1 88.38 196 ILE B C 1
ATOM 5546 O O . ILE B 1 196 ? 13.961 -2.564 -2.191 1 88.38 196 ILE B O 1
ATOM 5550 N N . ARG B 1 197 ? 14.055 -4.594 -1.402 1 87.38 197 ARG B N 1
ATOM 5551 C CA . ARG B 1 197 ? 15.289 -4.352 -0.662 1 87.38 197 ARG B CA 1
ATOM 5552 C C . ARG B 1 197 ? 16.391 -5.301 -1.109 1 87.38 197 ARG B C 1
ATOM 5554 O O . ARG B 1 197 ? 16.125 -6.453 -1.46 1 87.38 197 ARG B O 1
ATOM 5561 N N . HIS B 1 198 ? 17.594 -4.828 -0.984 1 80.56 198 HIS B N 1
ATOM 5562 C CA . HIS B 1 198 ? 18.703 -5.641 -1.44 1 80.56 198 HIS B CA 1
ATOM 5563 C C . HIS B 1 198 ? 19.531 -6.156 -0.264 1 80.56 198 HIS B C 1
ATOM 5565 O O . HIS B 1 198 ? 20.516 -6.863 -0.457 1 80.56 198 HIS B O 1
ATOM 5571 N N . ASP B 1 199 ? 19.109 -5.949 0.89 1 83.12 199 ASP B N 1
ATOM 5572 C CA . ASP B 1 199 ? 19.859 -6.359 2.078 1 83.12 199 ASP B CA 1
ATOM 5573 C C . ASP B 1 199 ? 19.156 -7.504 2.799 1 83.12 199 ASP B C 1
ATOM 5575 O O . ASP B 1 199 ? 19.453 -7.789 3.959 1 83.12 199 ASP B O 1
ATOM 5579 N N . VAL B 1 200 ? 18.203 -8.125 2.174 1 89.81 200 VAL B N 1
ATOM 5580 C CA . VAL B 1 200 ? 17.5 -9.227 2.803 1 89.81 200 VAL B CA 1
ATOM 5581 C C . VAL B 1 200 ? 18.047 -10.555 2.287 1 89.81 200 VAL B C 1
ATOM 5583 O O . VAL B 1 200 ? 18 -10.828 1.085 1 89.81 200 VAL B O 1
ATOM 5586 N N . PRO B 1 201 ? 18.531 -11.367 3.109 1 89.69 201 PRO B N 1
ATOM 5587 C CA . PRO B 1 201 ? 19.047 -12.664 2.664 1 89.69 201 PRO B CA 1
ATOM 5588 C C . PRO B 1 201 ? 17.969 -13.531 2.021 1 89.69 201 PRO B C 1
ATOM 5590 O O . PRO B 1 201 ? 16.797 -13.445 2.389 1 89.69 201 PRO B O 1
ATOM 5593 N N . LEU B 1 202 ? 18.422 -14.383 1.101 1 91.69 202 LEU B N 1
ATOM 5594 C CA . LEU B 1 202 ? 17.516 -15.344 0.486 1 91.69 202 LEU B CA 1
ATOM 5595 C C . LEU B 1 202 ? 17.219 -16.5 1.44 1 91.69 202 LEU B C 1
ATOM 5597 O O . LEU B 1 202 ? 18.016 -16.797 2.332 1 91.69 202 LEU B O 1
ATOM 5601 N N . PRO B 1 203 ? 16.109 -17.109 1.304 1 92.12 203 PRO B N 1
ATOM 5602 C CA . PRO B 1 203 ? 15.734 -18.219 2.184 1 92.12 203 PRO B CA 1
ATOM 5603 C C . PRO B 1 203 ? 16.688 -19.406 2.055 1 92.12 203 PRO B C 1
ATOM 5605 O O . PRO B 1 203 ? 17.172 -19.703 0.961 1 92.12 203 PRO B O 1
ATOM 5608 N N . MET B 1 204 ? 16.891 -20.125 3.131 1 92.06 204 MET B N 1
ATOM 5609 C CA . MET B 1 204 ? 17.641 -21.375 3.113 1 92.06 204 MET B CA 1
ATOM 5610 C C . MET B 1 204 ? 16.875 -22.453 2.34 1 92.06 204 MET B C 1
ATOM 5612 O O . MET B 1 204 ? 15.727 -22.25 1.956 1 92.06 204 MET B O 1
ATOM 5616 N N . SER B 1 205 ? 17.5 -23.609 2.129 1 91.25 205 SER B N 1
ATOM 5617 C CA . SER B 1 205 ? 16.875 -24.688 1.366 1 91.25 205 SER B CA 1
ATOM 5618 C C . SER B 1 205 ? 15.648 -25.234 2.082 1 91.25 205 SER B C 1
ATOM 5620 O O . SER B 1 205 ? 15.547 -25.141 3.307 1 91.25 205 SER B O 1
ATOM 5622 N N . GLU B 1 206 ? 14.781 -25.859 1.318 1 91.19 206 GLU B N 1
ATOM 5623 C CA . GLU B 1 206 ? 13.547 -26.453 1.846 1 91.19 206 GLU B CA 1
ATOM 5624 C C . GLU B 1 206 ? 13.852 -27.531 2.881 1 91.19 206 GLU B C 1
ATOM 5626 O O . GLU B 1 206 ? 13.227 -27.562 3.943 1 91.19 206 GLU B O 1
ATOM 5631 N N . HIS B 1 207 ? 14.828 -28.281 2.541 1 89.44 207 HIS B N 1
ATOM 5632 C CA . HIS B 1 207 ? 15.195 -29.375 3.439 1 89.44 207 HIS B CA 1
ATOM 5633 C C . HIS B 1 207 ? 15.773 -28.844 4.746 1 89.44 207 HIS B C 1
ATOM 5635 O O . HIS B 1 207 ? 15.414 -29.312 5.828 1 89.44 207 HIS B O 1
ATOM 5641 N N . ASP B 1 208 ? 16.672 -27.828 4.648 1 91.44 208 ASP B N 1
ATOM 5642 C CA . ASP B 1 208 ? 17.281 -27.25 5.836 1 91.44 208 ASP B CA 1
ATOM 5643 C C . ASP B 1 208 ? 16.25 -26.578 6.719 1 91.44 208 ASP B C 1
ATOM 5645 O O . ASP B 1 208 ? 16.312 -26.656 7.945 1 91.44 208 ASP B O 1
ATOM 5649 N N . PHE B 1 209 ? 15.367 -25.984 6.184 1 94.06 209 PHE B N 1
ATOM 5650 C CA . PHE B 1 209 ? 14.32 -25.281 6.918 1 94.06 209 PHE B CA 1
ATOM 5651 C C . PHE B 1 209 ? 13.43 -26.266 7.66 1 94.06 209 PHE B C 1
ATOM 5653 O O . PHE B 1 209 ? 13.102 -26.062 8.836 1 94.06 209 PHE B O 1
ATOM 5660 N N . LEU B 1 210 ? 13.031 -27.344 6.992 1 92.56 210 LEU B N 1
ATOM 5661 C CA . LEU B 1 210 ? 12.133 -28.344 7.566 1 92.56 210 LEU B CA 1
ATOM 5662 C C . LEU B 1 210 ? 12.789 -29.062 8.734 1 92.56 210 LEU B C 1
ATOM 5664 O O . LEU B 1 210 ? 12.109 -29.469 9.68 1 92.56 210 LEU B O 1
ATOM 5668 N N . THR B 1 211 ? 14.117 -29.141 8.672 1 93.44 211 THR B N 1
ATOM 5669 C CA . THR B 1 211 ? 14.812 -29.953 9.664 1 93.44 211 THR B CA 1
ATOM 5670 C C . THR B 1 211 ? 15.477 -29.078 10.719 1 93.44 211 THR B C 1
ATOM 5672 O O . THR B 1 211 ? 16.219 -29.578 11.562 1 93.44 211 THR B O 1
ATOM 5675 N N . LEU B 1 212 ? 15.219 -27.844 10.695 1 93.31 212 LEU B N 1
ATOM 5676 C CA . LEU B 1 212 ? 15.789 -26.938 11.688 1 93.31 212 LEU B CA 1
ATOM 5677 C C . LEU B 1 212 ? 15.336 -27.328 13.094 1 93.31 212 LEU B C 1
ATOM 5679 O O . LEU B 1 212 ? 14.172 -27.688 13.305 1 93.31 212 LEU B O 1
ATOM 5683 N N . ASP B 1 213 ? 16.281 -27.125 13.953 1 92.44 213 ASP B N 1
ATOM 5684 C CA . ASP B 1 213 ? 15.953 -27.344 15.359 1 92.44 213 ASP B CA 1
ATOM 5685 C C . ASP B 1 213 ? 15.008 -26.266 15.883 1 92.44 213 ASP B C 1
ATOM 5687 O O . ASP B 1 213 ? 15.25 -25.062 15.672 1 92.44 213 ASP B O 1
ATOM 5691 N N . LEU B 1 214 ? 14.023 -26.703 16.531 1 88.56 214 LEU B N 1
ATOM 5692 C CA . LEU B 1 214 ? 12.977 -25.812 16.984 1 88.56 214 LEU B CA 1
ATOM 5693 C C . LEU B 1 214 ? 13.531 -24.781 17.969 1 88.56 214 LEU B C 1
ATOM 5695 O O . LEU B 1 214 ? 12.984 -23.672 18.094 1 88.56 214 LEU B O 1
ATOM 5699 N N . ASN B 1 215 ? 14.648 -25.094 18.625 1 89.25 215 ASN B N 1
ATOM 5700 C CA . ASN B 1 215 ? 15.164 -24.219 19.672 1 89.25 215 ASN B CA 1
ATOM 5701 C C . ASN B 1 215 ? 16.453 -23.531 19.234 1 89.25 215 ASN B C 1
ATOM 5703 O O . ASN B 1 215 ? 17.125 -22.891 20.047 1 89.25 215 ASN B O 1
ATOM 5707 N N . LYS B 1 216 ? 16.797 -23.703 18 1 92.69 216 LYS B N 1
ATOM 5708 C CA . LYS B 1 216 ? 18 -23.031 17.547 1 92.69 216 LYS B CA 1
ATOM 5709 C C . LYS B 1 216 ? 17.844 -21.516 17.625 1 92.69 216 LYS B C 1
ATOM 5711 O O . LYS B 1 216 ? 16.875 -20.969 17.094 1 92.69 216 LYS B O 1
ATOM 5716 N N . PRO B 1 217 ? 18.734 -20.828 18.281 1 92.81 217 PRO B N 1
ATOM 5717 C CA . PRO B 1 217 ? 18.594 -19.375 18.422 1 92.81 217 PRO B CA 1
ATOM 5718 C C . PRO B 1 217 ? 18.781 -18.656 17.094 1 92.81 217 PRO B C 1
ATOM 5720 O O . PRO B 1 217 ? 19.484 -19.141 16.203 1 92.81 217 PRO B O 1
ATOM 5723 N N . ALA B 1 218 ? 18.188 -17.516 16.984 1 91.38 218 ALA B N 1
ATOM 5724 C CA . ALA B 1 218 ? 18.328 -16.672 15.805 1 91.38 218 ALA B CA 1
ATOM 5725 C C . ALA B 1 218 ? 19.781 -16.25 15.602 1 91.38 218 ALA B C 1
ATOM 5727 O O . ALA B 1 218 ? 20.516 -16.078 16.578 1 91.38 218 ALA B O 1
ATOM 5728 N N . GLU B 1 219 ? 20.141 -16.125 14.359 1 84 219 GLU B N 1
ATOM 5729 C CA . GLU B 1 219 ? 21.5 -15.711 14.023 1 84 219 GLU B CA 1
ATOM 5730 C C . GLU B 1 219 ? 21.625 -14.195 13.977 1 84 219 GLU B C 1
ATOM 5732 O O . GLU B 1 219 ? 20.688 -13.5 13.555 1 84 219 GLU B O 1
ATOM 5737 N N . PHE B 1 220 ? 22.672 -13.75 14.547 1 71.75 220 PHE B N 1
ATOM 5738 C CA . PHE B 1 220 ? 22.969 -12.328 14.422 1 71.75 220 PHE B CA 1
ATOM 5739 C C . PHE B 1 220 ? 23.516 -12.008 13.039 1 71.75 220 PHE B C 1
ATOM 5741 O O . PHE B 1 220 ? 24.484 -12.633 12.586 1 71.75 220 PHE B O 1
ATOM 5748 N N . VAL B 1 221 ? 22.766 -11.453 12.258 1 61.78 221 VAL B N 1
ATOM 5749 C CA . VAL B 1 221 ? 23.266 -11.047 10.945 1 61.78 221 VAL B CA 1
ATOM 5750 C C . VAL B 1 221 ? 23.703 -9.594 10.992 1 61.78 221 VAL B C 1
ATOM 5752 O O . VAL B 1 221 ? 22.875 -8.688 11.148 1 61.78 221 VAL B O 1
ATOM 5755 N N . ALA B 1 222 ? 25.031 -9.289 11.172 1 47.75 222 ALA B N 1
ATOM 5756 C CA . ALA B 1 222 ? 25.531 -7.922 11.281 1 47.75 222 ALA B CA 1
ATOM 5757 C C . ALA B 1 222 ? 25.234 -7.121 10.016 1 47.75 222 ALA B C 1
ATOM 5759 O O . ALA B 1 222 ? 24.812 -5.965 10.094 1 47.75 222 ALA B O 1
ATOM 5760 N N . SER B 1 223 ? 25.734 -7.66 8.773 1 53.06 223 SER B N 1
ATOM 5761 C CA . SER B 1 223 ? 25.562 -6.961 7.504 1 53.06 223 SER B CA 1
ATOM 5762 C C . SER B 1 223 ? 24.859 -7.844 6.473 1 53.06 223 SER B C 1
ATOM 5764 O O . SER B 1 223 ? 25.516 -8.609 5.762 1 53.06 223 SER B O 1
ATOM 5766 N N . PRO B 1 224 ? 23.562 -7.809 6.609 1 52.72 224 PRO B N 1
ATOM 5767 C CA . PRO B 1 224 ? 22.891 -8.711 5.668 1 52.72 224 PRO B CA 1
ATOM 5768 C C . PRO B 1 224 ? 23.125 -8.328 4.211 1 52.72 224 PRO B C 1
ATOM 5770 O O . PRO B 1 224 ? 23 -7.16 3.844 1 52.72 224 PRO B O 1
ATOM 5773 N N . VAL B 1 225 ? 24.188 -8.727 3.469 1 48.53 225 VAL B N 1
ATOM 5774 C CA . VAL B 1 225 ? 24.391 -8.469 2.047 1 48.53 225 VAL B CA 1
ATOM 5775 C C . VAL B 1 225 ? 23.5 -9.398 1.221 1 48.53 225 VAL B C 1
ATOM 5777 O O . VAL B 1 225 ? 23.438 -10.602 1.496 1 48.53 225 VAL B O 1
ATOM 5780 N N . THR B 1 226 ? 22.578 -8.797 0.572 1 53.81 226 THR B N 1
ATOM 5781 C CA . THR B 1 226 ? 21.922 -9.625 -0.428 1 53.81 226 THR B CA 1
ATOM 5782 C C . THR B 1 226 ? 22.938 -10.32 -1.319 1 53.81 226 THR B C 1
ATOM 5784 O O . THR B 1 226 ? 23.844 -9.68 -1.863 1 53.81 226 THR B O 1
ATOM 5787 N N . PRO B 1 227 ? 23 -11.641 -1.281 1 50.72 227 PRO B N 1
ATOM 5788 C CA . PRO B 1 227 ? 23.938 -12.281 -2.199 1 50.72 227 PRO B CA 1
ATOM 5789 C C . PRO B 1 227 ? 23.734 -11.852 -3.65 1 50.72 227 PRO B C 1
ATOM 5791 O O . PRO B 1 227 ? 22.641 -12.008 -4.195 1 50.72 227 PRO B O 1
ATOM 5794 N N . SER B 1 228 ? 24.406 -10.797 -4.117 1 48.94 228 SER B N 1
ATOM 5795 C CA . SER B 1 228 ? 24.312 -10.266 -5.473 1 48.94 228 SER B CA 1
ATOM 5796 C C . SER B 1 228 ? 24.703 -11.305 -6.512 1 48.94 228 SER B C 1
ATOM 5798 O O . SER B 1 228 ? 24.328 -11.195 -7.68 1 48.94 228 SER B O 1
ATOM 5800 N N . THR B 1 229 ? 25.531 -12.289 -6.043 1 52.12 229 THR B N 1
ATOM 5801 C CA . THR B 1 229 ? 26.016 -13.211 -7.062 1 52.12 229 THR B CA 1
ATOM 5802 C C . THR B 1 229 ? 25.484 -14.625 -6.82 1 52.12 229 THR B C 1
ATOM 5804 O O . THR B 1 229 ? 25.219 -15.008 -5.68 1 52.12 229 THR B O 1
ATOM 5807 N N . SER B 1 230 ? 25 -15.281 -7.852 1 53.75 230 SER B N 1
ATOM 5808 C CA . SER B 1 230 ? 24.484 -16.641 -7.875 1 53.75 230 SER B CA 1
ATOM 5809 C C . SER B 1 230 ? 25.328 -17.578 -7.027 1 53.75 230 SER B C 1
ATOM 5811 O O . SER B 1 230 ? 24.812 -18.516 -6.418 1 53.75 230 SER B O 1
ATOM 5813 N N . ASP B 1 231 ? 26.562 -17.266 -6.98 1 50.94 231 ASP B N 1
ATOM 5814 C CA . ASP B 1 231 ? 27.453 -18.188 -6.266 1 50.94 231 ASP B CA 1
ATOM 5815 C C . ASP B 1 231 ? 27.188 -18.141 -4.762 1 50.94 231 ASP B C 1
ATOM 5817 O O . ASP B 1 231 ? 27.516 -19.094 -4.043 1 50.94 231 ASP B O 1
ATOM 5821 N N . SER B 1 232 ? 26.531 -17.094 -4.363 1 55.34 232 SER B N 1
ATOM 5822 C CA . SER B 1 232 ? 26.344 -16.906 -2.928 1 55.34 232 SER B CA 1
ATOM 5823 C C . SER B 1 232 ? 24.984 -17.422 -2.477 1 55.34 232 SER B C 1
ATOM 5825 O O . SER B 1 232 ? 24.688 -17.438 -1.28 1 55.34 232 SER B O 1
ATOM 5827 N N . TRP B 1 233 ? 24.312 -17.984 -3.393 1 60.84 233 TRP B N 1
ATOM 5828 C CA . TRP B 1 233 ? 22.984 -18.484 -3.035 1 60.84 233 TRP B CA 1
ATOM 5829 C C . TRP B 1 233 ? 23.078 -19.844 -2.35 1 60.84 233 TRP B C 1
ATOM 5831 O O . TRP B 1 233 ? 23.984 -20.625 -2.629 1 60.84 233 TRP B O 1
ATOM 5841 N N . PRO B 1 234 ? 22.266 -19.922 -1.399 1 63.59 234 PRO B N 1
ATOM 5842 C CA . PRO B 1 234 ? 22.25 -21.297 -0.872 1 63.59 234 PRO B CA 1
ATOM 5843 C C . PRO B 1 234 ? 22.078 -22.344 -1.964 1 63.59 234 PRO B C 1
ATOM 5845 O O . PRO B 1 234 ? 21.094 -22.297 -2.723 1 63.59 234 PRO B O 1
ATOM 5848 N N . SER B 1 235 ? 23.031 -23.047 -2.27 1 64.31 235 SER B N 1
ATOM 5849 C CA . SER B 1 235 ? 23.234 -23.891 -3.449 1 64.31 235 SER B CA 1
ATOM 5850 C C . SER B 1 235 ? 22.016 -24.766 -3.713 1 64.31 235 SER B C 1
ATOM 5852 O O . SER B 1 235 ? 21.688 -25.047 -4.867 1 64.31 235 SER B O 1
ATOM 5854 N N . HIS B 1 236 ? 21.219 -24.969 -2.736 1 81.44 236 HIS B N 1
ATOM 5855 C CA . HIS B 1 236 ? 20.188 -25.953 -3.025 1 81.44 236 HIS B CA 1
ATOM 5856 C C . HIS B 1 236 ? 18.812 -25.438 -2.641 1 81.44 236 HIS B C 1
ATOM 5858 O O . HIS B 1 236 ? 17.891 -26.219 -2.389 1 81.44 236 HIS B O 1
ATOM 5864 N N . SER B 1 237 ? 18.688 -24.156 -2.682 1 90.88 237 SER B N 1
ATOM 5865 C CA . SER B 1 237 ? 17.375 -23.609 -2.346 1 90.88 237 SER B CA 1
ATOM 5866 C C . SER B 1 237 ? 16.547 -23.359 -3.6 1 90.88 237 SER B C 1
ATOM 5868 O O . SER B 1 237 ? 16.859 -22.484 -4.398 1 90.88 237 SER B O 1
ATOM 5870 N N . LEU B 1 238 ? 15.477 -24.109 -3.797 1 93.19 238 LEU B N 1
ATOM 5871 C CA . LEU B 1 238 ? 14.547 -23.906 -4.91 1 93.19 238 LEU B CA 1
ATOM 5872 C C . LEU B 1 238 ? 13.898 -22.531 -4.824 1 93.19 238 LEU B C 1
ATOM 5874 O O . LEU B 1 238 ? 13.781 -21.828 -5.836 1 93.19 238 LEU B O 1
ATOM 5878 N N . LEU B 1 239 ? 13.578 -22.141 -3.607 1 92.44 239 LEU B N 1
ATOM 5879 C CA . LEU B 1 239 ? 12.891 -20.859 -3.389 1 92.44 239 LEU B CA 1
ATOM 5880 C C . LEU B 1 239 ? 13.805 -19.688 -3.744 1 92.44 239 LEU B C 1
ATOM 5882 O O . LEU B 1 239 ? 13.344 -18.703 -4.309 1 92.44 239 LEU B O 1
ATOM 5886 N N . ALA B 1 240 ? 15.039 -19.766 -3.371 1 92.25 240 ALA B N 1
ATOM 5887 C CA . ALA B 1 240 ? 15.984 -18.703 -3.703 1 92.25 240 ALA B CA 1
ATOM 5888 C C . ALA B 1 240 ? 16.078 -18.5 -5.215 1 92.25 240 ALA B C 1
ATOM 5890 O O . ALA B 1 240 ? 16.125 -17.359 -5.695 1 92.25 240 ALA B O 1
ATOM 5891 N N . ARG B 1 241 ? 16.062 -19.609 -5.938 1 92.62 241 ARG B N 1
ATOM 5892 C CA . ARG B 1 241 ? 16.125 -19.531 -7.395 1 92.62 241 ARG B CA 1
ATOM 5893 C C . ARG B 1 241 ? 14.828 -18.984 -7.969 1 92.62 241 ARG B C 1
ATOM 5895 O O . ARG B 1 241 ? 14.844 -18.219 -8.945 1 92.62 241 ARG B O 1
ATOM 5902 N N . PHE B 1 242 ? 13.789 -19.391 -7.355 1 92.62 242 PHE B N 1
ATOM 5903 C CA . PHE B 1 242 ? 12.484 -18.875 -7.781 1 92.62 242 PHE B CA 1
ATOM 5904 C C . PHE B 1 242 ? 12.414 -17.375 -7.605 1 92.62 242 PHE B C 1
ATOM 5906 O O . PHE B 1 242 ? 11.875 -16.672 -8.469 1 92.62 242 PHE B O 1
ATOM 5913 N N . ILE B 1 243 ? 12.898 -16.828 -6.527 1 92.62 243 ILE B N 1
ATOM 5914 C CA . ILE B 1 243 ? 12.898 -15.391 -6.23 1 92.62 243 ILE B CA 1
ATOM 5915 C C . ILE B 1 243 ? 13.703 -14.641 -7.289 1 92.62 243 ILE B C 1
ATOM 5917 O O . ILE B 1 243 ? 13.297 -13.57 -7.742 1 92.62 243 ILE B O 1
ATOM 5921 N N . SER B 1 244 ? 14.797 -15.219 -7.684 1 91.56 244 SER B N 1
ATOM 5922 C CA . SER B 1 244 ? 15.602 -14.594 -8.734 1 91.56 244 SER B CA 1
ATOM 5923 C C . SER B 1 244 ? 14.852 -14.555 -10.055 1 91.56 244 SER B C 1
ATOM 5925 O O . SER B 1 244 ? 14.945 -13.586 -10.805 1 91.56 244 SER B O 1
ATOM 5927 N N . LEU B 1 245 ? 14.133 -15.625 -10.344 1 94.12 245 LEU B N 1
ATOM 5928 C CA . LEU B 1 245 ? 13.297 -15.664 -11.539 1 94.12 245 LEU B CA 1
ATOM 5929 C C . LEU B 1 245 ? 12.195 -14.609 -11.469 1 94.12 245 LEU B C 1
ATOM 5931 O O . LEU B 1 245 ? 11.859 -13.992 -12.484 1 94.12 245 LEU B O 1
ATOM 5935 N N . ASN B 1 246 ? 11.703 -14.484 -10.32 1 94.56 246 ASN B N 1
ATOM 5936 C CA . ASN B 1 246 ? 10.625 -13.516 -10.125 1 94.56 246 ASN B CA 1
ATOM 5937 C C . ASN B 1 246 ? 11.094 -12.094 -10.398 1 94.56 246 ASN B C 1
ATOM 5939 O O . ASN B 1 246 ? 10.328 -11.266 -10.898 1 94.56 246 ASN B O 1
ATOM 5943 N N . ALA B 1 247 ? 12.305 -11.781 -10.039 1 94 247 ALA B N 1
ATOM 5944 C CA . ALA B 1 247 ? 12.875 -10.477 -10.359 1 94 247 ALA B CA 1
ATOM 5945 C C . ALA B 1 247 ? 12.891 -10.25 -11.867 1 94 247 ALA B C 1
ATOM 5947 O O . ALA B 1 247 ? 12.594 -9.156 -12.344 1 94 247 ALA B O 1
ATOM 5948 N N . LEU B 1 248 ? 13.234 -11.312 -12.555 1 96.5 248 LEU B N 1
ATOM 5949 C CA . LEU B 1 248 ? 13.211 -11.242 -14.016 1 96.5 248 LEU B CA 1
ATOM 5950 C C . LEU B 1 248 ? 11.789 -11.055 -14.531 1 96.5 248 LEU B C 1
ATOM 5952 O O . LEU B 1 248 ? 11.562 -10.297 -15.477 1 96.5 248 LEU B O 1
ATOM 5956 N N . LEU B 1 249 ? 10.867 -11.758 -13.938 1 95.69 249 LEU B N 1
ATOM 5957 C CA . LEU B 1 249 ? 9.461 -11.617 -14.32 1 95.69 249 LEU B CA 1
ATOM 5958 C C . LEU B 1 249 ? 9.016 -10.156 -14.219 1 95.69 249 LEU B C 1
ATOM 5960 O O . LEU B 1 249 ? 8.312 -9.656 -15.102 1 95.69 249 LEU B O 1
ATOM 5964 N N . HIS B 1 250 ? 9.391 -9.5 -13.188 1 92.88 250 HIS B N 1
ATOM 5965 C CA . HIS B 1 250 ? 9.039 -8.102 -13.008 1 92.88 250 HIS B CA 1
ATOM 5966 C C . HIS B 1 250 ? 9.531 -7.254 -14.172 1 92.88 250 HIS B C 1
ATOM 5968 O O . HIS B 1 250 ? 8.781 -6.434 -14.711 1 92.88 250 HIS B O 1
ATOM 5974 N N . GLU B 1 251 ? 10.727 -7.449 -14.586 1 94.69 251 GLU B N 1
ATOM 5975 C CA . GLU B 1 251 ? 11.312 -6.688 -15.695 1 94.69 251 GLU B CA 1
ATOM 5976 C C . GLU B 1 251 ? 10.602 -6.996 -17.016 1 94.69 251 GLU B C 1
ATOM 5978 O O . GLU B 1 251 ? 10.359 -6.094 -17.812 1 94.69 251 GLU B O 1
ATOM 5983 N N . VAL B 1 252 ? 10.297 -8.234 -17.172 1 94.88 252 VAL B N 1
ATOM 5984 C CA . VAL B 1 252 ? 9.602 -8.656 -18.391 1 94.88 252 VAL B CA 1
ATOM 5985 C C . VAL B 1 252 ? 8.203 -8.031 -18.422 1 94.88 252 VAL B C 1
ATOM 5987 O O . VAL B 1 252 ? 7.77 -7.535 -19.469 1 94.88 252 VAL B O 1
ATOM 5990 N N . ASN B 1 253 ? 7.531 -8.07 -17.312 1 90.38 253 ASN B N 1
ATOM 5991 C CA . ASN B 1 253 ? 6.219 -7.441 -17.219 1 90.38 253 ASN B CA 1
ATOM 5992 C C . ASN B 1 253 ? 6.289 -5.945 -17.531 1 90.38 253 ASN B C 1
ATOM 5994 O O . ASN B 1 253 ? 5.398 -5.398 -18.172 1 90.38 253 ASN B O 1
ATOM 5998 N N . GLN B 1 254 ? 7.316 -5.289 -17.078 1 89.12 254 GLN B N 1
ATOM 5999 C CA . GLN B 1 254 ? 7.484 -3.863 -17.344 1 89.12 254 GLN B CA 1
ATOM 6000 C C . GLN B 1 254 ? 7.672 -3.605 -18.844 1 89.12 254 GLN B C 1
ATOM 6002 O O . GLN B 1 254 ? 7.086 -2.672 -19.391 1 89.12 254 GLN B O 1
ATOM 6007 N N . LEU B 1 255 ? 8.492 -4.375 -19.469 1 91.31 255 LEU B N 1
ATOM 6008 C CA . LEU B 1 255 ? 8.703 -4.246 -20.906 1 91.31 255 LEU B CA 1
ATOM 6009 C C . LEU B 1 255 ? 7.398 -4.465 -21.672 1 91.31 255 LEU B C 1
ATOM 6011 O O . LEU B 1 255 ? 7.051 -3.674 -22.547 1 91.31 255 LEU B O 1
ATOM 6015 N N . ASN B 1 256 ? 6.715 -5.512 -21.297 1 89.5 256 ASN B N 1
ATOM 6016 C CA . ASN B 1 256 ? 5.461 -5.824 -21.969 1 89.5 256 ASN B CA 1
ATOM 6017 C C . ASN B 1 256 ? 4.422 -4.73 -21.766 1 89.5 256 ASN B C 1
ATOM 6019 O O . ASN B 1 256 ? 3.621 -4.449 -22.656 1 89.5 256 ASN B O 1
ATOM 6023 N N . ALA B 1 257 ? 4.445 -4.191 -20.594 1 84.12 257 ALA B N 1
ATOM 6024 C CA . ALA B 1 257 ? 3.527 -3.084 -20.328 1 84.12 257 ALA B CA 1
ATOM 6025 C C . ALA B 1 257 ? 3.832 -1.891 -21.219 1 84.12 257 ALA B C 1
ATOM 6027 O O . ALA B 1 257 ? 2.918 -1.245 -21.734 1 84.12 257 ALA B O 1
ATOM 6028 N N . LYS B 1 258 ? 5.086 -1.55 -21.406 1 85.56 258 LYS B N 1
ATOM 6029 C CA . LYS B 1 258 ? 5.484 -0.462 -22.297 1 85.56 258 LYS B CA 1
ATOM 6030 C C . LYS B 1 258 ? 5.074 -0.75 -23.734 1 85.56 258 LYS B C 1
ATOM 6032 O O . LYS B 1 258 ? 4.617 0.146 -24.438 1 85.56 258 LYS B O 1
ATOM 6037 N N . ILE B 1 259 ? 5.266 -1.979 -24.141 1 84.69 259 ILE B N 1
ATOM 6038 C CA . ILE B 1 259 ? 4.906 -2.387 -25.5 1 84.69 259 ILE B CA 1
ATOM 6039 C C . ILE B 1 259 ? 3.396 -2.26 -25.703 1 84.69 259 ILE B C 1
ATOM 6041 O O . ILE B 1 259 ? 2.939 -1.662 -26.672 1 84.69 259 ILE B O 1
ATOM 6045 N N . ALA B 1 260 ? 2.648 -2.787 -24.75 1 80.31 260 ALA B N 1
ATOM 6046 C CA . ALA B 1 260 ? 1.19 -2.768 -24.828 1 80.31 260 ALA B CA 1
ATOM 6047 C C . ALA B 1 260 ? 0.662 -1.337 -24.859 1 80.31 260 ALA B C 1
ATOM 6049 O O . ALA B 1 260 ? -0.345 -1.051 -25.516 1 80.31 260 ALA B O 1
ATOM 6050 N N . ALA B 1 261 ? 1.39 -0.448 -24.156 1 75.88 261 ALA B N 1
ATOM 6051 C CA . ALA B 1 261 ? 0.957 0.944 -24.062 1 75.88 261 ALA B CA 1
ATOM 6052 C C . ALA B 1 261 ? 1.463 1.75 -25.266 1 75.88 261 ALA B C 1
ATOM 6054 O O . ALA B 1 261 ? 1.105 2.92 -25.422 1 75.88 261 ALA B O 1
ATOM 6055 N N . GLY B 1 262 ? 2.27 1.201 -26.141 1 80.12 262 GLY B N 1
ATOM 6056 C CA . GLY B 1 262 ? 2.857 1.913 -27.266 1 80.12 262 GLY B CA 1
ATOM 6057 C C . GLY B 1 262 ? 3.861 2.971 -26.844 1 80.12 262 GLY B C 1
ATOM 6058 O O . GLY B 1 262 ? 4.008 3.994 -27.516 1 80.12 262 GLY B O 1
ATOM 6059 N N . LYS B 1 263 ? 4.48 2.771 -25.734 1 80.69 263 LYS B N 1
ATOM 6060 C CA . LYS B 1 263 ? 5.355 3.785 -25.156 1 80.69 263 LYS B CA 1
ATOM 6061 C C . LYS B 1 263 ? 6.824 3.475 -25.438 1 80.69 263 LYS B C 1
ATOM 6063 O O . LYS B 1 263 ? 7.715 4.121 -24.891 1 80.69 263 LYS B O 1
ATOM 6068 N N . ILE B 1 264 ? 7.121 2.42 -26.234 1 88.12 264 ILE B N 1
ATOM 6069 C CA . ILE B 1 264 ? 8.492 2.047 -26.562 1 88.12 264 ILE B CA 1
ATOM 6070 C C . ILE B 1 264 ? 8.617 1.785 -28.062 1 88.12 264 ILE B C 1
ATOM 6072 O O . ILE B 1 264 ? 7.73 1.183 -28.672 1 88.12 264 ILE B O 1
ATOM 6076 N N . ALA B 1 265 ? 9.688 2.334 -28.609 1 89.88 265 ALA B N 1
ATOM 6077 C CA . ALA B 1 265 ? 9.945 2.152 -30.047 1 89.88 265 ALA B CA 1
ATOM 6078 C C . ALA B 1 265 ? 10.352 0.713 -30.344 1 89.88 265 ALA B C 1
ATOM 6080 O O . ALA B 1 265 ? 10.875 0.012 -29.484 1 89.88 265 ALA B O 1
ATOM 6081 N N . GLU B 1 266 ? 10.094 0.265 -31.547 1 87.12 266 GLU B N 1
ATOM 6082 C CA . GLU B 1 266 ? 10.367 -1.104 -31.969 1 87.12 266 GLU B CA 1
ATOM 6083 C C . GLU B 1 266 ? 11.836 -1.459 -31.781 1 87.12 266 GLU B C 1
ATOM 6085 O O . GLU B 1 266 ? 12.156 -2.521 -31.234 1 87.12 266 GLU B O 1
ATOM 6090 N N . GLU B 1 267 ? 12.711 -0.582 -32.188 1 90 267 GLU B N 1
ATOM 6091 C CA . GLU B 1 267 ? 14.148 -0.842 -32.062 1 90 267 GLU B CA 1
ATOM 6092 C C . GLU B 1 267 ? 14.555 -1.018 -30.594 1 90 267 GLU B C 1
ATOM 6094 O O . GLU B 1 267 ? 15.344 -1.906 -30.266 1 90 267 GLU B O 1
ATOM 6099 N N . GLN B 1 268 ? 13.992 -0.163 -29.766 1 93.31 268 GLN B N 1
ATOM 6100 C CA . GLN B 1 268 ? 14.305 -0.236 -28.344 1 93.31 268 GLN B CA 1
ATOM 6101 C C . GLN B 1 268 ? 13.727 -1.505 -27.719 1 93.31 268 GLN B C 1
ATOM 6103 O O . GLN B 1 268 ? 14.312 -2.064 -26.797 1 93.31 268 GLN B O 1
ATOM 6108 N N . THR B 1 269 ? 12.562 -1.959 -28.219 1 92.06 269 THR B N 1
ATOM 6109 C CA . THR B 1 269 ? 11.977 -3.213 -27.766 1 92.06 269 THR B CA 1
ATOM 6110 C C . THR B 1 269 ? 12.945 -4.371 -27.969 1 92.06 269 THR B C 1
ATOM 6112 O O . THR B 1 269 ? 13.156 -5.18 -27.062 1 92.06 269 THR B O 1
ATOM 6115 N N . PHE B 1 270 ? 13.578 -4.414 -29.125 1 93.88 270 PHE B N 1
ATOM 6116 C CA . PHE B 1 270 ? 14.492 -5.508 -29.453 1 93.88 270 PHE B CA 1
ATOM 6117 C C . PHE B 1 270 ? 15.742 -5.434 -28.578 1 93.88 270 PHE B C 1
ATOM 6119 O O . PHE B 1 270 ? 16.281 -6.469 -28.172 1 93.88 270 PHE B O 1
ATOM 6126 N N . VAL B 1 271 ? 16.141 -4.219 -28.266 1 95.81 271 VAL B N 1
ATOM 6127 C CA . VAL B 1 271 ? 17.328 -4.043 -27.438 1 95.81 271 VAL B CA 1
ATOM 6128 C C . VAL B 1 271 ? 17.031 -4.523 -26.016 1 95.81 271 VAL B C 1
ATOM 6130 O O . VAL B 1 271 ? 17.797 -5.316 -25.453 1 95.81 271 VAL B O 1
ATOM 6133 N N . GLU B 1 272 ? 15.922 -4.09 -25.453 1 96.31 272 GLU B N 1
ATOM 6134 C CA . GLU B 1 272 ? 15.555 -4.477 -24.094 1 96.31 272 GLU B CA 1
ATOM 6135 C C . GLU B 1 272 ? 15.25 -5.969 -24.016 1 96.31 272 GLU B C 1
ATOM 6137 O O . GLU B 1 272 ? 15.609 -6.629 -23.031 1 96.31 272 GLU B O 1
ATOM 6142 N N . ASN B 1 273 ? 14.531 -6.434 -25.016 1 96.56 273 ASN B N 1
ATOM 6143 C CA . ASN B 1 273 ? 14.242 -7.863 -25.078 1 96.56 273 ASN B CA 1
ATOM 6144 C C . ASN B 1 273 ? 15.523 -8.688 -25.109 1 96.56 273 ASN B C 1
ATOM 6146 O O . ASN B 1 273 ? 15.609 -9.727 -24.438 1 96.56 273 ASN B O 1
ATOM 6150 N N . GLY B 1 274 ? 16.469 -8.242 -25.906 1 97.31 274 GLY B N 1
ATOM 6151 C CA . GLY B 1 274 ? 17.734 -8.953 -25.984 1 97.31 274 GLY B CA 1
ATOM 6152 C C . GLY B 1 274 ? 18.453 -9.062 -24.656 1 97.31 274 GLY B C 1
ATOM 6153 O O . GLY B 1 274 ? 18.969 -10.117 -24.312 1 97.31 274 GLY B O 1
ATOM 6154 N N . LYS B 1 275 ? 18.453 -7.992 -23.922 1 97.75 275 LYS B N 1
ATOM 6155 C CA . LYS B 1 275 ? 19.078 -7.984 -22.594 1 97.75 275 LYS B CA 1
ATOM 6156 C C . LYS B 1 275 ? 18.391 -8.961 -21.656 1 97.75 275 LYS B C 1
ATOM 6158 O O . LYS B 1 275 ? 19.047 -9.719 -20.938 1 97.75 275 LYS B O 1
ATOM 6163 N N . LEU B 1 276 ? 17.094 -8.992 -21.641 1 98.06 276 LEU B N 1
ATOM 6164 C CA . LEU B 1 276 ? 16.328 -9.859 -20.766 1 98.06 276 LEU B CA 1
ATOM 6165 C C . LEU B 1 276 ? 16.453 -11.32 -21.188 1 98.06 276 LEU B C 1
ATOM 6167 O O . LEU B 1 276 ? 16.453 -12.219 -20.344 1 98.06 276 LEU B O 1
ATOM 6171 N N . ALA B 1 277 ? 16.531 -11.531 -22.5 1 98.06 277 ALA B N 1
ATOM 6172 C CA . ALA B 1 277 ? 16.719 -12.883 -23.016 1 98.06 277 ALA B CA 1
ATOM 6173 C C . ALA B 1 277 ? 18.031 -13.484 -22.531 1 98.06 277 ALA B C 1
ATOM 6175 O O . ALA B 1 277 ? 18.094 -14.672 -22.188 1 98.06 277 ALA B O 1
ATOM 6176 N N . VAL B 1 278 ? 19.062 -12.633 -22.547 1 97.94 278 VAL B N 1
ATOM 6177 C CA . VAL B 1 278 ? 20.359 -13.094 -22.047 1 97.94 278 VAL B CA 1
ATOM 6178 C C . VAL B 1 278 ? 20.25 -13.461 -20.578 1 97.94 278 VAL B C 1
ATOM 6180 O O . VAL B 1 278 ? 20.797 -14.469 -20.141 1 97.94 278 VAL B O 1
ATOM 6183 N N . THR B 1 279 ? 19.578 -12.641 -19.828 1 97.06 279 THR B N 1
ATOM 6184 C CA . THR B 1 279 ? 19.375 -12.906 -18.406 1 97.06 279 THR B CA 1
ATOM 6185 C C . THR B 1 279 ? 18.625 -14.219 -18.188 1 97.06 279 THR B C 1
ATOM 6187 O O . THR B 1 279 ? 18.969 -15 -17.312 1 97.06 279 THR B O 1
ATOM 6190 N N . LEU B 1 280 ? 17.578 -14.477 -18.938 1 98.06 280 LEU B N 1
ATOM 6191 C CA . LEU B 1 280 ? 16.797 -15.703 -18.859 1 98.06 280 LEU B CA 1
ATOM 6192 C C . LEU B 1 280 ? 17.656 -16.922 -19.156 1 98.06 280 LEU B C 1
ATOM 6194 O O . LEU B 1 280 ? 17.609 -17.906 -18.422 1 98.06 280 LEU B O 1
ATOM 6198 N N . ASP B 1 281 ? 18.438 -16.812 -20.203 1 97.44 281 ASP B N 1
ATOM 6199 C CA . ASP B 1 281 ? 19.312 -17.922 -20.594 1 97.44 281 ASP B CA 1
ATOM 6200 C C . ASP B 1 281 ? 20.391 -18.172 -19.547 1 97.44 281 ASP B C 1
ATOM 6202 O O . ASP B 1 281 ? 20.703 -19.328 -19.25 1 97.44 281 ASP B O 1
ATOM 6206 N N . THR B 1 282 ? 20.906 -17.094 -19.062 1 96.19 282 THR B N 1
ATOM 6207 C CA . THR B 1 282 ? 21.953 -17.219 -18.062 1 96.19 282 THR B CA 1
ATOM 6208 C C . THR B 1 282 ? 21.406 -17.859 -16.781 1 96.19 282 THR B C 1
ATOM 6210 O O . THR B 1 282 ? 22.109 -18.625 -16.125 1 96.19 282 THR B O 1
ATOM 6213 N N . TRP B 1 283 ? 20.234 -17.531 -16.391 1 95.38 283 TRP B N 1
ATOM 6214 C CA . TRP B 1 283 ? 19.625 -18.141 -15.227 1 95.38 283 TRP B CA 1
ATOM 6215 C C . TRP B 1 283 ? 19.609 -19.672 -15.352 1 95.38 283 TRP B C 1
ATOM 6217 O O . TRP B 1 283 ? 19.938 -20.375 -14.406 1 95.38 283 TRP B O 1
ATOM 6227 N N . LEU B 1 284 ? 19.234 -20.203 -16.5 1 95 284 LEU B N 1
ATOM 6228 C CA . LEU B 1 284 ? 19.156 -21.641 -16.734 1 95 284 LEU B CA 1
ATOM 6229 C C . LEU B 1 284 ? 20.531 -22.281 -16.719 1 95 284 LEU B C 1
ATOM 6231 O O . LEU B 1 284 ? 20.734 -23.328 -16.125 1 95 284 LEU B O 1
ATOM 6235 N N . THR B 1 285 ? 21.484 -21.594 -17.391 1 93.69 285 THR B N 1
ATOM 6236 C CA . THR B 1 285 ? 22.812 -22.156 -17.531 1 93.69 285 THR B CA 1
ATOM 6237 C C . THR B 1 285 ? 23.547 -22.156 -16.188 1 93.69 285 THR B C 1
ATOM 6239 O O . THR B 1 285 ? 24.375 -23.031 -15.93 1 93.69 285 THR B O 1
ATOM 6242 N N . ASP B 1 286 ? 23.188 -21.25 -15.328 1 90.88 286 ASP B N 1
ATOM 6243 C CA . ASP B 1 286 ? 23.859 -21.109 -14.039 1 90.88 286 ASP B CA 1
ATOM 6244 C C . ASP B 1 286 ? 23.219 -22 -12.984 1 90.88 286 ASP B C 1
ATOM 6246 O O . ASP B 1 286 ? 23.734 -22.109 -11.859 1 90.88 286 ASP B O 1
ATOM 6250 N N . LEU B 1 287 ? 22.172 -22.688 -13.336 1 92.44 287 LEU B N 1
ATOM 6251 C CA . LEU B 1 287 ? 21.516 -23.562 -12.359 1 92.44 287 LEU B CA 1
ATOM 6252 C C . LEU B 1 287 ? 22.438 -24.703 -11.953 1 92.44 287 LEU B C 1
ATOM 6254 O O . LEU B 1 287 ? 23.016 -25.375 -12.812 1 92.44 287 LEU B O 1
ATOM 6258 N N . PRO B 1 288 ? 22.609 -24.906 -10.656 1 91.31 288 PRO B N 1
ATOM 6259 C CA . PRO B 1 288 ? 23.328 -26.109 -10.242 1 91.31 288 PRO B CA 1
ATOM 6260 C C . PRO B 1 288 ? 22.75 -27.391 -10.836 1 91.31 288 PRO B C 1
ATOM 6262 O O . PRO B 1 288 ? 21.547 -27.453 -11.102 1 91.31 288 PRO B O 1
ATOM 6265 N N . HIS B 1 289 ? 23.516 -28.422 -10.922 1 91.75 289 HIS B N 1
ATOM 6266 C CA . HIS B 1 289 ? 23.156 -29.672 -11.578 1 91.75 289 HIS B CA 1
ATOM 6267 C C . HIS B 1 289 ? 21.906 -30.281 -10.945 1 91.75 289 HIS B C 1
ATOM 6269 O O . HIS B 1 289 ? 21.031 -30.781 -11.648 1 91.75 289 HIS B O 1
ATOM 6275 N N . GLN B 1 290 ? 21.797 -30.125 -9.695 1 91 290 GLN B N 1
ATOM 6276 C CA . GLN B 1 290 ? 20.719 -30.781 -8.953 1 91 290 GLN B CA 1
ATOM 6277 C C . GLN B 1 290 ? 19.391 -30.047 -9.148 1 91 290 GLN B C 1
ATOM 6279 O O . GLN B 1 290 ? 18.328 -30.594 -8.836 1 91 290 GLN B O 1
ATOM 6284 N N . LEU B 1 291 ? 19.406 -28.859 -9.703 1 94.31 291 LEU B N 1
ATOM 6285 C CA . LEU B 1 291 ? 18.188 -28.078 -9.836 1 94.31 291 LEU B CA 1
ATOM 6286 C C . LEU B 1 291 ? 17.719 -28.031 -11.289 1 94.31 291 LEU B C 1
ATOM 6288 O O . LEU B 1 291 ? 16.672 -27.469 -11.594 1 94.31 291 LEU B O 1
ATOM 6292 N N . ARG B 1 292 ? 18.438 -28.719 -12.148 1 95.44 292 ARG B N 1
ATOM 6293 C CA . ARG B 1 292 ? 18.078 -28.734 -13.562 1 95.44 292 ARG B CA 1
ATOM 6294 C C . ARG B 1 292 ? 16.922 -29.688 -13.828 1 95.44 292 ARG B C 1
ATOM 6296 O O . ARG B 1 292 ? 16.734 -30.656 -13.102 1 95.44 292 ARG B O 1
ATOM 6303 N N . ASN B 1 293 ? 16.188 -29.391 -14.852 1 96 293 ASN B N 1
ATOM 6304 C CA . ASN B 1 293 ? 14.984 -30.172 -15.164 1 96 293 ASN B CA 1
ATOM 6305 C C . ASN B 1 293 ? 15.336 -31.484 -15.852 1 96 293 ASN B C 1
ATOM 6307 O O . ASN B 1 293 ? 15.297 -31.578 -17.078 1 96 293 ASN B O 1
ATOM 6311 N N . THR B 1 294 ? 15.664 -32.438 -15.094 1 95.62 294 THR B N 1
ATOM 6312 C CA . THR B 1 294 ? 15.914 -33.812 -15.555 1 95.62 294 THR B CA 1
ATOM 6313 C C . THR B 1 294 ? 15.008 -34.812 -14.836 1 95.62 294 THR B C 1
ATOM 6315 O O . THR B 1 294 ? 14.453 -34.5 -13.781 1 95.62 294 THR B O 1
ATOM 6318 N N . GLU B 1 295 ? 14.875 -35.969 -15.398 1 94.44 295 GLU B N 1
ATOM 6319 C CA . GLU B 1 295 ? 14.055 -37 -14.773 1 94.44 295 GLU B CA 1
ATOM 6320 C C . GLU B 1 295 ? 14.617 -37.406 -13.414 1 94.44 295 GLU B C 1
ATOM 6322 O O . GLU B 1 295 ? 13.859 -37.656 -12.477 1 94.44 295 GLU B O 1
ATOM 6327 N N . GLU B 1 296 ? 15.906 -37.438 -13.344 1 95.56 296 GLU B N 1
ATOM 6328 C CA . GLU B 1 296 ? 16.562 -37.781 -12.094 1 95.56 296 GLU B CA 1
ATOM 6329 C C . GLU B 1 296 ? 16.281 -36.75 -11.008 1 95.56 296 GLU B C 1
ATOM 6331 O O . GLU B 1 296 ? 15.984 -37.125 -9.867 1 95.56 296 GLU B O 1
ATOM 6336 N N . ASN B 1 297 ? 16.406 -35.531 -11.352 1 95.12 297 ASN B N 1
ATOM 6337 C CA . ASN B 1 297 ? 16.156 -34.469 -10.383 1 95.12 297 ASN B CA 1
ATOM 6338 C C . ASN B 1 297 ? 14.68 -34.406 -10 1 95.12 297 ASN B C 1
ATOM 6340 O O . ASN B 1 297 ? 14.352 -34.125 -8.844 1 95.12 297 ASN B O 1
ATOM 6344 N N . MET B 1 298 ? 13.797 -34.625 -10.945 1 94.81 298 MET B N 1
ATOM 6345 C CA . MET B 1 298 ? 12.367 -34.688 -10.648 1 94.81 298 MET B CA 1
ATOM 6346 C C . MET B 1 298 ? 12.062 -35.75 -9.602 1 94.81 298 MET B C 1
ATOM 6348 O O . MET B 1 298 ? 11.32 -35.5 -8.648 1 94.81 298 MET B O 1
ATOM 6352 N N . THR B 1 299 ? 12.68 -36.844 -9.812 1 94.69 299 THR B N 1
ATOM 6353 C CA . THR B 1 299 ? 12.508 -37.938 -8.867 1 94.69 299 THR B CA 1
ATOM 6354 C C . THR B 1 299 ? 13.109 -37.594 -7.512 1 94.69 299 THR B C 1
ATOM 6356 O O . THR B 1 299 ? 12.5 -37.844 -6.469 1 94.69 299 THR B O 1
ATOM 6359 N N . TYR B 1 300 ? 14.25 -37.031 -7.527 1 94 300 TYR B N 1
ATOM 6360 C CA . TYR B 1 300 ? 14.938 -36.625 -6.301 1 94 300 TYR B CA 1
ATOM 6361 C C . TYR B 1 300 ? 14.094 -35.688 -5.48 1 94 300 TYR B C 1
ATOM 6363 O O . TYR B 1 300 ? 13.836 -35.906 -4.297 1 94 300 TYR B O 1
ATOM 6371 N N . TRP B 1 301 ? 13.672 -34.625 -6.07 1 93.25 301 TRP B N 1
ATOM 6372 C CA . TRP B 1 301 ? 12.922 -33.594 -5.363 1 93.25 301 TRP B CA 1
ATOM 6373 C C . TRP B 1 301 ? 11.547 -34.094 -4.961 1 93.25 301 TRP B C 1
ATOM 6375 O O . TRP B 1 301 ? 11 -33.688 -3.932 1 93.25 301 TRP B O 1
ATOM 6385 N N . SER B 1 302 ? 10.977 -34.969 -5.789 1 93.62 302 SER B N 1
ATOM 6386 C CA . SER B 1 302 ? 9.742 -35.625 -5.391 1 93.62 302 SER B CA 1
ATOM 6387 C C . SER B 1 302 ? 9.922 -36.406 -4.094 1 93.62 302 SER B C 1
ATOM 6389 O O . SER B 1 302 ? 9.086 -36.344 -3.195 1 93.62 302 SER B O 1
ATOM 6391 N N . ASN B 1 303 ? 11.031 -37.062 -4.059 1 92.44 303 ASN B N 1
ATOM 6392 C CA . ASN B 1 303 ? 11.328 -37.875 -2.879 1 92.44 303 ASN B CA 1
ATOM 6393 C C . ASN B 1 303 ? 11.594 -37 -1.654 1 92.44 303 ASN B C 1
ATOM 6395 O O . ASN B 1 303 ? 11.344 -37.438 -0.523 1 92.44 303 ASN B O 1
ATOM 6399 N N . GLN B 1 304 ? 12 -35.844 -1.887 1 89.5 304 GLN B N 1
ATOM 6400 C CA . GLN B 1 304 ? 12.281 -34.906 -0.794 1 89.5 304 GLN B CA 1
ATOM 6401 C C . GLN B 1 304 ? 11.031 -34.156 -0.38 1 89.5 304 GLN B C 1
ATOM 6403 O O . GLN B 1 304 ? 11.07 -33.344 0.547 1 89.5 304 GLN B O 1
ATOM 6408 N N . GLY B 1 305 ? 9.938 -34.375 -1.073 1 89.12 305 GLY B N 1
ATOM 6409 C CA . GLY B 1 305 ? 8.688 -33.688 -0.749 1 89.12 305 GLY B CA 1
ATOM 6410 C C . GLY B 1 305 ? 8.578 -32.344 -1.383 1 89.12 305 GLY B C 1
ATOM 6411 O O . GLY B 1 305 ? 7.668 -31.562 -1.061 1 89.12 305 GLY B O 1
ATOM 6412 N N . SER B 1 306 ? 9.5 -31.969 -2.314 1 92 306 SER B N 1
ATOM 6413 C CA . SER B 1 306 ? 9.523 -30.656 -2.938 1 92 306 SER B CA 1
ATOM 6414 C C . SER B 1 306 ? 9.273 -30.75 -4.438 1 92 306 SER B C 1
ATOM 6416 O O . SER B 1 306 ? 9.664 -29.859 -5.195 1 92 306 SER B O 1
ATOM 6418 N N . GLY B 1 307 ? 8.664 -31.891 -4.871 1 93.81 307 GLY B N 1
ATOM 6419 C CA . GLY B 1 307 ? 8.359 -32.094 -6.281 1 93.81 307 GLY B CA 1
ATOM 6420 C C . GLY B 1 307 ? 7.582 -30.953 -6.895 1 93.81 307 GLY B C 1
ATOM 6421 O O . GLY B 1 307 ? 8.016 -30.359 -7.887 1 93.81 307 GLY B O 1
ATOM 6422 N N . PRO B 1 308 ? 6.48 -30.562 -6.27 1 93.81 308 PRO B N 1
ATOM 6423 C CA . PRO B 1 308 ? 5.691 -29.469 -6.816 1 93.81 308 PRO B CA 1
ATOM 6424 C C . PRO B 1 308 ? 6.469 -28.156 -6.875 1 93.81 308 PRO B C 1
ATOM 6426 O O . PRO B 1 308 ? 6.348 -27.406 -7.848 1 93.81 308 PRO B O 1
ATOM 6429 N N . THR B 1 309 ? 7.273 -27.859 -5.879 1 93.5 309 THR B N 1
ATOM 6430 C CA . THR B 1 309 ? 8.086 -26.641 -5.871 1 93.5 309 THR B CA 1
ATOM 6431 C C . THR B 1 309 ? 9.086 -26.656 -7.023 1 93.5 309 THR B C 1
ATOM 6433 O O . THR B 1 309 ? 9.305 -25.625 -7.668 1 93.5 309 THR B O 1
ATOM 6436 N N . PHE B 1 310 ? 9.664 -27.828 -7.266 1 95.19 310 PHE B N 1
ATOM 6437 C CA . PHE B 1 310 ? 10.609 -28 -8.359 1 95.19 310 PHE B CA 1
ATOM 6438 C C . PHE B 1 310 ? 9.938 -27.766 -9.703 1 95.19 310 PHE B C 1
ATOM 6440 O O . PHE B 1 310 ? 10.445 -27.016 -10.539 1 95.19 310 PHE B O 1
ATOM 6447 N N . VAL B 1 311 ? 8.797 -28.312 -9.898 1 96.25 311 VAL B N 1
ATOM 6448 C CA . VAL B 1 311 ? 8.047 -28.156 -11.141 1 96.25 311 VAL B CA 1
ATOM 6449 C C . VAL B 1 311 ? 7.637 -26.703 -11.312 1 96.25 311 VAL B C 1
ATOM 6451 O O . VAL B 1 311 ? 7.746 -26.141 -12.406 1 96.25 311 VAL B O 1
ATOM 6454 N N . ASN B 1 312 ? 7.156 -26.125 -10.234 1 95 312 ASN B N 1
ATOM 6455 C CA . ASN B 1 312 ? 6.715 -24.734 -10.266 1 95 312 ASN B CA 1
ATOM 6456 C C . ASN B 1 312 ? 7.844 -23.812 -10.703 1 95 312 ASN B C 1
ATOM 6458 O O . ASN B 1 312 ? 7.613 -22.859 -11.445 1 95 312 ASN B O 1
ATOM 6462 N N . MET B 1 313 ? 9.008 -24 -10.203 1 94.75 313 MET B N 1
ATOM 6463 C CA . MET B 1 313 ? 10.156 -23.156 -10.57 1 94.75 313 MET B CA 1
ATOM 6464 C C . MET B 1 313 ? 10.414 -23.219 -12.07 1 94.75 313 MET B C 1
ATOM 6466 O O . MET B 1 313 ? 10.547 -22.188 -12.727 1 94.75 313 MET B O 1
ATOM 6470 N N . HIS B 1 314 ? 10.43 -24.391 -12.633 1 96.94 314 HIS B N 1
ATOM 6471 C CA . HIS B 1 314 ? 10.719 -24.547 -14.055 1 96.94 314 HIS B CA 1
ATOM 6472 C C . HIS B 1 314 ? 9.547 -24.062 -14.906 1 96.94 314 HIS B C 1
ATOM 6474 O O . HIS B 1 314 ? 9.75 -23.547 -16 1 96.94 314 HIS B O 1
ATOM 6480 N N . MET B 1 315 ? 8.391 -24.328 -14.422 1 96.94 315 MET B N 1
ATOM 6481 C CA . MET B 1 315 ? 7.23 -23.781 -15.117 1 96.94 315 MET B CA 1
ATOM 6482 C C . MET B 1 315 ? 7.348 -22.266 -15.258 1 96.94 315 MET B C 1
ATOM 6484 O O . MET B 1 315 ? 7.086 -21.719 -16.328 1 96.94 315 MET B O 1
ATOM 6488 N N . ASN B 1 316 ? 7.727 -21.609 -14.188 1 96.56 316 ASN B N 1
ATOM 6489 C CA . ASN B 1 316 ? 7.863 -20.156 -14.211 1 96.56 316 ASN B CA 1
ATOM 6490 C C . ASN B 1 316 ? 8.953 -19.719 -15.18 1 96.56 316 ASN B C 1
ATOM 6492 O O . ASN B 1 316 ? 8.836 -18.656 -15.812 1 96.56 316 ASN B O 1
ATOM 6496 N N . TYR B 1 317 ? 10 -20.484 -15.25 1 97.88 317 TYR B N 1
ATOM 6497 C CA . TYR B 1 317 ? 11.023 -20.203 -16.234 1 97.88 317 TYR B CA 1
ATOM 6498 C C . TYR B 1 317 ? 10.438 -20.141 -17.641 1 97.88 317 TYR B C 1
ATOM 6500 O O . TYR B 1 317 ? 10.664 -19.188 -18.391 1 97.88 317 TYR B O 1
ATOM 6508 N N . HIS B 1 318 ? 9.711 -21.141 -18.016 1 98.19 318 HIS B N 1
ATOM 6509 C CA . HIS B 1 318 ? 9.117 -21.188 -19.344 1 98.19 318 HIS B CA 1
ATOM 6510 C C . HIS B 1 318 ? 8.055 -20.125 -19.516 1 98.19 318 HIS B C 1
ATOM 6512 O O . HIS B 1 318 ? 7.91 -19.547 -20.609 1 98.19 318 HIS B O 1
ATOM 6518 N N . HIS B 1 319 ? 7.316 -19.875 -18.453 1 96.94 319 HIS B N 1
ATOM 6519 C CA . HIS B 1 319 ? 6.297 -18.828 -18.531 1 96.94 319 HIS B CA 1
ATOM 6520 C C . HIS B 1 319 ? 6.922 -17.469 -18.812 1 96.94 319 HIS B C 1
ATOM 6522 O O . HIS B 1 319 ? 6.434 -16.719 -19.656 1 96.94 319 HIS B O 1
ATOM 6528 N N . ILE B 1 320 ? 7.965 -17.141 -18.141 1 97.5 320 ILE B N 1
ATOM 6529 C CA . ILE B 1 320 ? 8.664 -15.883 -18.344 1 97.5 320 ILE B CA 1
ATOM 6530 C C . ILE B 1 320 ? 9.195 -15.812 -19.781 1 97.5 320 ILE B C 1
ATOM 6532 O O . ILE B 1 320 ? 9.117 -14.766 -20.422 1 97.5 320 ILE B O 1
ATOM 6536 N N . GLY B 1 321 ? 9.672 -16.953 -20.25 1 97.69 321 GLY B N 1
ATOM 6537 C CA . GLY B 1 321 ? 10.125 -17.031 -21.625 1 97.69 321 GLY B CA 1
ATOM 6538 C C . GLY B 1 321 ? 9.016 -16.75 -22.625 1 97.69 321 GLY B C 1
ATOM 6539 O O . GLY B 1 321 ? 9.211 -15.969 -23.578 1 97.69 321 GLY B O 1
ATOM 6540 N N . GLN B 1 322 ? 7.902 -17.359 -22.469 1 95.44 322 GLN B N 1
ATOM 6541 C CA . GLN B 1 322 ? 6.793 -17.109 -23.391 1 95.44 322 GLN B CA 1
ATOM 6542 C C . GLN B 1 322 ? 6.379 -15.641 -23.375 1 95.44 322 GLN B C 1
ATOM 6544 O O . GLN B 1 322 ? 6.117 -15.047 -24.422 1 95.44 322 GLN B O 1
ATOM 6549 N N . LEU B 1 323 ? 6.352 -15.039 -22.141 1 94.56 323 LEU B N 1
ATOM 6550 C CA . LEU B 1 323 ? 5.973 -13.633 -22.016 1 94.56 323 LEU B CA 1
ATOM 6551 C C . LEU B 1 323 ? 7 -12.734 -22.703 1 94.56 323 LEU B C 1
ATOM 6553 O O . LEU B 1 323 ? 6.637 -11.766 -23.375 1 94.56 323 LEU B O 1
ATOM 6557 N N . LEU B 1 324 ? 8.227 -13.078 -22.484 1 96.56 324 LEU B N 1
ATOM 6558 C CA . LEU B 1 324 ? 9.32 -12.266 -23 1 96.56 324 LEU B CA 1
ATOM 6559 C C . LEU B 1 324 ? 9.297 -12.211 -24.516 1 96.56 324 LEU B C 1
ATOM 6561 O O . LEU B 1 324 ? 9.547 -11.164 -25.109 1 96.56 324 LEU B O 1
ATOM 6565 N N . PHE B 1 325 ? 8.945 -13.258 -25.172 1 96 325 PHE B N 1
ATOM 6566 C CA . PHE B 1 325 ? 9.078 -13.344 -26.625 1 96 325 PHE B CA 1
ATOM 6567 C C . PHE B 1 325 ? 7.711 -13.242 -27.297 1 96 325 PHE B C 1
ATOM 6569 O O . PHE B 1 325 ? 7.605 -13.312 -28.516 1 96 325 PHE B O 1
ATOM 6576 N N . TYR B 1 326 ? 6.711 -13.008 -26.594 1 92.94 326 TYR B N 1
ATOM 6577 C CA . TYR B 1 326 ? 5.34 -13.078 -27.078 1 92.94 326 TYR B CA 1
ATOM 6578 C C . TYR B 1 326 ? 5.098 -12.055 -28.188 1 92.94 326 TYR B C 1
ATOM 6580 O O . TYR B 1 326 ? 4.398 -12.344 -29.172 1 92.94 326 TYR B O 1
ATOM 6588 N N . PHE B 1 327 ? 5.66 -10.852 -28 1 88.81 327 PHE B N 1
ATOM 6589 C CA . PHE B 1 327 ? 5.414 -9.75 -28.938 1 88.81 327 PH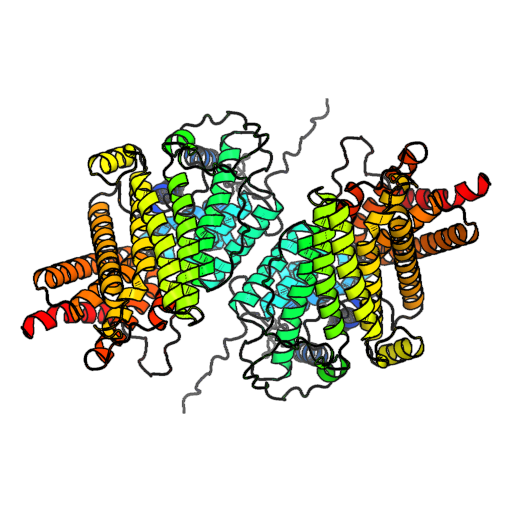E B CA 1
ATOM 6590 C C . PHE B 1 327 ? 5.836 -10.133 -30.344 1 88.81 327 PHE B C 1
ATOM 6592 O O . PHE B 1 327 ? 5.285 -9.625 -31.328 1 88.81 327 PHE B O 1
ATOM 6599 N N . SER B 1 328 ? 6.793 -11.031 -30.531 1 91.12 328 SER B N 1
ATOM 6600 C CA . SER B 1 328 ? 7.355 -11.414 -31.828 1 91.12 328 SER B CA 1
ATOM 6601 C C . SER B 1 328 ? 6.34 -12.18 -32.656 1 91.12 328 SER B C 1
ATOM 6603 O O . SER B 1 328 ? 6.434 -12.203 -33.906 1 91.12 328 SER B O 1
ATOM 6605 N N . LEU B 1 329 ? 5.379 -12.82 -32.031 1 86.75 329 LEU B N 1
ATOM 6606 C CA . LEU B 1 329 ? 4.355 -13.57 -32.75 1 86.75 329 LEU B CA 1
ATOM 6607 C C . LEU B 1 329 ? 3.516 -12.641 -33.625 1 86.75 329 LEU B C 1
ATOM 6609 O O . LEU B 1 329 ? 3.154 -12.992 -34.75 1 86.75 329 LEU B O 1
ATOM 6613 N N . GLY B 1 330 ? 3.195 -11.484 -33.094 1 78.94 330 GLY B N 1
ATOM 6614 C CA . GLY B 1 330 ? 2.447 -10.492 -33.875 1 78.94 330 GLY B CA 1
ATOM 6615 C C . GLY B 1 330 ? 3.295 -9.758 -34.875 1 78.94 330 GLY B C 1
ATOM 6616 O O . GLY B 1 330 ? 2.822 -9.438 -35.969 1 78.94 330 GLY B O 1
ATOM 6617 N N . GLU B 1 331 ? 4.48 -9.562 -34.594 1 78.19 331 GLU B N 1
ATOM 6618 C CA . GLU B 1 331 ? 5.379 -8.781 -35.438 1 78.19 331 GLU B CA 1
ATOM 6619 C C . GLU B 1 331 ? 5.684 -9.508 -36.75 1 78.19 331 GLU B C 1
ATOM 6621 O O . GLU B 1 331 ? 5.887 -8.875 -37.781 1 78.19 331 GLU B O 1
ATOM 6626 N N . ILE B 1 332 ? 5.695 -10.789 -36.719 1 79.19 332 ILE B N 1
ATOM 6627 C CA . ILE B 1 332 ? 6.035 -11.562 -37.906 1 79.19 332 ILE B CA 1
ATOM 6628 C C . ILE B 1 332 ? 4.996 -11.32 -39 1 79.19 332 ILE B C 1
ATOM 6630 O O . ILE B 1 332 ? 5.332 -11.281 -40.188 1 79.19 332 ILE B O 1
ATOM 6634 N N . SER B 1 333 ? 3.838 -11.125 -38.688 1 71.25 333 SER B N 1
ATOM 6635 C CA . SER B 1 333 ? 2.766 -10.922 -39.656 1 71.25 333 SER B CA 1
ATOM 6636 C C . SER B 1 333 ? 2.785 -9.508 -40.219 1 71.25 333 SER B C 1
ATOM 6638 O O . SER B 1 333 ? 2.398 -9.281 -41.375 1 71.25 333 SER B O 1
ATOM 6640 N N . ASP B 1 334 ? 3.285 -8.609 -39.438 1 72.81 334 ASP B N 1
ATOM 6641 C CA . ASP B 1 334 ? 3.197 -7.195 -39.781 1 72.81 334 ASP B CA 1
ATOM 6642 C C . ASP B 1 334 ? 4.488 -6.723 -40.469 1 72.81 334 ASP B C 1
ATOM 6644 O O . ASP B 1 334 ? 4.488 -5.719 -41.188 1 72.81 334 ASP B O 1
ATOM 6648 N N . MET B 1 335 ? 5.492 -7.523 -40.25 1 78.19 335 MET B N 1
ATOM 6649 C CA . MET B 1 335 ? 6.805 -7.055 -40.688 1 78.19 335 MET B CA 1
ATOM 6650 C C . MET B 1 335 ? 7.113 -7.543 -42.094 1 78.19 335 MET B C 1
ATOM 6652 O O . MET B 1 335 ? 6.816 -8.688 -42.438 1 78.19 335 MET B O 1
ATOM 6656 N N . SER B 1 336 ? 7.539 -6.566 -42.844 1 79.62 336 SER B N 1
ATOM 6657 C CA . SER B 1 336 ? 7.996 -6.922 -44.188 1 79.62 336 SER B CA 1
ATOM 6658 C C . SER B 1 336 ? 9.227 -7.82 -44.125 1 79.62 336 SER B C 1
ATOM 6660 O O . SER B 1 336 ? 10.102 -7.637 -43.281 1 79.62 336 SER B O 1
ATOM 6662 N N . SER B 1 337 ? 9.289 -8.703 -45.062 1 82.81 337 SER B N 1
ATOM 6663 C CA . SER B 1 337 ? 10.43 -9.609 -45.125 1 82.81 337 SER B CA 1
ATOM 6664 C C . SER B 1 337 ? 11.719 -8.852 -45.406 1 82.81 337 SER B C 1
ATOM 6666 O O . SER B 1 337 ? 12.812 -9.359 -45.125 1 82.81 337 SER B O 1
ATOM 6668 N N . ASN B 1 338 ? 11.508 -7.605 -45.812 1 85.94 338 ASN B N 1
ATOM 6669 C CA . ASN B 1 338 ? 12.68 -6.797 -46.125 1 85.94 338 ASN B CA 1
ATOM 6670 C C . ASN B 1 338 ? 13.156 -5.992 -44.938 1 85.94 338 ASN B C 1
ATOM 6672 O O . ASN B 1 338 ? 14.203 -5.348 -45 1 85.94 338 ASN B O 1
ATOM 6676 N N . SER B 1 339 ? 12.398 -6.148 -43.906 1 87.94 339 SER B N 1
ATOM 6677 C CA . SER B 1 339 ? 12.805 -5.438 -42.719 1 87.94 339 SER B CA 1
ATOM 6678 C C . SER B 1 339 ? 14.094 -6.023 -42.125 1 87.94 339 SER B C 1
ATOM 6680 O O . SER B 1 339 ? 14.281 -7.242 -42.125 1 87.94 339 SER B O 1
ATOM 6682 N N . PRO B 1 340 ? 15.039 -5.207 -41.688 1 89.19 340 PRO B N 1
ATOM 6683 C CA . PRO B 1 340 ? 16.281 -5.691 -41.062 1 89.19 340 PRO B CA 1
ATOM 6684 C C . PRO B 1 340 ? 16.047 -6.512 -39.812 1 89.19 340 PRO B C 1
ATOM 6686 O O . PRO B 1 340 ? 16.922 -7.266 -39.375 1 89.19 340 PRO B O 1
ATOM 6689 N N . LEU B 1 341 ? 14.875 -6.379 -39.281 1 91.06 341 LEU B N 1
ATOM 6690 C CA . LEU B 1 341 ? 14.578 -7.051 -38 1 91.06 341 LEU B CA 1
ATOM 6691 C C . LEU B 1 341 ? 13.812 -8.344 -38.25 1 91.06 341 LEU B C 1
ATOM 6693 O O . LEU B 1 341 ? 13.531 -9.094 -37.312 1 91.06 341 LEU B O 1
ATOM 6697 N N . TYR B 1 342 ? 13.531 -8.656 -39.5 1 90.19 342 TYR B N 1
ATOM 6698 C CA . TYR B 1 342 ? 12.664 -9.773 -39.844 1 90.19 342 TYR B CA 1
ATOM 6699 C C . TYR B 1 342 ? 13.242 -11.086 -39.312 1 90.19 342 TYR B C 1
ATOM 6701 O O . TYR B 1 342 ? 12.555 -11.852 -38.656 1 90.19 342 TYR B O 1
ATOM 6709 N N . ASP B 1 343 ? 14.508 -11.336 -39.625 1 91.88 343 ASP B N 1
ATOM 6710 C CA . ASP B 1 343 ? 15.133 -12.586 -39.219 1 91.88 343 ASP B CA 1
ATOM 6711 C C . ASP B 1 343 ? 15.164 -12.727 -37.688 1 91.88 343 ASP B C 1
ATOM 6713 O O . ASP B 1 343 ? 14.914 -13.812 -37.156 1 91.88 343 ASP B O 1
ATOM 6717 N N . GLN B 1 344 ? 15.508 -11.656 -37.062 1 93.06 344 GLN B N 1
ATOM 6718 C CA . GLN B 1 344 ? 15.523 -11.664 -35.594 1 93.06 344 GLN B CA 1
ATOM 6719 C C . GLN B 1 344 ? 14.133 -11.938 -35.031 1 93.06 344 GLN B C 1
ATOM 6721 O O . GLN B 1 344 ? 13.992 -12.641 -34.031 1 93.06 344 GLN B O 1
ATOM 6726 N N . THR B 1 345 ? 13.156 -11.422 -35.625 1 93.38 345 THR B N 1
ATOM 6727 C CA . THR B 1 345 ? 11.781 -11.625 -35.188 1 93.38 345 THR B CA 1
ATOM 6728 C C . THR B 1 345 ? 11.391 -13.094 -35.312 1 93.38 345 THR B C 1
ATOM 6730 O O . THR B 1 345 ? 10.719 -13.641 -34.438 1 93.38 345 THR B O 1
ATOM 6733 N N . ILE B 1 346 ? 11.812 -13.695 -36.344 1 93.06 346 ILE B N 1
ATOM 6734 C CA . ILE B 1 346 ? 11.516 -15.109 -36.562 1 93.06 346 ILE B CA 1
ATOM 6735 C C . ILE B 1 346 ? 12.172 -15.953 -35.469 1 93.06 346 ILE B C 1
ATOM 6737 O O . ILE B 1 346 ? 11.562 -16.891 -34.938 1 93.06 346 ILE B O 1
ATOM 6741 N N . ILE B 1 347 ? 13.367 -15.609 -35.125 1 95.5 347 ILE B N 1
ATOM 6742 C CA . ILE B 1 347 ? 14.102 -16.328 -34.094 1 95.5 347 ILE B CA 1
ATOM 6743 C C . ILE B 1 347 ? 13.375 -16.188 -32.75 1 95.5 347 ILE B C 1
ATOM 6745 O O . ILE B 1 347 ? 13.203 -17.172 -32.031 1 95.5 347 ILE B O 1
ATOM 6749 N N . LEU B 1 348 ? 12.977 -15.023 -32.469 1 95.88 348 LEU B N 1
ATOM 6750 C CA . LEU B 1 348 ? 12.281 -14.766 -31.203 1 95.88 348 LEU B CA 1
ATOM 6751 C C . LEU B 1 348 ? 10.938 -15.492 -31.172 1 95.88 348 LEU B C 1
ATOM 6753 O O . LEU B 1 348 ? 10.555 -16.031 -30.125 1 95.88 348 LEU B O 1
ATOM 6757 N N . ALA B 1 349 ? 10.211 -15.5 -32.25 1 93.5 349 ALA B N 1
ATOM 6758 C CA . ALA B 1 349 ? 8.938 -16.219 -32.312 1 93.5 349 ALA B CA 1
ATOM 6759 C C . ALA B 1 349 ? 9.141 -17.703 -32.125 1 93.5 349 ALA B C 1
ATOM 6761 O O . ALA B 1 349 ? 8.32 -18.359 -31.453 1 93.5 349 ALA B O 1
ATOM 6762 N N . THR B 1 350 ? 10.156 -18.219 -32.719 1 95.5 350 THR B N 1
ATOM 6763 C CA . THR B 1 350 ? 10.477 -19.625 -32.531 1 95.5 350 THR B CA 1
ATOM 6764 C C . THR B 1 350 ? 10.773 -19.938 -31.078 1 95.5 350 THR B C 1
ATOM 6766 O O . THR B 1 350 ? 10.352 -20.984 -30.562 1 95.5 350 THR B O 1
ATOM 6769 N N . ARG B 1 351 ? 11.469 -19.078 -30.453 1 97.31 351 ARG B N 1
ATOM 6770 C CA . ARG B 1 351 ? 11.758 -19.234 -29.031 1 97.31 351 ARG B CA 1
ATOM 6771 C C . ARG B 1 351 ? 10.477 -19.203 -28.203 1 97.31 351 ARG B C 1
ATOM 6773 O O . ARG B 1 351 ? 10.328 -19.969 -27.266 1 97.31 351 ARG B O 1
ATOM 6780 N N . CYS B 1 352 ? 9.617 -18.281 -28.547 1 96.06 352 CYS B N 1
ATOM 6781 C CA . CYS B 1 352 ? 8.336 -18.203 -27.859 1 96.06 352 CYS B CA 1
ATOM 6782 C C . CYS B 1 352 ? 7.574 -19.516 -27.938 1 96.06 352 CYS B C 1
ATOM 6784 O O . CYS B 1 352 ? 7.098 -20.031 -26.938 1 96.06 352 CYS B O 1
ATOM 6786 N N . LYS B 1 353 ? 7.496 -20.047 -29.125 1 95.56 353 LYS B N 1
ATOM 6787 C CA . LYS B 1 353 ? 6.793 -21.312 -29.359 1 95.56 353 LYS B CA 1
ATOM 6788 C C . LYS B 1 353 ? 7.438 -22.453 -28.578 1 95.56 353 LYS B C 1
ATOM 6790 O O . LYS B 1 353 ? 6.742 -23.312 -28.031 1 95.56 353 LYS B O 1
ATOM 6795 N N . LYS B 1 354 ? 8.719 -22.469 -28.562 1 97.5 354 LYS B N 1
ATOM 6796 C CA . LYS B 1 354 ? 9.43 -23.516 -27.844 1 97.5 354 LYS B CA 1
ATOM 6797 C C . LYS B 1 354 ? 9.148 -23.422 -26.344 1 97.5 354 LYS B C 1
ATOM 6799 O O . LYS B 1 354 ? 8.891 -24.438 -25.688 1 97.5 354 LYS B O 1
ATOM 6804 N N . GLN B 1 355 ? 9.258 -22.219 -25.797 1 98.19 355 GLN B N 1
ATOM 6805 C CA . GLN B 1 355 ? 8.961 -22.016 -24.375 1 98.19 355 GLN B CA 1
ATOM 6806 C C . GLN B 1 355 ? 7.547 -22.469 -24.031 1 98.19 355 GLN B C 1
ATOM 6808 O O . GLN B 1 355 ? 7.336 -23.141 -23.031 1 98.19 355 GLN B O 1
ATOM 6813 N N . ALA B 1 356 ? 6.594 -22.094 -24.875 1 97.62 356 ALA B N 1
ATOM 6814 C CA . ALA B 1 356 ? 5.203 -22.5 -24.672 1 97.62 356 ALA B CA 1
ATOM 6815 C C . ALA B 1 356 ? 5.059 -24.016 -24.719 1 97.62 356 ALA B C 1
ATOM 6817 O O . ALA B 1 356 ? 4.367 -24.609 -23.891 1 97.62 356 ALA B O 1
ATOM 6818 N N . ALA B 1 357 ? 5.688 -24.641 -25.703 1 97.88 357 ALA B N 1
ATOM 6819 C CA . ALA B 1 357 ? 5.633 -26.094 -25.844 1 97.88 357 ALA B CA 1
ATOM 6820 C C . ALA B 1 357 ? 6.223 -26.781 -24.625 1 97.88 357 ALA B C 1
ATOM 6822 O O . ALA B 1 357 ? 5.633 -27.734 -24.094 1 97.88 357 ALA B O 1
ATOM 6823 N N . ASP B 1 358 ? 7.375 -26.312 -24.219 1 98.12 358 ASP B N 1
ATOM 6824 C CA . ASP B 1 358 ? 8.055 -26.906 -23.062 1 98.12 358 ASP B CA 1
ATOM 6825 C C . ASP B 1 358 ? 7.215 -26.75 -21.797 1 98.12 358 ASP B C 1
ATOM 6827 O O . ASP B 1 358 ? 7.195 -27.641 -20.938 1 98.12 358 ASP B O 1
ATOM 6831 N N . LEU B 1 359 ? 6.582 -25.625 -21.625 1 98.25 359 LEU B N 1
ATOM 6832 C CA . LEU B 1 359 ? 5.711 -25.391 -20.484 1 98.25 359 LEU B CA 1
ATOM 6833 C C . LEU B 1 359 ? 4.562 -26.391 -20.453 1 98.25 359 LEU B C 1
ATOM 6835 O O . LEU B 1 359 ? 4.305 -27.031 -19.438 1 98.25 359 LEU B O 1
ATOM 6839 N N . CYS B 1 360 ? 3.898 -26.578 -21.609 1 97.56 360 CYS B N 1
ATOM 6840 C CA . CYS B 1 360 ? 2.789 -27.516 -21.719 1 97.56 360 CYS B CA 1
ATOM 6841 C C . CYS B 1 360 ? 3.234 -28.922 -21.359 1 97.56 360 CYS B C 1
ATOM 6843 O O . CYS B 1 360 ? 2.58 -29.609 -20.578 1 97.56 360 CYS B O 1
ATOM 6845 N N . ASP B 1 361 ? 4.328 -29.312 -21.938 1 97.81 361 ASP B N 1
ATOM 6846 C CA . ASP B 1 361 ? 4.816 -30.672 -21.734 1 97.81 361 ASP B CA 1
ATOM 6847 C C . ASP B 1 361 ? 5.23 -30.906 -20.281 1 97.81 361 ASP B C 1
ATOM 6849 O O . ASP B 1 361 ? 5 -31.984 -19.734 1 97.81 361 ASP B O 1
ATOM 6853 N N . LEU B 1 362 ? 5.828 -29.906 -19.719 1 97.88 362 LEU B N 1
ATOM 6854 C CA . LEU B 1 362 ? 6.266 -30.016 -18.328 1 97.88 362 LEU B CA 1
ATOM 6855 C C . LEU B 1 362 ? 5.074 -30.219 -17.391 1 97.88 362 LEU B C 1
ATOM 6857 O O . LEU B 1 362 ? 5.094 -31.109 -16.547 1 97.88 362 LEU B O 1
ATOM 6861 N N . ILE B 1 363 ? 4.066 -29.406 -17.5 1 97.5 363 ILE B N 1
ATOM 6862 C CA . ILE B 1 363 ? 2.914 -29.484 -16.609 1 97.5 363 ILE B CA 1
ATOM 6863 C C . ILE B 1 363 ? 2.16 -30.781 -16.828 1 97.5 363 ILE B C 1
ATOM 6865 O O . ILE B 1 363 ? 1.696 -31.422 -15.883 1 97.5 363 ILE B O 1
ATOM 6869 N N . TRP B 1 364 ? 2.066 -31.219 -18.094 1 96.81 364 TRP B N 1
ATOM 6870 C CA . TRP B 1 364 ? 1.406 -32.5 -18.406 1 96.81 364 TRP B CA 1
ATOM 6871 C C . TRP B 1 364 ? 2.127 -33.656 -17.75 1 96.81 364 TRP B C 1
ATOM 6873 O O . TRP B 1 364 ? 1.492 -34.531 -17.156 1 96.81 364 TRP B O 1
ATOM 6883 N N . LYS B 1 365 ? 3.428 -33.656 -17.938 1 96.38 365 LYS B N 1
ATOM 6884 C CA . LYS B 1 365 ? 4.23 -34.688 -17.312 1 96.38 365 LYS B CA 1
ATOM 6885 C C . LYS B 1 365 ? 4.086 -34.688 -15.797 1 96.38 365 LYS B C 1
ATOM 6887 O O . LYS B 1 365 ? 3.951 -35.719 -15.164 1 96.38 365 LYS B O 1
ATOM 6892 N N . ALA B 1 366 ? 4.16 -33.531 -15.18 1 95.81 366 ALA B N 1
ATOM 6893 C CA . ALA B 1 366 ? 4.059 -33.375 -13.734 1 95.81 366 ALA B CA 1
ATOM 6894 C C . ALA B 1 366 ? 2.709 -33.844 -13.219 1 95.81 366 ALA B C 1
ATOM 6896 O O . ALA B 1 366 ? 2.619 -34.406 -12.117 1 95.81 366 ALA B O 1
ATOM 6897 N N . LYS B 1 367 ? 1.662 -33.688 -13.953 1 95.38 367 LYS B N 1
ATOM 6898 C CA . LYS B 1 367 ? 0.3 -34.031 -13.562 1 95.38 367 LYS B CA 1
ATOM 6899 C C . LYS B 1 367 ? 0.139 -35.531 -13.43 1 95.38 367 LYS B C 1
ATOM 6901 O O . LYS B 1 367 ? -0.774 -36.031 -12.758 1 95.38 367 LYS B O 1
ATOM 6906 N N . GLN B 1 368 ? 1.059 -36.312 -13.984 1 93.38 368 GLN B N 1
ATOM 6907 C CA . GLN B 1 368 ? 0.905 -37.781 -14.047 1 93.38 368 GLN B CA 1
ATOM 6908 C C . GLN B 1 368 ? 1.207 -38.406 -12.703 1 93.38 368 GLN B C 1
ATOM 6910 O O . GLN B 1 368 ? 0.842 -39.562 -12.469 1 93.38 368 GLN B O 1
ATOM 6915 N N . ARG B 1 369 ? 1.844 -37.656 -11.773 1 92.31 369 ARG B N 1
ATOM 6916 C CA . ARG B 1 369 ? 2.166 -38.156 -10.445 1 92.31 369 ARG B CA 1
ATOM 6917 C C . ARG B 1 369 ? 1.727 -37.188 -9.367 1 92.31 369 ARG B C 1
ATOM 6919 O O . ARG B 1 369 ? 1.981 -35.969 -9.477 1 92.31 369 ARG B O 1
ATOM 6926 N N . PRO B 1 370 ? 1.162 -37.688 -8.312 1 90.81 370 PRO B N 1
ATOM 6927 C CA . PRO B 1 370 ? 0.69 -36.812 -7.242 1 90.81 370 PRO B CA 1
ATOM 6928 C C . PRO B 1 370 ? 1.82 -36 -6.594 1 90.81 370 PRO B C 1
ATOM 6930 O O . PRO B 1 370 ? 1.607 -34.875 -6.145 1 90.81 370 PRO B O 1
ATOM 6933 N N . GLU B 1 371 ? 3.057 -36.531 -6.578 1 92.62 371 GLU B N 1
ATOM 6934 C CA . GLU B 1 371 ? 4.184 -35.938 -5.875 1 92.62 371 GLU B CA 1
ATOM 6935 C C . GLU B 1 371 ? 4.742 -34.75 -6.652 1 92.62 371 GLU B C 1
ATOM 6937 O O . GLU B 1 371 ? 5.52 -33.938 -6.113 1 92.62 371 GLU B O 1
ATOM 6942 N N . THR B 1 372 ? 4.281 -34.625 -7.879 1 94.25 372 THR B N 1
ATOM 6943 C CA . THR B 1 372 ? 4.801 -33.531 -8.688 1 94.25 372 THR B CA 1
ATOM 6944 C C . THR B 1 372 ? 3.668 -32.625 -9.211 1 94.25 372 THR B C 1
ATOM 6946 O O . THR B 1 372 ? 3.912 -31.625 -9.859 1 94.25 372 THR B O 1
ATOM 6949 N N . ASP B 1 373 ? 2.479 -33 -8.891 1 92.5 373 ASP B N 1
ATOM 6950 C CA . ASP B 1 373 ? 1.316 -32.281 -9.414 1 92.5 373 ASP B CA 1
ATOM 6951 C C . ASP B 1 373 ? 1.223 -30.891 -8.82 1 92.5 373 ASP B C 1
ATOM 6953 O O . ASP B 1 373 ? 1.433 -30.703 -7.617 1 92.5 373 ASP B O 1
ATOM 6957 N N . ILE B 1 374 ? 0.975 -29.922 -9.688 1 93 374 ILE B N 1
ATOM 6958 C CA . ILE B 1 374 ? 0.826 -28.547 -9.242 1 93 374 ILE B CA 1
ATOM 6959 C C . ILE B 1 374 ? -0.594 -28.062 -9.531 1 93 374 ILE B C 1
ATOM 6961 O O . ILE B 1 374 ? -0.921 -27.719 -10.664 1 93 374 ILE B O 1
ATOM 6965 N N . MET B 1 375 ? -1.431 -27.984 -8.516 1 88.25 375 MET B N 1
ATOM 6966 C CA . MET B 1 375 ? -2.842 -27.625 -8.641 1 88.25 375 MET B CA 1
ATOM 6967 C C . MET B 1 375 ? -3.092 -26.203 -8.156 1 88.25 375 MET B C 1
ATOM 6969 O O . MET B 1 375 ? -4.105 -25.922 -7.508 1 88.25 375 MET B O 1
ATOM 6973 N N . HIS B 1 376 ? -2.242 -25.312 -8.438 1 89.94 376 HIS B N 1
ATOM 6974 C CA . HIS B 1 376 ? -2.41 -23.906 -8.086 1 89.94 376 HIS B CA 1
ATOM 6975 C C . HIS B 1 376 ? -3.16 -23.141 -9.172 1 89.94 376 HIS B C 1
ATOM 6977 O O . HIS B 1 376 ? -3.006 -23.438 -10.359 1 89.94 376 HIS B O 1
ATOM 6983 N N . SER B 1 377 ? -3.904 -22.156 -8.773 1 87.81 377 SER B N 1
ATOM 6984 C CA . SER B 1 377 ? -4.785 -21.453 -9.703 1 87.81 377 SER B CA 1
ATOM 6985 C C . SER B 1 377 ? -3.99 -20.719 -10.773 1 87.81 377 SER B C 1
ATOM 6987 O O . SER B 1 377 ? -4.438 -20.609 -11.922 1 87.81 377 SER B O 1
ATOM 6989 N N . LEU B 1 378 ? -2.791 -20.266 -10.5 1 88.94 378 LEU B N 1
ATOM 6990 C CA . LEU B 1 378 ? -1.975 -19.5 -11.438 1 88.94 378 LEU B CA 1
ATOM 6991 C C . LEU B 1 378 ? -1.536 -20.375 -12.609 1 88.94 378 LEU B C 1
ATOM 6993 O O . LEU B 1 378 ? -1.175 -19.875 -13.672 1 88.94 378 LEU B O 1
ATOM 6997 N N . VAL B 1 379 ? -1.547 -21.688 -12.406 1 93 379 VAL B N 1
ATOM 6998 C CA . VAL B 1 379 ? -1.219 -22.625 -13.484 1 93 379 VAL B CA 1
ATOM 6999 C C . VAL B 1 379 ? -2.213 -22.453 -14.625 1 93 379 VAL B C 1
ATOM 7001 O O . VAL B 1 379 ? -1.849 -22.594 -15.797 1 93 379 VAL B O 1
ATOM 7004 N N . GLY B 1 380 ? -3.432 -22.156 -14.219 1 90.19 380 GLY B N 1
ATOM 7005 C CA . GLY B 1 380 ? -4.426 -21.875 -15.242 1 90.19 380 GLY B CA 1
ATOM 7006 C C . GLY B 1 380 ? -4.031 -20.734 -16.156 1 90.19 380 GLY B C 1
ATOM 7007 O O . GLY B 1 380 ? -4.176 -20.828 -17.375 1 90.19 380 GLY B O 1
ATOM 7008 N N . HIS B 1 381 ? -3.535 -19.719 -15.586 1 89.94 381 HIS B N 1
ATOM 7009 C CA . HIS B 1 381 ? -3.096 -18.578 -16.359 1 89.94 381 HIS B CA 1
ATOM 7010 C C . HIS B 1 381 ? -1.937 -18.938 -17.281 1 89.94 381 HIS B C 1
ATOM 7012 O O . HIS B 1 381 ? -1.91 -18.531 -18.453 1 89.94 381 HIS B O 1
ATOM 7018 N N . ASP B 1 382 ? -1.046 -19.672 -16.781 1 93.62 382 ASP B N 1
ATOM 7019 C CA . ASP B 1 382 ? 0.107 -20.094 -17.578 1 93.62 382 ASP B CA 1
ATOM 7020 C C . ASP B 1 382 ? -0.321 -20.969 -18.75 1 93.62 382 ASP B C 1
ATOM 7022 O O . ASP B 1 382 ? 0.17 -20.797 -19.859 1 93.62 382 ASP B O 1
ATOM 7026 N N . LEU B 1 383 ? -1.217 -21.844 -18.469 1 93.75 383 LEU B N 1
ATOM 7027 C CA . LEU B 1 383 ? -1.698 -22.75 -19.5 1 93.75 383 LEU B CA 1
ATOM 7028 C C . LEU B 1 383 ? -2.488 -22 -20.562 1 93.75 383 LEU B C 1
ATOM 7030 O O . LEU B 1 383 ? -2.387 -22.328 -21.75 1 93.75 383 LEU B O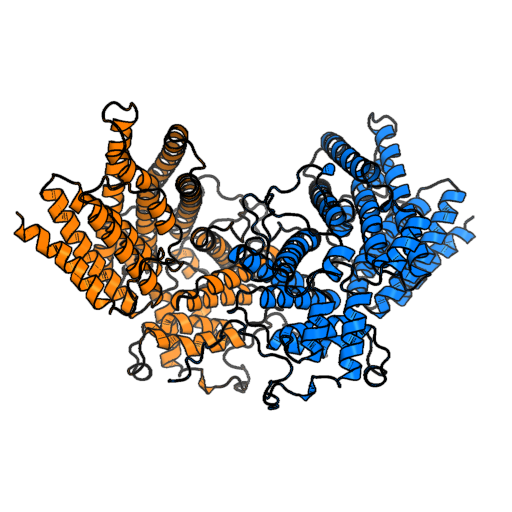 1
ATOM 7034 N N . VAL B 1 384 ? -3.225 -21.062 -20.172 1 89.88 384 VAL B N 1
ATOM 7035 C CA . VAL B 1 384 ? -3.988 -20.281 -21.141 1 89.88 384 VAL B CA 1
ATOM 7036 C C . VAL B 1 384 ? -3.037 -19.469 -22.016 1 89.88 384 VAL B C 1
ATOM 7038 O O . VAL B 1 384 ? -3.227 -19.391 -23.234 1 89.88 384 VAL B O 1
ATOM 7041 N N . THR B 1 385 ? -2.07 -18.844 -21.391 1 90.88 385 THR B N 1
ATOM 7042 C CA . THR B 1 385 ? -1.079 -18.109 -22.156 1 90.88 385 THR B CA 1
ATOM 7043 C C . THR B 1 385 ? -0.397 -19.016 -23.172 1 90.88 385 THR B C 1
ATOM 7045 O O . THR B 1 385 ? -0.282 -18.656 -24.359 1 90.88 385 THR B O 1
ATOM 7048 N N . SER B 1 386 ? 0 -20.172 -22.766 1 95.12 386 SER B N 1
ATOM 7049 C CA . SER B 1 386 ? 0.645 -21.109 -23.672 1 95.12 386 SER B CA 1
ATOM 7050 C C . SER B 1 386 ? -0.326 -21.609 -24.75 1 95.12 386 SER B C 1
ATOM 7052 O O . SER B 1 386 ? 0.077 -21.875 -25.875 1 95.12 386 SER B O 1
ATOM 7054 N N . SER B 1 387 ? -1.572 -21.719 -24.375 1 91.25 387 SER B N 1
ATOM 7055 C CA . SER B 1 387 ? -2.596 -22.125 -25.328 1 91.25 387 SER B CA 1
ATOM 7056 C C . SER B 1 387 ? -2.732 -21.094 -26.453 1 91.25 387 SER B C 1
ATOM 7058 O O . SER B 1 387 ? -2.949 -21.453 -27.609 1 91.25 387 SER B O 1
ATOM 7060 N N . THR B 1 388 ? -2.643 -19.812 -26.062 1 87.56 388 THR B N 1
ATOM 7061 C CA . THR B 1 388 ? -2.715 -18.797 -27.109 1 87.56 388 THR B CA 1
ATOM 7062 C C . THR B 1 388 ? -1.565 -18.953 -28.094 1 87.56 388 THR B C 1
ATOM 7064 O O . THR B 1 388 ? -1.74 -18.719 -29.297 1 87.56 388 THR B O 1
ATOM 7067 N N . VAL B 1 389 ? -0.402 -19.344 -27.688 1 90.88 389 VAL B N 1
ATOM 7068 C CA . VAL B 1 389 ? 0.744 -19.578 -28.562 1 90.88 389 VAL B CA 1
ATOM 7069 C C . VAL B 1 389 ? 0.491 -20.797 -29.438 1 90.88 389 VAL B C 1
ATOM 7071 O O . VAL B 1 389 ? 0.788 -20.781 -30.625 1 90.88 389 VAL B O 1
ATOM 7074 N N . GLN B 1 390 ? -0.071 -21.859 -28.844 1 91.44 390 GLN B N 1
ATOM 7075 C CA . GLN B 1 390 ? -0.397 -23.062 -29.609 1 91.44 390 GLN B CA 1
ATOM 7076 C C . GLN B 1 390 ? -1.449 -22.766 -30.672 1 91.44 390 GLN B C 1
ATOM 7078 O O . GLN B 1 390 ? -1.386 -23.297 -31.781 1 91.44 390 GLN B O 1
ATOM 7083 N N . ILE B 1 391 ? -2.4 -21.969 -30.328 1 84.31 391 ILE B N 1
ATOM 7084 C CA . ILE B 1 391 ? -3.424 -21.578 -31.281 1 84.31 391 ILE B CA 1
ATOM 7085 C C . ILE B 1 391 ? -2.783 -20.797 -32.438 1 84.31 391 ILE B C 1
ATOM 7087 O O . ILE B 1 391 ? -3.121 -21 -33.594 1 84.31 391 ILE B O 1
ATOM 7091 N N . HIS B 1 392 ? -1.926 -19.844 -32.062 1 84 392 HIS B N 1
ATOM 7092 C CA . HIS B 1 392 ? -1.183 -19.125 -33.094 1 84 392 HIS B CA 1
ATOM 7093 C C . HIS B 1 392 ? -0.477 -20.094 -34.031 1 84 392 HIS B C 1
ATOM 7095 O O . HIS B 1 392 ? -0.509 -19.906 -35.25 1 84 392 HIS B O 1
ATOM 7101 N N . THR B 1 393 ? 0.165 -21.078 -33.531 1 86.12 393 THR B N 1
ATOM 7102 C CA . THR B 1 393 ? 0.865 -22.078 -34.312 1 86.12 393 THR B CA 1
ATOM 7103 C C . THR B 1 393 ? -0.113 -22.859 -35.219 1 86.12 393 THR B C 1
ATOM 7105 O O . THR B 1 393 ? 0.163 -23.094 -36.375 1 86.12 393 THR B O 1
ATOM 7108 N N . LEU B 1 394 ? -1.199 -23.219 -34.688 1 83.06 394 LEU B N 1
ATOM 7109 C CA . LEU B 1 394 ? -2.225 -23.938 -35.406 1 83.06 394 LEU B CA 1
ATOM 7110 C C . LEU B 1 394 ? -2.711 -23.141 -36.625 1 83.06 394 LEU B C 1
ATOM 7112 O O . LEU B 1 394 ? -2.984 -23.703 -37.688 1 83.06 394 LEU B O 1
ATOM 7116 N N . LEU B 1 395 ? -2.738 -21.859 -36.438 1 76.94 395 LEU B N 1
ATOM 7117 C CA . LEU B 1 395 ? -3.357 -21.016 -37.438 1 76.94 395 LEU B CA 1
ATOM 7118 C C . LEU B 1 395 ? -2.33 -20.562 -38.469 1 76.94 395 LEU B C 1
ATOM 7120 O O . LEU B 1 395 ? -2.67 -20.344 -39.625 1 76.94 395 LEU B O 1
ATOM 7124 N N . PHE B 1 396 ? -1.067 -20.438 -38.062 1 78.56 396 PHE B N 1
ATOM 7125 C CA . PHE B 1 396 ? -0.173 -19.719 -38.969 1 78.56 396 PHE B CA 1
ATOM 7126 C C . PHE B 1 396 ? 1.017 -20.578 -39.344 1 78.56 396 PHE B C 1
ATOM 7128 O O . PHE B 1 396 ? 1.795 -20.203 -40.25 1 78.56 396 PHE B O 1
ATOM 7135 N N . SER B 1 397 ? 1.143 -21.703 -38.719 1 82.69 397 SER B N 1
ATOM 7136 C CA . SER B 1 397 ? 2.232 -22.578 -39.125 1 82.69 397 SER B CA 1
ATOM 7137 C C . SER B 1 397 ? 1.872 -23.359 -40.375 1 82.69 397 SER B C 1
ATOM 7139 O O . SER B 1 397 ? 0.702 -23.672 -40.625 1 82.69 397 SER B O 1
ATOM 7141 N N . PHE B 1 398 ? 2.91 -23.688 -41.219 1 84.5 398 PHE B N 1
ATOM 7142 C CA . PHE B 1 398 ? 2.719 -24.516 -42.406 1 84.5 398 PHE B CA 1
ATOM 7143 C C . PHE B 1 398 ? 3.346 -25.891 -42.25 1 84.5 398 PHE B C 1
ATOM 7145 O O . PHE B 1 398 ? 3.363 -26.688 -43.156 1 84.5 398 PHE B O 1
ATOM 7152 N N . ASP B 1 399 ? 3.82 -26.172 -41.094 1 90.38 399 ASP B N 1
ATOM 7153 C CA . ASP B 1 399 ? 4.445 -27.453 -40.781 1 90.38 399 ASP B CA 1
ATOM 7154 C C . ASP B 1 399 ? 3.447 -28.406 -40.125 1 90.38 399 ASP B C 1
ATOM 7156 O O . ASP B 1 399 ? 3.033 -28.188 -39 1 90.38 399 ASP B O 1
ATOM 7160 N N . ASP B 1 400 ? 3.168 -29.516 -40.812 1 87.94 400 ASP B N 1
ATOM 7161 C CA . ASP B 1 400 ? 2.145 -30.453 -40.375 1 87.94 400 ASP B CA 1
ATOM 7162 C C . ASP B 1 400 ? 2.498 -31.047 -39 1 87.94 400 ASP B C 1
ATOM 7164 O O . ASP B 1 400 ? 1.612 -31.312 -38.188 1 87.94 400 ASP B O 1
ATOM 7168 N N . GLU B 1 401 ? 3.705 -31.328 -38.812 1 92.12 401 GLU B N 1
ATOM 7169 C CA . GLU B 1 401 ? 4.121 -31.875 -37.531 1 92.12 401 GLU B CA 1
ATOM 7170 C C . GLU B 1 401 ? 3.904 -30.875 -36.406 1 92.12 401 GLU B C 1
ATOM 7172 O O . GLU B 1 401 ? 3.449 -31.25 -35.312 1 92.12 401 GLU B O 1
ATOM 7177 N N . GLU B 1 402 ? 4.277 -29.641 -36.688 1 91.75 402 GLU B N 1
ATOM 7178 C CA . GLU B 1 402 ? 4.074 -28.578 -35.719 1 91.75 402 GLU B CA 1
ATOM 7179 C C . GLU B 1 402 ? 2.592 -28.406 -35.406 1 91.75 402 GLU B C 1
ATOM 7181 O O . GLU B 1 402 ? 2.225 -28.188 -34.25 1 91.75 402 GLU B O 1
ATOM 7186 N N . ILE B 1 403 ? 1.79 -28.438 -36.344 1 87.69 403 ILE B N 1
ATOM 7187 C CA . ILE B 1 403 ? 0.347 -28.281 -36.219 1 87.69 403 ILE B CA 1
ATOM 7188 C C . ILE B 1 403 ? -0.213 -29.422 -35.375 1 87.69 403 ILE B C 1
ATOM 7190 O O . ILE B 1 403 ? -1.002 -29.203 -34.438 1 87.69 403 ILE B O 1
ATOM 7194 N N . ALA B 1 404 ? 0.239 -30.672 -35.688 1 89.94 404 ALA B N 1
ATOM 7195 C CA . ALA B 1 404 ? -0.24 -31.844 -34.938 1 89.94 404 ALA B CA 1
ATOM 7196 C C . ALA B 1 404 ? 0.147 -31.75 -33.469 1 89.94 404 ALA B C 1
ATOM 7198 O O . ALA B 1 404 ? -0.657 -32.062 -32.594 1 89.94 404 ALA B O 1
ATOM 7199 N N . MET B 1 405 ? 1.325 -31.344 -33.219 1 94.69 405 MET B N 1
ATOM 7200 C CA . MET B 1 405 ? 1.798 -31.219 -31.828 1 94.69 405 MET B CA 1
ATOM 7201 C C . MET B 1 405 ? 1.043 -30.125 -31.094 1 94.69 405 MET B C 1
ATOM 7203 O O . MET B 1 405 ? 0.705 -30.281 -29.922 1 94.69 405 MET B O 1
ATOM 7207 N N . ALA B 1 406 ? 0.85 -29 -31.75 1 91.44 406 ALA B N 1
ATOM 7208 C CA . ALA B 1 406 ? 0.092 -27.906 -31.156 1 91.44 406 ALA B CA 1
ATOM 7209 C C . ALA B 1 406 ? -1.318 -28.344 -30.781 1 91.44 406 ALA B C 1
ATOM 7211 O O . ALA B 1 406 ? -1.824 -28 -29.703 1 91.44 406 ALA B O 1
ATOM 7212 N N . ARG B 1 407 ? -1.933 -29.109 -31.625 1 88.31 407 ARG B N 1
ATOM 7213 C CA . ARG B 1 407 ? -3.27 -29.641 -31.375 1 88.31 407 ARG B CA 1
ATOM 7214 C C . ARG B 1 407 ? -3.275 -30.531 -30.141 1 88.31 407 ARG B C 1
ATOM 7216 O O . ARG B 1 407 ? -4.152 -30.422 -29.281 1 88.31 407 ARG B O 1
ATOM 7223 N N . SER B 1 408 ? -2.35 -31.406 -30.078 1 92.06 408 SER B N 1
ATOM 7224 C CA . SER B 1 408 ? -2.244 -32.312 -28.953 1 92.06 408 SER B CA 1
ATOM 7225 C C . SER B 1 408 ? -2.043 -31.562 -27.641 1 92.06 408 SER B C 1
ATOM 7227 O O . SER B 1 408 ? -2.682 -31.875 -26.625 1 92.06 408 SER B O 1
ATOM 7229 N N . ARG B 1 409 ? -1.196 -30.594 -27.672 1 94.44 409 ARG B N 1
ATOM 7230 C CA . ARG B 1 409 ? -0.928 -29.797 -26.484 1 94.44 409 ARG B CA 1
ATOM 7231 C C . ARG B 1 409 ? -2.164 -29 -26.062 1 94.44 409 ARG B C 1
ATOM 7233 O O . ARG B 1 409 ? -2.439 -28.859 -24.859 1 94.44 409 ARG B O 1
ATOM 7240 N N . LEU B 1 410 ? -2.904 -28.5 -27 1 89.56 410 LEU B N 1
ATOM 7241 C CA . LEU B 1 410 ? -4.133 -27.766 -26.688 1 89.56 410 LEU B CA 1
ATOM 7242 C C . LEU B 1 410 ? -5.152 -28.688 -26.016 1 89.56 410 LEU B C 1
ATOM 7244 O O . LEU B 1 410 ? -5.828 -28.266 -25.062 1 89.56 410 LEU B O 1
ATOM 7248 N N . GLU B 1 411 ? -5.23 -29.891 -26.5 1 87.88 411 GLU B N 1
ATOM 7249 C CA . GLU B 1 411 ? -6.145 -30.844 -25.891 1 87.88 411 GLU B CA 1
ATOM 7250 C C . GLU B 1 411 ? -5.75 -31.156 -24.453 1 87.88 411 GLU B C 1
ATOM 7252 O O . GLU B 1 411 ? -6.602 -31.188 -23.562 1 87.88 411 GLU B O 1
ATOM 7257 N N . ARG B 1 412 ? -4.508 -31.391 -24.266 1 93.56 412 ARG B N 1
ATOM 7258 C CA . ARG B 1 412 ? -4 -31.656 -22.922 1 93.56 412 ARG B CA 1
ATOM 7259 C C . ARG B 1 412 ? -4.195 -30.438 -22.031 1 93.56 412 ARG B C 1
ATOM 7261 O O . ARG B 1 412 ? -4.574 -30.578 -20.859 1 93.56 412 ARG B O 1
ATOM 7268 N N . ASN B 1 413 ? -3.871 -29.219 -22.547 1 93.38 413 ASN B N 1
ATOM 7269 C CA . ASN B 1 413 ? -4.074 -28 -21.781 1 93.38 413 ASN B CA 1
ATOM 7270 C C . ASN B 1 413 ? -5.523 -27.844 -21.328 1 93.38 413 ASN B C 1
ATOM 7272 O O . ASN B 1 413 ? -5.785 -27.469 -20.188 1 93.38 413 ASN B O 1
ATOM 7276 N N . PHE B 1 414 ? -6.406 -28.172 -22.156 1 87.19 414 PHE B N 1
ATOM 7277 C CA . PHE B 1 414 ? -7.824 -28.078 -21.828 1 87.19 414 PHE B CA 1
ATOM 7278 C C . PHE B 1 414 ? -8.188 -29.016 -20.688 1 87.19 414 PHE B C 1
ATOM 7280 O O . PHE B 1 414 ? -8.945 -28.641 -19.797 1 87.19 414 PHE B O 1
ATOM 7287 N N . GLU B 1 415 ? -7.699 -30.172 -20.812 1 90.06 415 GLU B N 1
ATOM 7288 C CA . GLU B 1 415 ? -7.938 -31.141 -19.734 1 90.06 415 GLU B CA 1
ATOM 7289 C C . GLU B 1 415 ? -7.406 -30.609 -18.406 1 90.06 415 GLU B C 1
ATOM 7291 O O . GLU B 1 415 ? -8.102 -30.672 -17.391 1 90.06 415 GLU B O 1
ATOM 7296 N N . MET B 1 416 ? -6.23 -30.125 -18.438 1 94.06 416 MET B N 1
ATOM 7297 C CA . MET B 1 416 ? -5.586 -29.625 -17.219 1 94.06 416 MET B CA 1
ATOM 7298 C C . MET B 1 416 ? -6.309 -28.406 -16.672 1 94.06 416 MET B C 1
ATOM 7300 O O . MET B 1 416 ? -6.508 -28.266 -15.469 1 94.06 416 MET B O 1
ATOM 7304 N N . ILE B 1 417 ? -6.719 -27.484 -17.531 1 91.62 417 ILE B N 1
ATOM 7305 C CA . ILE B 1 417 ? -7.445 -26.281 -17.125 1 91.62 417 ILE B CA 1
ATOM 7306 C C . ILE B 1 417 ? -8.789 -26.672 -16.516 1 91.62 417 ILE B C 1
ATOM 7308 O O . ILE B 1 417 ? -9.211 -26.094 -15.508 1 91.62 417 ILE B O 1
ATOM 7312 N N . THR B 1 418 ? -9.438 -27.688 -17.094 1 88.94 418 THR B N 1
ATOM 7313 C CA . THR B 1 418 ? -10.711 -28.172 -16.578 1 88.94 418 THR B CA 1
ATOM 7314 C C . THR B 1 418 ? -10.531 -28.75 -15.172 1 88.94 418 THR B C 1
ATOM 7316 O O . THR B 1 418 ? -11.367 -28.531 -14.297 1 88.94 418 THR B O 1
ATOM 7319 N N . ASP B 1 419 ? -9.484 -29.484 -15.016 1 92.31 419 ASP B N 1
ATOM 7320 C CA . ASP B 1 419 ? -9.188 -30.047 -13.703 1 92.31 419 ASP B CA 1
ATOM 7321 C C . ASP B 1 419 ? -8.984 -28.953 -12.664 1 92.31 419 ASP B C 1
ATOM 7323 O O . ASP B 1 419 ? -9.477 -29.047 -11.539 1 92.31 419 ASP B O 1
ATOM 7327 N N . LEU B 1 420 ? -8.266 -27.938 -13.039 1 93.94 420 LEU B N 1
ATOM 7328 C CA . LEU B 1 420 ? -8.031 -26.812 -12.133 1 93.94 420 LEU B CA 1
ATOM 7329 C C . LEU B 1 420 ? -9.336 -26.078 -11.828 1 93.94 420 LEU B C 1
ATOM 7331 O O . LEU B 1 420 ? -9.562 -25.656 -10.695 1 93.94 420 LEU B O 1
ATOM 7335 N N . HIS B 1 421 ? -10.188 -25.969 -12.844 1 91.94 421 HIS B N 1
ATOM 7336 C CA . HIS B 1 421 ? -11.453 -25.25 -12.727 1 91.94 421 HIS B CA 1
ATOM 7337 C C . HIS B 1 421 ? -12.375 -25.938 -11.719 1 91.94 421 HIS B C 1
ATOM 7339 O O . HIS B 1 421 ? -13.219 -25.281 -11.094 1 91.94 421 HIS B O 1
ATOM 7345 N N . ARG B 1 422 ? -12.18 -27.172 -11.508 1 93 422 ARG B N 1
ATOM 7346 C CA . ARG B 1 422 ? -12.977 -27.906 -10.531 1 93 422 ARG B CA 1
ATOM 7347 C C . ARG B 1 422 ? -12.773 -27.359 -9.125 1 93 422 ARG B C 1
ATOM 7349 O O . ARG B 1 422 ? -13.688 -27.391 -8.297 1 93 422 ARG B O 1
ATOM 7356 N N . TYR B 1 423 ? -11.617 -26.781 -8.898 1 94.69 423 TYR B N 1
ATOM 7357 C CA . TYR B 1 423 ? -11.273 -26.391 -7.535 1 94.69 423 TYR B CA 1
ATOM 7358 C C . TYR B 1 423 ? -11.195 -24.875 -7.406 1 94.69 423 TYR B C 1
ATOM 7360 O O . TYR B 1 423 ? -11.398 -24.328 -6.32 1 94.69 423 TYR B O 1
ATOM 7368 N N . TRP B 1 424 ? -10.859 -24.25 -8.523 1 94.5 424 TRP B N 1
ATOM 7369 C CA . TRP B 1 424 ? -10.562 -22.812 -8.453 1 94.5 424 TRP B CA 1
ATOM 7370 C C . TRP B 1 424 ? -11.5 -22.016 -9.352 1 94.5 424 TRP B C 1
ATOM 7372 O O . TRP B 1 424 ? -11.266 -21.906 -10.555 1 94.5 424 TRP B O 1
ATOM 7382 N N . PRO B 1 425 ? -12.461 -21.312 -8.812 1 91.62 425 PRO B N 1
ATOM 7383 C CA . PRO B 1 425 ? -13.398 -20.531 -9.633 1 91.62 425 PRO B CA 1
ATOM 7384 C C . PRO B 1 425 ? -12.703 -19.453 -10.453 1 91.62 425 PRO B C 1
ATOM 7386 O O . PRO B 1 425 ? -13.164 -19.109 -11.539 1 91.62 425 PRO B O 1
ATOM 7389 N N . ILE B 1 426 ? -11.609 -18.906 -10.023 1 90.12 426 ILE B N 1
ATOM 7390 C CA . ILE B 1 426 ? -10.891 -17.844 -10.719 1 90.12 426 ILE B CA 1
ATOM 7391 C C . ILE B 1 426 ? -10.445 -18.312 -12.094 1 90.12 426 ILE B C 1
ATOM 7393 O O . ILE B 1 426 ? -10.203 -17.5 -12.992 1 90.12 426 ILE B O 1
ATOM 7397 N N . VAL B 1 427 ? -10.367 -19.594 -12.289 1 89.5 427 VAL B N 1
ATOM 7398 C CA . VAL B 1 427 ? -9.953 -20.156 -13.57 1 89.5 427 VAL B CA 1
ATOM 7399 C C . VAL B 1 427 ? -11.008 -19.844 -14.633 1 89.5 427 VAL B C 1
ATOM 7401 O O . VAL B 1 427 ? -10.711 -19.844 -15.828 1 89.5 427 VAL B O 1
ATOM 7404 N N . SER B 1 428 ? -12.195 -19.531 -14.203 1 84.62 428 SER B N 1
ATOM 7405 C CA . SER B 1 428 ? -13.227 -19.109 -15.141 1 84.62 428 SER B CA 1
ATOM 7406 C C . SER B 1 428 ? -12.812 -17.844 -15.891 1 84.62 428 SER B C 1
ATOM 7408 O O . SER B 1 428 ? -13.117 -17.688 -17.078 1 84.62 428 SER B O 1
ATOM 7410 N N . VAL B 1 429 ? -12.172 -17 -15.195 1 80.19 429 VAL B N 1
ATOM 7411 C CA . VAL B 1 429 ? -11.719 -15.742 -15.805 1 80.19 429 VAL B CA 1
ATOM 7412 C C . VAL B 1 429 ? -10.688 -16.047 -16.891 1 80.19 429 VAL B C 1
ATOM 7414 O O . VAL B 1 429 ? -10.75 -15.469 -17.984 1 80.19 429 VAL B O 1
ATOM 7417 N N . THR B 1 430 ? -9.828 -16.906 -16.609 1 78.56 430 THR B N 1
ATOM 7418 C CA . THR B 1 430 ? -8.766 -17.25 -17.562 1 78.56 430 THR B CA 1
ATOM 7419 C C . THR B 1 430 ? -9.344 -17.969 -18.781 1 78.56 430 THR B C 1
ATOM 7421 O O . THR B 1 430 ? -8.906 -17.734 -19.906 1 78.56 430 THR B O 1
ATOM 7424 N N . ILE B 1 431 ? -10.305 -18.797 -18.484 1 78.75 431 ILE B N 1
ATOM 7425 C CA . ILE B 1 431 ? -10.969 -19.5 -19.578 1 78.75 431 ILE B CA 1
ATOM 7426 C C . ILE B 1 431 ? -11.672 -18.484 -20.484 1 78.75 431 ILE B C 1
ATOM 7428 O O . ILE B 1 431 ? -11.609 -18.578 -21.703 1 78.75 431 ILE B O 1
ATOM 7432 N N . SER B 1 432 ? -12.266 -17.562 -19.859 1 79.31 432 SER B N 1
ATOM 7433 C CA . SER B 1 432 ? -12.961 -16.516 -20.609 1 79.31 432 SER B CA 1
ATOM 7434 C C . SER B 1 432 ? -11.992 -15.742 -21.484 1 79.31 432 SER B C 1
ATOM 7436 O O . SER B 1 432 ? -12.328 -15.359 -22.609 1 79.31 432 SER B O 1
ATOM 7438 N N . LYS B 1 433 ? -10.875 -15.531 -21.047 1 75.94 433 LYS B N 1
ATOM 7439 C CA . LYS B 1 433 ? -9.852 -14.828 -21.812 1 75.94 433 LYS B CA 1
ATOM 7440 C C . LYS B 1 433 ? -9.398 -15.656 -23 1 75.94 433 LYS B C 1
ATOM 7442 O O . LYS B 1 433 ? -9.203 -15.125 -24.094 1 75.94 433 LYS B O 1
ATOM 7447 N N . LEU B 1 434 ? -9.25 -16.906 -22.781 1 79.25 434 LEU B N 1
ATOM 7448 C CA . LEU B 1 434 ? -8.867 -17.797 -23.875 1 79.25 434 LEU B CA 1
ATOM 7449 C C . LEU B 1 434 ? -9.938 -17.812 -24.969 1 79.25 434 LEU B C 1
ATOM 7451 O O . LEU B 1 434 ? -9.609 -17.797 -26.156 1 79.25 434 LEU B O 1
ATOM 7455 N N . LYS B 1 435 ? -11.125 -17.766 -24.484 1 75.5 435 LYS B N 1
ATOM 7456 C CA . LYS B 1 435 ? -12.234 -17.734 -25.438 1 75.5 435 LYS B CA 1
ATOM 7457 C C . LYS B 1 435 ? -12.203 -16.453 -26.266 1 75.5 435 LYS B C 1
ATOM 7459 O O . LYS B 1 435 ? -12.43 -16.484 -27.484 1 75.5 435 LYS B O 1
ATOM 7464 N N . GLN B 1 436 ? -11.977 -15.398 -25.641 1 74.12 436 GLN B N 1
ATOM 7465 C CA . GLN B 1 436 ? -11.914 -14.117 -26.344 1 74.12 436 GLN B CA 1
ATOM 7466 C C . GLN B 1 436 ? -10.766 -14.094 -27.344 1 74.12 436 GLN B C 1
ATOM 7468 O O . GLN B 1 436 ? -10.914 -13.555 -28.438 1 74.12 436 GLN B O 1
ATOM 7473 N N . PHE B 1 437 ? -9.703 -14.617 -26.984 1 74.81 437 PHE B N 1
ATOM 7474 C CA . PHE B 1 437 ? -8.57 -14.711 -27.906 1 74.81 437 PHE B CA 1
ATOM 7475 C C . PHE B 1 437 ? -8.914 -15.578 -29.109 1 74.81 437 PHE B C 1
ATOM 7477 O O . PHE B 1 437 ? -8.609 -15.219 -30.25 1 74.81 437 PHE B O 1
ATOM 7484 N N . HIS B 1 438 ? -9.414 -16.672 -28.797 1 71.5 438 HIS B N 1
ATOM 7485 C CA . HIS B 1 438 ? -9.812 -17.578 -29.859 1 71.5 438 HIS B CA 1
ATOM 7486 C C . HIS B 1 438 ? -10.758 -16.891 -30.844 1 71.5 438 HIS B C 1
ATOM 7488 O O . HIS B 1 438 ? -10.578 -17.016 -32.062 1 71.5 438 HIS B O 1
ATOM 7494 N N . ASN B 1 439 ? -11.672 -16.172 -30.328 1 71.25 439 ASN B N 1
ATOM 7495 C CA . ASN B 1 439 ? -12.633 -15.453 -31.156 1 71.25 439 ASN B CA 1
ATOM 7496 C C . ASN B 1 439 ? -11.953 -14.367 -31.984 1 71.25 439 ASN B C 1
ATOM 7498 O O . ASN B 1 439 ? -12.32 -14.156 -33.156 1 71.25 439 ASN B O 1
ATOM 7502 N N . ALA B 1 440 ? -11.07 -13.727 -31.359 1 69.25 440 ALA B N 1
ATOM 7503 C CA . ALA B 1 440 ? -10.328 -12.688 -32.062 1 69.25 440 ALA B CA 1
ATOM 7504 C C . ALA B 1 440 ? -9.531 -13.289 -33.219 1 69.25 440 ALA B C 1
ATOM 7506 O O . ALA B 1 440 ? -9.469 -12.703 -34.312 1 69.25 440 ALA B O 1
ATOM 7507 N N . CYS B 1 441 ? -8.914 -14.453 -33.094 1 67.88 441 CYS B N 1
ATOM 7508 C CA . CYS B 1 441 ? -8.125 -15.117 -34.125 1 67.88 441 CYS B CA 1
ATOM 7509 C C . CYS B 1 441 ? -9.016 -15.594 -35.25 1 67.88 441 CYS B C 1
ATOM 7511 O O . CYS B 1 441 ? -8.609 -15.555 -36.406 1 67.88 441 CYS B O 1
ATOM 7513 N N . LEU B 1 442 ? -10.234 -15.984 -34.969 1 64.5 442 LEU B N 1
ATOM 7514 C CA . LEU B 1 442 ? -11.172 -16.438 -35.969 1 64.5 442 LEU B CA 1
ATOM 7515 C C . LEU B 1 442 ? -11.617 -15.273 -36.844 1 64.5 442 LEU B C 1
ATOM 7517 O O . LEU B 1 442 ? -11.828 -15.438 -38.062 1 64.5 442 LEU B O 1
ATOM 7521 N N . ARG B 1 443 ? -11.828 -14.195 -36.25 1 64.88 443 ARG B N 1
ATOM 7522 C CA . ARG B 1 443 ? -12.258 -13.023 -37 1 64.88 443 ARG B CA 1
ATOM 7523 C C . ARG B 1 443 ? -11.141 -12.523 -37.906 1 64.88 443 ARG B C 1
ATOM 7525 O O . ARG B 1 443 ? -11.414 -12.016 -39 1 64.88 443 ARG B O 1
ATOM 7532 N N . TYR B 1 444 ? -10.023 -12.531 -37.438 1 54.97 444 TYR B N 1
ATOM 7533 C CA . TYR B 1 444 ? -8.93 -11.938 -38.188 1 54.97 444 TYR B CA 1
ATOM 7534 C C . TYR B 1 444 ? -8.289 -12.961 -39.125 1 54.97 444 TYR B C 1
ATOM 7536 O O . TYR B 1 444 ? -7.289 -12.68 -39.781 1 54.97 444 TYR B O 1
ATOM 7544 N N . LYS B 1 445 ? -8.672 -14.266 -39.031 1 53.41 445 LYS B N 1
ATOM 7545 C CA . LYS B 1 445 ? -8.109 -15.234 -39.969 1 53.41 445 LYS B CA 1
ATOM 7546 C C . LYS B 1 445 ? -8.102 -14.688 -41.375 1 53.41 445 LYS B C 1
ATOM 7548 O O . LYS B 1 445 ? -7.16 -14.922 -42.156 1 53.41 445 LYS B O 1
ATOM 7553 N N . ASP B 1 446 ? -9.242 -14.195 -41.75 1 50.94 446 ASP B N 1
ATOM 7554 C CA . ASP B 1 446 ? -9.305 -13.672 -43.125 1 50.94 446 ASP B CA 1
ATOM 7555 C C . ASP B 1 446 ? -8.656 -12.289 -43.188 1 50.94 446 ASP B C 1
ATOM 7557 O O . ASP B 1 446 ? -8.336 -11.812 -44.281 1 50.94 446 ASP B O 1
ATOM 7561 N N . ALA B 1 447 ? -8.727 -11.492 -42.031 1 44.75 447 ALA B N 1
ATOM 7562 C CA . ALA B 1 447 ? -8.078 -10.188 -42.031 1 44.75 447 ALA B CA 1
ATOM 7563 C C . ALA B 1 447 ? -6.738 -10.242 -41.312 1 44.75 447 ALA B C 1
ATOM 7565 O O . ALA B 1 447 ? -6.461 -11.195 -40.562 1 44.75 447 ALA B O 1
ATOM 7566 N N . THR B 1 448 ? -5.66 -9.438 -41.656 1 43.25 448 THR B N 1
ATOM 7567 C CA . THR B 1 448 ? -4.312 -9.367 -41.094 1 43.25 448 THR B CA 1
ATOM 7568 C C . THR B 1 448 ? -4.355 -9.422 -39.562 1 43.25 448 THR B C 1
ATOM 7570 O O . THR B 1 448 ? -4.902 -8.516 -38.938 1 43.25 448 THR B O 1
ATOM 7573 N N . PHE B 1 449 ? -4.473 -10.594 -39.031 1 46.22 449 PHE B N 1
ATOM 7574 C CA . PHE B 1 449 ? -4.453 -10.812 -37.594 1 46.22 449 PHE B CA 1
ATOM 7575 C C . PHE B 1 449 ? -3.301 -10.055 -36.938 1 46.22 449 PHE B C 1
ATOM 7577 O O . PHE B 1 449 ? -2.139 -10.258 -37.312 1 46.22 449 PHE B O 1
ATOM 7584 N N . HIS B 1 450 ? -3.451 -8.836 -36.438 1 50.19 450 HIS B N 1
ATOM 7585 C CA . HIS B 1 450 ? -2.396 -8.148 -35.688 1 50.19 450 HIS B CA 1
ATOM 7586 C C . HIS B 1 450 ? -2.473 -8.461 -34.188 1 50.19 450 HIS B C 1
ATOM 7588 O O . HIS B 1 450 ? -3.48 -8.172 -33.562 1 50.19 450 HIS B O 1
ATOM 7594 N N . LEU B 1 451 ? -1.781 -9.742 -33.875 1 53.97 451 LEU B N 1
ATOM 7595 C CA . LEU B 1 451 ? -1.562 -9.898 -32.469 1 53.97 451 LEU B CA 1
ATOM 7596 C C . LEU B 1 451 ? -1.125 -8.578 -31.828 1 53.97 451 LEU B C 1
ATOM 7598 O O . LEU B 1 451 ? 0.052 -8.219 -31.891 1 53.97 451 LEU B O 1
ATOM 7602 N N . ASP B 1 452 ? -2.07 -7.676 -31.734 1 56.38 452 ASP B N 1
ATOM 7603 C CA . ASP B 1 452 ? -1.88 -6.277 -31.359 1 56.38 452 ASP B CA 1
ATOM 7604 C C . ASP B 1 452 ? -1.532 -6.141 -29.875 1 56.38 452 ASP B C 1
ATOM 7606 O O . ASP B 1 452 ? -1.505 -7.137 -29.156 1 56.38 452 ASP B O 1
ATOM 7610 N N . ARG B 1 453 ? -1.085 -5.176 -29.516 1 59.75 453 ARG B N 1
ATOM 7611 C CA . ARG B 1 453 ? -0.805 -4.645 -28.188 1 59.75 453 ARG B CA 1
ATOM 7612 C C . ARG B 1 453 ? -1.885 -5.055 -27.188 1 59.75 453 ARG B C 1
ATOM 7614 O O . ARG B 1 453 ? -1.604 -5.254 -26.016 1 59.75 453 ARG B O 1
ATOM 7621 N N . TRP B 1 454 ? -2.932 -5.484 -27.781 1 57.94 454 TRP B N 1
ATOM 7622 C CA . TRP B 1 454 ? -4.078 -5.793 -26.938 1 57.94 454 TRP B CA 1
ATOM 7623 C C . TRP B 1 454 ? -3.902 -7.148 -26.25 1 57.94 454 TRP B C 1
ATOM 7625 O O . TRP B 1 454 ? -4.242 -7.309 -25.078 1 57.94 454 TRP B O 1
ATOM 7635 N N . ILE B 1 455 ? -3.289 -8.078 -26.891 1 65.38 455 ILE B N 1
ATOM 7636 C CA . ILE B 1 455 ? -3.172 -9.422 -26.328 1 65.38 455 ILE B CA 1
ATOM 7637 C C . ILE B 1 455 ? -2.145 -9.422 -25.203 1 65.38 455 ILE B C 1
ATOM 7639 O O . ILE B 1 455 ? -2.314 -10.125 -24.188 1 65.38 455 ILE B O 1
ATOM 7643 N N . LEU B 1 456 ? -1.189 -8.617 -25.422 1 61.94 456 LEU B N 1
ATOM 7644 C CA . LEU B 1 456 ? -0.195 -8.508 -24.359 1 61.94 456 LEU B CA 1
ATOM 7645 C C . LEU B 1 456 ? -0.812 -7.918 -23.109 1 61.94 456 LEU B C 1
ATOM 7647 O O . LEU B 1 456 ? -0.516 -8.367 -22 1 61.94 456 LEU B O 1
ATOM 7651 N N . GLN B 1 457 ? -1.635 -6.965 -23.281 1 63.75 457 GLN B N 1
ATOM 7652 C CA . GLN B 1 457 ? -2.342 -6.41 -22.125 1 63.75 457 GLN B CA 1
ATOM 7653 C C . GLN B 1 457 ? -3.244 -7.453 -21.484 1 63.75 457 GLN B C 1
ATOM 7655 O O . GLN B 1 457 ? -3.309 -7.551 -20.25 1 63.75 457 GLN B O 1
ATOM 7660 N N . PHE B 1 458 ? -3.725 -8.195 -22.359 1 66.31 458 PHE B N 1
ATOM 7661 C CA . PHE B 1 458 ? -4.621 -9.281 -21.969 1 66.31 458 PHE B CA 1
ATOM 7662 C C . PHE B 1 458 ? -3.881 -10.305 -21.125 1 66.31 458 PHE B C 1
ATOM 7664 O O . PHE B 1 458 ? -4.395 -10.758 -20.094 1 66.31 458 PHE B O 1
ATOM 7671 N N . ILE B 1 459 ? -2.771 -10.625 -21.453 1 68.44 459 ILE B N 1
ATOM 7672 C CA . ILE B 1 459 ? -1.959 -11.625 -20.766 1 68.44 459 ILE B CA 1
ATOM 7673 C C . ILE B 1 459 ? -1.421 -11.055 -19.453 1 68.44 459 ILE B C 1
ATOM 7675 O O . ILE B 1 459 ? -1.346 -11.758 -18.453 1 68.44 459 ILE B O 1
ATOM 7679 N N . LEU B 1 460 ? -1.183 -9.789 -19.453 1 54.38 460 LEU B N 1
ATOM 7680 C CA . LEU B 1 460 ? -0.624 -9.148 -18.266 1 54.38 460 LEU B CA 1
ATOM 7681 C C . LEU B 1 460 ? -1.68 -9.008 -17.188 1 54.38 460 LEU B C 1
ATOM 7683 O O . LEU B 1 460 ? -1.398 -9.242 -16 1 54.38 460 LEU B O 1
ATOM 7687 N N . GLU B 1 461 ? -2.936 -8.688 -17.594 1 61.88 461 GLU B N 1
ATOM 7688 C CA . GLU B 1 461 ? -4.008 -8.445 -16.641 1 61.88 461 GLU B CA 1
ATOM 7689 C C . GLU B 1 461 ? -4.863 -9.688 -16.438 1 61.88 461 GLU B C 1
ATOM 7691 O O . GLU B 1 461 ? -6.086 -9.641 -16.578 1 61.88 461 GLU B O 1
ATOM 7696 N N . PHE B 1 462 ? -4.312 -10.734 -16.047 1 56.66 462 PHE B N 1
ATOM 7697 C CA . PHE B 1 462 ? -4.914 -12.062 -16.078 1 56.66 462 PHE B CA 1
ATOM 7698 C C . PHE B 1 462 ? -5.984 -12.195 -15.008 1 56.66 462 PHE B C 1
ATOM 7700 O O . PHE B 1 462 ? -6.828 -13.094 -15.078 1 56.66 462 PHE B O 1
ATOM 7707 N N . SER B 1 463 ? -5.977 -11.297 -14.031 1 55.41 463 SER B N 1
ATOM 7708 C CA . SER B 1 463 ? -6.957 -11.438 -12.961 1 55.41 463 SER B CA 1
ATOM 7709 C C . SER B 1 463 ? -8.172 -10.547 -13.203 1 55.41 463 SER B C 1
ATOM 7711 O O . SER B 1 463 ? -9.156 -10.609 -12.461 1 55.41 463 SER B O 1
ATOM 7713 N N . GLN B 1 464 ? -8.133 -9.68 -14.281 1 62.56 464 GLN B N 1
ATOM 7714 C CA . GLN B 1 464 ? -9.203 -8.727 -14.523 1 62.56 464 GLN B CA 1
ATOM 7715 C C . GLN B 1 464 ? -10.18 -9.25 -15.57 1 62.56 464 GLN B C 1
ATOM 7717 O O . GLN B 1 464 ? -9.766 -9.797 -16.594 1 62.56 464 GLN B O 1
ATOM 7722 N N . PRO B 1 465 ? -11.57 -9.07 -15.18 1 57.59 465 PRO B N 1
ATOM 7723 C CA . PRO B 1 465 ? -12.531 -9.469 -16.203 1 57.59 465 PRO B CA 1
ATOM 7724 C C . PRO B 1 465 ? -12.43 -8.609 -17.469 1 57.59 465 PRO B C 1
ATOM 7726 O O . PRO B 1 465 ? -12.016 -7.449 -17.391 1 57.59 465 PRO B O 1
ATOM 7729 N N . ILE B 1 466 ? -12.641 -9.188 -18.609 1 55.09 466 ILE B N 1
ATOM 7730 C CA . ILE B 1 466 ? -12.562 -8.508 -19.906 1 55.09 466 ILE B CA 1
ATOM 7731 C C . ILE B 1 466 ? -13.797 -7.633 -20.094 1 55.09 466 ILE B C 1
ATOM 7733 O O . ILE B 1 466 ? -14.93 -8.078 -19.891 1 55.09 466 ILE B O 1
ATOM 7737 N N . GLN B 1 467 ? -13.742 -6.301 -19.953 1 47.72 467 GLN B N 1
ATOM 7738 C CA . GLN B 1 467 ? -14.844 -5.48 -20.453 1 47.72 467 GLN B CA 1
ATOM 7739 C C . GLN B 1 467 ? -15.141 -5.793 -21.906 1 47.72 467 GLN B C 1
ATOM 7741 O O . GLN B 1 467 ? -14.234 -5.781 -22.75 1 47.72 467 GLN B O 1
ATOM 7746 N N . GLU B 1 468 ? -16.031 -6.668 -22.094 1 37.75 468 GLU B N 1
ATOM 7747 C CA . GLU B 1 468 ? -16.391 -6.891 -23.484 1 37.75 468 GLU B CA 1
ATOM 7748 C C . GLU B 1 468 ? -16.266 -5.605 -24.297 1 37.75 468 GLU B C 1
ATOM 7750 O O . GLU B 1 468 ? -16.688 -4.539 -23.844 1 37.75 468 GLU B O 1
ATOM 7755 N N . ARG B 1 469 ? -15.398 -5.438 -25.25 1 37.25 469 ARG B N 1
ATOM 7756 C CA . ARG B 1 469 ? -15.797 -4.457 -26.25 1 37.25 469 ARG B CA 1
ATOM 7757 C C . ARG B 1 469 ? -17.297 -4.52 -26.516 1 37.25 469 ARG B C 1
ATOM 7759 O O . ARG B 1 469 ? -17.922 -5.578 -26.359 1 37.25 469 ARG B O 1
ATOM 7766 N N . ASP B 1 470 ? -18.203 -3.404 -26.531 1 34.03 470 ASP B N 1
ATOM 7767 C CA . ASP B 1 470 ? -19.641 -3.252 -26.781 1 34.03 470 ASP B CA 1
ATOM 7768 C C . ASP B 1 470 ? -20.188 -4.465 -27.531 1 34.03 470 ASP B C 1
ATOM 7770 O O . ASP B 1 470 ? -21.344 -4.449 -27.984 1 34.03 470 ASP B O 1
ATOM 7774 N N . GLU B 1 471 ? -19.547 -5.32 -28.281 1 30.77 471 GLU B N 1
ATOM 7775 C CA . GLU B 1 471 ? -20.531 -6.172 -28.953 1 30.77 471 GLU B CA 1
ATOM 7776 C C . GLU B 1 471 ? -21.219 -7.094 -27.953 1 30.77 471 GLU B C 1
ATOM 7778 O O . GLU B 1 471 ? -20.656 -7.441 -26.922 1 30.77 471 GLU B O 1
ATOM 7783 N N . GLU B 1 472 ? -22.547 -7.453 -28.047 1 30.75 472 GLU B N 1
ATOM 7784 C CA . GLU B 1 472 ? -23.75 -8.062 -27.484 1 30.75 472 GLU B CA 1
ATOM 7785 C C . GLU B 1 472 ? -23.484 -9.469 -26.969 1 30.75 472 GLU B C 1
ATOM 7787 O O . GLU B 1 472 ? -24.406 -10.203 -26.625 1 30.75 472 GLU B O 1
ATOM 7792 N N . MET B 1 473 ? -22.438 -10.172 -27.266 1 31.02 473 MET B N 1
ATOM 7793 C CA . MET B 1 473 ? -22.734 -11.586 -27.031 1 31.02 473 MET B CA 1
ATOM 7794 C C . MET B 1 473 ? -22.797 -11.883 -25.547 1 31.02 473 MET B C 1
ATOM 7796 O O . MET B 1 473 ? -21.891 -11.516 -24.797 1 31.02 473 MET B O 1
ATOM 7800 N N . SER B 1 474 ? -23.953 -12.078 -24.969 1 30.44 474 SER B N 1
ATOM 7801 C CA . SER B 1 474 ? -24.484 -12.539 -23.703 1 30.44 474 SER B CA 1
ATOM 7802 C C . SER B 1 474 ? -23.641 -13.656 -23.109 1 30.44 474 SER B C 1
ATOM 7804 O O . SER B 1 474 ? -23.375 -14.664 -23.766 1 30.44 474 SER B O 1
ATOM 7806 N N . HIS B 1 475 ? -22.922 -13.43 -22.156 1 35.62 475 HIS B N 1
ATOM 7807 C CA . HIS B 1 475 ? -22.016 -14.203 -21.328 1 35.62 475 HIS B CA 1
ATOM 7808 C C . HIS B 1 475 ? -22.688 -15.461 -20.797 1 35.62 475 HIS B C 1
ATOM 7810 O O . HIS B 1 475 ? -22.125 -16.172 -19.969 1 35.62 475 HIS B O 1
ATOM 7816 N N . HIS B 1 476 ? -24.016 -15.5 -20.906 1 33.44 476 HIS B N 1
ATOM 7817 C CA . HIS B 1 476 ? -24.578 -16.609 -20.156 1 33.44 476 HIS B CA 1
ATOM 7818 C C . HIS B 1 476 ? -24.156 -17.953 -20.766 1 33.44 476 HIS B C 1
ATOM 7820 O O . HIS B 1 476 ? -24.781 -18.984 -20.484 1 33.44 476 HIS B O 1
ATOM 7826 N N . GLY B 1 477 ? -23.422 -18.016 -21.875 1 34.59 477 GLY B N 1
ATOM 7827 C CA . GLY B 1 477 ? -23.266 -19.391 -22.328 1 34.59 477 GLY B CA 1
ATOM 7828 C C . GLY B 1 477 ? -22.391 -20.219 -21.406 1 34.59 477 GLY B C 1
ATOM 7829 O O . GLY B 1 477 ? -21.562 -19.688 -20.672 1 34.59 477 GLY B O 1
ATOM 7830 N N . ASP B 1 478 ? -22.734 -21.453 -21.125 1 39.91 478 ASP B N 1
ATOM 7831 C CA . ASP B 1 478 ? -22.078 -22.516 -20.391 1 39.91 478 ASP B CA 1
ATOM 7832 C C . ASP B 1 478 ? -20.625 -22.688 -20.828 1 39.91 478 ASP B C 1
ATOM 7834 O O . ASP B 1 478 ? -20.344 -22.656 -22.031 1 39.91 478 ASP B O 1
ATOM 7838 N N . ASP B 1 479 ? -19.672 -22.484 -19.953 1 42.38 479 ASP B N 1
ATOM 7839 C CA . ASP B 1 479 ? -18.266 -22.844 -20.109 1 42.38 479 ASP B CA 1
ATOM 7840 C C . ASP B 1 479 ? -18.109 -24.047 -21.031 1 42.38 479 ASP B C 1
ATOM 7842 O O . ASP B 1 479 ? -17.125 -24.156 -21.766 1 42.38 479 ASP B O 1
ATOM 7846 N N . GLU B 1 480 ? -19.125 -24.875 -21.016 1 45.06 480 GLU B N 1
ATOM 7847 C CA . GLU B 1 480 ? -19.094 -26.078 -21.844 1 45.06 480 GLU B CA 1
ATOM 7848 C C . GLU B 1 480 ? -19.094 -25.719 -23.328 1 45.06 480 GLU B C 1
ATOM 7850 O O . GLU B 1 480 ? -18.422 -26.391 -24.125 1 45.06 480 GLU B O 1
ATOM 7855 N N . GLU B 1 481 ? -19.797 -24.781 -23.641 1 44.84 481 GLU B N 1
ATOM 7856 C CA . GLU B 1 481 ? -19.875 -24.438 -25.062 1 44.84 481 GLU B CA 1
ATOM 7857 C C . GLU B 1 481 ? -18.547 -23.891 -25.578 1 44.84 481 GLU B C 1
ATOM 7859 O O . GLU B 1 481 ? -18.125 -24.203 -26.688 1 44.84 481 GLU B O 1
ATOM 7864 N N . VAL B 1 48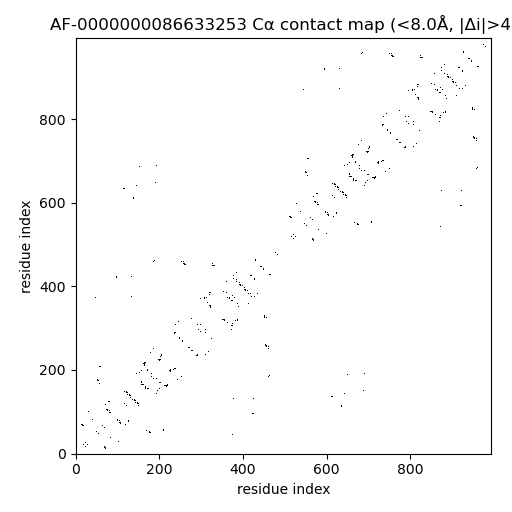2 ? -17.922 -23.109 -24.875 1 44.97 482 VAL B N 1
ATOM 7865 C CA . VAL B 1 482 ? -16.625 -22.594 -25.266 1 44.97 482 VAL B CA 1
ATOM 7866 C C . VAL B 1 482 ? -15.648 -23.766 -25.453 1 44.97 482 VAL B C 1
ATOM 7868 O O . VAL B 1 482 ? -14.914 -23.812 -26.438 1 44.97 482 VAL B O 1
ATOM 7871 N N . PHE B 1 483 ? -15.766 -24.672 -24.531 1 47.44 483 PHE B N 1
ATOM 7872 C CA . PHE B 1 483 ? -14.922 -25.844 -24.625 1 47.44 483 PHE B CA 1
ATOM 7873 C C . PHE B 1 483 ? -15.266 -26.672 -25.859 1 47.44 483 PHE B C 1
ATOM 7875 O O . PHE B 1 483 ? -14.383 -27.188 -26.547 1 47.44 483 PHE B O 1
ATOM 7882 N N . ASN B 1 484 ? -16.578 -26.734 -26.062 1 50.88 484 ASN B N 1
ATOM 7883 C CA . ASN B 1 484 ? -17 -27.453 -27.266 1 50.88 484 ASN B CA 1
ATOM 7884 C C . ASN B 1 484 ? -16.531 -26.75 -28.531 1 50.88 484 ASN B C 1
ATOM 7886 O O . ASN B 1 484 ? -16.094 -27.406 -29.484 1 50.88 484 ASN B O 1
ATOM 7890 N N . GLN B 1 485 ? -16.484 -25.531 -28.516 1 46.88 485 GLN B N 1
ATOM 7891 C CA . GLN B 1 485 ? -16.031 -24.781 -29.688 1 46.88 485 GLN B CA 1
ATOM 7892 C C . GLN B 1 485 ? -14.523 -24.906 -29.859 1 46.88 485 GLN B C 1
ATOM 7894 O O . GLN B 1 485 ? -14.031 -25.062 -30.969 1 46.88 485 GLN B O 1
ATOM 7899 N N . LEU B 1 486 ? -13.852 -24.734 -28.797 1 46.56 486 LEU B N 1
ATOM 7900 C CA . LEU B 1 486 ? -12.406 -24.953 -28.875 1 46.56 486 LEU B CA 1
ATOM 7901 C C . LEU B 1 486 ? -12.102 -26.375 -29.328 1 46.56 486 LEU B C 1
ATOM 7903 O O . LEU B 1 486 ? -11.188 -26.594 -30.125 1 46.56 486 LEU B O 1
ATOM 7907 N N . LYS B 1 487 ? -12.93 -27.328 -28.875 1 48.38 487 LYS B N 1
ATOM 7908 C CA . LYS B 1 487 ? -12.844 -28.703 -29.359 1 48.38 487 LYS B CA 1
ATOM 7909 C C . LYS B 1 487 ? -13.109 -28.766 -30.859 1 48.38 487 LYS B C 1
ATOM 7911 O O . LYS B 1 487 ? -12.438 -29.5 -31.594 1 48.38 487 LYS B O 1
ATOM 7916 N N . ASN B 1 488 ? -14.109 -28.062 -31.297 1 47.28 488 ASN B N 1
ATOM 7917 C CA . ASN B 1 488 ? -14.422 -28.062 -32.719 1 47.28 488 ASN B CA 1
ATOM 7918 C C . ASN B 1 488 ? -13.328 -27.406 -33.531 1 47.28 488 ASN B C 1
ATOM 7920 O O . ASN B 1 488 ? -13.086 -27.797 -34.688 1 47.28 488 ASN B O 1
ATOM 7924 N N . LEU B 1 489 ? -12.844 -26.406 -33.062 1 42.41 489 LEU B N 1
ATOM 7925 C CA . LEU B 1 489 ? -11.688 -25.828 -33.75 1 42.41 489 LEU B CA 1
ATOM 7926 C C . LEU B 1 489 ? -10.602 -26.875 -33.938 1 42.41 489 LEU B C 1
ATOM 7928 O O . LEU B 1 489 ? -9.891 -26.859 -34.938 1 42.41 489 LEU B O 1
ATOM 7932 N N . LEU B 1 490 ? -10.547 -27.734 -33 1 43.72 490 LEU B N 1
ATOM 7933 C CA . LEU B 1 490 ? -9.617 -28.844 -33.125 1 43.72 490 LEU B CA 1
ATOM 7934 C C . LEU B 1 490 ? -10.102 -29.844 -34.156 1 43.72 490 LEU B C 1
ATOM 7936 O O . LEU B 1 490 ? -9.289 -30.453 -34.875 1 43.72 490 LEU B O 1
ATOM 7940 N N . VAL B 1 491 ? -11.406 -30.062 -34.25 1 42.75 491 VAL B N 1
ATOM 7941 C CA . VAL B 1 491 ? -11.977 -31.031 -35.188 1 42.75 491 VAL B CA 1
ATOM 7942 C C . VAL B 1 491 ? -12.062 -30.422 -36.594 1 42.75 491 VAL B C 1
ATOM 7944 O O . VAL B 1 491 ? -11.836 -31.109 -37.594 1 42.75 491 VAL B O 1
ATOM 7947 N N . ASP B 1 492 ? -12.492 -29.219 -36.688 1 41.69 492 ASP B N 1
ATOM 7948 C CA . ASP B 1 492 ? -12.789 -28.719 -38.031 1 41.69 492 ASP B CA 1
ATOM 7949 C C . ASP B 1 492 ? -11.516 -28.609 -38.844 1 41.69 492 ASP B C 1
ATOM 7951 O O . ASP B 1 492 ? -11.578 -28.641 -40.094 1 41.69 492 ASP B O 1
ATOM 7955 N N . LYS B 1 493 ? -10.414 -28.297 -38.438 1 42.72 493 LYS B N 1
ATOM 7956 C CA . LYS B 1 493 ? -9.305 -28.281 -39.375 1 42.72 493 LYS B CA 1
ATOM 7957 C C . LYS B 1 493 ? -8.953 -29.688 -39.844 1 42.72 493 LYS B C 1
ATOM 7959 O O . LYS B 1 493 ? -8.078 -29.875 -40.688 1 42.72 493 LYS B O 1
ATOM 7964 N N . THR B 1 494 ? -9.414 -30.734 -39.219 1 36.19 494 THR B N 1
ATOM 7965 C CA . THR B 1 494 ? -9.266 -32.031 -39.844 1 36.19 494 THR B CA 1
ATOM 7966 C C . THR B 1 494 ? -10.086 -32.125 -41.125 1 36.19 494 THR B C 1
ATOM 7968 O O . THR B 1 494 ? -9.781 -32.906 -42.031 1 36.19 494 THR B O 1
ATOM 7971 N N . CYS B 1 495 ? -11.297 -31.547 -41.125 1 34.44 495 CYS B N 1
ATOM 7972 C CA . CYS B 1 495 ? -12.086 -31.812 -42.344 1 34.44 495 CYS B CA 1
ATOM 7973 C C . CYS B 1 495 ? -11.617 -30.953 -43.5 1 34.44 495 CYS B C 1
ATOM 7975 O O . CYS B 1 495 ? -12.047 -31.156 -44.625 1 34.44 495 CYS B O 1
ATOM 7977 N N . SER B 1 496 ? -11.125 -29.75 -43.25 1 32.75 496 SER B N 1
ATOM 7978 C CA . SER B 1 496 ? -10.836 -29.031 -44.5 1 32.75 496 SER B CA 1
ATOM 7979 C C . SER B 1 496 ? -9.508 -29.469 -45.094 1 32.75 496 SER B C 1
ATOM 7981 O O . SER B 1 496 ? -9.062 -28.906 -46.094 1 32.75 496 SER B O 1
ATOM 7983 N N . SER B 1 497 ? -8.688 -30.297 -44.375 1 28.84 497 SER B N 1
ATOM 7984 C CA . SER B 1 497 ? -7.762 -30.953 -45.281 1 28.84 497 SER B CA 1
ATOM 7985 C C . SER B 1 497 ? -8.406 -32.156 -45.969 1 28.84 497 SER B C 1
ATOM 7987 O O . SER B 1 497 ? -9.117 -32.938 -45.312 1 28.84 497 SER B O 1
#

Sequence (994 aa):
MTPDQTSDSTQRYAPLADPKGVAIHASSAAIPDRALSKELIDMFFVHVHFALPNIFHMPSFKEAFHCGTIPRVLFFATIGLSARFSNHESFRHINPWHRGRPYAQEAEKLLDLHDTSVVTIQACMLLAANFVADGEATTECVYYAIACRMAMLLDLPNLKVNTRIEQEINRRVWWSLVTTDTWNSSSVSLPRAIQIRHDVPLPMSEHDFLTLDLNKPAEFVASPVTPSTSDSWPSHSLLARFISLNALLHEVNQLNAKIAAGKIAEEQTFVENGKLAVTLDTWLTDLPHQLRNTEENMTYWSNQGSGPTFVNMHMNYHHIGQLLFYFSLGEISDMSSNSPLYDQTIILATRCKKQAADLCDLIWKAKQRPETDIMHSLVGHDLVTSSTVQIHTLLFSFDDEEIAMARSRLERNFEMITDLHRYWPIVSVTISKLKQFHNACLRYKDATFHLDRWILQFILEFSQPIQERDEEMSHHGDDEEVFNQLKNLLVDKTCSSMTPDQTSDSTQRYAPLADPKGVAIHASSAAIPDRALSKELIDMFFVHVHFALPNIFHMPSFKEAFHCGTIPRVLFFATIGLSARFSNHESFRHINPWHRGRPYAQEAEKLLDLHDTSVVTIQACMLLAANFVADGEATTECVYYAIACRMAMLLDLPNLKVNTRIEQEINRRVWWSLVTTDTWNSSSVSLPRAIQIRHDVPLPMSEHDFLTLDLNKPAEFVASPVTPSTSDSWPSHSLLARFISLNALLHEVNQLNAKIAAGKIAEEQTFVENGKLAVTLDTWLTDLPHQLRNTEENMTYWSNQGSGPTFVNMHMNYHHIGQLLFYFSLGEISDMSSNSPLYDQTIILATRCKKQAADLCDLIWKAKQRPETDIMHSLVGHDLVTSSTVQIHTLLFSFDDEEIAMARSRLERNFEMITDLHRYWPIVSVTISKLKQFHNACLRYKDATFHLDRWILQFILEFSQPIQERDEEMSHHGDDEEVFNQLKNLLVDKTCSS

Secondary structure (DSSP, 8-state):
------------SPBSS-TTS---SS-GGGPPPHHHHHHHHHHHHHHTTTSS-----HHHHHHHHHHT-SBHHHHHHHHHHHGGG---GGGTTS-HHHHTHHHHHHHHHH--TT--SHHHHHHHHHHHHHHHHTT-HHHHHHHHHHHHHHHHHHTGGG---SBHHHHHHHHHHHHHHHHHHHHHHHHTT---SS---SSSPPPPPHHHHHT--TTPBPP--SS-----SGGGS-TT-HHHHHHHHHHHHHHHHHHHHHHHHT-S-HHHHHHHHHHHHHHHHHHHHTS-GGGSS-HHHHHHHHHTT-HHHHHHHHHHHHHHHHHHHTHHHHHHHHS-TTSTTHHHHHHHHHHHHHHHHHHHHHHHHHHTSTTT----HHHHHHHHHHHHHHHHHHHH---HHHHHHHHHHHHHHHHHHHHHHTT-TTHHHHHHHHHHHHHHHHHSSSS-----HHHHHHHHTTTS-----S----TTS-HHHHHHHHHHHHHHHHH--/------------SPBSS-TTS---SS-GGGSPPHHHHHHHHHHHHHHTTTSS-----HHHHHHHHHHT-SBHHHHHHHHHHHGGG---GGGTTS-HHHHTHHHHHHHHHH--TT--SHHHHHHHHHHHHHHHHTT-HHHHHHHHHHHHHHHHHHTGGG---SBHHHHHHHHHHHHHHHHHHHHHHHHTT---SS---SSSPPPPPHHHHHT--TTPBPP--SS-----SGGGS-TT-HHHHHHHHHHHHHHHHHHHHHHHHT-S-HHHHHHHHHHHHHHHHHHHHTS-GGGSS-HHHHHHHHHTT-HHHHHHHHHHHHHHHHHHHTHHHHHHHHS-TTSTTHHHHHHHHHHHHHHHHHHHHHHHHHHTSTTT----HHHHHHHHHHHHHHHHHHHH---HHHHHHHHHHHHHHHHHHHHHHTT-TTHHHHHHHHHHHHHHHHHSSSS-----HHHHHHHHTTTS-----S----TTS-HHHHHHHHHHHHHHHHH--

InterPro domains:
  IPR007219 Xylanolytic transcriptional activator, regulatory domain [PF04082] (41-260)
  IPR007219 Xylanolytic transcriptional activator, regulatory domain [SM00906] (140-209)
  IPR050815 Transcription factor, fungi [PTHR47338] (8-447)

Solvent-accessible surface area (backbone atoms only — not comparable to full-atom values): 53531 Å² total; per-residue (Å²): 134,76,84,75,76,75,75,84,69,79,72,85,63,58,44,63,40,43,90,86,66,53,72,71,80,61,72,64,84,71,60,66,60,68,67,58,46,53,50,25,52,52,41,22,58,64,54,45,41,52,45,86,54,47,58,74,57,65,69,60,50,53,48,27,51,75,71,18,60,34,38,37,38,50,54,24,22,47,34,18,61,17,35,31,75,56,82,48,77,92,42,68,88,46,60,31,66,54,53,12,49,66,31,36,51,52,17,58,71,59,60,52,79,80,49,81,45,71,68,45,30,52,36,27,48,37,43,18,54,45,36,30,38,70,51,32,44,69,39,20,51,40,29,42,31,37,25,34,46,43,38,59,74,56,40,39,73,70,47,88,57,71,23,36,59,56,45,50,32,33,31,27,38,52,50,31,49,53,51,48,33,49,54,54,22,43,23,68,74,45,74,62,70,56,81,86,70,66,50,55,58,69,50,69,24,67,67,58,60,72,65,50,57,85,78,38,58,40,76,85,67,91,73,53,59,30,64,85,46,80,86,62,41,57,84,72,15,65,64,39,54,40,53,56,48,42,56,51,42,44,54,43,51,50,52,47,49,33,49,38,68,66,74,54,55,71,71,56,49,54,53,55,45,51,56,51,49,51,52,55,52,47,55,62,71,67,45,51,79,74,73,41,96,41,72,67,34,49,51,50,34,30,73,69,72,39,13,30,37,54,47,50,44,54,40,49,52,23,48,45,42,25,62,61,24,44,68,27,60,20,44,59,73,72,48,51,84,82,41,89,57,36,68,59,32,52,53,37,27,52,49,16,50,48,23,26,50,51,34,51,52,49,54,57,58,28,58,76,37,82,58,28,33,71,76,45,66,65,51,37,47,52,44,41,57,30,39,54,52,30,50,50,40,54,70,69,53,88,45,69,66,59,33,53,50,28,52,52,48,45,54,50,44,49,54,52,42,52,60,45,39,59,49,24,53,34,38,53,52,34,50,49,49,46,50,52,48,54,51,52,51,62,65,20,65,86,40,87,56,61,63,42,45,60,55,53,46,50,64,45,26,55,64,52,79,78,74,68,66,88,71,78,79,72,74,80,65,56,73,60,53,56,51,50,46,58,49,40,60,63,50,51,64,58,67,78,98,133,76,82,77,78,75,75,82,69,79,72,86,63,58,44,64,42,44,89,88,66,56,75,69,79,60,74,63,85,70,60,68,57,68,68,59,46,51,49,24,50,52,40,23,60,64,54,45,42,52,44,86,55,45,58,74,56,64,68,61,51,53,49,26,51,74,72,19,58,35,39,36,39,50,53,26,22,45,34,17,60,16,34,30,75,56,81,50,75,90,43,68,90,44,60,30,68,56,53,12,48,67,32,35,53,52,17,58,70,58,60,52,79,80,50,83,46,72,66,45,29,54,34,26,48,36,43,18,54,45,35,30,38,71,52,32,45,68,39,20,51,40,28,43,30,38,23,32,46,44,38,59,75,56,41,38,72,71,46,88,57,71,24,36,60,56,45,50,34,33,32,28,38,52,51,30,48,54,50,48,34,48,54,54,22,42,22,68,74,44,75,62,69,57,84,88,70,65,50,54,58,70,51,69,24,67,67,59,61,72,66,50,56,86,78,38,58,40,76,86,71,90,74,52,60,29,63,85,46,79,85,61,42,60,85,70,15,66,65,41,53,39,52,56,50,43,55,49,42,46,53,44,52,52,52,46,49,32,48,38,69,66,73,53,55,70,70,56,47,53,53,54,45,48,55,50,50,52,52,56,52,46,55,62,71,66,46,52,80,76,71,40,97,41,73,66,35,49,51,50,33,29,73,70,71,38,13,29,36,54,47,51,43,54,42,49,53,24,48,45,42,24,63,60,24,44,68,28,60,20,44,57,72,74,47,50,85,81,40,90,56,38,67,59,32,53,53,36,28,51,51,16,49,50,22,26,51,51,33,52,52,48,55,56,58,28,58,76,36,83,58,28,33,71,76,46,66,65,52,37,50,52,44,40,55,30,39,54,51,32,50,50,40,53,72,69,53,88,48,68,68,58,33,52,50,29,50,53,48,46,53,51,44,49,52,54,42,52,58,45,40,59,47,24,53,34,37,55,52,35,50,51,48,46,50,51,49,52,51,52,52,61,64,20,67,86,40,90,56,61,64,41,44,59,55,52,47,51,64,47,26,53,65,52,81,78,74,67,68,88,72,78,80,71,76,79,66,55,73,61,52,57,50,48,46,56,49,39,60,63,50,52,64,57,66,77,99

Radius of gyration: 31.1 Å; Cα contacts (8 Å, |Δi|>4): 1325; chains: 2; bounding box: 83×80×93 Å

pLDDT: mean 83.3, std 19.26, range [21.56, 98.69]

Nearest PDB structures (foldseek):
  3sf4-assembly2_B  TM=2.961E-01  e=6.461E-02  Homo sapiens
  8g9k-assembly1_A  TM=3.180E-01  e=6.579E-01  synthetic construct
  6gkf-assembly4_H  TM=3.812E-01  e=1.970E+00  Homo sapiens
  8fbj-assembly1_A  TM=2.146E-01  e=2.055E+00  synthetic construct
  3sf4-assembly2_B  TM=2.957E-01  e=8.277E-02  Homo sapiens

Foldseek 3Di:
DPPPPPPPVQDPFAFQADVVRDGPPPVPVLDDDPVVLLVLLVQLVQFPCLDFQVQDQSVVQVVCVVSRNHGLLLSLLSSLQRQLPDPDPVCVPPQSLCRSVSSLVSSVVRADLVDLDSSNLSSLQSSLQSCLLNLNLVSSLVSLLSSQVSCVVCVQQPHDDFAQLSNLSSLSSNLSSVLVQLQSCLLVVHDGSHDDDQQREHHAAPLCSNPDDPRHTHDDDPGRGRPPDPVPHNLHHLRSLLSVLSVLLSLLSVLLVCQLVVNDDPVVLLVSLVVSVVVLVVSQVSRPPLLHDDPVNLVVCLVVLSQQSSLVSVLSSLLSLLSSLVLLLLCQLVDDPPDPCNVVSVVSLVSNLVSLLVSLVSQLVQCVDSSNHHLRLVNLLSLLSSLLSLVSCCLPPPDPVSNVSSLVSNVSSVVSLVVSCSNGVLSVQSLVLSLVSVVLCVVCSVPSSRPHSVVSSCSSNSSDHDPPPPDDDDPPDDSVVSVVVVVVVSVVVVVVD/DPPPPPPPVQDPFAFQADQVRPRPPPVPVLDDDPVVLLVLLVQLVQFPCLDFQVQDQSVVQVVCVVSRNHGLLLSLLSSLQRQLPDPDPVCVPPQSLCRSVSSLVSSVVRADLVDLDSSNLSSLQSSLQSCLLNLNLVSSLVSLLSSQVSCVVCVQQPHDDFAQLSNLSSLSSNLSSVLVQLQSCLLVVHDGSHDDDQQREHHAAPLCSNPDDPRHTHDDDPGRGRPPDPVPHNLHHLRSLLSVLSVLLSLLSVLLVCQLVVNDDPVVLLVSLVVSVVVLVVSQVSRPPLLHDDPVNLVVCLVVLSQQSSLVSVLSSLLSLLSSLVLLLLCQLVDDPPDPCNVVSVVSLVSNLVSLLVSLVSQLVQCVDSSNHHLRLVNLLSLLSSLLSLVSCCLPPPDPVSNVSSLVSNVSSVVSLVVSCSNGVLSVQSLVLSLVSVVLCVVCSVPSSRPHSVVSSSSSNSSDHDPPPPDDDDPPDDSVVSVVVVVVVSVVVVVVD

Organism: NCBI:txid1208366